Protein AF-A0A9P8G876-F1 (afdb_monomer_lite)

Secondary structure (DSSP, 8-state):
---GGG---GGGGG-TTS----SSGGGSS---SS-HHHHHHHHHHHHHTTT--HHHHHSPEEEEEE---TT-GGGTTHHHHHHHHHHHHHHTT-EEEEEE-----GGGSSS-SHHHHHHHHHHHHHHHHHS--SEEEEEE-STTHHHHHHHHHHHHTSEEEEEE--BPPPEEETTEEE-TTHHHHHHHHHHHHTSS-HHHHHHHHHHSS-SSSB-SSSSHHHHHHHHHHHTTSS-GGGTTS-TTSHHHHHHHHHHHHHHHHHHHTT--HHHH--HHHHHHHHHHHHHTT--THHHHHHHHHHTTSTTTTTS--HHHHHHHHHH--B-B--TTTSS--HHHHHHTTHHHHHHHHHGGGS-TT-B-TTSSBHHHHHHHS-----HHHHHHB--TTS-SBSS-SSEEEEETTEEEEEEE-GGG-SSGGGGEEEEEEEEESSHHHHHHHTT-TT----TTPEEEE-S-STTTTTS--GGGSPPPPHHHHTTT-----EEESS---TT--SSEEEEEES-TTSTT-GGGG--TT-EEEEETTTTEEEE---HHHHHHHHHHHHHHHHHHHHHHHHHHTT-TTS-HHHHHHHHHHHHHHHTS-------S-TTSTTTTHHHHHTTSSSSSS--SSSHHHHTTTS----------PPPTTSSSS---PPPPP--------GGGPPTT--------------------------------------------PPPPPPPPHHHHHHHHHHHHHHTT---TTTGGG-B---HHHHHHHHHHHHHHH--PPPHHHHHH--BHHHHHHHHHSPPPHHHHHHHHHHTSTTTT-TT---PPP-PPP--TTS--THHHHHHHHHHHTT---------------S--------

InterPro domains:
  IPR000581 Dihydroxy-acid/6-phosphogluconate dehydratase, N-terminal [PF00920] (59-372)
  IPR018305 Large ribosomal subunit protein mL50 [PF10501] (740-826)
  IPR020558 Dihydroxy-acid/6-phosphogluconate dehydratase, conserved site [PS00886] (142-152)
  IPR037237 IlvD/EDD, N-terminal domain [SSF143975] (34-398)
  IPR042096 Dihydroxy-acid dehydratase, C-terminal [G3DSA:3.50.30.80] (401-557)
  IPR052352 Sugar Degradation Dehydratases [PTHR43183] (27-558)
  IPR056740 Dihydroxy-acid/6-phosphogluconate dehydratase, C-terminal [PF24877] (388-559)

Organism: Aureobasidium melanogenum (NCBI:txid46634)

pLDDT: mean 76.53, std 27.87, range [20.81, 98.88]

Sequence (878 aa):
MDNAENNVDPQNDYDLSKPLDATTGLRQGLTSYGDAHFSLFLRKVFIKAAGYGEDALSRPIIGIINTYSAFNPCHANIPQLLEAVKRGVQLHGGLAIEFPTISIHESFASPTSMYLRNLMAMDTEEMIKAQPVDAVVAIGGCDKTVPAQLMGGISANKVVLPLVTGPMMPGSNKGVRVGACTDCRSQWAAYRAGEIDMEDIAAVNEELAPTSGTCGVMGTASTVACVTVALGLMPFDSATAPAVSSARLRIAERTGANAVAAAAAQRLPQSILSKESFLNAITVLQAIGGSTNAVVHLMAIVNRHPDVAGSITLETFDEVGRKTPLLVDLKPSGDNYMTDFHNAGGMLALLHTLKPLLHLEAKTINGKTLGEELEATPFKSFKYSSELIRPLSNPLYPRSALVVLRGNLAPRGAVMKAAASKERSLLSHTGRAVVFKNTADMARRIDDPNLPVSKDSVLVLQGVGPIGNPGMPEAGVIPIPRKLGAQGVKDMLRISDGRMSGTAGGTIVLHISPESALPDSVFGCVEDEDLIECDVEKRLLRLHVSDEELAHRIAKVGLAKDADAASDKLTTAGHANTTHIMSRISTFGRAVNQLATPNVSSNTCRSCQLRLSAASQQRQLQTSATRPAIADRFKSVFGGKKNEDDSTDITAAELAELDDTPRKPDFPGWYLPKENLPEGWAKTPEEDKEYVMASEGKDLEHVGSDKWLEQQFDDKPKYKGWAKVKKTNALNPKDAGEQVIKAAKEAGLSVDQKGLDFAVTEVKDKFKLTKILRTTTNMQIPDIVMHRATTLKDFQQAILTKPKPKKLAFTLLANEELMANRNIQVRGGRQTPVHKDRAVGRWKLIEEELVNKGLPVFGHGIKADRGFQAEEAKDQTA

Radius of gyration: 37.05 Å; chains: 1; bounding box: 97×96×93 Å

Foldseek 3Di:
DDPVPQPPPPVVLQPPVDDDDQQFALSHQFDPPVDSSVSSVVSVVVVVVVVDDPQQRSFGEEEEEQQDDPLALQRPLVVLLLVLLCLLQVVQGHRYDYDYFHHFAQVSDPPGRLLCLQVSLCRLQCVLQNDRHLEYEQEEFHQRRLLSNLLSQLLNFHHYAYAYLAEADFFDDPNDTAEADLNLQVLVLCPLLVVDDPVRNVSNVCGHGVHGHYTQFLWNRLLSLLLCVLLQRADQLRSQDHNPDPVSSNRSSVSSNLRSVLSVVRVTSLVQGDPLSLLSSLLRCLQQLHFPVVVVSSLSSQCSRPVRNPVDALVSSAVSQQVHFHFAATFPLHDDTSNLCSVLVHRLLQCVLCVVVGPQQRGHSNRHGNVVVNVVPDDDGDDSNCVRGPHLVDGLGVGCCKFWADDLQFPRIWIKRLSQAPDNVQLWAKAWEDEQQAPVSLVVALQPPPRPDDQRHEYEHAQQACQRSNSQHQPQPRRHHNVVSNVVRDEHHGEACHGHTRNDGHHGIYVRPPGLLDLQRLSVLDDGGWMWTHHRVVSYTDTPDDPVVSVVSSVVSNVVSVVVVVVVVVVCVVDPPDPPPVVVSNVSSVVVVVSPDDDDDDDDDPPVVVVVVVVVVVVVPPPPDDPPPPVVVVVPPPDDDDDDDDDDDDDPPPPPPDPPDDDDDDDPDDDDDPPPDDPDPDDDDDDDDYDDDDDDDDDDDDDDDDDDDDDDDDDDDDDDDDDDDDDDDQDDLVRLQVQLQVLLVVLVHPCPPPRQQAFDQDPSSLVSSQVSCCVPLVDHQDPVQSNVDGTSVSVSVSSNDDDDPVVVVVVCVVVCVVVVDPPDDDDDDDDDDDDPPDDDCVVVVVVVVCVVVVHDDDDDDDDPPPPDDPDDDDDDDD

Structure (mmCIF, N/CA/C/O backbone):
data_AF-A0A9P8G876-F1
#
_entry.id   AF-A0A9P8G876-F1
#
loop_
_atom_site.group_PDB
_atom_site.id
_atom_site.type_symbol
_atom_site.label_atom_id
_atom_site.label_alt_id
_atom_site.label_comp_id
_atom_site.label_asym_id
_atom_site.label_entity_id
_atom_site.label_seq_id
_atom_site.pdbx_PDB_ins_code
_atom_site.Cartn_x
_atom_site.Cartn_y
_atom_site.Cartn_z
_atom_site.occupancy
_atom_site.B_iso_or_equiv
_atom_site.auth_seq_id
_atom_site.auth_comp_id
_atom_site.auth_asym_id
_atom_site.auth_atom_id
_atom_site.pdbx_PDB_model_num
ATOM 1 N N . MET A 1 1 ? 11.653 -5.135 -37.835 1.00 32.69 1 MET A N 1
ATOM 2 C CA . MET A 1 1 ? 11.664 -3.664 -37.943 1.00 32.69 1 MET A CA 1
ATOM 3 C C . MET A 1 1 ? 13.110 -3.258 -37.807 1.00 32.69 1 MET A C 1
ATOM 5 O O . MET A 1 1 ? 13.689 -3.482 -36.751 1.00 32.69 1 MET A O 1
ATOM 9 N N . ASP A 1 2 ? 13.700 -2.827 -38.915 1.00 31.23 2 ASP A N 1
ATOM 10 C CA . ASP A 1 2 ? 15.120 -2.514 -39.039 1.00 31.23 2 ASP A CA 1
ATOM 11 C C . ASP A 1 2 ? 15.471 -1.266 -38.217 1.00 31.23 2 ASP A C 1
ATOM 13 O O . ASP A 1 2 ? 15.266 -0.145 -38.663 1.00 31.23 2 ASP A O 1
ATOM 17 N N . ASN A 1 3 ? 16.019 -1.453 -37.013 1.00 36.03 3 ASN A N 1
ATOM 18 C CA . ASN A 1 3 ? 16.698 -0.390 -36.261 1.00 36.03 3 ASN A CA 1
ATOM 19 C C . ASN A 1 3 ? 18.160 -0.285 -36.732 1.00 36.03 3 ASN A C 1
ATOM 21 O O . ASN A 1 3 ? 19.091 -0.479 -35.955 1.00 36.03 3 ASN A O 1
ATOM 25 N N . ALA A 1 4 ? 18.366 -0.022 -38.024 1.00 34.72 4 ALA A N 1
ATOM 26 C CA . ALA A 1 4 ? 19.700 0.148 -38.602 1.00 34.72 4 ALA A CA 1
ATOM 27 C C . ALA A 1 4 ? 20.353 1.502 -38.243 1.00 34.72 4 ALA A C 1
ATOM 29 O O . ALA A 1 4 ? 21.547 1.672 -38.463 1.00 34.72 4 ALA A O 1
ATOM 30 N N . GLU A 1 5 ? 19.611 2.452 -37.661 1.00 38.12 5 GLU A N 1
ATOM 31 C CA . GLU A 1 5 ? 20.104 3.820 -37.417 1.00 38.12 5 GLU A CA 1
ATOM 32 C C . GLU A 1 5 ? 20.803 4.037 -36.062 1.00 38.12 5 GLU A C 1
ATOM 34 O O . GLU A 1 5 ? 21.480 5.045 -35.895 1.00 38.12 5 GLU A O 1
ATOM 39 N N . ASN A 1 6 ? 20.732 3.089 -35.118 1.00 46.00 6 ASN A N 1
ATOM 40 C CA . ASN A 1 6 ? 21.360 3.223 -33.788 1.00 46.00 6 ASN A CA 1
ATOM 41 C C . ASN A 1 6 ? 22.583 2.320 -33.574 1.00 46.00 6 ASN A C 1
ATOM 43 O O . ASN A 1 6 ? 22.999 2.105 -32.435 1.00 46.00 6 ASN A O 1
ATOM 47 N N . ASN A 1 7 ? 23.172 1.773 -34.641 1.00 48.53 7 ASN A N 1
ATOM 48 C CA . ASN A 1 7 ? 24.369 0.949 -34.509 1.00 48.53 7 ASN A CA 1
ATOM 49 C C . ASN A 1 7 ? 25.589 1.855 -34.267 1.00 48.53 7 ASN A C 1
ATOM 51 O O . ASN A 1 7 ? 26.313 2.219 -35.193 1.00 48.53 7 ASN A O 1
ATOM 55 N N . VAL A 1 8 ? 25.767 2.288 -33.015 1.00 60.06 8 VAL A N 1
ATOM 56 C CA . VAL A 1 8 ? 26.956 3.024 -32.580 1.00 60.06 8 VAL A CA 1
ATOM 57 C C . VAL A 1 8 ? 28.145 2.096 -32.777 1.00 60.06 8 VAL A C 1
ATOM 59 O O . VAL A 1 8 ? 28.291 1.129 -32.030 1.00 60.06 8 VAL A O 1
ATOM 62 N N . ASP A 1 9 ? 28.976 2.375 -33.785 1.00 67.19 9 ASP A N 1
ATOM 63 C CA . ASP A 1 9 ? 30.225 1.644 -33.992 1.00 67.19 9 ASP A CA 1
ATOM 64 C C . ASP A 1 9 ? 31.027 1.668 -32.676 1.00 67.19 9 ASP A C 1
ATOM 66 O O . ASP A 1 9 ? 31.419 2.753 -32.231 1.00 67.19 9 ASP A O 1
ATOM 70 N N . PRO A 1 10 ? 31.272 0.511 -32.030 1.00 69.00 10 PRO A N 1
ATOM 71 C CA . PRO A 1 10 ? 31.992 0.445 -30.763 1.00 69.00 10 PRO A CA 1
ATOM 72 C C . PRO A 1 10 ? 33.399 1.047 -30.831 1.00 69.00 10 PRO A C 1
ATOM 74 O O . PRO A 1 10 ? 33.958 1.390 -29.790 1.00 69.00 10 PRO A O 1
ATOM 77 N N . GLN A 1 11 ? 33.981 1.184 -32.030 1.00 72.81 11 GLN A N 1
ATOM 78 C CA . GLN A 1 11 ? 35.267 1.853 -32.222 1.00 72.81 11 GLN A CA 1
ATOM 79 C C . GLN A 1 11 ? 35.190 3.361 -31.947 1.00 72.81 11 GLN A C 1
ATOM 81 O O . GLN A 1 11 ? 36.168 3.934 -31.468 1.00 72.81 11 GLN A O 1
ATOM 86 N N . ASN A 1 12 ? 34.025 3.990 -32.146 1.00 80.50 12 ASN A N 1
ATOM 87 C CA . ASN A 1 12 ? 33.827 5.409 -31.840 1.00 80.50 12 ASN A CA 1
ATOM 88 C C . ASN A 1 12 ? 33.935 5.713 -30.336 1.00 80.50 12 ASN A C 1
ATOM 90 O O . ASN A 1 12 ? 34.245 6.846 -29.983 1.00 80.50 12 ASN A O 1
ATOM 94 N N . ASP A 1 13 ? 33.745 4.731 -29.441 1.00 86.81 13 ASP A N 1
ATOM 95 C CA . ASP A 1 13 ? 33.918 4.938 -27.990 1.00 86.81 13 ASP A CA 1
ATOM 96 C C . ASP A 1 13 ? 35.361 5.332 -27.618 1.00 86.81 13 ASP A C 1
ATOM 98 O O . ASP A 1 13 ? 35.598 5.929 -26.564 1.00 86.81 13 ASP A O 1
ATOM 102 N N . TYR A 1 14 ? 36.327 4.992 -28.477 1.00 87.19 14 TYR A N 1
ATOM 103 C CA . TYR A 1 14 ? 37.757 5.229 -28.277 1.00 87.19 14 TYR A CA 1
ATOM 104 C C . TYR A 1 14 ? 38.305 6.384 -29.128 1.00 87.19 14 TYR A C 1
ATOM 106 O O . TYR A 1 14 ? 39.489 6.706 -29.030 1.00 87.19 14 TYR A O 1
ATOM 114 N N . ASP A 1 15 ? 37.465 7.015 -29.953 1.00 89.69 15 ASP A N 1
ATOM 115 C CA . ASP A 1 15 ? 37.845 8.169 -30.765 1.00 89.69 15 ASP A CA 1
ATOM 116 C C . ASP A 1 15 ? 37.881 9.433 -29.896 1.00 89.69 15 ASP A C 1
ATOM 118 O O . ASP A 1 15 ? 36.880 10.127 -29.734 1.00 89.69 15 ASP A O 1
ATOM 122 N N . LEU A 1 16 ? 39.060 9.743 -29.351 1.00 90.31 16 LEU A N 1
ATOM 123 C CA . LEU A 1 16 ? 39.286 10.914 -28.493 1.00 90.31 16 LEU A CA 1
ATOM 124 C C . LEU A 1 16 ? 39.048 12.256 -29.207 1.00 90.31 16 LEU A C 1
ATOM 126 O O . LEU A 1 16 ? 39.011 13.298 -28.553 1.00 90.31 16 LEU A O 1
ATOM 130 N N . SER A 1 17 ? 38.919 12.261 -30.541 1.00 89.50 17 SER A N 1
ATOM 131 C CA . SER A 1 17 ? 38.592 13.473 -31.297 1.00 89.50 17 SER A CA 1
ATOM 132 C C . SER A 1 17 ? 37.104 13.832 -31.233 1.00 89.50 17 SER A C 1
ATOM 134 O O . SER A 1 17 ? 36.733 14.959 -31.574 1.00 89.50 17 SER A O 1
ATOM 136 N N . LYS A 1 18 ? 36.252 12.906 -30.771 1.00 84.81 18 LYS A N 1
ATOM 137 C CA . LYS A 1 18 ? 34.805 13.089 -30.653 1.00 84.81 18 LYS A CA 1
ATOM 138 C C . LYS A 1 18 ? 34.364 12.975 -29.195 1.00 84.81 18 LYS A C 1
ATOM 140 O O . LYS A 1 18 ? 34.727 12.015 -28.526 1.00 84.81 18 LYS A O 1
ATOM 145 N N . PRO A 1 19 ? 33.526 13.897 -28.696 1.00 83.25 19 PRO A N 1
ATOM 146 C CA . PRO A 1 19 ? 32.929 13.732 -27.377 1.00 83.25 19 PRO A CA 1
ATOM 147 C C . PRO A 1 19 ? 32.000 12.509 -27.353 1.00 83.25 19 PRO A C 1
ATOM 149 O O . PRO A 1 19 ? 31.281 12.248 -28.319 1.00 83.25 19 PRO A O 1
ATOM 152 N N . LEU A 1 20 ? 31.978 11.783 -26.232 1.00 83.69 20 LEU A N 1
ATOM 153 C CA . LEU A 1 20 ? 31.024 10.693 -26.022 1.00 83.69 20 LEU A CA 1
ATOM 154 C C . LEU A 1 20 ? 29.591 11.226 -25.901 1.00 83.69 20 LEU A C 1
ATOM 156 O O . LEU A 1 20 ? 29.318 12.111 -25.088 1.00 83.69 20 LEU A O 1
ATOM 160 N N . ASP A 1 21 ? 28.662 10.621 -26.641 1.00 71.31 21 ASP A N 1
ATOM 161 C CA . ASP A 1 21 ? 27.230 10.810 -26.405 1.00 71.31 21 ASP A CA 1
ATOM 162 C C . ASP A 1 21 ? 26.815 10.046 -25.139 1.00 71.31 21 ASP A C 1
ATOM 164 O O . ASP A 1 21 ? 26.817 8.815 -25.103 1.00 71.31 21 ASP A O 1
ATOM 168 N N . ALA A 1 22 ? 26.496 10.791 -24.079 1.00 74.56 22 ALA A N 1
ATOM 169 C CA . ALA A 1 22 ? 26.222 10.272 -22.742 1.00 74.56 22 ALA A CA 1
ATOM 170 C C . ALA A 1 22 ? 24.721 10.115 -22.438 1.00 74.56 22 ALA A C 1
ATOM 172 O O . ALA A 1 22 ? 24.313 10.180 -21.279 1.00 74.56 22 ALA A O 1
ATOM 173 N N . THR A 1 23 ? 23.869 9.971 -23.451 1.00 78.00 23 THR A N 1
ATOM 174 C CA . THR A 1 23 ? 22.412 10.003 -23.239 1.00 78.00 23 THR A CA 1
ATOM 175 C C . THR A 1 23 ? 21.764 8.635 -23.038 1.00 78.00 23 THR A C 1
ATOM 177 O O . THR A 1 23 ? 20.686 8.577 -22.452 1.00 78.00 23 THR A O 1
ATOM 180 N N . THR A 1 24 ? 22.401 7.533 -23.457 1.00 85.69 24 THR A N 1
ATOM 181 C CA . THR A 1 24 ? 21.789 6.191 -23.414 1.00 85.69 24 THR A CA 1
ATOM 182 C C . THR A 1 24 ? 22.753 5.072 -23.014 1.00 85.69 24 THR A C 1
ATOM 184 O O . THR A 1 24 ? 23.979 5.183 -23.145 1.00 85.69 24 THR A O 1
ATOM 187 N N . GLY A 1 25 ? 22.192 3.970 -22.505 1.00 88.88 25 GLY A N 1
ATOM 188 C CA . GLY A 1 25 ? 22.916 2.742 -22.180 1.00 88.88 25 GLY A CA 1
ATOM 189 C C . GLY A 1 25 ? 24.117 2.981 -21.266 1.00 88.88 25 GLY A C 1
ATOM 190 O O . GLY A 1 25 ? 24.074 3.830 -20.377 1.00 88.88 25 GLY A O 1
ATOM 191 N N . LEU A 1 26 ? 25.227 2.271 -21.498 1.00 90.88 26 LEU A N 1
ATOM 192 C CA . LEU A 1 26 ? 26.444 2.392 -20.681 1.00 90.88 26 LEU A CA 1
ATOM 193 C C . LEU A 1 26 ? 27.084 3.787 -20.674 1.00 90.88 26 LEU A C 1
ATOM 195 O O . LEU A 1 26 ? 27.890 4.065 -19.780 1.00 90.88 26 LEU A O 1
ATOM 199 N N . ARG A 1 27 ? 26.770 4.635 -21.658 1.00 90.19 27 ARG A N 1
ATOM 200 C CA . ARG A 1 27 ? 27.399 5.949 -21.835 1.00 90.19 27 ARG A CA 1
ATOM 201 C C . ARG A 1 27 ? 26.788 7.009 -20.926 1.00 90.19 27 ARG A C 1
ATOM 203 O O . ARG A 1 27 ? 27.411 8.038 -20.694 1.00 90.19 27 ARG A O 1
ATOM 210 N N . GLN A 1 28 ? 25.613 6.749 -20.356 1.00 91.19 28 GLN A N 1
ATOM 211 C CA . GLN A 1 28 ? 24.956 7.695 -19.464 1.00 91.19 28 GLN A CA 1
ATOM 212 C C . GLN A 1 28 ? 25.544 7.708 -18.053 1.00 91.19 28 GLN A C 1
ATOM 214 O O . GLN A 1 28 ? 25.979 6.676 -17.530 1.00 91.19 28 GLN A O 1
ATOM 219 N N . GLY A 1 29 ? 25.526 8.886 -17.419 1.00 89.50 29 GLY A N 1
ATOM 220 C CA . GLY A 1 29 ? 25.909 9.052 -16.013 1.00 89.50 29 GLY A CA 1
ATOM 221 C C . GLY A 1 29 ? 27.283 8.455 -15.704 1.00 89.50 29 GLY A C 1
ATOM 222 O O . GLY A 1 29 ? 27.411 7.599 -14.827 1.00 89.50 29 GLY A O 1
ATOM 223 N N . LEU A 1 30 ? 28.300 8.807 -16.496 1.00 91.69 30 LEU A N 1
ATOM 224 C CA . LEU A 1 30 ? 29.658 8.302 -16.298 1.00 91.69 30 LEU A CA 1
ATOM 225 C C . LEU A 1 30 ? 30.202 8.724 -14.930 1.00 91.69 30 LEU A C 1
ATOM 227 O O . LEU A 1 30 ? 29.965 9.835 -14.458 1.00 91.69 30 LEU A O 1
ATOM 231 N N . THR A 1 31 ? 30.949 7.820 -14.299 1.00 90.12 31 THR A N 1
ATOM 232 C CA . THR A 1 31 ? 31.670 8.124 -13.061 1.00 90.12 31 THR A CA 1
ATOM 233 C C . THR A 1 31 ? 32.660 9.256 -13.325 1.00 90.12 31 THR A C 1
ATOM 235 O O . THR A 1 31 ? 33.355 9.237 -14.333 1.00 90.12 31 THR A O 1
ATOM 238 N N . SER A 1 32 ? 32.749 10.240 -12.432 1.00 88.88 32 SER A N 1
ATOM 239 C CA . SER A 1 32 ? 33.601 11.414 -12.648 1.00 88.88 32 SER A CA 1
ATOM 240 C C . SER A 1 32 ? 35.075 11.129 -12.333 1.00 88.88 32 SER A C 1
ATOM 242 O O . SER A 1 32 ? 35.576 11.543 -11.289 1.00 88.88 32 SER A O 1
ATOM 244 N N . TYR A 1 33 ? 35.787 10.462 -13.246 1.00 91.19 33 TYR A N 1
ATOM 245 C CA . TYR A 1 33 ? 37.254 10.326 -13.191 1.00 91.19 33 TYR A CA 1
ATOM 246 C C . TYR A 1 33 ? 38.007 11.484 -13.869 1.00 91.19 33 TYR A C 1
ATOM 248 O O . TYR A 1 33 ? 39.226 11.439 -13.984 1.00 91.19 33 TYR A O 1
ATOM 256 N N . GLY A 1 34 ? 37.295 12.516 -14.338 1.00 88.38 34 GLY A N 1
ATOM 257 C CA . GLY A 1 34 ? 37.878 13.647 -15.073 1.00 88.38 34 GLY A CA 1
ATOM 258 C C . GLY A 1 34 ? 38.110 13.385 -16.567 1.00 88.38 34 GLY A C 1
ATOM 259 O O . GLY A 1 34 ? 38.372 14.326 -17.306 1.00 88.38 34 GLY A O 1
ATOM 260 N N . ASP A 1 35 ? 37.940 12.141 -17.021 1.00 91.69 35 ASP A N 1
ATOM 261 C CA . ASP A 1 35 ? 38.016 11.722 -18.424 1.00 91.69 35 ASP A CA 1
ATOM 262 C C . ASP A 1 35 ? 36.826 10.801 -18.743 1.00 91.69 35 ASP A C 1
ATOM 264 O O . ASP A 1 35 ? 36.686 9.712 -18.174 1.00 91.69 35 ASP A O 1
ATOM 268 N N . ALA A 1 36 ? 35.941 11.247 -19.637 1.00 90.44 36 ALA A N 1
ATOM 269 C CA . ALA A 1 36 ? 34.746 10.504 -20.025 1.00 90.44 36 ALA A CA 1
ATOM 270 C C . ALA A 1 36 ? 35.077 9.218 -20.806 1.00 90.44 36 ALA A C 1
ATOM 272 O O . ALA A 1 36 ? 34.457 8.182 -20.555 1.00 90.44 36 ALA A O 1
ATOM 273 N N . HIS A 1 37 ? 36.075 9.248 -21.696 1.00 92.06 37 HIS A N 1
ATOM 274 C CA . HIS A 1 37 ? 36.498 8.068 -22.456 1.00 92.06 37 HIS A CA 1
ATOM 275 C C . HIS A 1 37 ? 37.114 7.024 -21.534 1.00 92.06 37 HIS A C 1
ATOM 277 O O . HIS A 1 37 ? 36.739 5.853 -21.604 1.00 92.06 37 HIS A O 1
ATOM 283 N N . PHE A 1 38 ? 37.974 7.441 -20.600 1.00 93.62 38 PHE A N 1
ATOM 284 C CA . PHE A 1 38 ? 38.499 6.539 -19.577 1.00 93.62 38 PHE A CA 1
ATOM 285 C C . PHE A 1 38 ? 37.385 5.969 -18.690 1.00 93.62 38 PHE A C 1
ATOM 287 O O . PHE A 1 38 ? 37.371 4.774 -18.398 1.00 93.62 38 PHE A O 1
ATOM 294 N N . SER A 1 39 ? 36.410 6.793 -18.298 1.00 94.25 39 SER A N 1
ATOM 295 C CA . SER A 1 39 ? 35.283 6.356 -17.465 1.00 94.25 39 SER A CA 1
ATOM 296 C C . SER A 1 39 ? 34.429 5.292 -18.161 1.00 94.25 39 SER A C 1
ATOM 298 O O . SER A 1 39 ? 34.057 4.292 -17.538 1.00 94.25 39 SER A O 1
ATOM 300 N N . LEU A 1 40 ? 34.153 5.467 -19.458 1.00 93.44 40 LEU A N 1
ATOM 301 C CA . LEU A 1 40 ? 33.455 4.471 -20.269 1.00 93.44 40 LEU A CA 1
ATOM 302 C C . LEU A 1 40 ? 34.318 3.221 -20.485 1.00 93.44 40 LEU A C 1
ATOM 304 O O . LEU A 1 40 ? 33.818 2.109 -20.314 1.00 93.44 40 LEU A O 1
ATOM 308 N N . PHE A 1 41 ? 35.608 3.381 -20.799 1.00 94.00 41 PHE A N 1
ATOM 309 C CA . PHE A 1 41 ? 36.559 2.276 -20.935 1.00 94.00 41 PHE A CA 1
ATOM 310 C C . PHE A 1 41 ? 36.581 1.412 -19.670 1.00 94.00 41 PHE A C 1
ATOM 312 O O . PHE A 1 41 ? 36.361 0.203 -19.752 1.00 94.00 41 PHE A O 1
ATOM 319 N N . LEU A 1 42 ? 36.752 2.027 -18.497 1.00 95.38 42 LEU A N 1
ATOM 320 C CA . LEU A 1 42 ? 36.798 1.334 -17.213 1.00 95.38 42 LEU A CA 1
ATOM 321 C C . LEU A 1 42 ? 35.485 0.592 -16.933 1.00 95.38 42 LEU A C 1
ATOM 323 O O . LEU A 1 42 ? 35.497 -0.583 -16.566 1.00 95.38 42 LEU A O 1
ATOM 327 N N . ARG A 1 43 ? 34.341 1.243 -17.173 1.00 94.31 43 ARG A N 1
ATOM 328 C CA . ARG A 1 43 ? 33.016 0.622 -17.036 1.00 94.31 43 ARG A CA 1
ATOM 329 C C . ARG A 1 43 ? 32.865 -0.596 -17.954 1.00 94.31 43 ARG A C 1
ATOM 331 O O . ARG A 1 43 ? 32.418 -1.644 -17.486 1.00 94.31 43 ARG A O 1
ATOM 338 N N . LYS A 1 44 ? 33.281 -0.491 -19.224 1.00 93.56 44 LYS A N 1
ATOM 339 C CA . LYS A 1 44 ? 33.274 -1.599 -20.198 1.00 93.56 44 LYS A CA 1
ATOM 340 C C . LYS A 1 44 ? 34.194 -2.743 -19.760 1.00 93.56 44 LYS A C 1
ATOM 342 O O . LYS A 1 44 ? 33.796 -3.898 -19.873 1.00 93.56 44 LYS A O 1
ATOM 347 N N . VAL A 1 45 ? 35.381 -2.455 -19.221 1.00 95.19 45 VAL A N 1
ATOM 348 C CA . VAL A 1 45 ? 36.301 -3.478 -18.685 1.00 95.19 45 VAL A CA 1
ATOM 349 C C . VAL A 1 45 ? 35.635 -4.278 -17.563 1.00 95.19 45 VAL A C 1
ATOM 351 O O . VAL A 1 45 ? 35.599 -5.507 -17.627 1.00 95.19 45 VAL A O 1
ATOM 354 N N . PHE A 1 46 ? 35.052 -3.605 -16.567 1.00 95.94 46 PHE A N 1
ATOM 355 C CA . PHE A 1 46 ? 34.440 -4.292 -15.427 1.00 95.94 46 PHE A CA 1
ATOM 356 C C . PHE A 1 46 ? 33.183 -5.078 -15.800 1.00 95.94 46 PHE A C 1
ATOM 358 O O . PHE A 1 46 ? 33.008 -6.198 -15.326 1.00 95.94 46 PHE A O 1
ATOM 365 N N . ILE A 1 47 ? 32.320 -4.548 -16.671 1.00 94.88 47 ILE A N 1
ATOM 366 C CA . ILE A 1 47 ? 31.119 -5.290 -17.075 1.00 94.88 47 ILE A CA 1
ATOM 367 C C . ILE A 1 47 ? 31.462 -6.475 -17.993 1.00 94.88 47 ILE A C 1
ATOM 369 O O . ILE A 1 47 ? 30.826 -7.521 -17.903 1.00 94.88 47 ILE A O 1
ATOM 373 N N . LYS A 1 48 ? 32.522 -6.385 -18.810 1.00 95.44 48 LYS A N 1
ATOM 374 C CA . LYS A 1 48 ? 33.037 -7.530 -19.582 1.00 95.44 48 LYS A CA 1
ATOM 375 C C . LYS A 1 48 ? 33.572 -8.651 -18.698 1.00 95.44 48 LYS A C 1
ATOM 377 O O . LYS A 1 48 ? 33.457 -9.811 -19.082 1.00 95.44 48 LYS A O 1
ATOM 382 N N . ALA A 1 49 ? 34.079 -8.343 -17.502 1.00 96.69 49 ALA A N 1
ATOM 383 C CA . ALA A 1 49 ? 34.452 -9.370 -16.527 1.00 96.69 49 ALA A CA 1
ATOM 384 C C . ALA A 1 49 ? 33.249 -10.228 -16.077 1.00 96.69 49 ALA A C 1
ATOM 386 O O . ALA A 1 49 ? 33.440 -11.354 -15.626 1.00 96.69 49 ALA A O 1
ATOM 387 N N . ALA A 1 50 ? 32.014 -9.735 -16.252 1.00 94.38 50 ALA A N 1
ATOM 388 C CA . ALA A 1 50 ? 30.783 -10.499 -16.046 1.00 94.38 50 ALA A CA 1
ATOM 389 C C . ALA A 1 50 ? 30.317 -11.291 -17.291 1.00 94.38 50 ALA A C 1
ATOM 391 O O . ALA A 1 50 ? 29.286 -11.956 -17.232 1.00 94.38 50 ALA A O 1
ATOM 392 N N . GLY A 1 51 ? 31.058 -11.244 -18.407 1.00 95.81 51 GLY A N 1
ATOM 393 C CA . GLY A 1 51 ? 30.804 -12.048 -19.610 1.00 95.81 51 GLY A CA 1
ATOM 394 C C . GLY A 1 51 ? 29.977 -11.375 -20.713 1.00 95.81 51 GLY A C 1
ATOM 395 O O . GLY A 1 51 ? 29.547 -12.056 -21.641 1.00 95.81 51 GLY A O 1
ATOM 396 N N . TYR A 1 52 ? 29.744 -10.059 -20.651 1.00 95.31 52 TYR A N 1
ATOM 397 C CA . TYR A 1 52 ? 28.990 -9.342 -21.688 1.00 95.31 52 TYR A CA 1
ATOM 398 C C . TYR A 1 52 ? 29.847 -9.008 -22.920 1.00 95.31 52 TYR A C 1
ATOM 400 O O . TYR A 1 52 ? 30.943 -8.462 -22.797 1.00 95.31 52 TYR A O 1
ATOM 408 N N . GLY A 1 53 ? 29.327 -9.296 -24.118 1.00 93.19 53 GLY A N 1
ATOM 409 C CA . GLY A 1 53 ? 29.928 -8.892 -25.397 1.00 93.19 53 GLY A CA 1
ATOM 410 C C . GLY A 1 53 ? 29.519 -7.481 -25.837 1.00 93.19 53 GLY A C 1
ATOM 411 O O . GLY A 1 53 ? 28.549 -6.927 -25.330 1.00 93.19 53 GLY A O 1
ATOM 412 N N . GLU A 1 54 ? 30.228 -6.910 -26.815 1.00 90.62 54 GLU A N 1
ATOM 413 C CA . GLU A 1 54 ? 29.978 -5.537 -27.298 1.00 90.62 54 GLU A CA 1
ATOM 414 C C . GLU A 1 54 ? 28.560 -5.320 -27.841 1.00 90.62 54 GLU A C 1
ATOM 416 O O . GLU A 1 54 ? 27.954 -4.302 -27.522 1.00 90.62 54 GLU A O 1
ATOM 421 N N . ASP A 1 55 ? 27.991 -6.289 -28.572 1.00 90.38 55 ASP A N 1
ATOM 422 C CA . ASP A 1 55 ? 26.600 -6.199 -29.051 1.00 90.38 55 ASP A CA 1
ATOM 423 C C . ASP A 1 55 ? 25.626 -5.952 -27.891 1.00 90.38 55 ASP A C 1
ATOM 425 O O . ASP A 1 55 ? 24.831 -5.018 -27.932 1.00 90.38 55 ASP A O 1
ATOM 429 N N . ALA A 1 56 ? 25.740 -6.722 -26.805 1.00 91.56 56 ALA A N 1
ATOM 430 C CA . ALA A 1 56 ? 24.881 -6.561 -25.637 1.00 91.56 56 ALA A CA 1
ATOM 431 C C . ALA A 1 56 ? 25.061 -5.183 -24.984 1.00 91.56 56 ALA A C 1
ATOM 433 O O . ALA A 1 56 ? 24.078 -4.548 -24.612 1.00 91.56 56 ALA A O 1
ATOM 434 N N . LEU A 1 57 ? 26.307 -4.714 -24.873 1.00 91.81 57 LEU A N 1
ATOM 435 C CA . LEU A 1 57 ? 26.644 -3.427 -24.257 1.00 91.81 57 LEU A CA 1
ATOM 436 C C . LEU A 1 57 ? 26.246 -2.211 -25.110 1.00 91.81 57 LEU A C 1
ATOM 438 O O . LEU A 1 57 ? 26.189 -1.100 -24.584 1.00 91.81 57 LEU A O 1
ATOM 442 N N . SER A 1 58 ? 25.968 -2.413 -26.401 1.00 88.75 58 SER A N 1
ATOM 443 C CA . SER A 1 58 ? 25.461 -1.373 -27.304 1.00 88.75 58 SER A CA 1
ATOM 444 C C . SER A 1 58 ? 23.952 -1.123 -27.166 1.00 88.75 58 SER A C 1
ATOM 446 O O . SER A 1 58 ? 23.462 -0.084 -27.604 1.00 88.75 58 SER A O 1
ATOM 448 N N . ARG A 1 59 ? 23.213 -2.050 -26.541 1.00 92.00 59 ARG A N 1
ATOM 449 C CA . ARG A 1 59 ? 21.748 -1.995 -26.421 1.00 92.00 59 ARG A CA 1
ATOM 450 C C . ARG A 1 59 ? 21.285 -1.070 -25.287 1.00 92.00 59 ARG A C 1
ATOM 452 O O . ARG A 1 59 ? 22.009 -0.906 -24.302 1.00 92.00 59 ARG A O 1
ATOM 459 N N . PRO A 1 60 ? 20.043 -0.548 -25.354 1.00 94.12 60 PRO A N 1
ATOM 460 C CA . PRO A 1 60 ? 19.420 0.142 -24.230 1.00 94.12 60 PRO A CA 1
ATOM 461 C C . PRO A 1 60 ? 19.350 -0.754 -22.991 1.00 94.12 60 PRO A C 1
ATOM 463 O O . PRO A 1 60 ? 18.967 -1.924 -23.080 1.00 94.12 60 PRO A O 1
ATOM 466 N N . ILE A 1 61 ? 19.689 -0.207 -21.830 1.00 97.38 61 ILE A N 1
ATOM 467 C CA . ILE A 1 61 ? 19.736 -0.927 -20.562 1.00 97.38 61 ILE A CA 1
ATOM 468 C C . ILE A 1 61 ? 18.401 -0.773 -19.843 1.00 97.38 61 ILE A C 1
ATOM 470 O O . ILE A 1 61 ? 18.020 0.316 -19.409 1.00 97.38 61 ILE A O 1
ATOM 474 N N . ILE A 1 62 ? 17.710 -1.895 -19.657 1.00 98.62 62 ILE A N 1
ATOM 475 C CA . ILE A 1 62 ? 16.508 -1.981 -18.834 1.00 98.62 62 ILE A CA 1
ATOM 476 C C . ILE A 1 62 ? 16.899 -2.543 -17.472 1.00 98.62 62 ILE A C 1
ATOM 478 O O . ILE A 1 62 ? 17.206 -3.729 -17.323 1.00 98.62 62 ILE A O 1
ATOM 482 N N . GLY A 1 63 ? 16.873 -1.671 -16.471 1.00 98.44 63 GLY A N 1
ATOM 483 C CA . GLY A 1 63 ? 17.052 -2.050 -15.081 1.00 98.44 63 GLY A CA 1
ATOM 484 C C . GLY A 1 63 ? 15.852 -2.840 -14.559 1.00 98.44 63 GLY A C 1
ATOM 485 O O . GLY A 1 63 ? 14.709 -2.506 -14.862 1.00 98.44 63 GLY A O 1
ATOM 486 N N . ILE A 1 64 ? 16.072 -3.868 -13.746 1.00 98.81 64 ILE A N 1
ATOM 487 C CA . ILE A 1 64 ? 14.990 -4.614 -13.095 1.00 98.81 64 ILE A CA 1
ATOM 488 C C . ILE A 1 64 ? 15.189 -4.542 -11.586 1.00 98.81 64 ILE A C 1
ATOM 490 O O . ILE A 1 64 ? 16.103 -5.158 -11.040 1.00 98.81 64 ILE A O 1
ATOM 494 N N . ILE A 1 65 ? 14.326 -3.783 -10.910 1.00 98.56 65 ILE A N 1
ATOM 495 C CA . ILE A 1 65 ? 14.402 -3.608 -9.459 1.00 98.56 65 ILE A CA 1
ATOM 496 C C . ILE A 1 65 ? 13.894 -4.882 -8.788 1.00 98.56 65 ILE A C 1
ATOM 498 O O . ILE A 1 65 ? 12.711 -5.220 -8.875 1.00 98.56 65 ILE A O 1
ATOM 502 N N . ASN A 1 66 ? 14.799 -5.568 -8.098 1.00 97.88 66 ASN A N 1
ATOM 503 C CA . ASN A 1 66 ? 14.542 -6.812 -7.395 1.00 97.88 66 ASN A CA 1
ATOM 504 C C . ASN A 1 66 ? 14.285 -6.549 -5.904 1.00 97.88 66 ASN A C 1
ATOM 506 O O . ASN A 1 66 ? 15.180 -6.154 -5.162 1.00 97.88 66 ASN A O 1
ATOM 510 N N . THR A 1 67 ? 13.061 -6.821 -5.455 1.00 97.19 67 THR A N 1
ATOM 511 C CA . THR A 1 67 ? 12.645 -6.682 -4.050 1.00 97.19 67 THR A CA 1
ATOM 512 C C . THR A 1 67 ? 12.439 -8.035 -3.360 1.00 97.19 67 THR A C 1
ATOM 514 O O . THR A 1 67 ? 11.710 -8.126 -2.366 1.00 97.19 67 THR A O 1
ATOM 517 N N . TYR A 1 68 ? 13.031 -9.113 -3.883 1.00 97.00 68 TYR A N 1
ATOM 518 C CA . TYR A 1 68 ? 12.959 -10.449 -3.291 1.00 97.00 68 TYR A CA 1
ATOM 519 C C . TYR A 1 68 ? 13.612 -10.484 -1.904 1.00 97.00 68 TYR A C 1
ATOM 521 O O . TYR A 1 68 ? 14.657 -9.884 -1.662 1.00 97.00 68 TYR A O 1
ATOM 529 N N . SER A 1 69 ? 13.002 -11.225 -0.982 1.00 95.38 69 SER A N 1
ATOM 530 C CA . SER A 1 69 ? 13.587 -11.547 0.318 1.00 95.38 69 SER A CA 1
ATOM 531 C C . SER A 1 69 ? 12.931 -12.803 0.874 1.00 95.38 69 SER A C 1
ATOM 533 O O . SER A 1 69 ? 11.717 -12.966 0.775 1.00 95.38 69 SER A O 1
ATOM 535 N N . ALA A 1 70 ? 13.712 -13.656 1.537 1.00 94.00 70 ALA A N 1
ATOM 536 C CA . ALA A 1 70 ? 13.173 -14.809 2.259 1.00 94.00 70 ALA A CA 1
ATOM 537 C C . ALA A 1 70 ? 12.258 -14.400 3.435 1.00 94.00 70 ALA A C 1
ATOM 539 O O . ALA A 1 70 ? 11.410 -15.182 3.852 1.00 94.00 70 ALA A O 1
ATOM 540 N N . PHE A 1 71 ? 12.384 -13.165 3.941 1.00 94.69 71 PHE A N 1
ATOM 541 C CA . PHE A 1 71 ? 11.462 -12.579 4.925 1.00 94.69 71 PHE A CA 1
ATOM 542 C C . PHE A 1 71 ? 10.228 -11.923 4.286 1.00 94.69 71 PHE A C 1
ATOM 544 O O . PHE A 1 71 ? 9.414 -11.331 4.988 1.00 94.69 71 PHE A O 1
ATOM 551 N N . ASN A 1 72 ? 10.078 -11.995 2.962 1.00 96.06 72 ASN A N 1
ATOM 552 C CA . ASN A 1 72 ? 8.970 -11.388 2.239 1.00 96.06 72 ASN A CA 1
ATOM 553 C C . ASN A 1 72 ? 8.234 -12.434 1.382 1.00 96.06 72 ASN A C 1
ATOM 555 O O . ASN A 1 72 ? 8.439 -12.504 0.168 1.00 96.06 72 ASN A O 1
ATOM 559 N N . PRO A 1 73 ? 7.334 -13.236 1.983 1.00 94.50 73 PRO A N 1
ATOM 560 C CA . PRO A 1 73 ? 6.559 -14.237 1.247 1.00 94.50 73 PRO A CA 1
ATOM 561 C C . PRO A 1 73 ? 5.637 -13.630 0.176 1.00 94.50 73 PRO A C 1
ATOM 563 O O . PRO A 1 73 ? 5.318 -14.299 -0.808 1.00 94.50 73 PRO A O 1
ATOM 566 N N . CYS A 1 74 ? 5.272 -12.345 0.295 1.00 97.19 74 CYS A N 1
ATOM 567 C CA . CYS A 1 74 ? 4.513 -11.646 -0.746 1.00 97.19 74 CYS A CA 1
ATOM 568 C C . CYS A 1 74 ? 5.278 -11.527 -2.074 1.00 97.19 74 CYS A C 1
ATOM 570 O O . CYS A 1 74 ? 4.684 -11.256 -3.120 1.00 97.19 74 CYS A O 1
ATOM 572 N N . HIS A 1 75 ? 6.601 -11.672 -2.010 1.00 97.56 75 HIS A N 1
ATOM 573 C CA . HIS A 1 75 ? 7.549 -11.504 -3.104 1.00 97.56 75 HIS A CA 1
ATOM 574 C C . HIS A 1 75 ? 8.226 -12.832 -3.481 1.00 97.56 75 HIS A C 1
ATOM 576 O O . HIS A 1 75 ? 9.201 -12.847 -4.230 1.00 97.56 75 HIS A O 1
ATOM 582 N N . ALA A 1 76 ? 7.720 -13.967 -2.988 1.00 96.69 76 ALA A N 1
ATOM 583 C CA . ALA A 1 76 ? 8.346 -15.271 -3.198 1.00 96.69 76 ALA A CA 1
ATOM 584 C C . ALA A 1 76 ? 8.413 -15.704 -4.677 1.00 96.69 76 ALA A C 1
ATOM 586 O O . ALA A 1 76 ? 9.282 -16.497 -5.025 1.00 96.69 76 ALA A O 1
ATOM 587 N N . ASN A 1 77 ? 7.542 -15.175 -5.549 1.00 97.56 77 ASN A N 1
ATOM 588 C CA . ASN A 1 77 ? 7.535 -15.481 -6.985 1.00 97.56 77 ASN A CA 1
ATOM 589 C C . ASN A 1 77 ? 8.426 -14.552 -7.838 1.00 97.56 77 ASN A C 1
ATOM 591 O O . ASN A 1 77 ? 8.439 -14.674 -9.064 1.00 97.56 77 ASN A O 1
ATOM 595 N N . ILE A 1 78 ? 9.157 -13.609 -7.230 1.00 98.12 78 ILE A N 1
ATOM 596 C CA . ILE A 1 78 ? 10.020 -12.677 -7.973 1.00 98.12 78 ILE A CA 1
ATOM 597 C C . ILE A 1 78 ? 11.068 -13.385 -8.844 1.00 98.12 78 ILE A C 1
ATOM 599 O O . ILE A 1 78 ? 11.238 -12.930 -9.972 1.00 98.12 78 ILE A O 1
ATOM 603 N N . PRO A 1 79 ? 11.722 -14.489 -8.428 1.00 97.69 79 PRO A N 1
ATOM 604 C CA . PRO A 1 79 ? 12.656 -15.196 -9.304 1.00 97.69 79 PRO A CA 1
ATOM 605 C C . PRO A 1 79 ? 12.045 -15.567 -10.664 1.00 97.69 79 PRO A C 1
ATOM 607 O O . PRO A 1 79 ? 12.664 -15.350 -11.700 1.00 97.69 79 PRO A O 1
ATOM 610 N N . GLN A 1 80 ? 10.795 -16.039 -10.692 1.00 98.19 80 GLN A N 1
ATOM 611 C CA . GLN A 1 80 ? 10.100 -16.359 -11.940 1.00 98.19 80 GLN A CA 1
ATOM 612 C C . GLN A 1 80 ? 9.732 -15.101 -12.743 1.00 98.19 80 GLN A C 1
ATOM 614 O O . GLN A 1 80 ? 9.760 -15.124 -13.975 1.00 98.19 80 GLN A O 1
ATOM 619 N N . LEU A 1 81 ? 9.390 -14.000 -12.063 1.00 98.69 81 LEU A N 1
ATOM 620 C CA . LEU A 1 81 ? 9.102 -12.720 -12.718 1.00 98.69 81 LEU A CA 1
ATOM 621 C C . LEU A 1 81 ? 10.352 -12.119 -13.356 1.00 98.69 81 LEU A C 1
ATOM 623 O O . LEU A 1 81 ? 10.258 -11.625 -14.473 1.00 98.69 81 LEU A O 1
ATOM 627 N N . LEU A 1 82 ? 11.507 -12.190 -12.688 1.00 98.62 82 LEU A N 1
ATOM 628 C CA . LEU A 1 82 ? 12.785 -11.709 -13.215 1.00 98.62 82 LEU A CA 1
ATOM 629 C C . LEU A 1 82 ? 13.110 -12.387 -14.543 1.00 98.62 82 LEU A C 1
ATOM 631 O O . LEU A 1 82 ? 13.356 -11.701 -15.531 1.00 98.62 82 LEU A O 1
ATOM 635 N N . GLU A 1 83 ? 13.019 -13.715 -14.601 1.00 98.69 83 GLU A N 1
ATOM 636 C CA . GLU A 1 83 ? 13.281 -14.464 -15.834 1.00 98.69 83 GLU A CA 1
ATOM 637 C C . GLU A 1 83 ? 12.277 -14.135 -16.947 1.00 98.69 83 GLU A C 1
ATOM 639 O O . GLU A 1 83 ? 12.647 -14.020 -18.117 1.00 98.69 83 GLU A O 1
ATOM 644 N N . ALA A 1 84 ? 11.004 -13.918 -16.603 1.00 98.75 84 ALA A N 1
ATOM 645 C CA . ALA A 1 84 ? 10.004 -13.484 -17.574 1.00 98.75 84 ALA A CA 1
ATOM 646 C C . ALA A 1 84 ? 10.276 -12.066 -18.107 1.00 98.75 84 ALA A C 1
ATOM 648 O O . ALA A 1 84 ? 10.229 -11.856 -19.318 1.00 98.75 84 ALA A O 1
ATOM 649 N N . VAL A 1 85 ? 10.611 -11.110 -17.234 1.00 98.88 85 VAL A N 1
ATOM 650 C CA . VAL A 1 85 ? 10.962 -9.737 -17.631 1.00 98.88 85 VAL A CA 1
ATOM 651 C C . VAL A 1 85 ? 12.220 -9.733 -18.497 1.00 98.88 85 VAL A C 1
ATOM 653 O O . VAL A 1 85 ? 12.203 -9.119 -19.562 1.00 98.88 85 VAL A O 1
ATOM 656 N N . LYS A 1 86 ? 13.283 -10.448 -18.094 1.00 98.81 86 LYS A N 1
ATOM 657 C CA . LYS A 1 86 ? 14.527 -10.581 -18.873 1.00 98.81 86 LYS A CA 1
ATOM 658 C C . LYS A 1 86 ? 14.243 -11.091 -20.280 1.00 98.81 86 LYS A C 1
ATOM 660 O O . LYS A 1 86 ? 14.698 -10.477 -21.241 1.00 98.81 86 LYS A O 1
ATOM 665 N N . ARG A 1 87 ? 13.433 -12.150 -20.405 1.00 98.62 87 ARG A N 1
ATOM 666 C CA . ARG A 1 87 ? 12.995 -12.680 -21.704 1.00 98.62 87 ARG A CA 1
ATOM 667 C C . ARG A 1 87 ? 12.294 -11.606 -22.540 1.00 98.62 87 ARG A C 1
ATOM 669 O O . ARG A 1 87 ? 12.657 -11.409 -23.694 1.00 98.62 87 ARG A O 1
ATOM 676 N N . GLY A 1 88 ? 11.347 -10.876 -21.951 1.00 98.56 88 GLY A N 1
ATOM 677 C CA . GLY A 1 88 ? 10.636 -9.787 -22.623 1.00 98.56 88 GLY A CA 1
ATOM 678 C C . GLY A 1 88 ? 11.560 -8.680 -23.135 1.00 98.56 88 GLY A C 1
ATOM 679 O O . GLY A 1 88 ? 11.453 -8.277 -24.289 1.00 98.56 88 GLY A O 1
ATOM 680 N N . VAL A 1 89 ? 12.500 -8.228 -22.303 1.00 98.75 89 VAL A N 1
ATOM 681 C CA . VAL A 1 89 ? 13.488 -7.196 -22.660 1.00 98.75 89 VAL A CA 1
ATOM 682 C C . VAL A 1 89 ? 14.407 -7.669 -23.790 1.00 98.75 89 VAL A C 1
ATOM 684 O O . VAL A 1 89 ? 14.584 -6.965 -24.785 1.00 98.75 89 VAL A O 1
ATOM 687 N N . GLN A 1 90 ? 14.973 -8.870 -23.661 1.00 97.69 90 GLN A N 1
ATOM 688 C CA . GLN A 1 90 ? 15.950 -9.407 -24.611 1.00 97.69 90 GLN A CA 1
ATOM 689 C C . GLN A 1 90 ? 15.337 -9.650 -25.995 1.00 97.69 90 GLN A C 1
ATOM 691 O O . GLN A 1 90 ? 15.957 -9.305 -27.002 1.00 97.69 90 GLN A O 1
ATOM 696 N N . LEU A 1 91 ? 14.104 -10.172 -26.050 1.00 98.12 91 LEU A N 1
ATOM 697 C CA . LEU A 1 91 ? 13.366 -10.387 -27.303 1.00 98.12 91 LEU A CA 1
ATOM 698 C C . LEU A 1 91 ? 13.071 -9.085 -28.064 1.00 98.12 91 LEU A C 1
ATOM 700 O O . LEU A 1 91 ? 12.834 -9.132 -29.267 1.00 98.12 91 LEU A O 1
ATOM 704 N N . HIS A 1 92 ? 13.108 -7.936 -27.385 1.00 97.88 92 HIS A N 1
ATOM 705 C CA . HIS A 1 92 ? 12.827 -6.624 -27.973 1.00 97.88 92 HIS A CA 1
ATOM 706 C C . HIS A 1 92 ? 14.084 -5.755 -28.126 1.00 97.88 92 HIS A C 1
ATOM 708 O O . HIS A 1 92 ? 13.973 -4.563 -28.389 1.00 97.88 92 HIS A O 1
ATOM 714 N N . GLY A 1 93 ? 15.281 -6.342 -28.004 1.00 95.50 93 GLY A N 1
ATOM 715 C CA . GLY A 1 93 ? 16.539 -5.650 -28.297 1.00 95.50 93 GLY A CA 1
ATOM 716 C C . GLY A 1 93 ? 17.107 -4.812 -27.149 1.00 95.50 93 GLY A C 1
ATOM 717 O O . GLY A 1 93 ? 17.993 -4.001 -27.391 1.00 95.50 93 GLY A O 1
ATOM 718 N N . GLY A 1 94 ? 16.643 -5.008 -25.911 1.00 96.44 94 GLY A N 1
ATOM 719 C CA . GLY A 1 94 ? 17.244 -4.396 -24.720 1.00 96.44 94 GLY A CA 1
ATOM 720 C C . GLY A 1 94 ? 18.241 -5.313 -24.002 1.00 96.44 94 GLY A C 1
ATOM 721 O O . GLY A 1 94 ? 18.235 -6.535 -24.181 1.00 96.44 94 GLY A O 1
ATOM 722 N N . LEU A 1 95 ? 19.071 -4.723 -23.142 1.00 97.38 95 LEU A N 1
ATOM 723 C CA . LEU A 1 95 ? 19.910 -5.416 -22.166 1.00 97.38 95 LEU A CA 1
ATOM 724 C C . LEU A 1 95 ? 19.231 -5.382 -20.791 1.00 97.38 95 LEU A C 1
ATOM 726 O O . LEU A 1 95 ? 19.061 -4.320 -20.198 1.00 97.38 95 LEU A O 1
ATOM 730 N N . ALA A 1 96 ? 18.841 -6.546 -20.274 1.00 98.06 96 ALA A N 1
ATOM 731 C CA . ALA A 1 96 ? 18.201 -6.665 -18.966 1.00 98.06 96 ALA A CA 1
ATOM 732 C C . ALA A 1 96 ? 19.241 -6.788 -17.843 1.00 98.06 96 ALA A C 1
ATOM 734 O O . ALA A 1 96 ? 19.982 -7.771 -17.815 1.00 98.06 96 ALA A O 1
ATOM 735 N N . ILE A 1 97 ? 19.256 -5.845 -16.897 1.00 97.38 97 ILE A N 1
ATOM 736 C CA . ILE A 1 97 ? 20.156 -5.862 -15.732 1.00 97.38 97 ILE A CA 1
ATOM 737 C C . ILE A 1 97 ? 19.329 -5.759 -14.453 1.00 97.38 97 ILE A C 1
ATOM 739 O O . ILE A 1 97 ? 18.684 -4.744 -14.203 1.00 97.38 97 ILE A O 1
ATOM 743 N N . GLU A 1 98 ? 19.340 -6.800 -13.624 1.00 97.31 98 GLU A N 1
ATOM 744 C CA . GLU A 1 98 ? 18.678 -6.749 -12.318 1.00 97.31 98 GLU A CA 1
ATOM 745 C C . GLU A 1 98 ? 19.574 -6.116 -11.249 1.00 97.31 98 GLU A C 1
ATOM 747 O O . GLU A 1 98 ? 20.786 -6.327 -11.232 1.00 97.31 98 GLU A O 1
ATOM 752 N N . PHE A 1 99 ? 18.970 -5.361 -10.332 1.00 97.50 99 PHE A N 1
ATOM 753 C CA . PHE A 1 99 ? 19.648 -4.822 -9.155 1.00 97.50 99 PHE A CA 1
ATOM 754 C C . PHE A 1 99 ? 18.680 -4.737 -7.966 1.00 97.50 99 PHE A C 1
ATOM 756 O O . PHE A 1 99 ? 17.471 -4.575 -8.164 1.00 97.50 99 PHE A O 1
ATOM 763 N N . PRO A 1 100 ? 19.166 -4.880 -6.723 1.00 97.00 100 PRO A N 1
ATOM 764 C CA . PRO A 1 100 ? 18.299 -4.900 -5.555 1.00 97.00 100 PRO A CA 1
ATOM 765 C C . PRO A 1 100 ? 17.916 -3.493 -5.082 1.00 97.00 100 PRO A C 1
ATOM 767 O O . PRO A 1 100 ? 18.693 -2.549 -5.210 1.00 97.00 100 PRO A O 1
ATOM 770 N N . THR A 1 101 ? 16.750 -3.393 -4.447 1.00 97.12 101 THR A N 1
ATOM 771 C CA . THR A 1 101 ? 16.416 -2.341 -3.470 1.00 97.12 101 THR A CA 1
ATOM 772 C C . THR A 1 101 ? 15.901 -2.998 -2.191 1.00 97.12 101 THR A C 1
ATOM 774 O O . THR A 1 101 ? 15.650 -4.210 -2.163 1.00 97.12 101 THR A O 1
ATOM 777 N N . ILE A 1 102 ? 15.759 -2.237 -1.101 1.00 96.50 102 ILE A N 1
ATOM 778 C CA . ILE A 1 102 ? 15.287 -2.811 0.163 1.00 96.50 102 ILE A CA 1
ATOM 779 C C . ILE A 1 102 ? 13.918 -3.490 -0.001 1.00 96.50 102 ILE A C 1
ATOM 781 O O . ILE A 1 102 ? 13.004 -2.984 -0.652 1.00 96.50 102 ILE A O 1
ATOM 785 N N . SER A 1 103 ? 13.758 -4.650 0.634 1.00 95.12 103 SER A N 1
ATOM 786 C CA . SER A 1 103 ? 12.498 -5.394 0.642 1.00 95.12 103 SER A CA 1
ATOM 787 C C . SER A 1 103 ? 11.724 -5.107 1.924 1.00 95.12 103 SER A C 1
ATOM 789 O O . SER A 1 103 ? 12.274 -5.198 3.022 1.00 95.12 103 SER A O 1
ATOM 791 N N . ILE A 1 104 ? 10.436 -4.782 1.792 1.00 95.88 104 ILE A N 1
ATOM 792 C CA . ILE A 1 104 ? 9.552 -4.469 2.918 1.00 95.88 104 ILE A CA 1
ATOM 793 C C . ILE A 1 104 ? 8.402 -5.475 2.950 1.00 95.88 104 ILE A C 1
ATOM 795 O O . ILE A 1 104 ? 7.651 -5.583 1.981 1.00 95.88 104 ILE A O 1
ATOM 799 N N . HIS A 1 105 ? 8.226 -6.151 4.088 1.00 95.38 105 HIS A N 1
ATOM 800 C CA . HIS A 1 105 ? 7.042 -6.960 4.377 1.00 95.38 105 HIS A CA 1
ATOM 801 C C . HIS A 1 105 ? 6.291 -6.416 5.597 1.00 95.38 105 HIS A C 1
ATOM 803 O O . HIS A 1 105 ? 6.913 -6.113 6.615 1.00 95.38 105 HIS A O 1
ATOM 809 N N . GLU A 1 106 ? 4.956 -6.346 5.519 1.00 91.00 106 GLU A N 1
ATOM 810 C CA . GLU A 1 106 ? 4.105 -5.740 6.556 1.00 91.00 106 GLU A CA 1
ATOM 811 C C . GLU A 1 106 ? 4.329 -6.363 7.941 1.00 91.00 106 GLU A C 1
ATOM 813 O O . GLU A 1 106 ? 4.702 -5.671 8.881 1.00 91.00 106 GLU A O 1
ATOM 818 N N . SER A 1 107 ? 4.166 -7.683 8.057 1.00 89.12 107 SER A N 1
ATOM 819 C CA . SER A 1 107 ? 4.212 -8.396 9.345 1.00 89.12 107 SER A CA 1
ATOM 820 C C . SER A 1 107 ? 5.620 -8.697 9.872 1.00 89.12 107 SER A C 1
ATOM 822 O O . SER A 1 107 ? 5.742 -9.184 10.991 1.00 89.12 107 SER A O 1
ATOM 824 N N . PHE A 1 108 ? 6.676 -8.449 9.084 1.00 92.19 108 PHE A N 1
ATOM 825 C CA . PHE A 1 108 ? 8.069 -8.707 9.496 1.00 92.19 108 PHE A CA 1
ATOM 826 C C . PHE A 1 108 ? 8.843 -7.416 9.810 1.00 92.19 108 PHE A C 1
ATOM 828 O O . PHE A 1 108 ? 9.971 -7.491 10.295 1.00 92.19 108 PHE A O 1
ATOM 835 N N . ALA A 1 109 ? 8.260 -6.239 9.562 1.00 92.38 109 ALA A N 1
ATOM 836 C CA . ALA A 1 109 ? 8.867 -4.952 9.881 1.00 92.38 109 ALA A CA 1
ATOM 837 C C . ALA A 1 109 ? 8.427 -4.456 11.268 1.00 92.38 109 ALA A C 1
ATOM 839 O O . ALA A 1 109 ? 7.241 -4.457 11.588 1.00 92.38 109 ALA A O 1
ATOM 840 N N . SER A 1 110 ? 9.383 -3.977 12.069 1.00 91.12 110 SER A N 1
ATOM 841 C CA . SER A 1 110 ? 9.150 -3.422 13.408 1.00 91.12 110 SER A CA 1
ATOM 842 C C . SER A 1 110 ? 9.791 -2.033 13.517 1.00 91.12 110 SER A C 1
ATOM 844 O O . SER A 1 110 ? 10.934 -1.886 13.085 1.00 91.12 110 SER A O 1
ATOM 846 N N . PRO A 1 111 ? 9.117 -1.018 14.092 1.00 89.44 111 PRO A N 1
ATOM 847 C CA . PRO A 1 111 ? 7.790 -1.079 14.727 1.00 89.44 111 PRO A CA 1
ATOM 848 C C . PRO A 1 111 ? 6.607 -1.174 13.743 1.00 89.44 111 PRO A C 1
ATOM 850 O O . PRO A 1 111 ? 5.504 -1.541 14.130 1.00 89.44 111 PRO A O 1
ATOM 853 N N . THR A 1 112 ? 6.816 -0.852 12.464 1.00 93.56 112 THR A N 1
ATOM 854 C CA . THR A 1 112 ? 5.801 -0.904 11.396 1.00 93.56 112 THR A CA 1
ATOM 855 C C . THR A 1 112 ? 6.492 -0.858 10.034 1.00 93.56 112 THR A C 1
ATOM 857 O O . THR A 1 112 ? 7.594 -0.344 9.922 1.00 93.56 112 THR A O 1
ATOM 860 N N . SER A 1 113 ? 5.887 -1.337 8.954 1.00 95.00 113 SER A N 1
ATOM 861 C CA . SER A 1 113 ? 6.480 -1.216 7.609 1.00 95.00 113 SER A CA 1
ATOM 862 C C . SER A 1 113 ? 6.477 0.220 7.065 1.00 95.00 113 SER A C 1
ATOM 864 O O . SER A 1 113 ? 7.277 0.578 6.201 1.00 95.00 113 SER A O 1
ATOM 866 N N . MET A 1 114 ? 5.568 1.066 7.556 1.00 95.56 114 MET A N 1
ATOM 867 C CA . MET A 1 114 ? 5.299 2.377 6.966 1.00 95.56 114 MET A CA 1
ATOM 868 C C . MET A 1 114 ? 6.457 3.367 7.145 1.00 95.56 114 MET A C 1
ATOM 870 O O . MET A 1 114 ? 6.688 4.181 6.249 1.00 95.56 114 MET A O 1
ATOM 874 N N . TYR A 1 115 ? 7.244 3.265 8.224 1.00 91.31 115 TYR A N 1
ATOM 875 C CA . TYR A 1 115 ? 8.439 4.109 8.378 1.00 91.31 115 TYR A CA 1
ATOM 876 C C . TYR A 1 115 ? 9.519 3.775 7.332 1.00 91.31 115 TYR A C 1
ATOM 878 O O . TYR A 1 115 ? 10.284 4.650 6.937 1.00 91.31 115 TYR A O 1
ATOM 886 N N . LEU A 1 116 ? 9.552 2.537 6.818 1.00 96.00 116 LEU A N 1
ATOM 887 C CA . LEU A 1 116 ? 10.495 2.125 5.773 1.00 96.00 116 LEU A CA 1
ATOM 888 C C . LEU A 1 116 ? 10.073 2.580 4.373 1.00 96.00 116 LEU A C 1
ATOM 890 O O . LEU A 1 116 ? 10.915 2.623 3.482 1.00 96.00 116 LEU A O 1
ATOM 894 N N . ARG A 1 117 ? 8.806 2.967 4.155 1.00 97.69 117 ARG A N 1
ATOM 895 C CA . ARG A 1 117 ? 8.310 3.385 2.830 1.00 97.69 117 ARG A CA 1
ATOM 896 C C . ARG A 1 117 ? 9.157 4.507 2.229 1.00 97.69 117 ARG A C 1
ATOM 898 O O . ARG A 1 117 ? 9.554 4.418 1.074 1.00 97.69 117 ARG A O 1
ATOM 905 N N . ASN A 1 118 ? 9.427 5.571 2.990 1.00 96.25 118 ASN A N 1
ATOM 906 C CA . ASN A 1 118 ? 10.196 6.693 2.440 1.00 96.25 118 ASN A CA 1
ATOM 907 C C . ASN A 1 118 ? 11.679 6.333 2.287 1.00 96.25 118 ASN A C 1
ATOM 909 O O . ASN A 1 118 ? 12.301 6.823 1.354 1.00 96.25 118 ASN A O 1
ATOM 913 N N . LEU A 1 119 ? 12.223 5.457 3.145 1.00 97.62 119 LEU A N 1
ATOM 914 C CA . LEU A 1 119 ? 13.581 4.936 2.972 1.00 97.62 119 LEU A CA 1
ATOM 915 C C . LEU A 1 119 ? 13.697 4.156 1.656 1.00 97.62 119 LEU A C 1
ATOM 917 O O . LEU A 1 119 ? 14.614 4.408 0.887 1.00 97.62 119 LEU A O 1
ATOM 921 N N . MET A 1 120 ? 12.737 3.277 1.357 1.00 98.31 120 MET A N 1
ATOM 922 C CA . MET A 1 120 ? 12.695 2.552 0.083 1.00 98.31 120 MET A CA 1
ATOM 923 C C . MET A 1 120 ? 12.485 3.486 -1.107 1.00 98.31 120 MET A C 1
ATOM 925 O O . MET A 1 120 ? 13.022 3.230 -2.180 1.00 98.31 120 MET A O 1
ATOM 929 N N . ALA A 1 121 ? 11.718 4.566 -0.939 1.00 98.62 121 ALA A N 1
ATOM 930 C CA . ALA A 1 121 ? 11.550 5.563 -1.990 1.00 98.62 121 ALA A CA 1
ATOM 931 C C . ALA A 1 121 ? 12.873 6.278 -2.304 1.00 98.62 121 ALA A C 1
ATOM 933 O O . ALA A 1 121 ? 13.185 6.445 -3.476 1.00 98.62 121 ALA A O 1
ATOM 934 N N . MET A 1 122 ? 13.652 6.648 -1.281 1.00 98.44 122 MET A N 1
ATOM 935 C CA . MET A 1 122 ? 14.991 7.229 -1.456 1.00 98.44 122 MET A CA 1
ATOM 936 C C . MET A 1 122 ? 15.959 6.226 -2.090 1.00 98.44 122 MET A C 1
ATOM 938 O O . MET A 1 122 ? 16.624 6.556 -3.059 1.00 98.44 122 MET A O 1
ATOM 942 N N . ASP A 1 123 ? 15.989 4.989 -1.591 1.00 98.44 123 ASP A N 1
ATOM 943 C CA . ASP A 1 123 ? 16.804 3.907 -2.158 1.00 98.44 123 ASP A CA 1
ATOM 944 C C . ASP A 1 123 ? 16.472 3.675 -3.642 1.00 98.44 123 ASP A C 1
ATOM 946 O O . ASP A 1 123 ? 17.351 3.649 -4.496 1.00 98.44 123 ASP A O 1
ATOM 950 N N . THR A 1 124 ? 15.181 3.618 -3.980 1.00 98.50 124 THR A N 1
ATOM 951 C CA . THR A 1 124 ? 14.727 3.483 -5.370 1.00 98.50 124 THR A CA 1
ATOM 952 C C . THR A 1 124 ? 15.131 4.686 -6.224 1.00 98.50 124 THR A C 1
ATOM 954 O O . THR A 1 124 ? 15.609 4.500 -7.339 1.00 98.50 124 THR A O 1
ATOM 957 N N . GLU A 1 125 ? 14.945 5.909 -5.727 1.00 98.69 125 GLU A N 1
ATOM 958 C CA . GLU A 1 125 ? 15.306 7.138 -6.440 1.00 98.69 125 GLU A CA 1
ATOM 959 C C . GLU A 1 125 ? 16.800 7.185 -6.774 1.00 98.69 125 GLU A C 1
ATOM 961 O O . GLU A 1 125 ? 17.171 7.362 -7.936 1.00 98.69 125 GLU A O 1
ATOM 966 N N . GLU A 1 126 ? 17.648 6.981 -5.767 1.00 98.19 126 GLU A N 1
ATOM 967 C CA . GLU A 1 126 ? 19.099 7.053 -5.923 1.00 98.19 126 GLU A CA 1
ATOM 968 C C . GLU A 1 126 ? 19.621 5.924 -6.810 1.00 98.19 126 GLU A C 1
ATOM 970 O O . GLU A 1 126 ? 20.441 6.168 -7.693 1.00 98.19 126 GLU A O 1
ATOM 975 N N . MET A 1 127 ? 19.098 4.702 -6.667 1.00 97.25 127 MET A N 1
ATOM 976 C CA . MET A 1 127 ? 19.517 3.584 -7.514 1.00 97.25 127 MET A CA 1
ATOM 977 C C . MET A 1 127 ? 19.110 3.769 -8.982 1.00 97.25 127 MET A C 1
ATOM 979 O O . MET A 1 127 ? 19.865 3.383 -9.871 1.00 97.25 127 MET A O 1
ATOM 983 N N . ILE A 1 128 ? 17.969 4.402 -9.275 1.00 97.50 128 ILE A N 1
ATOM 984 C CA . ILE A 1 128 ? 17.590 4.733 -10.660 1.00 97.50 128 ILE A CA 1
ATOM 985 C C . ILE A 1 128 ? 18.507 5.826 -11.239 1.00 97.50 128 ILE A C 1
ATOM 987 O O . ILE A 1 128 ? 18.903 5.745 -12.406 1.00 97.50 128 ILE A O 1
ATOM 991 N N . LYS A 1 129 ? 18.848 6.849 -10.444 1.00 95.75 129 LYS A N 1
ATOM 992 C CA . LYS A 1 129 ? 19.708 7.967 -10.873 1.00 95.75 129 LYS A CA 1
ATOM 993 C C . LYS A 1 129 ? 21.165 7.544 -11.071 1.00 95.75 129 LYS A C 1
ATOM 995 O O . LYS A 1 129 ? 21.785 7.955 -12.047 1.00 95.75 129 LYS A O 1
ATOM 1000 N N . ALA A 1 130 ? 21.698 6.734 -10.159 1.00 93.75 130 ALA A N 1
ATOM 1001 C CA . ALA A 1 130 ? 23.110 6.362 -10.126 1.00 93.75 130 ALA A CA 1
ATOM 1002 C C . ALA A 1 130 ? 23.491 5.299 -11.167 1.00 93.75 130 ALA A C 1
ATOM 1004 O O . ALA A 1 130 ? 24.653 5.218 -11.563 1.00 93.75 130 ALA A O 1
ATOM 1005 N N . GLN A 1 131 ? 22.540 4.468 -11.598 1.00 93.56 131 GLN A N 1
ATOM 1006 C CA . GLN A 1 131 ? 22.800 3.384 -12.544 1.00 93.56 131 GLN A CA 1
ATOM 1007 C C . GLN A 1 131 ? 22.569 3.830 -14.000 1.00 93.56 131 GLN A C 1
ATOM 1009 O O . GLN A 1 131 ? 21.679 4.651 -14.266 1.00 93.56 131 GLN A O 1
ATOM 1014 N N . PRO A 1 132 ? 23.317 3.268 -14.972 1.00 94.31 132 PRO A N 1
ATOM 1015 C CA . PRO A 1 132 ? 23.181 3.596 -16.389 1.00 94.31 132 PRO A CA 1
ATOM 1016 C C . PRO A 1 132 ? 21.972 2.886 -17.023 1.00 94.31 132 PRO A C 1
ATOM 1018 O O . PRO A 1 132 ? 22.115 2.097 -17.947 1.00 94.31 132 PRO A O 1
ATOM 1021 N N . VAL A 1 133 ? 20.781 3.114 -16.469 1.00 96.50 133 VAL A N 1
ATOM 1022 C CA . VAL A 1 133 ? 19.513 2.524 -16.924 1.00 96.50 133 VAL A CA 1
ATOM 1023 C C . VAL A 1 133 ? 18.727 3.526 -17.767 1.00 96.50 133 VAL A C 1
ATOM 1025 O O . VAL A 1 133 ? 18.553 4.665 -17.342 1.00 96.50 133 VAL A O 1
ATOM 1028 N N . ASP A 1 134 ? 18.210 3.096 -18.917 1.00 96.81 134 ASP A N 1
ATOM 1029 C CA . ASP A 1 134 ? 17.340 3.898 -19.795 1.00 96.81 134 ASP A CA 1
ATOM 1030 C C . ASP A 1 134 ? 15.870 3.821 -19.358 1.00 96.81 134 ASP A C 1
ATOM 1032 O O . ASP A 1 134 ? 15.111 4.786 -19.452 1.00 96.81 134 ASP A O 1
ATOM 1036 N N . ALA A 1 135 ? 15.476 2.664 -18.828 1.00 98.12 135 ALA A N 1
ATOM 1037 C CA . ALA A 1 135 ? 14.203 2.450 -18.159 1.00 98.12 135 ALA A CA 1
ATOM 1038 C C . ALA A 1 135 ? 14.360 1.434 -17.032 1.00 98.12 135 ALA A C 1
ATOM 1040 O O . ALA A 1 135 ? 15.321 0.661 -17.004 1.00 98.12 135 ALA A O 1
ATOM 1041 N N . VAL A 1 136 ? 13.387 1.397 -16.124 1.00 98.56 136 VAL A N 1
ATOM 1042 C CA . VAL A 1 136 ? 13.326 0.387 -15.069 1.00 98.56 136 VAL A CA 1
ATOM 1043 C C . VAL A 1 136 ? 11.984 -0.327 -15.022 1.00 98.56 136 VAL A C 1
ATOM 1045 O O . VAL A 1 136 ? 10.924 0.294 -15.067 1.00 98.56 136 VAL A O 1
ATOM 1048 N N . VAL A 1 137 ? 12.029 -1.648 -14.867 1.00 98.81 137 VAL A N 1
ATOM 1049 C CA . VAL A 1 137 ? 10.888 -2.447 -14.420 1.00 98.81 137 VAL A CA 1
ATOM 1050 C C . VAL A 1 137 ? 10.962 -2.554 -12.901 1.00 98.81 137 VAL A C 1
ATOM 1052 O O . VAL A 1 137 ? 11.881 -3.160 -12.349 1.00 98.81 137 VAL A O 1
ATOM 1055 N N . ALA A 1 138 ? 9.998 -1.947 -12.214 1.00 98.50 138 ALA A N 1
ATOM 1056 C CA . ALA A 1 138 ? 9.949 -1.901 -10.761 1.00 98.50 138 ALA A CA 1
ATOM 1057 C C . ALA A 1 138 ? 9.098 -3.053 -10.213 1.00 98.50 138 ALA A C 1
ATOM 1059 O O . ALA A 1 138 ? 7.870 -2.949 -10.180 1.00 98.50 138 ALA A O 1
ATOM 1060 N N . ILE A 1 139 ? 9.733 -4.161 -9.803 1.00 98.62 139 ILE A N 1
ATOM 1061 C CA . ILE A 1 139 ? 9.001 -5.297 -9.232 1.00 98.62 139 ILE A CA 1
ATOM 1062 C C . ILE A 1 139 ? 8.649 -4.992 -7.775 1.00 98.62 139 ILE A C 1
ATOM 1064 O O . ILE A 1 139 ? 9.528 -4.842 -6.920 1.00 98.62 139 ILE A O 1
ATOM 1068 N N . GLY A 1 140 ? 7.353 -4.915 -7.494 1.00 97.56 140 GLY A N 1
ATOM 1069 C CA . GLY A 1 140 ? 6.793 -4.669 -6.169 1.00 97.56 140 GLY A CA 1
ATOM 1070 C C . GLY A 1 140 ? 5.582 -5.556 -5.902 1.00 97.56 140 GLY A C 1
ATOM 1071 O O . GLY A 1 140 ? 5.180 -6.368 -6.728 1.00 97.56 140 GLY A O 1
ATOM 1072 N N . GLY A 1 141 ? 4.966 -5.416 -4.738 1.00 94.38 141 GLY A N 1
ATOM 1073 C CA . GLY A 1 141 ? 3.768 -6.175 -4.403 1.00 94.38 141 GLY A CA 1
ATOM 1074 C C . GLY A 1 141 ? 3.248 -5.850 -3.017 1.00 94.38 141 GLY A C 1
ATOM 1075 O O . GLY A 1 141 ? 2.165 -5.288 -2.881 1.00 94.38 141 GLY A O 1
ATOM 1076 N N . CYS A 1 142 ? 4.019 -6.195 -1.984 1.00 94.88 142 CYS A N 1
ATOM 1077 C CA . CYS A 1 142 ? 3.633 -5.982 -0.592 1.00 94.88 142 CYS A CA 1
ATOM 1078 C C . CYS A 1 142 ? 3.315 -4.501 -0.330 1.00 94.88 142 CYS A C 1
ATOM 1080 O O . CYS A 1 142 ? 3.926 -3.618 -0.933 1.00 94.88 142 CYS A O 1
ATOM 1082 N N . ASP A 1 143 ? 2.384 -4.238 0.586 1.00 93.69 143 ASP A N 1
ATOM 1083 C CA . ASP A 1 143 ? 1.689 -2.968 0.831 1.00 93.69 143 ASP A CA 1
ATOM 1084 C C . ASP A 1 143 ? 2.452 -1.674 0.502 1.00 93.69 143 ASP A C 1
ATOM 1086 O O . ASP A 1 143 ? 1.919 -0.793 -0.171 1.00 93.69 143 ASP A O 1
ATOM 1090 N N . LYS A 1 144 ? 3.682 -1.530 1.009 1.00 97.25 144 LYS A N 1
ATOM 1091 C CA . LYS A 1 144 ? 4.446 -0.274 0.952 1.00 97.25 144 LYS A CA 1
ATOM 1092 C C . LYS A 1 144 ? 5.419 -0.189 -0.231 1.00 97.25 144 LYS A C 1
ATOM 1094 O O . LYS A 1 144 ? 5.940 0.891 -0.494 1.00 97.25 144 LYS A O 1
ATOM 1099 N N . THR A 1 145 ? 5.639 -1.287 -0.953 1.00 98.06 145 THR A N 1
ATOM 1100 C CA . THR A 1 145 ? 6.685 -1.403 -1.987 1.00 98.06 145 THR A CA 1
ATOM 1101 C C . THR A 1 145 ? 6.348 -0.645 -3.269 1.00 98.06 145 THR A C 1
ATOM 1103 O O . THR A 1 145 ? 7.088 0.257 -3.647 1.00 98.06 145 THR A O 1
ATOM 1106 N N . VAL A 1 146 ? 5.192 -0.923 -3.883 1.00 98.38 146 VAL A N 1
ATOM 1107 C CA . VAL A 1 146 ? 4.710 -0.205 -5.077 1.00 98.38 146 VAL A CA 1
ATOM 1108 C C . VAL A 1 146 ? 4.625 1.311 -4.854 1.00 98.38 146 VAL A C 1
ATOM 1110 O O . VAL A 1 146 ? 5.182 2.047 -5.666 1.00 98.38 146 VAL A O 1
ATOM 1113 N N . PRO A 1 147 ? 4.011 1.836 -3.769 1.00 98.44 147 PRO A N 1
ATOM 1114 C CA . PRO A 1 147 ? 3.954 3.282 -3.593 1.00 98.44 147 PRO A CA 1
ATOM 1115 C C . PRO A 1 147 ? 5.338 3.897 -3.342 1.00 98.44 147 PRO A C 1
ATOM 1117 O O . PRO A 1 147 ? 5.592 4.994 -3.827 1.00 98.44 147 PRO A O 1
ATOM 1120 N N . ALA A 1 148 ? 6.252 3.207 -2.647 1.00 98.62 148 ALA A N 1
ATOM 1121 C CA . ALA A 1 148 ? 7.628 3.680 -2.483 1.00 98.62 148 ALA A CA 1
ATOM 1122 C C . ALA A 1 148 ? 8.377 3.751 -3.823 1.00 98.62 148 ALA A C 1
ATOM 1124 O O . ALA A 1 148 ? 9.041 4.749 -4.100 1.00 98.62 148 ALA A O 1
ATOM 1125 N N . GLN A 1 149 ? 8.224 2.735 -4.675 1.00 98.62 149 GLN A N 1
ATOM 1126 C CA . GLN A 1 149 ? 8.836 2.704 -6.004 1.00 98.62 149 GLN A CA 1
ATOM 1127 C C . GLN A 1 149 ? 8.260 3.775 -6.933 1.00 98.62 149 GLN A C 1
ATOM 1129 O O . GLN A 1 149 ? 9.020 4.408 -7.655 1.00 98.62 149 GLN A O 1
ATOM 1134 N N . LEU A 1 150 ? 6.948 4.035 -6.883 1.00 98.62 150 LEU A N 1
ATOM 1135 C CA . LEU A 1 150 ? 6.333 5.146 -7.618 1.00 98.62 150 LEU A CA 1
ATOM 1136 C C . LEU A 1 150 ? 6.870 6.496 -7.138 1.00 98.62 150 LEU A C 1
ATOM 1138 O O . LEU A 1 150 ? 7.243 7.333 -7.955 1.00 98.62 150 LEU A O 1
ATOM 1142 N N . MET A 1 151 ? 6.964 6.695 -5.820 1.00 98.81 151 MET A N 1
ATOM 1143 C CA . MET A 1 151 ? 7.530 7.915 -5.245 1.00 98.81 151 MET A CA 1
ATOM 1144 C C . MET A 1 151 ? 8.975 8.145 -5.713 1.00 98.81 151 MET A C 1
ATOM 1146 O O . MET A 1 151 ? 9.294 9.240 -6.167 1.00 98.81 151 MET A O 1
ATOM 1150 N N . GLY A 1 152 ? 9.836 7.126 -5.621 1.00 98.56 152 GLY A N 1
ATOM 1151 C CA . GLY A 1 152 ? 11.234 7.229 -6.051 1.00 98.56 152 GLY A CA 1
ATOM 1152 C C . GLY A 1 152 ? 11.392 7.351 -7.569 1.00 98.56 152 GLY A C 1
ATOM 1153 O O . GLY A 1 152 ? 12.185 8.157 -8.042 1.00 98.56 152 GLY A O 1
ATOM 1154 N N . GLY A 1 153 ? 10.590 6.614 -8.341 1.00 98.25 153 GLY A N 1
ATOM 1155 C CA . GLY A 1 153 ? 10.607 6.640 -9.804 1.00 98.25 153 GLY A CA 1
ATOM 1156 C C . GLY A 1 153 ? 10.179 7.985 -10.388 1.00 98.25 153 GLY A C 1
ATOM 1157 O O . GLY A 1 153 ? 10.830 8.481 -11.303 1.00 98.25 153 GLY A O 1
ATOM 1158 N N . ILE A 1 154 ? 9.146 8.623 -9.824 1.00 98.44 154 ILE A N 1
ATOM 1159 C CA . ILE A 1 154 ? 8.734 9.978 -10.225 1.00 98.44 154 ILE A CA 1
ATOM 1160 C C . ILE A 1 154 ? 9.831 10.997 -9.891 1.00 98.44 154 ILE A C 1
ATOM 1162 O O . ILE A 1 154 ? 10.120 11.862 -10.713 1.00 98.44 154 ILE A O 1
ATOM 1166 N N . SER A 1 155 ? 10.471 10.889 -8.722 1.00 98.50 155 SER A N 1
ATOM 1167 C CA . SER A 1 155 ? 11.557 11.794 -8.313 1.00 98.50 155 SER A CA 1
ATOM 1168 C C . SER A 1 155 ? 12.854 11.590 -9.114 1.00 98.50 155 SER A C 1
ATOM 1170 O O . SER A 1 155 ? 13.584 12.550 -9.359 1.00 98.50 155 SER A O 1
ATOM 1172 N N . ALA A 1 156 ? 13.132 10.364 -9.568 1.00 98.00 156 ALA A N 1
ATOM 1173 C CA . ALA A 1 156 ? 14.226 10.065 -10.492 1.00 98.00 156 ALA A CA 1
ATOM 1174 C C . ALA A 1 156 ? 13.928 10.476 -11.938 1.00 98.00 156 ALA A C 1
ATOM 1176 O O . ALA A 1 156 ? 14.850 10.805 -12.679 1.00 98.00 156 ALA A O 1
ATOM 1177 N N . ASN A 1 157 ? 12.650 10.460 -12.315 1.00 97.19 157 ASN A N 1
ATOM 1178 C CA . ASN A 1 157 ? 12.127 10.828 -13.626 1.00 97.19 157 ASN A CA 1
ATOM 1179 C C . ASN A 1 157 ? 12.816 10.146 -14.819 1.00 97.19 157 ASN A C 1
ATOM 1181 O O . ASN A 1 157 ? 12.953 10.737 -15.885 1.00 97.19 157 ASN A O 1
ATOM 1185 N N . LYS A 1 158 ? 13.224 8.887 -14.646 1.00 96.00 158 LYS A N 1
ATOM 1186 C CA . LYS A 1 158 ? 13.494 7.970 -15.761 1.00 96.00 158 LYS A CA 1
ATOM 1187 C C . LYS A 1 158 ? 12.243 7.152 -16.062 1.00 96.00 158 LYS A C 1
ATOM 1189 O O . LYS A 1 158 ? 11.349 7.064 -15.222 1.00 96.00 158 LYS A O 1
ATOM 1194 N N . VAL A 1 159 ? 12.178 6.530 -17.237 1.00 97.88 159 VAL A N 1
ATOM 1195 C CA . VAL A 1 159 ? 11.060 5.652 -17.613 1.00 97.88 159 VAL A CA 1
ATOM 1196 C C . VAL A 1 159 ? 10.912 4.529 -16.575 1.00 97.88 159 VAL A C 1
ATOM 1198 O O . VAL A 1 159 ? 11.846 3.762 -16.351 1.00 97.88 159 VAL A O 1
ATOM 1201 N N . VAL A 1 160 ? 9.746 4.425 -15.931 1.00 97.69 160 VAL A N 1
ATOM 1202 C CA . VAL A 1 160 ? 9.479 3.452 -14.855 1.00 97.69 160 VAL A CA 1
ATOM 1203 C C . VAL A 1 160 ? 8.203 2.676 -15.167 1.00 97.69 160 VAL A C 1
ATOM 1205 O O . VAL A 1 160 ? 7.141 3.269 -15.341 1.00 97.69 160 VAL A O 1
ATOM 1208 N N . LEU A 1 161 ? 8.298 1.345 -15.189 1.00 98.06 161 LEU A N 1
ATOM 1209 C CA . LEU A 1 161 ? 7.172 0.433 -15.377 1.00 98.06 161 LEU A CA 1
ATOM 1210 C C . LEU A 1 161 ? 6.986 -0.430 -14.126 1.00 98.06 161 LEU A C 1
ATOM 1212 O O . LEU A 1 161 ? 7.772 -1.351 -13.890 1.00 98.06 161 LEU A O 1
ATOM 1216 N N . PRO A 1 162 ? 5.949 -0.179 -13.316 1.00 98.38 162 PRO A N 1
ATOM 1217 C CA . PRO A 1 162 ? 5.618 -1.044 -12.195 1.00 98.38 162 PRO A CA 1
ATOM 1218 C C . PRO A 1 162 ? 5.207 -2.451 -12.656 1.00 98.38 162 PRO A C 1
ATOM 1220 O O . PRO A 1 162 ? 4.441 -2.625 -13.605 1.00 98.38 162 PRO A O 1
ATOM 1223 N N . LEU A 1 163 ? 5.673 -3.470 -11.937 1.00 98.69 163 LEU A N 1
ATOM 1224 C CA . LEU A 1 163 ? 5.245 -4.858 -12.090 1.00 98.69 163 LEU A CA 1
ATOM 1225 C C . LEU A 1 163 ? 4.892 -5.427 -10.718 1.00 98.69 163 LEU A C 1
ATOM 1227 O O . LEU A 1 163 ? 5.758 -5.608 -9.868 1.00 98.69 163 LEU A O 1
ATOM 1231 N N . VAL A 1 164 ? 3.615 -5.739 -10.505 1.00 98.56 164 VAL A N 1
ATOM 1232 C CA . VAL A 1 164 ? 3.171 -6.333 -9.239 1.00 98.56 164 VAL A CA 1
ATOM 1233 C C . VAL A 1 164 ? 3.357 -7.851 -9.223 1.00 98.56 164 VAL A C 1
ATOM 1235 O O . VAL A 1 164 ? 3.155 -8.516 -10.243 1.00 98.56 164 VAL A O 1
ATOM 1238 N N . THR A 1 165 ? 3.678 -8.409 -8.053 1.00 98.12 165 THR A N 1
ATOM 1239 C CA . THR A 1 165 ? 3.838 -9.862 -7.853 1.00 98.12 165 THR A CA 1
ATOM 1240 C C . THR A 1 165 ? 2.535 -10.639 -8.031 1.00 98.12 165 THR A C 1
ATOM 1242 O O . THR A 1 165 ? 2.557 -11.774 -8.507 1.00 98.12 165 THR A O 1
ATOM 1245 N N . GLY A 1 166 ? 1.403 -10.004 -7.718 1.00 97.94 166 GLY A N 1
ATOM 1246 C CA . GLY A 1 166 ? 0.056 -10.565 -7.806 1.00 97.94 166 GLY A CA 1
ATOM 1247 C C . GLY A 1 166 ? -0.466 -11.107 -6.466 1.00 97.94 166 GLY A C 1
ATOM 1248 O O . GLY A 1 166 ? 0.323 -11.394 -5.564 1.00 97.94 166 GLY A O 1
ATOM 1249 N N . PRO A 1 167 ? -1.795 -11.242 -6.317 1.00 97.88 167 PRO A N 1
ATOM 1250 C CA . PRO A 1 167 ? -2.421 -11.738 -5.096 1.00 97.88 167 PRO A CA 1
ATOM 1251 C C . PRO A 1 167 ? -2.262 -13.253 -4.924 1.00 97.88 167 PRO A C 1
ATOM 1253 O O . PRO A 1 167 ? -2.156 -14.001 -5.902 1.00 97.88 167 PRO A O 1
ATOM 1256 N N . MET A 1 168 ? -2.297 -13.694 -3.666 1.00 97.56 168 MET A N 1
ATOM 1257 C CA . MET A 1 168 ? -2.481 -15.092 -3.275 1.00 97.56 168 MET A CA 1
ATOM 1258 C C . MET A 1 168 ? -3.857 -15.602 -3.716 1.00 97.56 168 MET A C 1
ATOM 1260 O O . MET A 1 168 ? -4.830 -14.844 -3.769 1.00 97.56 168 MET A O 1
ATOM 1264 N N . MET A 1 169 ? -3.947 -16.906 -3.965 1.00 96.38 169 MET A N 1
ATOM 1265 C CA . MET A 1 169 ? -5.230 -17.600 -4.057 1.00 96.38 169 MET A CA 1
ATOM 1266 C C . MET A 1 169 ? -5.746 -17.937 -2.646 1.00 96.38 169 MET A C 1
ATOM 1268 O O . MET A 1 169 ? -4.932 -18.136 -1.740 1.00 96.38 169 MET A O 1
ATOM 1272 N N . PRO A 1 170 ? -7.073 -17.983 -2.432 1.00 96.38 170 PRO A N 1
ATOM 1273 C CA . PRO A 1 170 ? -7.650 -18.405 -1.157 1.00 96.38 170 PRO A CA 1
ATOM 1274 C C . PRO A 1 170 ? -7.394 -19.897 -0.896 1.00 96.38 170 PRO A C 1
ATOM 1276 O O . PRO A 1 170 ? -7.327 -20.691 -1.835 1.00 96.38 170 PRO A O 1
ATOM 1279 N N . GLY A 1 171 ? -7.282 -20.260 0.380 1.00 96.19 171 GLY A N 1
ATOM 1280 C CA . GLY A 1 171 ? -7.249 -21.639 0.865 1.00 96.19 171 GLY A CA 1
ATOM 1281 C C . GLY A 1 171 ? -8.633 -22.144 1.245 1.00 96.19 171 GLY A C 1
ATOM 1282 O O . GLY A 1 171 ? -9.654 -21.515 0.935 1.00 96.19 171 GLY A O 1
ATOM 1283 N N . SER A 1 172 ? -8.676 -23.288 1.923 1.00 95.56 172 SER A N 1
ATOM 1284 C CA . SER A 1 172 ? -9.931 -23.940 2.298 1.00 95.56 172 SER A CA 1
ATOM 1285 C C . SER A 1 172 ? -9.844 -24.567 3.682 1.00 95.56 172 SER A C 1
ATOM 1287 O O . SER A 1 172 ? -9.137 -25.548 3.879 1.00 95.56 172 SER A O 1
ATOM 1289 N N . ASN A 1 173 ? -10.671 -24.092 4.613 1.00 94.19 173 ASN A N 1
ATOM 1290 C CA . ASN A 1 173 ? -10.840 -24.719 5.919 1.00 94.19 173 ASN A CA 1
ATOM 1291 C C . ASN A 1 173 ? -12.254 -25.296 6.054 1.00 94.19 173 ASN A C 1
ATOM 1293 O O . ASN A 1 173 ? -13.234 -24.562 5.945 1.00 94.19 173 ASN A O 1
ATOM 1297 N N . LYS A 1 174 ? -12.370 -26.610 6.290 1.00 92.38 174 LYS A N 1
ATOM 1298 C CA . LYS A 1 174 ? -13.658 -27.332 6.403 1.00 92.38 174 LYS A CA 1
ATOM 1299 C C . LYS A 1 174 ? -14.619 -27.061 5.223 1.00 92.38 174 LYS A C 1
ATOM 1301 O O . LYS A 1 174 ? -15.827 -26.959 5.405 1.00 92.38 174 LYS A O 1
ATOM 1306 N N . GLY A 1 175 ? -14.076 -26.915 4.010 1.00 92.62 175 GLY A N 1
ATOM 1307 C CA . GLY A 1 175 ? -14.844 -26.616 2.792 1.00 92.62 175 GLY A CA 1
ATOM 1308 C C . GLY A 1 175 ? -15.250 -25.146 2.627 1.00 92.62 175 GLY A C 1
ATOM 1309 O O . GLY A 1 175 ? -15.879 -24.798 1.629 1.00 92.62 175 GLY A O 1
ATOM 1310 N N . VAL A 1 176 ? -14.876 -24.273 3.566 1.00 93.62 176 VAL A N 1
ATOM 1311 C CA . VAL A 1 176 ? -15.104 -22.828 3.492 1.00 93.62 176 VAL A CA 1
ATOM 1312 C C . VAL A 1 176 ? -13.840 -22.144 2.988 1.00 93.62 176 VAL A C 1
ATOM 1314 O O . VAL A 1 176 ? -12.743 -22.367 3.505 1.00 93.62 176 VAL A O 1
ATOM 1317 N N . ARG A 1 177 ? -13.994 -21.279 1.982 1.00 95.38 177 ARG A N 1
ATOM 1318 C CA . ARG A 1 177 ? -12.893 -20.457 1.474 1.00 95.38 177 ARG A CA 1
ATOM 1319 C C . ARG A 1 177 ? -12.396 -19.514 2.563 1.00 95.38 177 ARG A C 1
ATOM 1321 O O . ARG A 1 177 ? -13.183 -18.781 3.161 1.00 95.38 177 ARG A O 1
ATOM 1328 N N . VAL A 1 178 ? -11.087 -19.507 2.766 1.00 95.19 178 VAL A N 1
ATOM 1329 C CA . VAL A 1 178 ? -10.398 -18.600 3.687 1.00 95.19 178 VAL A CA 1
ATOM 1330 C C . VAL A 1 178 ? -9.215 -17.968 2.972 1.00 95.19 178 VAL A C 1
ATOM 1332 O O . VAL A 1 178 ? -8.630 -18.558 2.071 1.00 95.19 178 VAL A O 1
ATOM 1335 N N . GLY A 1 179 ? -8.852 -16.749 3.335 1.00 93.81 179 GLY A N 1
ATOM 1336 C CA . GLY A 1 179 ? -7.703 -16.092 2.739 1.00 93.81 179 GLY A CA 1
ATOM 1337 C C . GLY A 1 179 ? -7.071 -15.068 3.656 1.00 93.81 179 GLY A C 1
ATOM 1338 O O . GLY A 1 179 ? -7.629 -14.641 4.670 1.00 93.81 179 GLY A O 1
ATOM 1339 N N . ALA A 1 180 ? -5.864 -14.674 3.277 1.00 90.06 180 ALA A N 1
ATOM 1340 C CA . ALA A 1 180 ? -5.035 -13.854 4.125 1.00 90.06 180 ALA A CA 1
ATOM 1341 C C . ALA A 1 180 ? -5.714 -12.516 4.442 1.00 90.06 180 ALA A C 1
ATOM 1343 O O . ALA A 1 180 ? -6.443 -11.925 3.638 1.00 90.06 180 ALA A O 1
ATOM 1344 N N . CYS A 1 181 ? -5.363 -11.989 5.609 1.00 90.75 181 CYS A N 1
ATOM 1345 C CA . CYS A 1 181 ? -5.636 -10.633 6.048 1.00 90.75 181 CYS A CA 1
ATOM 1346 C C . CYS A 1 181 ? -7.069 -10.433 6.597 1.00 90.75 181 CYS A C 1
ATOM 1348 O O . CYS A 1 181 ? -7.208 -10.368 7.819 1.00 90.75 181 CYS A O 1
ATOM 1350 N N . THR A 1 182 ? -8.138 -10.385 5.788 1.00 90.81 182 THR A N 1
ATOM 1351 C CA . THR A 1 182 ? -9.504 -10.188 6.340 1.00 90.81 182 THR A CA 1
ATOM 1352 C C . THR A 1 182 ? -9.937 -11.370 7.205 1.00 90.81 182 THR A C 1
ATOM 1354 O O . THR A 1 182 ? -10.374 -11.155 8.339 1.00 90.81 182 THR A O 1
ATOM 1357 N N . ASP A 1 183 ? -9.732 -12.606 6.734 1.00 93.69 183 ASP A N 1
ATOM 1358 C CA . ASP A 1 183 ? -10.123 -13.789 7.509 1.00 93.69 183 ASP A CA 1
ATOM 1359 C C . ASP A 1 183 ? -9.181 -14.037 8.690 1.00 93.69 183 ASP A C 1
ATOM 1361 O O . ASP A 1 183 ? -9.626 -14.478 9.743 1.00 93.69 183 ASP A O 1
ATOM 1365 N N . CYS A 1 184 ? -7.906 -13.634 8.598 1.00 93.31 184 CYS A N 1
ATOM 1366 C CA . CYS A 1 184 ? -7.015 -13.627 9.765 1.00 93.31 184 CYS A CA 1
ATOM 1367 C C . CYS A 1 184 ? -7.635 -12.831 10.926 1.00 93.31 184 CYS A C 1
ATOM 1369 O O . CYS A 1 184 ? -7.520 -13.219 12.085 1.00 93.31 184 CYS A O 1
ATOM 1371 N N . ARG A 1 185 ? -8.295 -11.705 10.619 1.00 92.50 185 ARG A N 1
ATOM 1372 C CA . ARG A 1 185 ? -8.893 -10.817 11.623 1.00 92.50 185 ARG A CA 1
ATOM 1373 C C . ARG A 1 185 ? -10.217 -11.339 12.147 1.00 92.50 185 ARG A C 1
ATOM 1375 O O . ARG A 1 185 ? -10.424 -11.283 13.355 1.00 92.50 185 ARG A O 1
ATOM 1382 N N . SER A 1 186 ? -11.104 -11.814 11.273 1.00 92.88 186 SER A N 1
ATOM 1383 C CA . SER A 1 186 ? -12.391 -12.366 11.709 1.00 92.88 186 SER A CA 1
ATOM 1384 C C . SER A 1 186 ? -12.195 -13.628 12.547 1.00 92.88 186 SER A C 1
ATOM 1386 O O . SER A 1 186 ? -12.787 -13.719 13.617 1.00 92.88 186 SER A O 1
ATOM 1388 N N . GLN A 1 187 ? -11.296 -14.527 12.139 1.00 95.69 187 GLN A N 1
ATOM 1389 C CA . GLN A 1 187 ? -11.008 -15.769 12.861 1.00 95.69 187 GLN A CA 1
ATOM 1390 C C . GLN A 1 187 ? -10.305 -15.489 14.193 1.00 95.69 187 GLN A C 1
ATOM 1392 O O . GLN A 1 187 ? -10.673 -16.058 15.216 1.00 95.69 187 GLN A O 1
ATOM 1397 N N . TRP A 1 188 ? -9.369 -14.533 14.237 1.00 95.94 188 TRP A N 1
ATOM 1398 C CA . TRP A 1 188 ? -8.776 -14.103 15.507 1.00 95.94 188 TRP A CA 1
ATOM 1399 C C . TRP A 1 188 ? -9.795 -13.440 16.444 1.00 95.94 188 TRP A C 1
ATOM 1401 O O . TRP A 1 188 ? -9.753 -13.647 17.655 1.00 95.94 188 TRP A O 1
ATOM 1411 N N . ALA A 1 189 ? -10.731 -12.651 15.905 1.00 94.88 189 ALA A N 1
ATOM 1412 C CA . ALA A 1 189 ? -11.807 -12.058 16.693 1.00 94.88 189 ALA A CA 1
ATOM 1413 C C . ALA A 1 189 ? -12.777 -13.122 17.235 1.00 94.88 189 ALA A C 1
ATOM 1415 O O . ALA A 1 189 ? -13.142 -13.039 18.405 1.00 94.88 189 ALA A O 1
ATOM 1416 N N . ALA A 1 190 ? -13.139 -14.124 16.427 1.00 95.50 190 ALA A N 1
ATOM 1417 C CA . ALA A 1 190 ? -13.958 -15.265 16.840 1.00 95.50 190 ALA A CA 1
ATOM 1418 C C . ALA A 1 190 ? -13.266 -16.083 17.943 1.00 95.50 190 ALA A C 1
ATOM 1420 O O . ALA A 1 190 ? -13.879 -16.382 18.965 1.00 95.50 190 ALA A O 1
ATOM 1421 N N . TYR A 1 191 ? -11.963 -16.348 17.796 1.00 97.06 191 TYR A N 1
ATOM 1422 C CA . TYR A 1 191 ? -11.167 -17.026 18.821 1.00 97.06 191 TYR A CA 1
ATOM 1423 C C . TYR A 1 191 ? -11.139 -16.230 20.130 1.00 97.06 191 TYR A C 1
ATOM 1425 O O . TYR A 1 191 ? -11.407 -16.770 21.200 1.00 97.06 191 TYR A O 1
ATOM 1433 N N . ARG A 1 192 ? -10.896 -14.911 20.061 1.00 96.38 192 ARG A N 1
ATOM 1434 C CA . ARG A 1 192 ? -10.956 -14.047 21.252 1.00 96.38 192 ARG A CA 1
ATOM 1435 C C . ARG A 1 192 ? -12.338 -14.079 21.901 1.00 96.38 192 ARG A C 1
ATOM 1437 O O . ARG A 1 192 ? -12.403 -14.132 23.122 1.00 96.38 192 ARG A O 1
ATOM 1444 N N . ALA A 1 193 ? -13.411 -14.067 21.114 1.00 96.00 193 ALA A N 1
ATOM 1445 C CA . ALA A 1 193 ? -14.786 -14.136 21.604 1.00 96.00 193 ALA A CA 1
ATOM 1446 C C . ALA A 1 193 ? -15.174 -15.503 22.207 1.00 96.00 193 ALA A C 1
ATOM 1448 O O . ALA A 1 193 ? -16.212 -15.585 22.855 1.00 96.00 193 ALA A O 1
ATOM 1449 N N . GLY A 1 194 ? -14.355 -16.548 22.034 1.00 96.25 194 GLY A N 1
ATOM 1450 C CA . GLY A 1 194 ? -14.665 -17.912 22.476 1.00 96.25 194 GLY A CA 1
ATOM 1451 C C . GLY A 1 194 ? -15.600 -18.676 21.532 1.00 96.25 194 GLY A C 1
ATOM 1452 O O . GLY A 1 194 ? -16.184 -19.673 21.939 1.00 96.25 194 GLY A O 1
ATOM 1453 N N . GLU A 1 195 ? -15.760 -18.212 20.288 1.00 96.25 195 GLU A N 1
ATOM 1454 C CA . GLU A 1 195 ? -16.611 -18.848 19.266 1.00 96.25 195 GLU A CA 1
ATOM 1455 C C . GLU A 1 195 ? -15.918 -20.017 18.557 1.00 96.25 195 GLU A C 1
ATOM 1457 O O . GLU A 1 195 ? -16.590 -20.887 18.010 1.00 96.25 195 GLU A O 1
ATOM 1462 N N . ILE A 1 196 ? -14.584 -20.024 18.555 1.00 95.44 196 ILE A N 1
ATOM 1463 C CA . ILE A 1 196 ? -13.752 -21.122 18.052 1.00 95.44 196 ILE A CA 1
ATOM 1464 C C . ILE A 1 196 ? -12.650 -21.435 19.067 1.00 95.44 196 ILE A C 1
ATOM 1466 O O . ILE A 1 196 ? -12.228 -20.549 19.818 1.00 95.44 196 ILE A O 1
ATOM 1470 N N . ASP A 1 197 ? -12.187 -22.682 19.083 1.00 96.19 197 ASP A N 1
ATOM 1471 C CA . ASP A 1 197 ? -11.174 -23.181 20.014 1.00 96.19 197 ASP A CA 1
ATOM 1472 C C . ASP A 1 197 ? -9.741 -23.108 19.444 1.00 96.19 197 ASP A C 1
ATOM 1474 O O . ASP A 1 197 ? -9.478 -22.495 18.402 1.00 96.19 197 ASP A O 1
ATOM 1478 N N . MET A 1 198 ? -8.780 -23.657 20.196 1.00 96.50 198 MET A N 1
ATOM 1479 C CA . MET A 1 198 ? -7.356 -23.608 19.860 1.00 96.50 198 MET A CA 1
ATOM 1480 C C . MET A 1 198 ? -7.033 -24.468 18.633 1.00 96.50 198 MET A C 1
ATOM 1482 O O . MET A 1 198 ? -6.196 -24.092 17.809 1.00 96.50 198 MET A O 1
ATOM 1486 N N . GLU A 1 199 ? -7.698 -25.610 18.512 1.00 95.75 199 GLU A N 1
ATOM 1487 C CA . GLU A 1 199 ? -7.587 -26.542 17.402 1.00 95.75 199 GLU A CA 1
ATOM 1488 C C . GLU A 1 199 ? -8.093 -25.896 16.108 1.00 95.75 199 GLU A C 1
ATOM 1490 O O . GLU A 1 199 ? -7.412 -25.952 15.081 1.00 95.75 199 GLU A O 1
ATOM 1495 N N . ASP A 1 200 ? -9.229 -25.200 16.168 1.00 94.88 200 ASP A N 1
ATOM 1496 C CA . ASP A 1 200 ? -9.824 -24.525 15.021 1.00 94.88 200 ASP A CA 1
ATOM 1497 C C . ASP A 1 200 ? -8.994 -23.329 14.543 1.00 94.88 200 ASP A C 1
ATOM 1499 O O . ASP A 1 200 ? -8.760 -23.192 13.337 1.00 94.88 200 ASP A O 1
ATOM 1503 N N . ILE A 1 201 ? -8.495 -22.471 15.444 1.00 96.50 201 ILE A N 1
ATOM 1504 C CA . ILE A 1 201 ? -7.636 -21.347 15.028 1.00 96.50 201 ILE A CA 1
ATOM 1505 C C . ILE A 1 201 ? -6.298 -21.837 14.452 1.00 96.50 201 ILE A C 1
ATOM 1507 O O . ILE A 1 201 ? -5.782 -21.225 13.513 1.00 96.50 201 ILE A O 1
ATOM 1511 N N . ALA A 1 202 ? -5.754 -22.947 14.964 1.00 96.19 202 ALA A N 1
ATOM 1512 C CA . ALA A 1 202 ? -4.547 -23.568 14.427 1.00 96.19 202 ALA A CA 1
ATOM 1513 C C . ALA A 1 202 ? -4.790 -24.183 13.040 1.00 96.19 202 ALA A C 1
ATOM 1515 O O . ALA A 1 202 ? -4.008 -23.932 12.128 1.00 96.19 202 ALA A O 1
ATOM 1516 N N . ALA A 1 203 ? -5.894 -24.913 12.846 1.00 94.75 203 ALA A N 1
ATOM 1517 C CA . ALA A 1 203 ? -6.257 -25.484 11.547 1.00 94.75 203 ALA A CA 1
ATOM 1518 C C . ALA A 1 203 ? -6.460 -24.398 10.479 1.00 94.75 203 ALA A C 1
ATOM 1520 O O . ALA A 1 203 ? -5.976 -24.515 9.356 1.00 94.75 203 ALA A O 1
ATOM 1521 N N . VAL A 1 204 ? -7.117 -23.294 10.845 1.00 95.94 204 VAL A N 1
ATOM 1522 C CA . VAL A 1 204 ? -7.278 -22.128 9.966 1.00 95.94 204 VAL A CA 1
ATOM 1523 C C . VAL A 1 204 ? -5.923 -21.500 9.619 1.00 95.94 204 VAL A C 1
ATOM 1525 O O . VAL A 1 204 ? -5.749 -21.023 8.499 1.00 95.94 204 VAL A O 1
ATOM 1528 N N . ASN A 1 205 ? -4.962 -21.479 10.550 1.00 95.81 205 ASN A N 1
ATOM 1529 C CA . ASN A 1 205 ? -3.656 -20.850 10.342 1.00 95.81 205 ASN A CA 1
ATOM 1530 C C . ASN A 1 205 ? -2.886 -21.436 9.151 1.00 95.81 205 ASN A C 1
ATOM 1532 O O . ASN A 1 205 ? -2.279 -20.668 8.405 1.00 95.81 205 ASN A O 1
ATOM 1536 N N . GLU A 1 206 ? -2.979 -22.750 8.942 1.00 94.75 206 GLU A N 1
ATOM 1537 C CA . GLU A 1 206 ? -2.327 -23.461 7.833 1.00 94.75 206 GLU A CA 1
ATOM 1538 C C . GLU A 1 206 ? -2.909 -23.082 6.454 1.00 94.75 206 GLU A C 1
ATOM 1540 O O . GLU A 1 206 ? -2.216 -23.150 5.443 1.00 94.75 206 GLU A O 1
ATOM 1545 N N . GLU A 1 207 ? -4.160 -22.610 6.406 1.00 95.62 207 GLU A N 1
ATOM 1546 C CA . GLU A 1 207 ? -4.913 -22.377 5.163 1.00 95.62 207 GLU A CA 1
ATOM 1547 C C . GLU A 1 207 ? -5.123 -20.891 4.824 1.00 95.62 207 GLU A C 1
ATOM 1549 O O . GLU A 1 207 ? -5.595 -20.555 3.739 1.00 95.62 207 GLU A O 1
ATOM 1554 N N . LEU A 1 208 ? -4.772 -19.962 5.722 1.00 95.00 208 LEU A N 1
ATOM 1555 C CA . LEU A 1 208 ? -4.963 -18.524 5.484 1.00 95.00 208 LEU A CA 1
ATOM 1556 C C . LEU A 1 208 ? -4.065 -17.975 4.362 1.00 95.00 208 LEU A C 1
ATOM 1558 O O . LEU A 1 208 ? -4.440 -17.004 3.708 1.00 95.00 208 LEU A O 1
ATOM 1562 N N . ALA A 1 209 ? -2.889 -18.560 4.127 1.00 95.19 209 ALA A N 1
ATOM 1563 C CA . ALA A 1 209 ? -1.928 -18.098 3.119 1.00 95.19 209 ALA A CA 1
ATOM 1564 C C . ALA A 1 209 ? -1.303 -19.279 2.342 1.00 95.19 209 ALA A C 1
ATOM 1566 O O . ALA A 1 209 ? -0.103 -19.525 2.459 1.00 95.19 209 ALA A O 1
ATOM 1567 N N . PRO A 1 210 ? -2.092 -20.016 1.536 1.00 94.62 210 PRO A N 1
ATOM 1568 C CA . PRO A 1 210 ? -1.680 -21.304 0.959 1.00 94.62 210 PRO A CA 1
ATOM 1569 C C . PRO A 1 210 ? -0.743 -21.177 -0.254 1.00 94.62 210 PRO A C 1
ATOM 1571 O O . PRO A 1 210 ? -0.136 -22.151 -0.690 1.00 94.62 210 PRO A O 1
ATOM 1574 N N . THR A 1 211 ? -0.631 -19.984 -0.845 1.00 96.69 211 THR A N 1
ATOM 1575 C CA . THR A 1 211 ? 0.185 -19.726 -2.043 1.00 96.69 211 THR A CA 1
ATOM 1576 C C . THR A 1 211 ? 1.066 -18.501 -1.847 1.00 96.69 211 THR A C 1
ATOM 1578 O O . THR A 1 211 ? 0.746 -17.650 -1.027 1.00 96.69 211 THR A O 1
ATOM 1581 N N . SER A 1 212 ? 2.127 -18.346 -2.644 1.00 95.56 212 SER A N 1
ATOM 1582 C CA . SER A 1 212 ? 2.877 -17.082 -2.718 1.00 95.56 212 SER A CA 1
ATOM 1583 C C . SER A 1 212 ? 2.017 -15.929 -3.245 1.00 95.56 212 SER A C 1
ATOM 1585 O O . SER A 1 212 ? 1.114 -16.165 -4.047 1.00 95.56 212 SER A O 1
ATOM 1587 N N . GLY A 1 213 ? 2.365 -14.688 -2.897 1.00 96.75 213 GLY A N 1
ATOM 1588 C CA . GLY A 1 213 ? 1.730 -13.475 -3.431 1.00 96.75 213 GLY A CA 1
ATOM 1589 C C . GLY A 1 213 ? 1.269 -12.509 -2.342 1.00 96.75 213 GLY A C 1
ATOM 1590 O O . GLY A 1 213 ? 1.470 -12.742 -1.158 1.00 96.75 213 GLY A O 1
ATOM 1591 N N . THR A 1 214 ? 0.651 -11.400 -2.720 1.00 97.38 214 THR A N 1
ATOM 1592 C CA . THR A 1 214 ? 0.113 -10.409 -1.771 1.00 97.38 214 THR A CA 1
ATOM 1593 C C . THR A 1 214 ? -1.243 -10.833 -1.188 1.00 97.38 214 THR A C 1
ATOM 1595 O O . THR A 1 214 ? -1.828 -11.815 -1.640 1.00 97.38 214 THR A O 1
ATOM 1598 N N . CYS A 1 215 ? -1.784 -10.107 -0.193 1.00 95.81 215 CYS A N 1
ATOM 1599 C CA . CYS A 1 215 ? -3.115 -10.400 0.374 1.00 95.81 215 CYS A CA 1
ATOM 1600 C C . CYS A 1 215 ? -4.170 -10.604 -0.739 1.00 95.81 215 CYS A C 1
ATOM 1602 O O . CYS A 1 215 ? -4.393 -9.706 -1.549 1.00 95.81 215 CYS A O 1
ATOM 1604 N N . GLY A 1 216 ? -4.879 -11.739 -0.726 1.00 94.88 216 GLY A N 1
ATOM 1605 C CA . GLY A 1 216 ? -5.885 -12.115 -1.735 1.00 94.88 216 GLY A CA 1
ATOM 1606 C C . GLY A 1 216 ? -7.225 -11.369 -1.660 1.00 94.88 216 GLY A C 1
ATOM 1607 O O . GLY A 1 216 ? -8.208 -11.815 -2.239 1.00 94.88 216 GLY A O 1
ATOM 1608 N N . VAL A 1 217 ? -7.289 -10.248 -0.947 1.00 96.00 217 VAL A N 1
ATOM 1609 C CA . VAL A 1 217 ? -8.496 -9.430 -0.723 1.00 96.00 217 VAL A CA 1
ATOM 1610 C C . VAL A 1 217 ? -8.245 -7.993 -1.195 1.00 96.00 217 VAL A C 1
ATOM 1612 O O . VAL A 1 217 ? -7.134 -7.673 -1.632 1.00 96.00 217 VAL A O 1
ATOM 1615 N N . MET A 1 218 ? -9.221 -7.089 -1.064 1.00 97.19 218 MET A N 1
ATOM 1616 C CA . MET A 1 218 ? -9.044 -5.662 -1.366 1.00 97.19 218 MET A CA 1
ATOM 1617 C C . MET A 1 218 ? -8.285 -4.916 -0.245 1.00 97.19 218 MET A C 1
ATOM 1619 O O . MET A 1 218 ? -8.738 -3.923 0.325 1.00 97.19 218 MET A O 1
ATOM 1623 N N . GLY A 1 219 ? -7.104 -5.438 0.100 1.00 95.38 219 GLY A N 1
ATOM 1624 C CA . GLY A 1 219 ? -6.134 -4.828 1.011 1.00 95.38 219 GLY A CA 1
ATOM 1625 C C . GLY A 1 219 ? -5.287 -3.749 0.342 1.00 95.38 219 GLY A C 1
ATOM 1626 O O . GLY A 1 219 ? -5.524 -3.385 -0.809 1.00 95.38 219 GLY A O 1
ATOM 1627 N N . THR A 1 220 ? -4.271 -3.232 1.045 1.00 96.88 220 THR A N 1
ATOM 1628 C CA . THR A 1 220 ? -3.423 -2.152 0.509 1.00 96.88 220 THR A CA 1
ATOM 1629 C C . THR A 1 220 ? -2.674 -2.586 -0.748 1.00 96.88 220 THR A C 1
ATOM 1631 O O . THR A 1 220 ? -2.721 -1.854 -1.727 1.00 96.88 220 THR A O 1
ATOM 1634 N N . ALA A 1 221 ? -2.049 -3.770 -0.761 1.00 97.19 221 ALA A N 1
ATOM 1635 C CA . ALA A 1 221 ? -1.346 -4.284 -1.938 1.00 97.19 221 ALA A CA 1
ATOM 1636 C C . ALA A 1 221 ? -2.228 -4.304 -3.205 1.00 97.19 221 ALA A C 1
ATOM 1638 O O . ALA A 1 221 ? -1.879 -3.693 -4.215 1.00 97.19 221 ALA A O 1
ATOM 1639 N N . SER A 1 222 ? -3.404 -4.936 -3.133 1.00 98.31 222 SER A N 1
ATOM 1640 C CA . SER A 1 222 ? -4.366 -4.994 -4.245 1.00 98.31 222 SER A CA 1
ATOM 1641 C C . SER A 1 222 ? -4.900 -3.612 -4.617 1.00 98.31 222 SER A C 1
ATOM 1643 O O . SER A 1 222 ? -4.975 -3.280 -5.796 1.00 98.31 222 SER A O 1
ATOM 1645 N N . THR A 1 223 ? -5.196 -2.772 -3.618 1.00 98.56 223 THR A N 1
ATOM 1646 C CA . THR A 1 223 ? -5.638 -1.390 -3.844 1.00 98.56 223 THR A CA 1
ATOM 1647 C C . THR A 1 223 ? -4.590 -0.612 -4.633 1.00 98.56 223 THR A C 1
ATOM 1649 O O . THR A 1 223 ? -4.921 -0.008 -5.648 1.00 98.56 223 THR A O 1
ATOM 1652 N N . VAL A 1 224 ? -3.321 -0.643 -4.202 1.00 98.31 224 VAL A N 1
ATOM 1653 C CA . VAL A 1 224 ? -2.247 0.103 -4.867 1.00 98.31 224 VAL A CA 1
ATOM 1654 C C . VAL A 1 224 ? -1.998 -0.439 -6.280 1.00 98.31 224 VAL A C 1
ATOM 1656 O O . VAL A 1 224 ? -1.791 0.342 -7.205 1.00 98.31 224 VAL A O 1
ATOM 1659 N N . ALA A 1 225 ? -2.088 -1.754 -6.488 1.00 98.62 225 ALA A N 1
ATOM 1660 C CA . ALA A 1 225 ? -2.006 -2.348 -7.820 1.00 98.62 225 ALA A CA 1
ATOM 1661 C C . ALA A 1 225 ? -3.116 -1.827 -8.755 1.00 98.62 225 ALA A C 1
ATOM 1663 O O . ALA A 1 225 ? -2.829 -1.380 -9.865 1.00 98.62 225 ALA A O 1
ATOM 1664 N N . CYS A 1 226 ? -4.371 -1.819 -8.295 1.00 98.81 226 CYS A N 1
ATOM 1665 C CA . CYS A 1 226 ? -5.517 -1.323 -9.063 1.00 98.81 226 CYS A CA 1
ATOM 1666 C C . CYS A 1 226 ? -5.417 0.176 -9.373 1.00 98.81 226 CYS A C 1
ATOM 1668 O O . CYS A 1 226 ? -5.648 0.579 -10.513 1.00 98.81 226 CYS A O 1
ATOM 1670 N N . VAL A 1 227 ? -5.029 1.010 -8.403 1.00 98.44 227 VAL A N 1
ATOM 1671 C CA . VAL A 1 227 ? -4.863 2.450 -8.666 1.00 98.44 227 VAL A CA 1
ATOM 1672 C C . VAL A 1 227 ? -3.665 2.728 -9.570 1.00 98.44 227 VAL A C 1
ATOM 1674 O O . VAL A 1 227 ? -3.705 3.690 -10.318 1.00 98.44 227 VAL A O 1
ATOM 1677 N N . THR A 1 228 ? -2.634 1.879 -9.583 1.00 98.69 228 THR A N 1
ATOM 1678 C CA . THR A 1 228 ? -1.487 2.036 -10.496 1.00 98.69 228 THR A CA 1
ATOM 1679 C C . THR A 1 228 ? -1.866 1.725 -11.947 1.00 98.69 228 THR A C 1
ATOM 1681 O O . THR A 1 228 ? -1.379 2.382 -12.867 1.00 98.69 228 THR A O 1
ATOM 1684 N N . VAL A 1 229 ? -2.795 0.788 -12.161 1.00 98.62 229 VAL A N 1
ATOM 1685 C CA . VAL A 1 229 ? -3.455 0.608 -13.464 1.00 98.62 229 VAL A CA 1
ATOM 1686 C C . VAL A 1 229 ? -4.250 1.863 -13.842 1.00 98.62 229 VAL A C 1
ATOM 1688 O O . VAL A 1 229 ? -4.122 2.348 -14.958 1.00 98.62 229 VAL A O 1
ATOM 1691 N N . ALA A 1 230 ? -5.018 2.432 -12.909 1.00 98.50 230 ALA A N 1
ATOM 1692 C CA . ALA A 1 230 ? -5.818 3.637 -13.153 1.00 98.50 230 ALA A CA 1
ATOM 1693 C C . ALA A 1 230 ? -4.983 4.913 -13.387 1.00 98.50 230 ALA A C 1
ATOM 1695 O O . ALA A 1 230 ? -5.422 5.801 -14.113 1.00 98.50 230 ALA A O 1
ATOM 1696 N N . LEU A 1 231 ? -3.775 4.984 -12.813 1.00 98.38 231 LEU A N 1
ATOM 1697 C CA . LEU A 1 231 ? -2.763 6.002 -13.121 1.00 98.38 231 LEU A CA 1
ATOM 1698 C C . LEU A 1 231 ? -2.201 5.865 -14.547 1.00 98.38 231 LEU A C 1
ATOM 1700 O O . LEU A 1 231 ? -1.467 6.740 -14.984 1.00 98.38 231 LEU A O 1
ATOM 1704 N N . GLY A 1 232 ? -2.487 4.762 -15.247 1.00 97.69 232 GLY A N 1
ATOM 1705 C CA . GLY A 1 232 ? -1.995 4.501 -16.597 1.00 97.69 232 GLY A CA 1
ATOM 1706 C C . GLY A 1 232 ? -0.587 3.904 -16.652 1.00 97.69 232 GLY A C 1
ATOM 1707 O O . GLY A 1 232 ? -0.006 3.831 -17.729 1.00 97.69 232 GLY A O 1
ATOM 1708 N N . LEU A 1 233 ? -0.012 3.459 -15.529 1.00 97.88 233 LEU A N 1
ATOM 1709 C CA . LEU A 1 233 ? 1.377 2.970 -15.478 1.00 97.88 233 LEU A CA 1
ATOM 1710 C C . LEU A 1 233 ? 1.517 1.454 -15.671 1.00 97.88 233 LEU A C 1
ATOM 1712 O O . LEU A 1 233 ? 2.626 0.947 -15.838 1.00 97.88 233 LEU A O 1
ATOM 1716 N N . MET A 1 234 ? 0.407 0.717 -15.637 1.00 97.06 234 MET A N 1
ATOM 1717 C CA . MET A 1 234 ? 0.377 -0.739 -15.763 1.00 97.06 234 MET A CA 1
ATOM 1718 C C . MET A 1 234 ? -0.693 -1.184 -16.767 1.00 97.06 234 MET A C 1
ATOM 1720 O O . MET A 1 234 ? -1.768 -0.588 -16.797 1.00 97.06 234 MET A O 1
ATOM 1724 N N . PRO A 1 235 ? -0.467 -2.285 -17.512 1.00 95.00 235 PRO A N 1
ATOM 1725 C CA . PRO A 1 235 ? -1.512 -2.906 -18.325 1.00 95.00 235 PRO A CA 1
ATOM 1726 C C . PRO A 1 235 ? -2.745 -3.295 -17.494 1.00 95.00 235 PRO A C 1
ATOM 1728 O O . PRO A 1 235 ? -2.605 -3.701 -16.337 1.00 95.00 235 PRO A O 1
ATOM 1731 N N . PHE A 1 236 ? -3.940 -3.249 -18.090 1.00 96.50 236 PHE A N 1
ATOM 1732 C CA . PHE A 1 236 ? -5.206 -3.470 -17.374 1.00 96.50 236 PHE A CA 1
ATOM 1733 C C . PHE A 1 236 ? -5.300 -4.825 -16.652 1.00 96.50 236 PHE A C 1
ATOM 1735 O O . PHE A 1 236 ? -5.729 -4.902 -15.506 1.00 96.50 236 PHE A O 1
ATOM 1742 N N . ASP A 1 237 ? -4.844 -5.914 -17.259 1.00 93.62 237 ASP A N 1
ATOM 1743 C CA . ASP A 1 237 ? -4.850 -7.251 -16.643 1.00 93.62 237 ASP A CA 1
ATOM 1744 C C . ASP A 1 237 ? -3.808 -7.427 -15.512 1.00 93.62 237 ASP A C 1
ATOM 1746 O O . ASP A 1 237 ? -3.838 -8.419 -14.778 1.00 93.62 237 ASP A O 1
ATOM 1750 N N . SER A 1 238 ? -2.904 -6.459 -15.326 1.00 95.62 238 SER A N 1
ATOM 1751 C CA . SER A 1 238 ? -1.730 -6.605 -14.466 1.00 95.62 238 SER A CA 1
ATOM 1752 C C . SER A 1 238 ? -2.045 -6.538 -12.974 1.00 95.62 238 SER A C 1
ATOM 1754 O O . SER A 1 238 ? -1.349 -7.170 -12.183 1.00 95.62 238 SER A O 1
ATOM 1756 N N . ALA A 1 239 ? -3.094 -5.835 -12.542 1.00 97.50 239 ALA A N 1
ATOM 1757 C CA . ALA A 1 239 ? -3.388 -5.712 -11.110 1.00 97.50 239 ALA A CA 1
ATOM 1758 C C . ALA A 1 239 ? -3.937 -7.006 -10.479 1.00 97.50 239 ALA A C 1
ATOM 1760 O O . ALA A 1 239 ? -3.672 -7.280 -9.311 1.00 97.50 239 ALA A O 1
ATOM 1761 N N . THR A 1 240 ? -4.696 -7.804 -11.236 1.00 97.62 240 THR A N 1
ATOM 1762 C CA . THR A 1 240 ? -5.570 -8.847 -10.663 1.00 97.62 240 THR A CA 1
ATOM 1763 C C . THR A 1 240 ? -5.070 -10.275 -10.868 1.00 97.62 240 THR A C 1
ATOM 1765 O O . THR A 1 240 ? -5.452 -11.153 -10.100 1.00 97.62 240 THR A O 1
ATOM 1768 N N . ALA A 1 241 ? -4.191 -10.526 -11.848 1.00 97.94 241 ALA A N 1
ATOM 1769 C CA . ALA A 1 241 ? -3.712 -11.878 -12.148 1.00 97.94 241 ALA A CA 1
ATOM 1770 C C . ALA A 1 241 ? -3.013 -12.531 -10.931 1.00 97.94 241 ALA A C 1
ATOM 1772 O O . ALA A 1 241 ? -2.038 -11.958 -10.428 1.00 97.94 241 ALA A O 1
ATOM 1773 N N . PRO A 1 242 ? -3.438 -13.721 -10.462 1.00 98.12 242 PRO A N 1
ATOM 1774 C CA . PRO A 1 242 ? -2.850 -14.365 -9.287 1.00 98.12 242 PRO A CA 1
ATOM 1775 C C . PRO A 1 242 ? -1.345 -14.603 -9.431 1.00 98.12 242 PRO A C 1
ATOM 1777 O O . PRO A 1 242 ? -0.867 -14.908 -10.527 1.00 98.12 242 PRO A O 1
ATOM 1780 N N . ALA A 1 243 ? -0.601 -14.513 -8.328 1.00 98.19 243 ALA A N 1
ATOM 1781 C CA . ALA A 1 243 ? 0.861 -14.627 -8.323 1.00 98.19 243 ALA A CA 1
ATOM 1782 C C . ALA A 1 243 ? 1.387 -15.951 -8.897 1.00 98.19 243 ALA A C 1
ATOM 1784 O O . ALA A 1 243 ? 2.442 -15.975 -9.531 1.00 98.19 243 ALA A O 1
ATOM 1785 N N . VAL A 1 244 ? 0.642 -17.039 -8.692 1.00 97.19 244 VAL A N 1
ATOM 1786 C CA . VAL A 1 244 ? 0.990 -18.389 -9.160 1.00 97.19 244 VAL A CA 1
ATOM 1787 C C . VAL A 1 244 ? 0.456 -18.714 -10.561 1.00 97.19 244 VAL A C 1
ATOM 1789 O O . VAL A 1 244 ? 0.671 -19.810 -11.068 1.00 97.19 244 VAL A O 1
ATOM 1792 N N . SER A 1 245 ? -0.267 -17.789 -11.199 1.00 97.19 245 SER A N 1
ATOM 1793 C CA . SER A 1 245 ? -0.863 -18.024 -12.517 1.00 97.19 245 SER A CA 1
ATOM 1794 C C . SER A 1 245 ? 0.162 -17.874 -13.646 1.00 97.19 245 SER A C 1
ATOM 1796 O O . SER A 1 245 ? 1.029 -17.001 -13.615 1.00 97.19 245 SER A O 1
ATOM 1798 N N . SER A 1 246 ? 0.011 -18.647 -14.726 1.00 97.56 246 SER A N 1
ATOM 1799 C CA . SER A 1 246 ? 0.822 -18.450 -15.940 1.00 97.56 246 SER A CA 1
ATOM 1800 C C . SER A 1 246 ? 0.568 -17.088 -16.603 1.00 97.56 246 SER A C 1
ATOM 1802 O O . SER A 1 246 ? 1.450 -16.548 -17.271 1.00 97.56 246 SER A O 1
ATOM 1804 N N . ALA A 1 247 ? -0.617 -16.500 -16.391 1.00 97.50 247 ALA A N 1
ATOM 1805 C CA . ALA A 1 247 ? -0.945 -15.151 -16.844 1.00 97.50 247 ALA A CA 1
ATOM 1806 C C . ALA A 1 247 ? 0.011 -14.107 -16.252 1.00 97.50 247 ALA A C 1
ATOM 1808 O O . ALA A 1 247 ? 0.485 -13.240 -16.983 1.00 97.50 247 ALA A O 1
ATOM 1809 N N . ARG A 1 248 ? 0.374 -14.237 -14.969 1.00 98.44 248 ARG A N 1
ATOM 1810 C CA . ARG A 1 248 ? 1.330 -13.342 -14.305 1.00 98.44 248 ARG A CA 1
ATOM 1811 C C . ARG A 1 248 ? 2.705 -13.345 -14.984 1.00 98.44 248 ARG A C 1
ATOM 1813 O O . ARG A 1 248 ? 3.293 -12.279 -15.149 1.00 98.44 248 ARG A O 1
ATOM 1820 N N . LEU A 1 249 ? 3.187 -14.504 -15.439 1.00 98.56 249 LEU A N 1
ATOM 1821 C CA . LEU A 1 249 ? 4.457 -14.604 -16.171 1.00 98.56 249 LEU A CA 1
ATOM 1822 C C . LEU A 1 249 ? 4.375 -13.963 -17.564 1.00 98.56 249 LEU A C 1
ATOM 1824 O O . LEU A 1 249 ? 5.298 -13.259 -17.962 1.00 98.56 249 LEU A O 1
ATOM 1828 N N . ARG A 1 250 ? 3.259 -14.144 -18.285 1.00 98.62 250 ARG A N 1
ATOM 1829 C CA . ARG A 1 250 ? 3.037 -13.470 -19.581 1.00 98.62 250 ARG A CA 1
ATOM 1830 C C . ARG A 1 250 ? 2.951 -11.951 -19.429 1.00 98.62 250 ARG A C 1
ATOM 1832 O O . ARG A 1 250 ? 3.480 -11.220 -20.259 1.00 98.62 250 ARG A O 1
ATOM 1839 N N . ILE A 1 251 ? 2.322 -11.475 -18.354 1.00 98.50 251 ILE A N 1
ATOM 1840 C CA . ILE A 1 251 ? 2.277 -10.048 -18.014 1.00 98.50 251 ILE A CA 1
ATOM 1841 C C . ILE A 1 251 ? 3.690 -9.522 -17.751 1.00 98.50 251 ILE A C 1
ATOM 1843 O O . ILE A 1 251 ? 4.048 -8.494 -18.308 1.00 98.50 251 ILE A O 1
ATOM 1847 N N . ALA A 1 252 ? 4.501 -10.230 -16.959 1.00 98.75 252 ALA A N 1
ATOM 1848 C CA . ALA A 1 252 ? 5.882 -9.842 -16.668 1.00 98.75 252 ALA A CA 1
ATOM 1849 C C . ALA A 1 252 ? 6.748 -9.746 -17.937 1.00 98.75 252 ALA A C 1
ATOM 1851 O O . ALA A 1 252 ? 7.454 -8.759 -18.134 1.00 98.75 252 ALA A O 1
ATOM 1852 N N . GLU A 1 253 ? 6.629 -10.722 -18.837 1.00 98.81 253 GLU A N 1
ATOM 1853 C CA . GLU A 1 253 ? 7.288 -10.696 -20.146 1.00 98.81 253 GLU A CA 1
ATOM 1854 C C . GLU A 1 253 ? 6.844 -9.496 -20.993 1.00 98.81 253 GLU A C 1
ATOM 1856 O O . GLU A 1 253 ? 7.682 -8.742 -21.490 1.00 98.81 253 GLU A O 1
ATOM 1861 N N . ARG A 1 254 ? 5.532 -9.246 -21.089 1.00 98.25 254 ARG A N 1
ATOM 1862 C CA . ARG A 1 254 ? 5.003 -8.079 -21.808 1.00 98.25 254 ARG A CA 1
ATOM 1863 C C . ARG A 1 254 ? 5.435 -6.759 -21.165 1.00 98.25 254 ARG A C 1
ATOM 1865 O O . ARG A 1 254 ? 5.680 -5.797 -21.881 1.00 98.25 254 ARG A O 1
ATOM 1872 N N .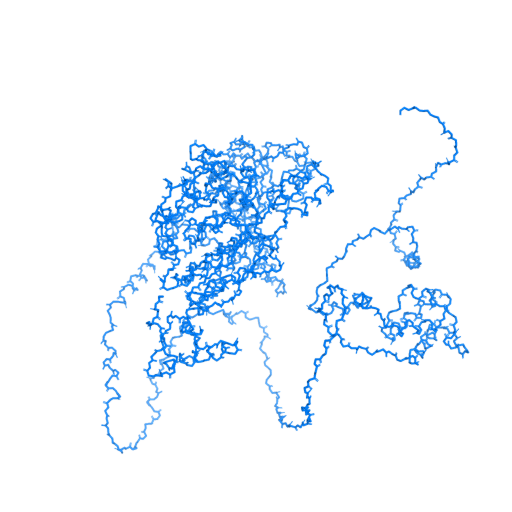 THR A 1 255 ? 5.571 -6.694 -19.841 1.00 98.56 255 THR A N 1
ATOM 1873 C CA . THR A 1 255 ? 6.117 -5.512 -19.159 1.00 98.56 255 THR A CA 1
ATOM 1874 C C . THR A 1 255 ? 7.575 -5.270 -19.550 1.00 98.56 255 THR A C 1
ATOM 1876 O O . THR A 1 255 ? 7.940 -4.122 -19.788 1.00 98.56 255 THR A O 1
ATOM 1879 N N . GLY A 1 256 ? 8.390 -6.321 -19.693 1.00 98.44 256 GLY A N 1
ATOM 1880 C CA . GLY A 1 256 ? 9.756 -6.207 -20.218 1.00 98.44 256 GLY A CA 1
ATOM 1881 C C . GLY A 1 256 ? 9.798 -5.641 -21.642 1.00 98.44 256 GLY A C 1
ATOM 1882 O O . GLY A 1 256 ? 10.546 -4.705 -21.911 1.00 98.44 256 GLY A O 1
ATOM 1883 N N . ALA A 1 257 ? 8.929 -6.137 -22.529 1.00 98.25 257 ALA A N 1
ATOM 1884 C CA . ALA A 1 257 ? 8.779 -5.605 -23.887 1.00 98.25 257 ALA A CA 1
ATOM 1885 C C . ALA A 1 257 ? 8.347 -4.125 -23.891 1.00 98.25 257 ALA A C 1
ATOM 1887 O O . ALA A 1 257 ? 8.938 -3.284 -24.572 1.00 98.25 257 ALA A O 1
ATOM 1888 N N . ASN A 1 258 ? 7.348 -3.787 -23.071 1.00 97.69 258 ASN A N 1
ATOM 1889 C CA . ASN A 1 258 ? 6.850 -2.422 -22.926 1.00 97.69 258 ASN A CA 1
ATOM 1890 C C . ASN A 1 258 ? 7.916 -1.474 -22.368 1.00 97.69 258 ASN A C 1
ATOM 1892 O O . ASN A 1 258 ? 7.915 -0.302 -22.733 1.00 97.69 258 ASN A O 1
ATOM 1896 N N . ALA A 1 259 ? 8.822 -1.957 -21.512 1.00 98.25 259 ALA A N 1
ATOM 1897 C CA . ALA A 1 259 ? 9.901 -1.145 -20.966 1.00 98.25 259 ALA A CA 1
ATOM 1898 C C . ALA A 1 259 ? 10.876 -0.696 -22.054 1.00 98.25 259 ALA A C 1
ATOM 1900 O O . ALA A 1 259 ? 11.227 0.480 -22.098 1.00 98.25 259 ALA A O 1
ATOM 1901 N N . VAL A 1 260 ? 11.235 -1.591 -22.979 1.00 97.94 260 VAL A N 1
ATOM 1902 C CA . VAL A 1 260 ? 12.077 -1.240 -24.133 1.00 97.94 260 VAL A CA 1
ATOM 1903 C C . VAL A 1 260 ? 11.374 -0.216 -25.029 1.00 97.94 260 VAL A C 1
ATOM 1905 O O . VAL A 1 260 ? 11.961 0.805 -25.383 1.00 97.94 260 VAL A O 1
ATOM 1908 N N . ALA A 1 261 ? 10.091 -0.433 -25.337 1.00 97.12 261 ALA A N 1
ATOM 1909 C CA . ALA A 1 261 ? 9.313 0.498 -26.157 1.00 97.12 261 ALA A CA 1
ATOM 1910 C C . ALA A 1 261 ? 9.146 1.881 -25.495 1.00 97.12 261 ALA A C 1
ATOM 1912 O O . ALA A 1 261 ? 9.221 2.910 -26.164 1.00 97.12 261 ALA A O 1
ATOM 1913 N N . ALA A 1 262 ? 8.924 1.920 -24.179 1.00 97.06 262 ALA A N 1
ATOM 1914 C CA . ALA A 1 262 ? 8.793 3.160 -23.422 1.00 97.06 262 ALA A CA 1
ATOM 1915 C C . ALA A 1 262 ? 10.134 3.899 -23.273 1.00 97.06 262 ALA A C 1
ATOM 1917 O O . ALA A 1 262 ? 10.133 5.128 -23.312 1.00 97.06 262 ALA A O 1
ATOM 1918 N N . ALA A 1 263 ? 11.254 3.172 -23.157 1.00 96.06 263 ALA A N 1
ATOM 1919 C CA . ALA A 1 263 ? 12.606 3.735 -23.162 1.00 96.06 263 ALA A CA 1
ATOM 1920 C C . ALA A 1 263 ? 12.909 4.433 -24.495 1.00 96.06 263 ALA A C 1
ATOM 1922 O O . ALA A 1 263 ? 13.316 5.593 -24.511 1.00 96.06 263 ALA A O 1
ATOM 1923 N N . ALA A 1 264 ? 12.624 3.759 -25.614 1.00 94.81 264 ALA A N 1
ATOM 1924 C CA . ALA A 1 264 ? 12.808 4.320 -26.952 1.00 94.81 264 ALA A CA 1
ATOM 1925 C C . ALA A 1 264 ? 11.961 5.585 -27.176 1.00 94.81 264 ALA A C 1
ATOM 1927 O O . ALA A 1 264 ? 12.413 6.534 -27.807 1.00 94.81 264 ALA A O 1
ATOM 1928 N N . ALA A 1 265 ? 10.747 5.619 -26.620 1.00 96.00 265 ALA A N 1
ATOM 1929 C CA . ALA A 1 265 ? 9.842 6.763 -26.709 1.00 96.00 265 ALA A CA 1
ATOM 1930 C C . ALA A 1 265 ? 10.013 7.801 -25.578 1.00 96.00 265 ALA A C 1
ATOM 1932 O O . ALA A 1 265 ? 9.205 8.724 -25.502 1.00 96.00 265 ALA A O 1
ATOM 1933 N N . GLN A 1 266 ? 11.003 7.641 -24.685 1.00 94.62 266 GLN A N 1
ATOM 1934 C CA . GLN A 1 266 ? 11.282 8.540 -23.551 1.00 94.62 266 GLN A CA 1
ATOM 1935 C C . GLN A 1 266 ? 10.029 8.899 -22.725 1.00 94.62 266 GLN A C 1
ATOM 1937 O O . GLN A 1 266 ? 9.764 10.057 -22.400 1.00 94.62 266 GLN A O 1
ATOM 1942 N N . ARG A 1 267 ? 9.217 7.890 -22.383 1.00 96.06 267 ARG A N 1
ATOM 1943 C CA . ARG A 1 267 ? 7.955 8.077 -21.642 1.00 96.06 267 ARG A CA 1
ATOM 1944 C C . ARG A 1 267 ? 8.200 8.225 -20.145 1.00 96.06 267 ARG A C 1
ATOM 1946 O O . ARG A 1 267 ? 8.072 7.271 -19.375 1.00 96.06 267 ARG A O 1
ATOM 1953 N N . LEU A 1 268 ? 8.604 9.425 -19.750 1.00 97.31 268 LEU A N 1
ATOM 1954 C CA . LEU A 1 268 ? 8.940 9.744 -18.368 1.00 97.31 268 LEU A CA 1
ATOM 1955 C C . LEU A 1 268 ? 7.677 9.790 -17.483 1.00 97.31 268 LEU A C 1
ATOM 1957 O O . LEU A 1 268 ? 6.642 10.296 -17.916 1.00 97.31 268 LEU A O 1
ATOM 1961 N N . PRO A 1 269 ? 7.731 9.322 -16.222 1.00 97.00 269 PRO A N 1
ATOM 1962 C CA . PRO A 1 269 ? 6.592 9.389 -15.311 1.00 97.00 269 PRO A CA 1
ATOM 1963 C C . PRO A 1 269 ? 6.006 10.797 -15.163 1.00 97.00 269 PRO A C 1
ATOM 1965 O O . PRO A 1 269 ? 4.787 10.921 -15.103 1.00 97.00 269 PRO A O 1
ATOM 1968 N N . GLN A 1 270 ? 6.841 11.846 -15.152 1.00 97.44 270 GLN A N 1
ATOM 1969 C CA . GLN A 1 270 ? 6.368 13.233 -15.036 1.00 97.44 270 GLN A CA 1
ATOM 1970 C C . GLN A 1 270 ? 5.702 13.782 -16.310 1.00 97.44 270 GLN A C 1
ATOM 1972 O O . GLN A 1 270 ? 5.023 14.798 -16.249 1.00 97.44 270 GLN A O 1
ATOM 1977 N N . SER A 1 271 ? 5.894 13.150 -17.474 1.00 96.06 271 SER A N 1
ATOM 1978 C CA . SER A 1 271 ? 5.201 13.551 -18.709 1.00 96.06 271 SER A CA 1
ATOM 1979 C C . SER A 1 271 ? 3.930 12.742 -18.966 1.00 96.06 271 SER A C 1
ATOM 1981 O O . SER A 1 271 ? 3.035 13.207 -19.668 1.00 96.06 271 SER A O 1
ATOM 1983 N N . ILE A 1 272 ? 3.842 11.530 -18.409 1.00 96.38 272 ILE A N 1
ATOM 1984 C CA . ILE A 1 272 ? 2.672 10.654 -18.538 1.00 96.38 272 ILE A CA 1
ATOM 1985 C C . ILE A 1 272 ? 1.617 10.960 -17.474 1.00 96.38 272 ILE A C 1
ATOM 1987 O O . ILE A 1 272 ? 0.425 10.963 -17.779 1.00 96.38 272 ILE A O 1
ATOM 1991 N N . LEU A 1 273 ? 2.031 11.197 -16.229 1.00 98.06 273 LEU A N 1
ATOM 1992 C CA . LEU A 1 273 ? 1.101 11.430 -15.131 1.00 98.06 273 LEU A CA 1
ATOM 1993 C C . LEU A 1 273 ? 0.549 12.854 -15.172 1.00 98.06 273 LEU A C 1
ATOM 1995 O O . LEU A 1 273 ? 1.279 13.829 -15.286 1.00 98.06 273 LEU A O 1
ATOM 1999 N N . SER A 1 274 ? -0.763 12.968 -14.998 1.00 98.12 274 SER A N 1
ATOM 2000 C CA . SER A 1 274 ? -1.466 14.247 -14.916 1.00 98.12 274 SER A CA 1
ATOM 2001 C C . SER A 1 274 ? -2.422 14.273 -13.726 1.00 98.12 274 SER A C 1
ATOM 2003 O O . SER A 1 274 ? -2.702 13.236 -13.113 1.00 98.12 274 SER A O 1
ATOM 2005 N N . LYS A 1 275 ? -2.989 15.445 -13.416 1.00 98.25 275 LYS A N 1
ATOM 2006 C CA . LYS A 1 275 ? -4.033 15.572 -12.388 1.00 98.25 275 LYS A CA 1
ATOM 2007 C C . LYS A 1 275 ? -5.205 14.619 -12.657 1.00 98.25 275 LYS A C 1
ATOM 2009 O O . LYS A 1 275 ? -5.678 13.949 -11.744 1.00 98.25 275 LYS A O 1
ATOM 2014 N N . GLU A 1 276 ? -5.624 14.507 -13.910 1.00 98.62 276 GLU A N 1
ATOM 2015 C CA . GLU A 1 276 ? -6.689 13.622 -14.389 1.00 98.62 276 GLU A CA 1
ATOM 2016 C C . GLU A 1 276 ? -6.356 12.146 -14.146 1.00 98.62 276 GLU A C 1
ATOM 2018 O O . GLU A 1 276 ? -7.225 11.377 -13.737 1.00 98.62 276 GLU A O 1
ATOM 2023 N N . SER A 1 277 ? -5.086 11.761 -14.311 1.00 98.31 277 SER A N 1
ATOM 2024 C CA . SER A 1 277 ? -4.612 10.404 -14.002 1.00 98.31 277 SER A CA 1
ATOM 2025 C C . SER A 1 277 ? -4.810 10.081 -12.515 1.00 98.31 277 SER A C 1
ATOM 2027 O O . SER A 1 277 ? -5.285 9.003 -12.154 1.00 98.31 277 SER A O 1
ATOM 2029 N N . PHE A 1 278 ? -4.528 11.043 -11.630 1.00 98.69 278 PHE A N 1
ATOM 2030 C CA . PHE A 1 278 ? -4.785 10.894 -10.196 1.00 98.69 278 PHE A CA 1
ATOM 2031 C C . PHE A 1 278 ? -6.280 10.906 -9.850 1.00 98.69 278 PHE A C 1
ATOM 2033 O O . PHE A 1 278 ? -6.696 10.148 -8.975 1.00 98.69 278 PHE A O 1
ATOM 2040 N N . LEU A 1 279 ? -7.114 11.689 -10.542 1.00 98.81 279 LEU A N 1
ATOM 2041 C CA . LEU A 1 279 ? -8.572 11.645 -10.359 1.00 98.81 279 LEU A CA 1
ATOM 2042 C C . LEU A 1 279 ? -9.158 10.287 -10.779 1.00 98.81 279 LEU A C 1
ATOM 2044 O O . LEU A 1 279 ? -10.001 9.738 -10.065 1.00 98.81 279 LEU A O 1
ATOM 2048 N N . ASN A 1 280 ? -8.652 9.686 -11.861 1.00 98.88 280 ASN A N 1
ATOM 2049 C CA . ASN A 1 280 ? -8.989 8.313 -12.251 1.00 98.88 280 ASN A CA 1
ATOM 2050 C C . ASN A 1 280 ? -8.583 7.307 -11.166 1.00 98.88 280 ASN A C 1
ATOM 2052 O O . ASN A 1 280 ? -9.373 6.437 -10.796 1.00 98.88 280 ASN A O 1
ATOM 2056 N N . ALA A 1 281 ? -7.384 7.455 -10.596 1.00 98.81 281 ALA A N 1
ATOM 2057 C CA . ALA A 1 281 ? -6.913 6.619 -9.495 1.00 98.81 281 ALA A CA 1
ATOM 2058 C C . ALA A 1 281 ? -7.796 6.724 -8.239 1.00 98.81 281 ALA A C 1
ATOM 2060 O O . ALA A 1 281 ? -8.109 5.702 -7.627 1.00 98.81 281 ALA A O 1
ATOM 2061 N N . ILE A 1 282 ? -8.249 7.928 -7.876 1.00 98.81 282 ILE A N 1
ATOM 2062 C CA . ILE A 1 282 ? -9.168 8.147 -6.745 1.00 98.81 282 ILE A CA 1
ATOM 2063 C C . ILE A 1 282 ? -10.565 7.583 -7.052 1.00 98.81 282 ILE A C 1
ATOM 2065 O O . ILE A 1 282 ? -11.192 6.984 -6.177 1.00 98.81 282 ILE A O 1
ATOM 2069 N N . THR A 1 283 ? -11.037 7.707 -8.294 1.00 98.88 283 THR A N 1
ATOM 2070 C CA . THR A 1 283 ? -12.309 7.116 -8.745 1.00 98.88 283 THR A CA 1
ATOM 2071 C C . THR A 1 283 ? -12.262 5.595 -8.611 1.00 98.88 283 THR A C 1
ATOM 2073 O O . THR A 1 283 ? -13.129 4.992 -7.982 1.00 98.88 283 THR A O 1
ATOM 2076 N N . VAL A 1 284 ? -11.194 4.958 -9.094 1.00 98.81 284 VAL A N 1
ATOM 2077 C CA . VAL A 1 284 ? -10.991 3.514 -8.923 1.00 98.81 284 VAL A CA 1
ATOM 2078 C C . VAL A 1 284 ? -10.870 3.134 -7.447 1.00 98.81 284 VAL A C 1
ATOM 2080 O O . VAL A 1 284 ? -11.491 2.160 -7.033 1.00 98.81 284 VAL A O 1
ATOM 2083 N N . LEU A 1 285 ? -10.145 3.908 -6.631 1.00 98.75 285 LEU A N 1
ATOM 2084 C CA . LEU A 1 285 ? -10.037 3.680 -5.184 1.00 98.75 285 LEU A CA 1
ATOM 2085 C C . LEU A 1 285 ? -11.416 3.613 -4.505 1.00 98.75 285 LEU A C 1
ATOM 2087 O O . LEU A 1 285 ? -11.650 2.729 -3.678 1.00 98.75 285 LEU A O 1
ATOM 2091 N N . GLN A 1 286 ? -12.328 4.519 -4.860 1.00 98.50 286 GLN A N 1
ATOM 2092 C CA . GLN A 1 286 ? -13.697 4.531 -4.342 1.00 98.50 286 GLN A CA 1
ATOM 2093 C C . GLN A 1 286 ? -14.516 3.353 -4.889 1.00 98.50 286 GLN A C 1
ATOM 2095 O O . GLN A 1 286 ? -15.165 2.646 -4.117 1.00 98.50 286 GLN A O 1
ATOM 2100 N N . ALA A 1 287 ? -14.419 3.080 -6.194 1.00 98.62 287 ALA A N 1
ATOM 2101 C CA . ALA A 1 287 ? -15.184 2.032 -6.868 1.00 98.62 287 ALA A CA 1
ATOM 2102 C C . ALA A 1 287 ? -14.838 0.606 -6.435 1.00 98.62 287 ALA A C 1
ATOM 2104 O O . ALA A 1 287 ? -15.689 -0.282 -6.499 1.00 98.62 287 ALA A O 1
ATOM 2105 N N . ILE A 1 288 ? -13.607 0.383 -5.974 1.00 98.38 288 ILE A N 1
ATOM 2106 C CA . ILE A 1 288 ? -13.182 -0.903 -5.411 1.00 98.38 288 ILE A CA 1
ATOM 2107 C C . ILE A 1 288 ? -13.323 -0.963 -3.889 1.00 98.38 288 ILE A C 1
ATOM 2109 O O . ILE A 1 288 ? -13.069 -2.008 -3.300 1.00 98.38 288 ILE A O 1
ATOM 2113 N N . GLY A 1 289 ? -13.674 0.150 -3.233 1.00 96.88 289 GLY A N 1
ATOM 2114 C CA . GLY A 1 289 ? -13.685 0.237 -1.775 1.00 96.88 289 GLY A CA 1
ATOM 2115 C C . GLY A 1 289 ? -12.307 -0.077 -1.213 1.00 96.88 289 GLY A C 1
ATOM 2116 O O . GLY A 1 289 ? -12.165 -0.955 -0.363 1.00 96.88 289 GLY A O 1
ATOM 2117 N N . GLY A 1 290 ? -11.273 0.575 -1.738 1.00 96.88 290 GLY A N 1
ATOM 2118 C CA . GLY A 1 290 ? -9.892 0.243 -1.414 1.00 96.88 290 GLY A CA 1
ATOM 2119 C C . GLY A 1 290 ? -9.479 0.583 0.021 1.00 96.88 290 GLY A C 1
ATOM 2120 O O . GLY A 1 290 ? -10.253 1.041 0.864 1.00 96.88 290 GLY A O 1
ATOM 2121 N N . SER A 1 291 ? -8.213 0.308 0.314 1.00 97.12 291 SER A N 1
ATOM 2122 C CA . SER A 1 291 ? -7.571 0.581 1.601 1.00 97.12 291 SER A CA 1
ATOM 2123 C C . SER A 1 291 ? -7.513 2.079 1.921 1.00 97.12 291 SER A C 1
ATOM 2125 O O . SER A 1 291 ? -7.133 2.877 1.065 1.00 97.12 291 SER A O 1
ATOM 2127 N N . THR A 1 292 ? -7.759 2.467 3.177 1.00 97.12 292 THR A N 1
ATOM 2128 C CA . THR A 1 292 ? -7.543 3.853 3.646 1.00 97.12 292 THR A CA 1
ATOM 2129 C C . THR A 1 292 ? -6.079 4.284 3.533 1.00 97.12 292 THR A C 1
ATOM 2131 O O . THR A 1 292 ? -5.804 5.447 3.244 1.00 97.12 292 THR A O 1
ATOM 2134 N N . ASN A 1 293 ? -5.131 3.341 3.620 1.00 97.19 293 ASN A N 1
ATOM 2135 C CA . ASN A 1 293 ? -3.708 3.606 3.381 1.00 97.19 293 ASN A CA 1
ATOM 2136 C C . ASN A 1 293 ? -3.441 4.189 1.983 1.00 97.19 293 ASN A C 1
ATOM 2138 O O . ASN A 1 293 ? -2.474 4.930 1.806 1.00 97.19 293 ASN A O 1
ATOM 2142 N N . ALA A 1 294 ? -4.276 3.872 0.985 1.00 97.25 294 ALA A N 1
ATOM 2143 C CA . ALA A 1 294 ? -4.111 4.398 -0.365 1.00 97.25 294 ALA A CA 1
ATOM 2144 C C . ALA A 1 294 ? -4.271 5.922 -0.419 1.00 97.25 294 ALA A C 1
ATOM 2146 O O . ALA A 1 294 ? -3.628 6.546 -1.254 1.00 97.25 294 ALA A O 1
ATOM 2147 N N . VAL A 1 295 ? -5.026 6.531 0.505 1.00 97.56 295 VAL A N 1
ATOM 2148 C CA . VAL A 1 295 ? -5.101 7.994 0.639 1.00 97.56 295 VAL A CA 1
ATOM 2149 C C . VAL A 1 295 ? -3.720 8.554 0.988 1.00 97.56 295 VAL A C 1
ATOM 2151 O O . VAL A 1 295 ? -3.205 9.426 0.293 1.00 97.56 295 VAL A O 1
ATOM 2154 N N . VAL A 1 296 ? -3.058 7.988 2.001 1.00 96.94 296 VAL A N 1
ATOM 2155 C CA . VAL A 1 296 ? -1.706 8.405 2.418 1.00 96.94 296 VAL A CA 1
ATOM 2156 C C . VAL A 1 296 ? -0.663 8.125 1.329 1.00 96.94 296 VAL A C 1
ATOM 2158 O O . VAL A 1 296 ? 0.281 8.898 1.154 1.00 96.94 296 VAL A O 1
ATOM 2161 N N . HIS A 1 297 ? -0.803 7.020 0.594 1.00 98.31 297 HIS A N 1
ATOM 2162 C CA . HIS A 1 297 ? 0.093 6.680 -0.511 1.00 98.31 297 HIS A CA 1
ATOM 2163 C C . HIS A 1 297 ? -0.077 7.613 -1.708 1.00 98.31 297 HIS A C 1
ATOM 2165 O O . HIS A 1 297 ? 0.916 8.163 -2.168 1.00 98.31 297 HIS A O 1
ATOM 2171 N N . LEU A 1 298 ? -1.304 7.835 -2.180 1.00 98.25 298 LEU A N 1
ATOM 2172 C CA . LEU A 1 298 ? -1.576 8.707 -3.321 1.00 98.25 298 LEU A CA 1
ATOM 2173 C C . LEU A 1 298 ? -1.191 10.155 -3.022 1.00 98.25 298 LEU A C 1
ATOM 2175 O O . LEU A 1 298 ? -0.528 10.764 -3.850 1.00 98.25 298 LEU A O 1
ATOM 2179 N N . MET A 1 299 ? -1.490 10.674 -1.826 1.00 96.69 299 MET A N 1
ATOM 2180 C CA . MET A 1 299 ? -1.030 12.009 -1.419 1.00 96.69 299 MET A CA 1
ATOM 2181 C C . MET A 1 299 ? 0.503 12.119 -1.460 1.00 96.69 299 MET A C 1
ATOM 2183 O O . MET A 1 299 ? 1.044 13.119 -1.927 1.00 96.69 299 MET A O 1
ATOM 2187 N N . ALA A 1 300 ? 1.219 11.079 -1.020 1.00 97.81 300 ALA A N 1
ATOM 2188 C CA . ALA A 1 300 ? 2.678 11.062 -1.079 1.00 97.81 300 ALA A CA 1
ATOM 2189 C C . ALA A 1 300 ? 3.216 10.962 -2.517 1.00 97.81 300 ALA A C 1
ATOM 2191 O O . ALA A 1 300 ? 4.207 11.617 -2.819 1.00 97.81 300 ALA A O 1
ATOM 2192 N N . ILE A 1 301 ? 2.578 10.171 -3.387 1.00 98.38 301 ILE A N 1
ATOM 2193 C CA . ILE A 1 301 ? 2.952 10.009 -4.802 1.00 98.38 301 ILE A CA 1
ATOM 2194 C C . ILE A 1 301 ? 2.703 11.310 -5.575 1.00 98.38 301 ILE A C 1
ATOM 2196 O O . ILE A 1 301 ? 3.609 11.781 -6.256 1.00 98.38 301 ILE A O 1
ATOM 2200 N N . VAL A 1 302 ? 1.518 11.918 -5.430 1.00 97.31 302 VAL A N 1
ATOM 2201 C CA . VAL A 1 302 ? 1.159 13.200 -6.066 1.00 97.31 302 VAL A CA 1
ATOM 2202 C C . VAL A 1 302 ? 2.196 14.269 -5.742 1.00 97.31 302 VAL A C 1
ATOM 2204 O O . VAL A 1 302 ? 2.675 14.956 -6.635 1.00 97.31 302 VAL A O 1
ATOM 2207 N N . ASN A 1 303 ? 2.605 14.365 -4.476 1.00 96.88 303 ASN A N 1
ATOM 2208 C CA . ASN A 1 303 ? 3.566 15.374 -4.035 1.00 96.88 303 ASN A CA 1
ATOM 2209 C C . ASN A 1 303 ? 5.014 15.113 -4.487 1.00 96.88 303 ASN A C 1
ATOM 2211 O O . ASN A 1 303 ? 5.883 15.934 -4.206 1.00 96.88 303 ASN A O 1
ATOM 2215 N N . ARG A 1 304 ? 5.303 14.003 -5.183 1.00 98.00 304 ARG A N 1
ATOM 2216 C CA . ARG A 1 304 ? 6.581 13.823 -5.897 1.00 98.00 304 ARG A CA 1
ATOM 2217 C C . ARG A 1 304 ? 6.565 14.418 -7.298 1.00 98.00 304 ARG A C 1
ATOM 2219 O O . ARG A 1 304 ? 7.635 14.626 -7.860 1.00 98.00 304 ARG A O 1
ATOM 2226 N N . HIS A 1 305 ? 5.385 14.670 -7.856 1.00 97.75 305 HIS A N 1
ATOM 2227 C CA . HIS A 1 305 ? 5.242 15.226 -9.190 1.00 97.75 305 HIS A CA 1
ATOM 2228 C C . HIS A 1 305 ? 5.304 16.759 -9.134 1.00 97.75 305 HIS A C 1
ATOM 2230 O O . HIS A 1 305 ? 4.426 17.357 -8.511 1.00 97.75 305 HIS A O 1
ATOM 2236 N N . PRO A 1 306 ? 6.266 17.418 -9.804 1.00 96.75 306 PRO A N 1
ATOM 2237 C CA . PRO A 1 306 ? 6.462 18.865 -9.680 1.00 96.75 306 PRO A CA 1
ATOM 2238 C C . PRO A 1 306 ? 5.221 19.678 -10.077 1.00 96.75 306 PRO A C 1
ATOM 2240 O O . PRO A 1 306 ? 4.835 20.583 -9.343 1.00 96.75 306 PRO A O 1
ATOM 2243 N N . ASP A 1 307 ? 4.546 19.303 -11.167 1.00 96.44 307 ASP A N 1
ATOM 2244 C CA . ASP A 1 307 ? 3.409 20.081 -11.692 1.00 96.44 307 ASP A CA 1
ATOM 2245 C C . ASP A 1 307 ? 2.051 19.777 -11.034 1.00 96.44 307 ASP A C 1
ATOM 2247 O O . ASP A 1 307 ? 1.099 20.542 -11.183 1.00 96.44 307 ASP A O 1
ATOM 2251 N N . VAL A 1 308 ? 1.930 18.654 -10.316 1.00 96.56 308 VAL A N 1
ATOM 2252 C CA . VAL A 1 308 ? 0.655 18.195 -9.725 1.00 96.56 308 VAL A CA 1
ATOM 2253 C C . VAL A 1 308 ? 0.678 18.293 -8.196 1.00 96.56 308 VAL A C 1
ATOM 2255 O O . VAL A 1 308 ? -0.384 18.274 -7.564 1.00 96.56 308 VAL A O 1
ATOM 2258 N N . ALA A 1 309 ? 1.858 18.430 -7.582 1.00 95.88 309 ALA A N 1
ATOM 2259 C CA . ALA A 1 309 ? 2.017 18.583 -6.141 1.00 95.88 309 ALA A CA 1
ATOM 2260 C C . ALA A 1 309 ? 1.098 19.683 -5.581 1.00 95.88 309 ALA A C 1
ATOM 2262 O O . ALA A 1 309 ? 0.976 20.775 -6.132 1.00 95.88 309 ALA A O 1
ATOM 2263 N N . GLY A 1 310 ? 0.408 19.374 -4.480 1.00 93.12 310 GLY A N 1
ATOM 2264 C CA . GLY A 1 310 ? -0.547 20.287 -3.840 1.00 93.12 310 GLY A CA 1
ATOM 2265 C C . GLY A 1 310 ? -1.901 20.462 -4.546 1.00 93.12 310 GLY A C 1
ATOM 2266 O O . GLY A 1 310 ? -2.800 21.056 -3.955 1.00 93.12 310 GLY A O 1
ATOM 2267 N N . SER A 1 311 ? -2.102 19.929 -5.758 1.00 95.38 311 SER A N 1
ATOM 2268 C CA . SER A 1 311 ? -3.375 20.072 -6.493 1.00 95.38 311 SER A CA 1
ATOM 2269 C C . SER A 1 311 ? -4.473 19.083 -6.073 1.00 95.38 311 SER A C 1
ATOM 2271 O O . SER A 1 311 ? -5.649 19.305 -6.373 1.00 95.38 311 SER A O 1
ATOM 2273 N N . ILE A 1 312 ? -4.095 17.998 -5.392 1.00 96.56 312 ILE A N 1
ATOM 2274 C CA . ILE A 1 312 ? -4.992 16.985 -4.827 1.00 96.56 312 ILE A CA 1
ATOM 2275 C C . ILE A 1 312 ? -4.948 17.117 -3.307 1.00 96.56 312 ILE A C 1
ATOM 2277 O O . ILE A 1 312 ? -3.875 17.114 -2.702 1.00 96.56 312 ILE A O 1
ATOM 2281 N N . THR A 1 313 ? -6.117 17.222 -2.684 1.00 96.19 313 THR A N 1
ATOM 2282 C CA . THR A 1 313 ? -6.258 17.346 -1.227 1.00 96.19 313 THR A CA 1
ATOM 2283 C C . THR A 1 313 ? -7.197 16.270 -0.692 1.00 96.19 313 THR A C 1
ATOM 2285 O O . THR A 1 313 ? -7.851 15.581 -1.471 1.00 96.19 313 THR A O 1
ATOM 2288 N N . LEU A 1 314 ? -7.323 16.138 0.634 1.00 96.38 314 LEU A N 1
ATOM 2289 C CA . LEU A 1 314 ? -8.344 15.259 1.221 1.00 96.38 314 LEU A CA 1
ATOM 2290 C C . LEU A 1 314 ? -9.762 15.615 0.748 1.00 96.38 314 LEU A C 1
ATOM 2292 O O . LEU A 1 314 ? -10.577 14.717 0.574 1.00 96.38 314 LEU A O 1
ATOM 2296 N N . GLU A 1 315 ? -10.040 16.891 0.471 1.00 97.06 315 GLU A N 1
ATOM 2297 C CA . GLU A 1 315 ? -11.340 17.303 -0.068 1.00 97.06 315 GLU A CA 1
ATOM 2298 C C . GLU A 1 315 ? -11.606 16.661 -1.432 1.00 97.06 315 GLU A C 1
ATOM 2300 O O . GLU A 1 315 ? -12.678 16.116 -1.669 1.00 97.06 315 GLU A O 1
ATOM 2305 N N . THR A 1 316 ? -10.584 16.586 -2.289 1.00 98.25 316 THR A N 1
ATOM 2306 C CA . THR A 1 316 ? -10.676 15.916 -3.592 1.00 98.25 316 THR A CA 1
ATOM 2307 C C . THR A 1 316 ? -11.082 14.443 -3.456 1.00 98.25 316 THR A C 1
ATOM 2309 O O . THR A 1 316 ? -11.865 13.942 -4.264 1.00 98.25 316 THR A O 1
ATOM 2312 N N . PHE A 1 317 ? -10.598 13.736 -2.424 1.00 98.19 317 PHE A N 1
ATOM 2313 C CA . PHE A 1 317 ? -11.008 12.349 -2.164 1.00 98.19 317 PHE A CA 1
ATOM 2314 C C . PHE A 1 317 ? -12.488 12.241 -1.779 1.00 98.19 317 PHE A C 1
ATOM 2316 O O . PHE A 1 317 ? -13.151 11.293 -2.214 1.00 98.19 317 PHE A O 1
ATOM 2323 N N . ASP A 1 318 ? -13.008 13.184 -0.985 1.00 97.75 318 ASP A N 1
ATOM 2324 C CA . ASP A 1 318 ? -14.425 13.202 -0.605 1.00 97.75 318 ASP A CA 1
ATOM 2325 C C . ASP A 1 318 ? -15.322 13.592 -1.785 1.00 97.75 318 ASP A C 1
ATOM 2327 O O . ASP A 1 318 ? -16.317 12.915 -2.042 1.00 97.75 318 ASP A O 1
ATOM 2331 N N . GLU A 1 319 ? -14.946 14.616 -2.556 1.00 98.12 319 GLU A N 1
ATOM 2332 C CA . GLU A 1 319 ? -15.672 15.071 -3.748 1.00 98.12 319 GLU A CA 1
ATOM 2333 C C . GLU A 1 319 ? -15.825 13.959 -4.793 1.00 98.12 319 GLU A C 1
ATOM 2335 O O . GLU A 1 319 ? -16.927 13.723 -5.299 1.00 98.12 319 GLU A O 1
ATOM 2340 N N . VAL A 1 320 ? -14.736 13.244 -5.101 1.00 98.50 320 VAL A N 1
ATOM 2341 C CA . VAL A 1 320 ? -14.773 12.078 -5.999 1.00 98.50 320 VAL A CA 1
ATOM 2342 C C . VAL A 1 320 ? -15.580 10.946 -5.365 1.00 98.50 320 VAL A C 1
ATOM 2344 O O . VAL A 1 320 ? -16.406 10.320 -6.035 1.00 98.50 320 VAL A O 1
ATOM 2347 N N . GLY A 1 321 ? -15.411 10.715 -4.060 1.00 97.69 321 GLY A N 1
ATOM 2348 C CA . GLY A 1 321 ? -16.179 9.726 -3.310 1.00 97.69 321 GLY A CA 1
ATOM 2349 C C . GLY A 1 321 ? -17.684 9.939 -3.406 1.00 97.69 321 GLY A C 1
ATOM 2350 O O . GLY A 1 321 ? -18.416 8.989 -3.660 1.00 97.69 321 GLY A O 1
ATOM 2351 N N . ARG A 1 322 ? -18.169 11.177 -3.276 1.00 97.81 322 ARG A N 1
ATOM 2352 C CA . ARG A 1 322 ? -19.603 11.514 -3.373 1.00 97.81 322 ARG A CA 1
ATOM 2353 C C . ARG A 1 322 ? -20.227 11.170 -4.725 1.00 97.81 322 ARG A C 1
ATOM 2355 O O . ARG A 1 322 ? -21.439 10.976 -4.786 1.00 97.81 322 ARG A O 1
ATOM 2362 N N . LYS A 1 323 ? -19.416 11.098 -5.781 1.00 97.88 323 LYS A N 1
ATOM 2363 C CA . LYS A 1 323 ? -19.843 10.792 -7.153 1.00 97.88 323 LYS A CA 1
ATOM 2364 C C . LYS A 1 323 ? -19.648 9.323 -7.529 1.00 97.88 323 LYS A C 1
ATOM 2366 O O . LYS A 1 323 ? -20.187 8.892 -8.543 1.00 97.88 323 LYS A O 1
ATOM 2371 N N . THR A 1 324 ? -18.888 8.565 -6.736 1.00 98.56 324 THR A N 1
ATOM 2372 C CA . THR A 1 324 ? -18.420 7.232 -7.126 1.00 98.56 324 THR A CA 1
ATOM 2373 C C . THR A 1 324 ? -19.005 6.140 -6.226 1.00 98.56 324 THR A C 1
ATOM 2375 O O . THR A 1 324 ? -18.694 6.114 -5.030 1.00 98.56 324 THR A O 1
ATOM 2378 N N . PRO A 1 325 ? -19.826 5.223 -6.769 1.00 98.12 325 PRO A N 1
ATOM 2379 C CA . PRO A 1 325 ? -20.337 4.069 -6.032 1.00 98.12 325 PRO A CA 1
ATOM 2380 C C . PRO A 1 325 ? -19.272 2.984 -5.831 1.00 98.12 325 PRO A C 1
ATOM 2382 O O . PRO A 1 325 ? -18.362 2.858 -6.642 1.00 98.12 325 PRO A O 1
ATOM 2385 N N . LEU A 1 326 ? -19.436 2.138 -4.810 1.00 98.19 326 LEU A N 1
ATOM 2386 C CA . LEU A 1 326 ? -18.700 0.876 -4.667 1.00 98.19 326 LEU A CA 1
ATOM 2387 C C . LEU A 1 326 ? -19.300 -0.180 -5.599 1.00 98.19 326 LEU A C 1
ATOM 2389 O O . LEU A 1 326 ? -20.478 -0.522 -5.466 1.00 98.19 326 LEU A O 1
ATOM 2393 N N . LEU A 1 327 ? -18.484 -0.733 -6.490 1.00 98.50 327 LEU A N 1
ATOM 2394 C CA . LEU A 1 327 ? -18.925 -1.686 -7.509 1.00 98.50 327 LEU A CA 1
ATOM 2395 C C . LEU A 1 327 ? -18.367 -3.093 -7.311 1.00 98.50 327 LEU A C 1
ATOM 2397 O O . LEU A 1 327 ? -19.021 -4.058 -7.690 1.00 98.50 327 LEU A O 1
ATOM 2401 N N . VAL A 1 328 ? -17.165 -3.214 -6.753 1.00 98.38 328 VAL A N 1
ATOM 2402 C CA . VAL A 1 328 ? -16.458 -4.497 -6.694 1.00 98.38 328 VAL A CA 1
ATOM 2403 C C . VAL A 1 328 ? -16.770 -5.233 -5.395 1.00 98.38 328 VAL A C 1
ATOM 2405 O O . VAL A 1 328 ? -16.488 -4.733 -4.305 1.00 98.38 328 VAL A O 1
ATOM 2408 N N . ASP A 1 329 ? -17.325 -6.437 -5.523 1.00 97.38 329 ASP A N 1
ATOM 2409 C CA . ASP A 1 329 ? -17.610 -7.333 -4.405 1.00 97.38 329 ASP A CA 1
ATOM 2410 C C . ASP A 1 329 ? -16.331 -8.050 -3.990 1.00 97.38 329 ASP A C 1
ATOM 2412 O O . ASP A 1 329 ? -15.946 -9.048 -4.588 1.00 97.38 329 ASP A O 1
ATOM 2416 N N . LEU A 1 330 ? -15.640 -7.498 -2.994 1.00 96.56 330 LEU A N 1
ATOM 2417 C CA . LEU A 1 330 ? -14.453 -8.093 -2.398 1.00 96.56 330 LEU A CA 1
ATOM 2418 C C . LEU A 1 330 ? -14.367 -7.785 -0.910 1.00 96.56 330 LEU A C 1
ATOM 2420 O O . LEU A 1 330 ? -14.650 -6.670 -0.454 1.00 96.56 330 LEU A O 1
ATOM 2424 N N . LYS A 1 331 ? -13.846 -8.746 -0.149 1.00 95.62 331 LYS A N 1
ATOM 2425 C CA . LYS A 1 331 ? -13.465 -8.521 1.247 1.00 95.62 331 LYS A CA 1
ATOM 2426 C C . LYS A 1 331 ? -12.508 -7.323 1.362 1.00 95.62 331 LYS A C 1
ATOM 2428 O O . LYS A 1 331 ? -11.604 -7.180 0.533 1.00 95.62 331 LYS A O 1
ATOM 2433 N N . PRO A 1 332 ? -12.658 -6.462 2.388 1.00 92.94 332 PRO A N 1
ATOM 2434 C CA . PRO A 1 332 ? -13.570 -6.591 3.533 1.00 92.94 332 PRO A CA 1
ATOM 2435 C C . PRO A 1 332 ? -14.962 -5.949 3.358 1.00 92.94 332 PRO A C 1
ATOM 2437 O O . PRO A 1 332 ? -15.714 -5.919 4.326 1.00 92.94 332 PRO A O 1
ATOM 2440 N N . SER A 1 333 ? -15.288 -5.374 2.196 1.00 92.69 333 SER A N 1
ATOM 2441 C CA . SER A 1 333 ? -16.585 -4.703 1.969 1.00 92.69 333 SER A CA 1
ATOM 2442 C C . SER A 1 333 ? -17.649 -5.610 1.346 1.00 92.69 333 SER A C 1
ATOM 2444 O O . SER A 1 333 ? -18.828 -5.280 1.410 1.00 92.69 333 SER A O 1
ATOM 2446 N N . GLY A 1 334 ? -17.226 -6.729 0.772 1.00 93.44 334 GLY A N 1
ATOM 2447 C CA . GLY A 1 334 ? -18.065 -7.820 0.296 1.00 93.44 334 GLY A CA 1
ATOM 2448 C C . GLY A 1 334 ? -17.464 -9.174 0.684 1.00 93.44 334 GLY A C 1
ATOM 2449 O O . GLY A 1 334 ? -16.686 -9.247 1.639 1.00 93.44 334 GLY A O 1
ATOM 2450 N N . ASP A 1 335 ? -17.774 -10.226 -0.069 1.00 92.81 335 ASP A N 1
ATOM 2451 C CA . ASP A 1 335 ? -17.540 -11.617 0.349 1.00 92.81 335 ASP A CA 1
ATOM 2452 C C . ASP A 1 335 ? -16.450 -12.343 -0.452 1.00 92.81 335 ASP A C 1
ATOM 2454 O O . ASP A 1 335 ? -15.900 -13.351 0.005 1.00 92.81 335 ASP A O 1
ATOM 2458 N N . ASN A 1 336 ? -16.091 -11.817 -1.624 1.00 96.88 336 ASN A N 1
ATOM 2459 C CA . ASN A 1 336 ? -15.208 -12.494 -2.574 1.00 96.88 336 ASN A CA 1
ATOM 2460 C C . ASN A 1 336 ? -13.724 -12.059 -2.474 1.00 96.88 336 ASN A C 1
ATOM 2462 O O . ASN A 1 336 ? -13.343 -11.206 -1.662 1.00 96.88 336 ASN A O 1
ATOM 2466 N N . TYR A 1 337 ? -12.860 -12.676 -3.291 1.00 97.62 337 TYR A N 1
ATOM 2467 C CA . TYR A 1 337 ? -11.396 -12.533 -3.289 1.00 97.62 337 TYR A CA 1
ATOM 2468 C C . TYR A 1 337 ? -10.855 -12.086 -4.655 1.00 97.62 337 TYR A C 1
ATOM 2470 O O . TYR A 1 337 ? -11.519 -12.180 -5.683 1.00 97.62 337 TYR A O 1
ATOM 2478 N N . MET A 1 338 ? -9.607 -11.620 -4.698 1.00 98.00 338 MET A N 1
ATOM 2479 C CA . MET A 1 338 ? -8.988 -11.085 -5.918 1.00 98.00 338 MET A CA 1
ATOM 2480 C C . MET A 1 338 ? -8.985 -12.066 -7.102 1.00 98.00 338 MET A C 1
ATOM 2482 O O . MET A 1 338 ? -9.034 -11.626 -8.249 1.00 98.00 338 MET A O 1
ATOM 2486 N N . THR A 1 339 ? -8.956 -13.378 -6.844 1.00 96.88 339 THR A N 1
ATOM 2487 C CA . THR A 1 339 ? -9.131 -14.414 -7.875 1.00 96.88 339 THR A CA 1
ATOM 2488 C C . THR A 1 339 ? -10.494 -14.331 -8.557 1.00 96.88 339 THR A C 1
ATOM 2490 O O . THR A 1 339 ? -10.565 -14.451 -9.776 1.00 96.88 339 THR A O 1
ATOM 2493 N N . ASP A 1 340 ? -11.564 -14.076 -7.802 1.00 98.06 340 ASP A N 1
ATOM 2494 C CA . ASP A 1 340 ? -12.914 -13.884 -8.341 1.00 98.06 340 ASP A CA 1
ATOM 2495 C C . ASP A 1 340 ? -12.974 -12.611 -9.185 1.00 98.06 340 ASP A C 1
ATOM 2497 O O . ASP A 1 340 ? -13.463 -12.634 -10.312 1.00 98.06 340 ASP A O 1
ATOM 2501 N N . PHE A 1 341 ? -12.376 -11.518 -8.695 1.00 98.44 341 PHE A N 1
ATOM 2502 C CA . PHE A 1 341 ? -12.305 -10.266 -9.448 1.00 98.44 341 PHE A CA 1
ATOM 2503 C C . PHE A 1 341 ? -11.535 -10.431 -10.764 1.00 98.44 341 PHE A C 1
ATOM 2505 O O . PHE A 1 341 ? -11.988 -9.947 -11.799 1.00 98.44 341 PHE A O 1
ATOM 2512 N N . HIS A 1 342 ? -10.415 -11.160 -10.765 1.00 98.00 342 HIS A N 1
ATOM 2513 C CA . HIS A 1 342 ? -9.698 -11.498 -11.996 1.00 98.00 342 HIS A CA 1
ATOM 2514 C C . HIS A 1 342 ? -10.582 -12.290 -12.971 1.00 98.00 342 HIS A C 1
ATOM 2516 O O . HIS A 1 342 ? -10.712 -11.912 -14.136 1.00 98.00 342 HIS A O 1
ATOM 2522 N N . ASN A 1 343 ? -11.243 -13.340 -12.478 1.00 97.44 343 ASN A N 1
ATOM 2523 C CA . ASN A 1 343 ? -12.115 -14.204 -13.274 1.00 97.44 343 ASN A CA 1
ATOM 2524 C C . ASN A 1 343 ? -13.373 -13.480 -13.786 1.00 97.44 343 ASN A C 1
ATOM 2526 O O . ASN A 1 343 ? -13.926 -13.876 -14.807 1.00 97.44 343 ASN A O 1
ATOM 2530 N N . ALA A 1 344 ? -13.799 -12.403 -13.124 1.00 98.00 344 ALA A N 1
ATOM 2531 C CA . ALA A 1 344 ? -14.888 -11.513 -13.530 1.00 98.00 344 ALA A CA 1
ATOM 2532 C C . ALA A 1 344 ? -14.494 -10.497 -14.629 1.00 98.00 344 ALA A C 1
ATOM 2534 O O . ALA A 1 344 ? -15.324 -9.689 -15.050 1.00 98.00 344 ALA A O 1
ATOM 2535 N N . GLY A 1 345 ? -13.241 -10.526 -15.100 1.00 97.19 345 GLY A N 1
ATOM 2536 C CA . GLY A 1 345 ? -12.691 -9.597 -16.097 1.00 97.19 345 GLY A CA 1
ATOM 2537 C C . GLY A 1 345 ? -11.794 -8.499 -15.510 1.00 97.19 345 GLY A C 1
ATOM 2538 O O . GLY A 1 345 ? -11.232 -7.696 -16.258 1.00 97.19 345 GLY A O 1
ATOM 2539 N N . GLY A 1 346 ? -11.616 -8.474 -14.187 1.00 97.88 346 GLY A N 1
ATOM 2540 C CA . GLY A 1 346 ? -10.655 -7.632 -13.482 1.00 97.88 346 GLY A CA 1
ATOM 2541 C C . GLY A 1 346 ? -10.810 -6.137 -13.752 1.00 97.88 346 GLY A C 1
ATOM 2542 O O . GLY A 1 346 ? -11.908 -5.610 -13.932 1.00 97.88 346 GLY A O 1
ATOM 2543 N N . MET A 1 347 ? -9.674 -5.438 -13.792 1.00 98.31 347 MET A N 1
ATOM 2544 C CA . MET A 1 347 ? -9.655 -3.996 -14.039 1.00 98.31 347 MET A CA 1
ATOM 2545 C C . MET A 1 347 ? -10.190 -3.621 -15.418 1.00 98.31 347 MET A C 1
ATOM 2547 O O . MET A 1 347 ? -10.766 -2.551 -15.536 1.00 98.31 347 MET A O 1
ATOM 2551 N N . LEU A 1 348 ? -10.048 -4.471 -16.441 1.00 97.88 348 LEU A N 1
ATOM 2552 C CA . LEU A 1 348 ? -10.594 -4.168 -17.765 1.00 97.88 348 LEU A CA 1
ATOM 2553 C C . LEU A 1 348 ? -12.119 -3.998 -17.690 1.00 97.88 348 LEU A C 1
ATOM 2555 O O . LEU A 1 348 ? -12.654 -2.971 -18.100 1.00 97.88 348 LEU A O 1
ATOM 2559 N N . ALA A 1 349 ? -12.809 -4.973 -17.095 1.00 98.31 349 ALA A N 1
ATOM 2560 C CA . ALA A 1 349 ? -14.254 -4.918 -16.894 1.00 98.31 349 ALA A CA 1
ATOM 2561 C C . ALA A 1 349 ? -14.682 -3.728 -16.015 1.00 98.31 349 ALA A C 1
ATOM 2563 O O . ALA A 1 349 ? -15.663 -3.040 -16.318 1.00 98.31 349 ALA A O 1
ATOM 2564 N N . LEU A 1 350 ? -13.921 -3.449 -14.950 1.00 98.69 350 LEU A N 1
ATOM 2565 C CA . LEU A 1 350 ? -14.182 -2.312 -14.070 1.00 98.69 350 LEU A CA 1
ATOM 2566 C C . LEU A 1 350 ? -14.025 -0.968 -14.795 1.00 98.69 350 LEU A C 1
ATOM 2568 O O . LEU A 1 350 ? -14.904 -0.121 -14.681 1.00 98.69 350 LEU A O 1
ATOM 2572 N N . LEU A 1 351 ? -12.940 -0.762 -15.545 1.00 98.56 351 LEU A N 1
ATOM 2573 C CA . LEU A 1 351 ? -12.682 0.493 -16.256 1.00 98.56 351 LEU A CA 1
ATOM 2574 C C . LEU A 1 351 ? -13.729 0.749 -17.347 1.00 98.56 351 LEU A C 1
ATOM 2576 O O . LEU A 1 351 ? -14.176 1.882 -17.494 1.00 98.56 351 LEU A O 1
ATOM 2580 N N . HIS A 1 352 ? -14.196 -0.295 -18.042 1.00 98.38 352 HIS A N 1
ATOM 2581 C CA . HIS A 1 352 ? -15.334 -0.177 -18.963 1.00 98.38 352 HIS A CA 1
ATOM 2582 C C . HIS A 1 352 ? -16.619 0.247 -18.247 1.00 98.38 352 HIS A C 1
ATOM 2584 O O . HIS A 1 352 ? -17.331 1.125 -18.728 1.00 98.38 352 HIS A O 1
ATOM 2590 N N . THR A 1 353 ? -16.890 -0.315 -17.067 1.00 98.12 353 THR A N 1
ATOM 2591 C CA . THR A 1 353 ? -18.056 0.066 -16.248 1.00 98.12 353 THR A CA 1
ATOM 2592 C C . THR A 1 353 ? -17.944 1.506 -15.734 1.00 98.12 353 THR A C 1
ATOM 2594 O O . THR A 1 353 ? -18.938 2.228 -15.676 1.00 98.12 353 THR A O 1
ATOM 2597 N N . LEU A 1 354 ? -16.730 1.944 -15.394 1.00 98.31 354 LEU A N 1
ATOM 2598 C CA . LEU A 1 354 ? -16.438 3.284 -14.888 1.00 98.31 354 LEU A CA 1
ATOM 2599 C C . LEU A 1 354 ? -16.232 4.334 -15.984 1.00 98.31 354 LEU A C 1
ATOM 2601 O O . LEU A 1 354 ? -16.104 5.502 -15.634 1.00 98.31 354 LEU A O 1
ATOM 2605 N N . LYS A 1 355 ? -16.234 3.974 -17.277 1.00 97.88 355 LYS A N 1
ATOM 2606 C CA . LYS A 1 355 ? -15.978 4.894 -18.406 1.00 97.88 355 LYS A CA 1
ATOM 2607 C C . LYS A 1 355 ? -16.691 6.258 -18.276 1.00 97.88 355 LYS A C 1
ATOM 2609 O O . LYS A 1 355 ? -16.023 7.260 -18.512 1.00 97.88 355 LYS A O 1
ATOM 2614 N N . PRO A 1 356 ? -17.967 6.357 -17.835 1.00 98.19 356 PRO A N 1
ATOM 2615 C CA . PRO A 1 356 ? -18.650 7.648 -17.661 1.00 98.19 356 PRO A CA 1
ATOM 2616 C C . PRO A 1 356 ? -18.077 8.568 -16.568 1.00 98.19 356 PRO A C 1
ATOM 2618 O O . PRO A 1 356 ? -18.393 9.753 -16.545 1.00 98.19 356 PRO A O 1
ATOM 2621 N N . LEU A 1 357 ? -17.285 8.028 -15.638 1.00 98.31 357 LEU A N 1
ATOM 2622 C CA . LEU A 1 357 ? -16.679 8.748 -14.513 1.00 98.31 357 LEU A CA 1
ATOM 2623 C C . LEU A 1 357 ? -15.176 8.998 -14.705 1.00 98.31 357 LEU A C 1
ATOM 2625 O O . LEU A 1 357 ? -14.564 9.669 -13.877 1.00 98.31 357 LEU A O 1
ATOM 2629 N N . LEU A 1 358 ? -14.572 8.441 -15.759 1.00 98.62 358 LEU A N 1
ATOM 2630 C CA . LEU A 1 358 ? -13.134 8.510 -15.998 1.00 98.62 358 LEU A CA 1
ATOM 2631 C C . LEU A 1 358 ? -12.778 9.663 -16.938 1.00 98.62 358 LEU A C 1
ATOM 2633 O O . LEU A 1 358 ? -13.452 9.935 -17.930 1.00 98.62 358 LEU A O 1
ATOM 2637 N N . HIS A 1 359 ? -11.644 10.292 -16.665 1.00 98.69 359 HIS A N 1
ATOM 2638 C CA . HIS A 1 359 ? -10.981 11.213 -17.572 1.00 98.69 359 HIS A CA 1
ATOM 2639 C C . HIS A 1 359 ? -10.257 10.414 -18.660 1.00 98.69 359 HIS A C 1
ATOM 2641 O O . HIS A 1 359 ? -9.159 9.898 -18.439 1.00 98.69 359 HIS A O 1
ATOM 2647 N N . LEU A 1 360 ? -10.891 10.288 -19.826 1.00 98.62 360 LEU A N 1
ATOM 2648 C CA . LEU A 1 360 ? -10.424 9.412 -20.905 1.00 98.62 360 LEU A CA 1
ATOM 2649 C C . LEU A 1 360 ? -9.177 9.929 -21.632 1.00 98.62 360 LEU A C 1
ATOM 2651 O O . LEU A 1 360 ? -8.429 9.116 -22.159 1.00 98.62 360 LEU A O 1
ATOM 2655 N N . GLU A 1 361 ? -8.908 11.235 -21.590 1.00 98.44 361 GLU A N 1
ATOM 2656 C CA . GLU A 1 361 ? -7.731 11.860 -22.219 1.00 98.44 361 GLU A CA 1
ATOM 2657 C C . GLU A 1 361 ? -6.423 11.647 -21.438 1.00 98.44 361 GLU A C 1
ATOM 2659 O O . GLU A 1 361 ? -5.339 11.953 -21.939 1.00 98.44 361 GLU A O 1
ATOM 2664 N N . ALA A 1 362 ? -6.500 11.118 -20.210 1.00 98.25 362 ALA A N 1
ATOM 2665 C CA . ALA A 1 362 ? -5.321 10.819 -19.402 1.00 98.25 362 ALA A CA 1
ATOM 2666 C C . ALA A 1 362 ? -4.396 9.841 -20.144 1.00 98.25 362 ALA A C 1
ATOM 2668 O O . ALA A 1 362 ? -4.852 8.823 -20.671 1.00 98.25 362 ALA A O 1
ATOM 2669 N N . LYS A 1 363 ? -3.098 10.153 -20.198 1.00 97.94 363 LYS A N 1
ATOM 2670 C CA . LYS A 1 363 ? -2.103 9.332 -20.894 1.00 97.94 363 LYS A CA 1
ATOM 2671 C C . LYS A 1 363 ? -1.759 8.079 -20.098 1.00 97.94 363 LYS A C 1
ATOM 2673 O O . LYS A 1 363 ? -1.808 8.051 -18.874 1.00 97.94 363 LYS A O 1
ATOM 2678 N N . THR A 1 364 ? -1.364 7.043 -20.820 1.00 96.88 364 THR A N 1
ATOM 2679 C CA . THR A 1 364 ? -0.864 5.789 -20.260 1.00 96.88 364 THR A CA 1
ATOM 2680 C C . THR A 1 364 ? 0.584 5.560 -20.691 1.00 96.88 364 THR A C 1
ATOM 2682 O O . THR A 1 364 ? 1.113 6.212 -21.596 1.00 96.88 364 THR A O 1
ATOM 2685 N N . ILE A 1 365 ? 1.245 4.586 -20.072 1.00 94.44 365 ILE A N 1
ATOM 2686 C CA . ILE A 1 365 ? 2.649 4.247 -20.316 1.00 94.44 365 ILE A CA 1
ATOM 2687 C C . ILE A 1 365 ? 2.918 3.745 -21.743 1.00 94.44 365 ILE A C 1
ATOM 2689 O O . ILE A 1 365 ? 4.069 3.702 -22.186 1.00 94.44 365 ILE A O 1
ATOM 2693 N N . ASN A 1 366 ? 1.879 3.385 -22.504 1.00 92.25 366 ASN A N 1
ATOM 2694 C CA . ASN A 1 366 ? 2.033 3.053 -23.918 1.00 92.25 366 ASN A CA 1
ATOM 2695 C C . ASN A 1 366 ? 1.958 4.283 -24.854 1.00 92.25 366 ASN A C 1
ATOM 2697 O O . ASN A 1 366 ? 2.140 4.128 -26.061 1.00 92.25 366 ASN A O 1
ATOM 2701 N N . GLY A 1 367 ? 1.731 5.486 -24.311 1.00 92.75 367 GLY A N 1
ATOM 2702 C CA . GLY A 1 367 ? 1.630 6.758 -25.038 1.00 92.75 367 GLY A CA 1
ATOM 2703 C C . GLY A 1 367 ? 0.225 7.110 -25.546 1.00 92.75 367 GLY A C 1
ATOM 2704 O O . GLY A 1 367 ? -0.004 8.247 -25.975 1.00 92.75 367 GLY A O 1
ATOM 2705 N N . LYS A 1 368 ? -0.723 6.171 -25.479 1.00 96.69 368 LYS A N 1
ATOM 2706 C CA . LYS A 1 368 ? -2.134 6.390 -25.812 1.00 96.69 368 LYS A CA 1
ATOM 2707 C C . LYS A 1 368 ? -2.875 7.014 -24.636 1.00 96.69 368 LYS A C 1
ATOM 2709 O O . LYS A 1 368 ? -2.417 6.981 -23.493 1.00 96.69 368 LYS A O 1
ATOM 2714 N N . THR A 1 369 ? -4.024 7.595 -24.923 1.00 98.44 369 THR A N 1
ATOM 2715 C CA . THR A 1 369 ? -5.002 7.979 -23.907 1.00 98.44 369 THR A CA 1
ATOM 2716 C C . THR A 1 369 ? -5.699 6.736 -23.339 1.00 98.44 369 THR A C 1
ATOM 2718 O O . THR A 1 369 ? -5.781 5.692 -23.993 1.00 98.44 369 THR A O 1
ATOM 2721 N N . LEU A 1 370 ? -6.223 6.836 -22.119 1.00 98.44 370 LEU A N 1
ATOM 2722 C CA . LEU A 1 370 ? -7.021 5.781 -21.493 1.00 98.44 370 LEU A CA 1
ATOM 2723 C C . LEU A 1 370 ? -8.248 5.420 -22.349 1.00 98.44 370 LEU A C 1
ATOM 2725 O O . LEU A 1 370 ? -8.604 4.248 -22.459 1.00 98.44 370 LEU A O 1
ATOM 2729 N N . GLY A 1 371 ? -8.872 6.415 -22.986 1.00 98.25 371 GLY A N 1
ATOM 2730 C CA . GLY A 1 371 ? -9.982 6.225 -23.917 1.00 98.25 371 GLY A CA 1
ATOM 2731 C C . GLY A 1 371 ? -9.597 5.362 -25.116 1.00 98.25 371 GLY A C 1
ATOM 2732 O O . GLY A 1 371 ? -10.266 4.366 -25.384 1.00 98.25 371 GLY A O 1
ATOM 2733 N N . GLU A 1 372 ? -8.490 5.689 -25.788 1.00 98.19 372 GLU A N 1
ATOM 2734 C CA . GLU A 1 372 ? -7.970 4.909 -26.921 1.00 98.19 372 GLU A CA 1
ATOM 2735 C C . GLU A 1 372 ? -7.622 3.467 -26.525 1.00 98.19 372 GLU A C 1
ATOM 2737 O O . GLU A 1 372 ? -7.858 2.537 -27.299 1.00 98.19 372 GLU A O 1
ATOM 2742 N N . GLU A 1 373 ? -7.072 3.249 -25.327 1.00 96.81 373 GLU A N 1
ATOM 2743 C CA . GLU A 1 373 ? -6.810 1.894 -24.834 1.00 96.81 373 GLU A CA 1
ATOM 2744 C C . GLU A 1 373 ? -8.094 1.092 -24.605 1.00 96.81 373 GLU A C 1
ATOM 2746 O O . GLU A 1 373 ? -8.157 -0.080 -24.982 1.00 96.81 373 GLU A O 1
ATOM 2751 N N . LEU A 1 374 ? -9.118 1.706 -24.006 1.00 97.50 374 LEU A N 1
ATOM 2752 C CA . LEU A 1 374 ? -10.405 1.053 -23.754 1.00 97.50 374 LEU A CA 1
ATOM 2753 C C . LEU A 1 374 ? -11.145 0.727 -25.057 1.00 97.50 374 LEU A C 1
ATOM 2755 O O . LEU A 1 374 ? -11.711 -0.359 -25.172 1.00 97.50 374 LEU A O 1
ATOM 2759 N N . GLU A 1 375 ? -11.102 1.617 -26.051 1.00 97.31 375 GLU A N 1
ATOM 2760 C CA . GLU A 1 375 ? -11.630 1.363 -27.402 1.00 97.31 375 GLU A CA 1
ATOM 2761 C C . GLU A 1 375 ? -10.903 0.185 -28.074 1.00 97.31 375 GLU A C 1
ATOM 2763 O O . GLU A 1 375 ? -11.534 -0.696 -28.656 1.00 97.31 375 GLU A O 1
ATOM 2768 N N . ALA A 1 376 ? -9.573 0.114 -27.939 1.00 96.81 376 ALA A N 1
ATOM 2769 C CA . ALA A 1 376 ? -8.766 -0.973 -28.494 1.00 96.81 376 ALA A CA 1
ATOM 2770 C C . ALA A 1 376 ? -8.918 -2.311 -27.743 1.00 96.81 376 ALA A C 1
ATOM 2772 O O . ALA A 1 376 ? -8.475 -3.349 -28.238 1.00 96.81 376 ALA A O 1
ATOM 2773 N N . THR A 1 377 ? -9.518 -2.303 -26.550 1.00 95.25 377 THR A N 1
ATOM 2774 C CA . THR A 1 377 ? -9.698 -3.488 -25.699 1.00 95.25 377 THR A CA 1
ATOM 2775 C C . THR A 1 377 ? -11.162 -3.648 -25.280 1.00 95.25 377 THR A C 1
ATOM 2777 O O . THR A 1 377 ? -11.486 -3.556 -24.096 1.00 95.25 377 THR A O 1
ATOM 2780 N N . PRO A 1 378 ? -12.090 -3.899 -26.222 1.00 94.56 378 PRO A N 1
ATOM 2781 C CA . PRO A 1 378 ? -13.505 -4.018 -25.893 1.00 94.56 378 PRO A CA 1
ATOM 2782 C C . PRO A 1 378 ? -13.753 -5.174 -24.917 1.00 94.56 378 PRO A C 1
ATOM 2784 O O . PRO A 1 378 ? -13.200 -6.267 -25.060 1.00 94.56 378 PRO A O 1
ATOM 2787 N N . PHE A 1 379 ? -14.626 -4.947 -23.936 1.00 96.25 379 PHE A N 1
ATOM 2788 C CA . PHE A 1 379 ? -15.021 -5.962 -22.966 1.00 96.25 379 PHE A CA 1
ATOM 2789 C C . PHE A 1 379 ? -16.489 -6.344 -23.136 1.00 96.25 379 PHE A C 1
ATOM 2791 O O . PHE A 1 379 ? -17.385 -5.502 -23.068 1.00 96.25 379 PHE A O 1
ATOM 2798 N N . LYS A 1 380 ? -16.745 -7.642 -23.309 1.00 95.38 380 LYS A N 1
ATOM 2799 C CA . LYS A 1 380 ? -18.099 -8.196 -23.317 1.00 95.38 380 LYS A CA 1
ATOM 2800 C C . LYS A 1 380 ? -18.441 -8.701 -21.920 1.00 95.38 380 LYS A C 1
ATOM 2802 O O . LYS A 1 380 ? -17.881 -9.700 -21.474 1.00 95.38 380 LYS A O 1
ATOM 2807 N N . SER A 1 381 ? -19.380 -8.033 -21.252 1.00 93.69 381 SER A N 1
ATOM 2808 C CA . SER A 1 381 ? -19.862 -8.479 -19.943 1.00 93.69 381 SER A CA 1
ATOM 2809 C C . SER A 1 381 ? -20.565 -9.840 -20.033 1.00 93.69 381 SER A C 1
ATOM 2811 O O . SER A 1 381 ? -21.177 -10.190 -21.046 1.00 93.69 381 SER A O 1
ATOM 2813 N N . PHE A 1 382 ? -20.461 -10.615 -18.959 1.00 96.50 382 PHE A N 1
ATOM 2814 C CA . PHE A 1 382 ? -21.085 -11.922 -18.766 1.00 96.50 382 PHE A CA 1
ATOM 2815 C C . PHE A 1 382 ? -21.601 -12.017 -17.329 1.00 96.50 382 PHE A C 1
ATOM 2817 O O . PHE A 1 382 ? -21.195 -11.235 -16.476 1.00 96.50 382 PHE A O 1
ATOM 2824 N N . LYS A 1 383 ? -22.477 -12.988 -17.043 1.00 96.50 383 LYS A N 1
ATOM 2825 C CA . LYS A 1 383 ? -23.203 -13.073 -15.764 1.00 96.50 383 LYS A CA 1
ATOM 2826 C C . LYS A 1 383 ? -22.304 -12.892 -14.530 1.00 96.50 383 LYS A C 1
ATOM 2828 O O . LYS A 1 383 ? -22.536 -11.985 -13.741 1.00 96.50 383 LYS A O 1
ATOM 2833 N N . TYR A 1 384 ? -21.241 -13.688 -14.422 1.00 97.31 384 TYR A N 1
ATOM 2834 C CA . TYR A 1 384 ? -20.318 -13.620 -13.285 1.00 97.31 384 TYR A CA 1
ATOM 2835 C C . TYR A 1 384 ? -19.559 -12.280 -13.205 1.00 97.31 384 TYR A C 1
ATOM 2837 O O . TYR A 1 384 ? -19.300 -11.781 -12.116 1.00 97.31 384 TYR A O 1
ATOM 2845 N N . SER A 1 385 ? -19.273 -11.635 -14.343 1.00 95.94 385 SER A N 1
ATOM 2846 C CA . SER A 1 385 ? -18.720 -10.274 -14.364 1.00 95.94 385 SER A CA 1
ATOM 2847 C C . SER A 1 385 ? -19.665 -9.269 -13.705 1.00 95.94 385 SER A C 1
ATOM 2849 O O . SER A 1 385 ? -19.225 -8.524 -12.839 1.00 95.94 385 SER A O 1
ATOM 2851 N N . SER A 1 386 ? -20.955 -9.274 -14.054 1.00 94.38 386 SER A N 1
ATOM 2852 C CA . SER A 1 386 ? -21.939 -8.327 -13.503 1.00 94.38 386 SER A CA 1
ATOM 2853 C C . SER A 1 386 ? -22.309 -8.592 -12.036 1.00 94.38 386 SER A C 1
ATOM 2855 O O . SER A 1 386 ? -22.776 -7.685 -11.349 1.00 94.38 386 SER A O 1
ATOM 2857 N N . GLU A 1 387 ? -22.135 -9.830 -11.562 1.00 95.50 387 GLU A N 1
ATOM 2858 C CA . GLU A 1 387 ? -22.339 -10.210 -10.157 1.00 95.50 387 GLU A CA 1
ATOM 2859 C C . GLU A 1 387 ? -21.210 -9.673 -9.267 1.00 95.50 387 GLU A C 1
ATOM 2861 O O . GLU A 1 387 ? -21.485 -9.082 -8.223 1.00 95.50 387 GLU A O 1
ATOM 2866 N N . LEU A 1 388 ? -19.956 -9.825 -9.711 1.00 97.56 388 LEU A N 1
ATOM 2867 C CA . LEU A 1 388 ? -18.758 -9.426 -8.960 1.00 97.56 388 LEU A CA 1
ATOM 2868 C C . LEU A 1 388 ? -18.396 -7.946 -9.155 1.00 97.56 388 LEU A C 1
ATOM 2870 O O . LEU A 1 388 ? -17.894 -7.300 -8.237 1.00 97.56 388 LEU A O 1
ATOM 2874 N N . ILE A 1 389 ? -18.630 -7.407 -10.352 1.00 98.31 389 ILE A N 1
ATOM 2875 C CA . ILE A 1 389 ? -18.407 -6.008 -10.728 1.00 98.31 389 ILE A CA 1
ATOM 2876 C C . ILE A 1 389 ? -19.771 -5.423 -11.065 1.00 98.31 389 ILE A C 1
ATOM 2878 O O . ILE A 1 389 ? -20.283 -5.536 -12.181 1.00 98.31 389 ILE A O 1
ATOM 2882 N N . ARG A 1 390 ? -20.388 -4.825 -10.054 1.00 97.62 390 ARG A N 1
ATOM 2883 C CA . ARG A 1 390 ? -21.758 -4.345 -10.139 1.00 97.62 390 ARG A CA 1
ATOM 2884 C C . ARG A 1 390 ? -21.889 -3.203 -11.150 1.00 97.62 390 ARG A C 1
ATOM 2886 O O . ARG A 1 390 ? -20.993 -2.362 -11.245 1.00 97.62 390 ARG A O 1
ATOM 2893 N N . PRO A 1 391 ? -23.008 -3.124 -11.888 1.00 96.75 391 PRO A N 1
ATOM 2894 C CA . PRO A 1 391 ? -23.269 -1.983 -12.754 1.00 96.75 391 PRO A CA 1
ATOM 2895 C C . PRO A 1 391 ? -23.528 -0.721 -11.918 1.00 96.75 391 PRO A C 1
ATOM 2897 O O . PRO A 1 391 ? -24.016 -0.803 -10.789 1.00 96.75 391 PRO A O 1
ATOM 2900 N N . LEU A 1 392 ? -23.290 0.458 -12.507 1.00 97.38 392 LEU A N 1
ATOM 2901 C CA . LEU A 1 392 ? -23.538 1.761 -11.863 1.00 97.38 392 LEU A CA 1
ATOM 2902 C C . LEU A 1 392 ? -24.984 1.928 -11.360 1.00 97.38 392 LEU A C 1
ATOM 2904 O O . LEU A 1 392 ? -25.217 2.645 -10.392 1.00 97.38 392 LEU A O 1
ATOM 2908 N N . SER A 1 393 ? -25.950 1.261 -11.999 1.00 96.56 393 SER A N 1
ATOM 2909 C CA . SER A 1 393 ? -27.369 1.285 -11.626 1.00 96.56 393 SER A CA 1
ATOM 2910 C C . SER A 1 393 ? -27.723 0.406 -10.422 1.00 96.56 393 SER A C 1
ATOM 2912 O O . SER A 1 393 ? -28.797 0.576 -9.852 1.00 96.56 393 SER A O 1
ATOM 2914 N N . ASN A 1 394 ? -26.860 -0.537 -10.035 1.00 96.75 394 ASN A N 1
ATOM 2915 C CA . ASN A 1 394 ? -27.099 -1.452 -8.918 1.00 96.75 394 ASN A CA 1
ATOM 2916 C C . ASN A 1 394 ? -25.807 -1.716 -8.117 1.00 96.75 394 ASN A C 1
ATOM 2918 O O . ASN A 1 394 ? -25.351 -2.865 -8.069 1.00 96.75 394 ASN A O 1
ATOM 2922 N N . PRO A 1 395 ? -25.194 -0.676 -7.522 1.00 97.31 395 PRO A N 1
ATOM 2923 C CA . PRO A 1 395 ? -23.923 -0.787 -6.813 1.00 97.31 395 PRO A CA 1
ATOM 2924 C C . PRO A 1 395 ? -24.058 -1.508 -5.461 1.00 97.31 395 PRO A C 1
ATOM 2926 O O . PRO A 1 395 ? -25.157 -1.657 -4.932 1.00 97.31 395 PRO A O 1
ATOM 2929 N N . LEU A 1 396 ? -22.931 -1.910 -4.863 1.00 95.75 396 LEU A N 1
ATOM 2930 C CA . LEU A 1 396 ? -22.899 -2.467 -3.499 1.00 95.75 396 LEU A CA 1
ATOM 2931 C C . LEU A 1 396 ? -23.097 -1.392 -2.431 1.00 95.75 396 LEU A C 1
ATOM 2933 O O . LEU A 1 396 ? -23.713 -1.629 -1.396 1.00 95.75 396 LEU A O 1
ATOM 2937 N N . TYR A 1 397 ? -22.544 -0.207 -2.679 1.00 95.00 397 TYR A N 1
ATOM 2938 C CA . TYR A 1 397 ? -22.688 0.956 -1.816 1.00 95.00 397 TYR A CA 1
ATOM 2939 C C . TYR A 1 397 ? -22.818 2.201 -2.698 1.00 95.00 397 TYR A C 1
ATOM 2941 O O . TYR A 1 397 ? -22.004 2.378 -3.607 1.00 95.00 397 TYR A O 1
ATOM 2949 N N . PRO A 1 398 ? -23.829 3.059 -2.482 1.00 94.62 398 PRO A N 1
ATOM 2950 C CA . PRO A 1 398 ? -24.247 4.043 -3.480 1.00 94.62 398 PRO A CA 1
ATOM 2951 C C . PRO A 1 398 ? -23.210 5.133 -3.762 1.00 94.62 398 PRO A C 1
ATOM 2953 O O . PRO A 1 398 ? -23.159 5.642 -4.875 1.00 94.62 398 PRO A O 1
ATOM 2956 N N . ARG A 1 399 ? -22.400 5.515 -2.769 1.00 94.75 399 ARG A N 1
ATOM 2957 C CA . ARG A 1 399 ? -21.336 6.524 -2.897 1.00 94.75 399 ARG A CA 1
ATOM 2958 C C . ARG A 1 399 ? -20.460 6.561 -1.655 1.00 94.75 399 ARG A C 1
ATOM 2960 O O . ARG A 1 399 ? -20.890 6.112 -0.599 1.00 94.75 399 ARG A O 1
ATOM 2967 N N . SER A 1 400 ? -19.285 7.170 -1.758 1.00 94.12 400 SER A N 1
ATOM 2968 C CA . SER A 1 400 ? -18.397 7.471 -0.629 1.00 94.12 400 SER A CA 1
ATOM 2969 C C . SER A 1 400 ? -18.026 6.227 0.184 1.00 94.12 400 SER A C 1
ATOM 2971 O O . SER A 1 400 ? -18.254 6.155 1.392 1.00 94.12 400 SER A O 1
ATOM 2973 N N . ALA A 1 401 ? -17.449 5.226 -0.485 1.00 95.75 401 ALA A N 1
ATOM 2974 C CA . ALA A 1 401 ? -16.939 4.037 0.193 1.00 95.75 401 ALA A CA 1
ATOM 2975 C C . ALA A 1 401 ? -15.845 4.392 1.214 1.00 95.75 401 ALA A C 1
ATOM 2977 O O . ALA A 1 401 ? -15.804 3.818 2.307 1.00 95.75 401 ALA A O 1
ATOM 2978 N N . LEU A 1 402 ? -15.003 5.371 0.867 1.00 97.25 402 LEU A N 1
ATOM 2979 C CA . LEU A 1 402 ? -14.122 6.095 1.774 1.00 97.25 402 LEU A CA 1
ATOM 2980 C C . LEU A 1 402 ? -14.635 7.531 1.942 1.00 97.25 402 LEU A C 1
ATOM 2982 O O . LEU A 1 402 ? -14.952 8.197 0.954 1.00 97.25 402 LEU A O 1
ATOM 2986 N N . VAL A 1 403 ? -14.683 8.006 3.186 1.00 97.06 403 VAL A N 1
ATOM 2987 C CA . VAL A 1 403 ? -15.141 9.353 3.562 1.00 97.06 403 VAL A CA 1
ATOM 2988 C C . VAL A 1 403 ? -14.049 10.105 4.303 1.00 97.06 403 VAL A C 1
ATOM 2990 O O . VAL A 1 403 ? -13.254 9.499 5.028 1.00 97.06 403 VAL A O 1
ATOM 2993 N N . VAL A 1 404 ? -14.046 11.428 4.146 1.00 98.19 404 VAL A N 1
ATOM 2994 C CA . VAL A 1 404 ? -13.198 12.336 4.922 1.00 98.19 404 VAL A CA 1
ATOM 2995 C C . VAL A 1 404 ? -14.052 13.046 5.961 1.00 98.19 404 VAL A C 1
ATOM 2997 O O . VAL A 1 404 ? -15.001 13.737 5.615 1.00 98.19 404 VAL A O 1
ATOM 3000 N N . LEU A 1 405 ? -13.718 12.879 7.236 1.00 98.44 405 LEU A N 1
ATOM 3001 C CA . LEU A 1 405 ? -14.408 13.513 8.357 1.00 98.44 405 LEU A CA 1
ATOM 3002 C C . LEU A 1 405 ? -13.609 14.715 8.860 1.00 98.44 405 LEU A C 1
ATOM 3004 O O . LEU A 1 405 ? -12.376 14.689 8.861 1.00 98.44 405 LEU A O 1
ATOM 3008 N N . ARG A 1 406 ? -14.312 15.751 9.318 1.00 97.81 406 ARG A N 1
ATOM 3009 C CA . ARG A 1 406 ? -13.745 16.960 9.923 1.00 97.81 406 ARG A CA 1
ATOM 3010 C C . ARG A 1 406 ? -14.520 17.357 11.174 1.00 97.81 406 ARG A C 1
ATOM 3012 O O . ARG A 1 406 ? -15.645 16.935 11.398 1.00 97.81 406 ARG A O 1
ATOM 3019 N N . GLY A 1 407 ? -13.916 18.215 11.976 1.00 97.12 407 GLY A N 1
ATOM 3020 C CA . GLY A 1 407 ? -14.507 18.793 13.177 1.00 97.12 407 GLY A CA 1
ATOM 3021 C C . GLY A 1 407 ? -13.402 19.159 14.156 1.00 97.12 407 GLY A C 1
ATOM 3022 O O . GLY A 1 407 ? -12.223 19.087 13.800 1.00 97.12 407 GLY A O 1
ATOM 3023 N N . ASN A 1 408 ? -13.756 19.546 15.380 1.00 97.00 408 ASN A N 1
ATOM 3024 C CA . ASN A 1 408 ? -12.755 19.947 16.373 1.00 97.00 408 ASN A CA 1
ATOM 3025 C C . ASN A 1 408 ? -11.775 18.809 16.710 1.00 97.00 408 ASN A C 1
ATOM 3027 O O . ASN A 1 408 ? -10.609 19.082 16.966 1.00 97.00 408 ASN A O 1
ATOM 3031 N N . LEU A 1 409 ? -12.200 17.543 16.627 1.00 96.94 409 LEU A N 1
ATOM 3032 C CA . LEU A 1 409 ? -11.334 16.393 16.897 1.00 96.94 409 LEU A CA 1
ATOM 3033 C C . LEU A 1 409 ? -10.324 16.107 15.770 1.00 96.94 409 LEU A C 1
ATOM 3035 O O . LEU A 1 409 ? -9.249 15.573 16.024 1.00 96.94 409 LEU A O 1
ATOM 3039 N N . ALA A 1 410 ? -10.662 16.459 14.526 1.00 97.19 410 ALA A N 1
ATOM 3040 C CA . ALA A 1 410 ? -9.831 16.228 13.344 1.00 97.19 410 ALA A CA 1
ATOM 3041 C C . ALA A 1 410 ? -9.845 17.453 12.411 1.00 97.19 410 ALA A C 1
ATOM 3043 O O . ALA A 1 410 ? -10.387 17.387 11.300 1.00 97.19 410 ALA A O 1
ATOM 3044 N N . PRO A 1 411 ? -9.260 18.593 12.823 1.00 95.75 411 PRO A N 1
ATOM 3045 C CA . PRO A 1 411 ? -9.356 19.836 12.059 1.00 95.75 411 PRO A CA 1
ATOM 3046 C C . PRO A 1 411 ? -8.628 19.748 10.708 1.00 95.75 411 PRO A C 1
ATOM 3048 O O . PRO A 1 411 ? -9.071 20.338 9.721 1.00 95.75 411 PRO A O 1
ATOM 3051 N N . ARG A 1 412 ? -7.561 18.937 10.606 1.00 95.31 412 ARG A N 1
ATOM 3052 C CA . ARG A 1 412 ? -6.872 18.651 9.331 1.00 95.31 412 ARG A CA 1
ATOM 3053 C C . ARG A 1 412 ? -7.441 17.433 8.596 1.00 95.31 412 ARG A C 1
ATOM 3055 O O . ARG A 1 412 ? -6.953 17.103 7.519 1.00 95.31 412 ARG A O 1
ATOM 3062 N N . GLY A 1 413 ? -8.504 16.838 9.126 1.00 97.25 413 GLY A N 1
ATOM 3063 C CA . GLY A 1 413 ? -9.215 15.711 8.545 1.00 97.25 413 GLY A CA 1
ATOM 3064 C C . GLY A 1 413 ? -8.857 14.368 9.177 1.00 97.25 413 GLY A C 1
ATOM 3065 O O . GLY A 1 413 ? -7.817 14.197 9.814 1.00 97.25 413 GLY A O 1
ATOM 3066 N N . ALA A 1 414 ? -9.760 13.418 8.981 1.00 98.19 414 ALA A N 1
ATOM 3067 C CA . ALA A 1 414 ? -9.618 12.002 9.283 1.00 98.19 414 ALA A CA 1
ATOM 3068 C C . ALA A 1 414 ? -10.302 11.195 8.174 1.00 98.19 414 ALA A C 1
ATOM 3070 O O . ALA A 1 414 ? -11.123 11.736 7.432 1.00 98.19 414 ALA A O 1
ATOM 3071 N N . VAL A 1 415 ? -9.996 9.906 8.054 1.00 97.88 415 VAL A N 1
ATOM 3072 C CA . VAL A 1 415 ? -10.606 9.035 7.040 1.00 97.88 415 VAL A CA 1
ATOM 3073 C C . VAL A 1 415 ? -11.322 7.854 7.675 1.00 97.88 415 VAL A C 1
ATOM 3075 O O . VAL A 1 415 ? -10.853 7.278 8.654 1.00 97.88 415 VAL A O 1
ATOM 3078 N N . MET A 1 416 ? -12.441 7.454 7.082 1.00 97.12 416 MET A N 1
ATOM 3079 C CA . MET A 1 416 ? -13.170 6.236 7.435 1.00 97.12 416 MET A CA 1
ATOM 3080 C C . MET A 1 416 ? -13.518 5.469 6.158 1.00 97.12 416 MET A C 1
ATOM 3082 O O . MET A 1 416 ? -13.870 6.060 5.138 1.00 97.12 416 MET A O 1
ATOM 3086 N N . LYS A 1 417 ? -13.464 4.136 6.215 1.00 96.88 417 LYS A N 1
ATOM 3087 C CA . LYS A 1 417 ? -14.007 3.260 5.167 1.00 96.88 417 LYS A CA 1
ATOM 3088 C C . LYS A 1 417 ? -15.468 2.921 5.481 1.00 96.88 417 LYS A C 1
ATOM 3090 O O . LYS A 1 417 ? -15.761 1.844 5.995 1.00 96.88 417 LYS A O 1
ATOM 3095 N N . ALA A 1 418 ? -16.380 3.848 5.193 1.00 95.44 418 ALA A N 1
ATOM 3096 C CA . ALA A 1 418 ? -17.800 3.726 5.531 1.00 95.44 418 ALA A CA 1
ATOM 3097 C C . ALA A 1 418 ? -18.457 2.472 4.927 1.00 95.44 418 ALA A C 1
ATOM 3099 O O . ALA A 1 418 ? -19.288 1.829 5.568 1.00 95.44 418 ALA A O 1
ATOM 3100 N N . ALA A 1 419 ? -18.050 2.059 3.722 1.00 93.50 419 ALA A N 1
ATOM 3101 C CA . ALA A 1 419 ? -18.606 0.864 3.085 1.00 93.50 419 ALA A CA 1
ATOM 3102 C C . ALA A 1 419 ? -18.351 -0.432 3.875 1.00 93.50 419 ALA A C 1
ATOM 3104 O O . ALA A 1 419 ? -19.152 -1.354 3.765 1.00 93.50 419 ALA A O 1
ATOM 3105 N N . ALA A 1 420 ? -17.277 -0.495 4.674 1.00 93.69 420 ALA A N 1
ATOM 3106 C CA . ALA A 1 420 ? -16.905 -1.673 5.460 1.00 93.69 420 ALA A CA 1
ATOM 3107 C C . ALA A 1 420 ? -17.509 -1.695 6.877 1.00 93.69 420 ALA A C 1
ATOM 3109 O O . ALA A 1 420 ? -17.218 -2.621 7.633 1.00 93.69 420 ALA A O 1
ATOM 3110 N N . SER A 1 421 ? -18.319 -0.698 7.252 1.00 94.62 421 SER A N 1
ATOM 3111 C CA . SER A 1 421 ? -19.084 -0.713 8.504 1.00 94.62 421 SER A CA 1
ATOM 3112 C C . SER A 1 421 ? -20.025 -1.919 8.536 1.00 94.62 421 SER A C 1
ATOM 3114 O O . SER A 1 421 ? -20.751 -2.161 7.568 1.00 94.62 421 SER A O 1
ATOM 3116 N N . LYS A 1 422 ? -19.992 -2.682 9.636 1.00 91.50 422 LYS A N 1
ATOM 3117 C CA . LYS A 1 422 ? -20.862 -3.856 9.812 1.00 91.50 422 LYS A CA 1
ATOM 3118 C C . LYS A 1 422 ? -22.232 -3.464 10.362 1.00 91.50 422 LYS A C 1
ATOM 3120 O O . LYS A 1 422 ? -23.219 -4.117 10.054 1.00 91.50 422 LYS A O 1
ATOM 3125 N N . GLU A 1 423 ? -22.278 -2.386 11.140 1.00 93.94 423 GLU A N 1
ATOM 3126 C CA . GLU A 1 423 ? -23.474 -1.839 11.784 1.00 93.94 423 GLU A CA 1
ATOM 3127 C C . GLU A 1 423 ? -23.727 -0.431 11.233 1.00 93.94 423 GLU A C 1
ATOM 3129 O O . GLU A 1 423 ? -23.071 0.531 11.631 1.00 93.94 423 GLU A O 1
ATOM 3134 N N . ARG A 1 424 ? -24.673 -0.283 10.294 1.00 93.88 424 ARG A N 1
ATOM 3135 C CA . ARG A 1 424 ? -24.903 0.998 9.591 1.00 93.88 424 ARG A CA 1
ATOM 3136 C C . ARG A 1 424 ? -25.317 2.141 10.518 1.00 93.88 424 ARG A C 1
ATOM 3138 O O . ARG A 1 424 ? -25.022 3.291 10.202 1.00 93.88 424 ARG A O 1
ATOM 3145 N N . SER A 1 425 ? -25.949 1.835 11.651 1.00 95.44 425 SER A N 1
ATOM 3146 C CA . SER A 1 425 ? -26.272 2.813 12.695 1.00 95.44 425 SER A CA 1
ATOM 3147 C C . SER A 1 425 ? -25.024 3.504 13.253 1.00 95.44 425 SER A C 1
ATOM 3149 O O . SER A 1 425 ? -25.094 4.682 13.571 1.00 95.44 425 SER A O 1
ATOM 3151 N N . LEU A 1 426 ? -23.860 2.841 13.278 1.00 97.38 426 LEU A N 1
ATOM 3152 C CA . LEU A 1 426 ? -22.616 3.436 13.781 1.00 97.38 426 LEU A CA 1
ATOM 3153 C C . LEU A 1 426 ? -22.040 4.537 12.871 1.00 97.38 426 LEU A C 1
ATOM 3155 O O . LEU A 1 426 ? -21.132 5.255 13.286 1.00 97.38 426 LEU A O 1
ATOM 3159 N N . LEU A 1 427 ? -22.544 4.687 11.637 1.00 97.00 427 LEU A N 1
ATOM 3160 C CA . LEU A 1 427 ? -22.157 5.784 10.736 1.00 97.00 427 LEU A CA 1
ATOM 3161 C C . LEU A 1 427 ? -22.729 7.145 11.181 1.00 97.00 427 LEU A C 1
ATOM 3163 O O . LEU A 1 427 ? -22.291 8.181 10.679 1.00 97.00 427 LEU A O 1
ATOM 3167 N N . SER A 1 428 ? -23.695 7.143 12.102 1.00 98.06 428 SER A N 1
ATOM 3168 C CA . SER A 1 428 ? -24.197 8.318 12.815 1.00 98.06 428 SER A CA 1
ATOM 3169 C C . SER A 1 428 ? -24.369 7.936 14.285 1.00 98.06 428 SER A C 1
ATOM 3171 O O . SER A 1 428 ? -25.390 7.379 14.681 1.00 98.06 428 SER A O 1
ATOM 3173 N N . HIS A 1 429 ? -23.324 8.154 15.081 1.00 98.44 429 HIS A N 1
ATOM 3174 C CA . HIS A 1 429 ? -23.237 7.655 16.452 1.00 98.44 429 HIS A CA 1
ATOM 3175 C C . HIS A 1 429 ? -22.639 8.686 17.394 1.00 98.44 429 HIS A C 1
ATOM 3177 O O . HIS A 1 429 ? -21.646 9.337 17.065 1.00 98.44 429 HIS A O 1
ATOM 3183 N N . THR A 1 430 ? -23.200 8.747 18.598 1.00 98.56 430 THR A N 1
ATOM 3184 C CA . THR A 1 430 ? -22.680 9.551 19.699 1.00 98.56 430 THR A CA 1
ATOM 3185 C C . THR A 1 430 ? -22.516 8.664 20.923 1.00 98.56 430 THR A C 1
ATOM 3187 O O . THR A 1 430 ? -23.470 8.018 21.354 1.00 98.56 430 THR A O 1
ATOM 3190 N N . GLY A 1 431 ? -21.314 8.627 21.495 1.00 98.38 431 GLY A N 1
ATOM 3191 C CA . GLY A 1 431 ? -21.010 7.742 22.618 1.00 98.38 431 GLY A CA 1
ATOM 3192 C C . GLY A 1 431 ? -19.881 8.252 23.502 1.00 98.38 431 GLY A C 1
ATOM 3193 O O . GLY A 1 431 ? -19.146 9.169 23.135 1.00 98.38 431 GLY A O 1
ATOM 3194 N N . ARG A 1 432 ? -19.766 7.656 24.691 1.00 98.56 432 ARG A N 1
ATOM 3195 C CA . ARG A 1 432 ? -18.734 8.000 25.680 1.00 98.56 432 ARG A CA 1
ATOM 3196 C C . ARG A 1 432 ? -17.389 7.387 25.313 1.00 98.56 432 ARG A C 1
ATOM 3198 O O . ARG A 1 432 ? -17.337 6.210 24.948 1.00 98.56 432 ARG A O 1
ATOM 3205 N N . ALA A 1 433 ? -16.324 8.169 25.424 1.00 98.75 433 ALA A N 1
ATOM 3206 C CA . ALA A 1 433 ? -14.968 7.765 25.100 1.00 98.75 433 ALA A CA 1
ATOM 3207 C C . ALA A 1 433 ? -14.399 6.782 26.134 1.00 98.75 433 ALA A C 1
ATOM 3209 O O . ALA A 1 433 ? -14.501 7.000 27.338 1.00 98.75 433 ALA A O 1
ATOM 3210 N N . VAL A 1 434 ? -13.750 5.727 25.642 1.00 98.69 434 VAL A N 1
ATOM 3211 C CA . VAL A 1 434 ? -12.844 4.862 26.409 1.00 98.69 434 VAL A CA 1
ATOM 3212 C C . VAL A 1 434 ? -11.462 4.997 25.783 1.00 98.69 434 VAL A C 1
ATOM 3214 O O . VAL A 1 434 ? -11.227 4.532 24.664 1.00 98.69 434 VAL A O 1
ATOM 3217 N N . VAL A 1 435 ? -10.567 5.684 26.484 1.00 98.50 435 VAL A N 1
ATOM 3218 C CA . VAL A 1 435 ? -9.290 6.183 25.983 1.00 98.50 435 VAL A CA 1
ATOM 3219 C C . VAL A 1 435 ? -8.136 5.289 26.412 1.00 98.50 435 VAL A C 1
ATOM 3221 O O . VAL A 1 435 ? -7.853 5.086 27.594 1.00 98.50 435 VAL A O 1
ATOM 3224 N N . PHE A 1 436 ? -7.389 4.835 25.412 1.00 98.44 436 PHE A N 1
ATOM 3225 C CA . PHE A 1 436 ? -6.102 4.179 25.566 1.00 98.44 436 PHE A CA 1
ATOM 3226 C C . PHE A 1 436 ? -4.992 5.132 25.125 1.00 98.44 436 PHE A C 1
ATOM 3228 O O . PHE A 1 436 ? -4.974 5.594 23.980 1.00 98.44 436 PHE A O 1
ATOM 3235 N N . LYS A 1 437 ? -4.039 5.420 26.020 1.00 95.25 437 LYS A N 1
ATOM 3236 C CA . LYS A 1 437 ? -2.991 6.429 25.758 1.00 95.25 437 LYS A CA 1
ATOM 3237 C C . LYS A 1 437 ? -1.973 6.010 24.696 1.00 95.25 437 LYS A C 1
ATOM 3239 O O . LYS A 1 437 ? -1.366 6.863 24.058 1.00 95.25 437 LYS A O 1
ATOM 3244 N N . ASN A 1 438 ? -1.759 4.707 24.542 1.00 94.75 438 ASN A N 1
ATOM 3245 C CA . ASN A 1 438 ? -0.893 4.092 23.538 1.00 94.75 438 ASN A CA 1
ATOM 3246 C C . ASN A 1 438 ? -1.192 2.586 23.447 1.00 94.75 438 ASN A C 1
ATOM 3248 O O . ASN A 1 438 ? -2.017 2.048 24.190 1.00 94.75 438 ASN A O 1
ATOM 3252 N N . THR A 1 439 ? -0.498 1.876 22.554 1.00 94.25 439 THR A N 1
ATOM 3253 C CA . THR A 1 439 ? -0.685 0.428 22.357 1.00 94.25 439 THR A CA 1
ATOM 3254 C C . THR A 1 439 ? -0.378 -0.404 23.603 1.00 94.25 439 THR A C 1
ATOM 3256 O O . THR A 1 439 ? -1.019 -1.434 23.805 1.00 94.25 439 THR A O 1
ATOM 3259 N N . ALA A 1 440 ? 0.567 0.022 24.450 1.00 94.56 440 ALA A N 1
ATOM 3260 C CA . ALA A 1 440 ? 0.891 -0.682 25.689 1.00 94.56 440 ALA A CA 1
ATOM 3261 C C . ALA A 1 440 ? -0.214 -0.511 26.742 1.00 94.56 440 ALA A C 1
ATOM 3263 O O . ALA A 1 440 ? -0.548 -1.466 27.439 1.00 94.56 440 ALA A O 1
ATOM 3264 N N . ASP A 1 441 ? -0.809 0.680 26.832 1.00 97.12 441 ASP A N 1
ATOM 3265 C CA . ASP A 1 441 ? -1.970 0.934 27.687 1.00 97.12 441 ASP A CA 1
ATOM 3266 C C . ASP A 1 441 ? -3.200 0.137 27.241 1.00 97.12 441 ASP A C 1
ATOM 3268 O O . ASP A 1 441 ? -3.821 -0.557 28.047 1.00 97.12 441 ASP A O 1
ATOM 3272 N N . MET A 1 442 ? -3.477 0.134 25.934 1.00 97.44 442 MET A N 1
ATOM 3273 C CA . MET A 1 442 ? -4.541 -0.677 25.344 1.00 97.44 442 MET A CA 1
ATOM 3274 C C . MET A 1 442 ? -4.367 -2.161 25.670 1.00 97.44 442 MET A C 1
ATOM 3276 O O . MET A 1 442 ? -5.301 -2.791 26.156 1.00 97.44 442 MET A O 1
ATOM 3280 N N . ALA A 1 443 ? -3.171 -2.716 25.457 1.00 96.06 443 ALA A N 1
ATOM 3281 C CA . ALA A 1 443 ? -2.903 -4.130 25.707 1.00 96.06 443 ALA A CA 1
ATOM 3282 C C . ALA A 1 443 ? -3.121 -4.538 27.175 1.00 96.06 443 ALA A C 1
ATOM 3284 O O . ALA A 1 443 ? -3.530 -5.668 27.429 1.00 96.06 443 ALA A O 1
ATOM 3285 N N . ARG A 1 444 ? -2.880 -3.634 28.136 1.00 97.56 444 ARG A N 1
ATOM 3286 C CA . ARG A 1 444 ? -3.130 -3.893 29.563 1.00 97.56 444 ARG A CA 1
ATOM 3287 C C . ARG A 1 444 ? -4.610 -3.822 29.938 1.00 97.56 444 ARG A C 1
ATOM 3289 O O . ARG A 1 444 ? -5.042 -4.598 30.781 1.00 97.56 444 ARG A O 1
ATOM 3296 N N . ARG A 1 445 ? -5.362 -2.879 29.359 1.00 97.75 445 ARG A N 1
ATOM 3297 C CA . ARG A 1 445 ? -6.714 -2.512 29.826 1.00 97.75 445 ARG A CA 1
ATOM 3298 C C . ARG A 1 445 ? -7.857 -3.119 29.015 1.00 97.75 445 ARG A C 1
ATOM 3300 O O . ARG A 1 445 ? -8.924 -3.338 29.572 1.00 97.75 445 ARG A O 1
ATOM 3307 N N . ILE A 1 446 ? -7.677 -3.367 27.715 1.00 97.69 446 ILE A N 1
ATOM 3308 C CA . ILE A 1 446 ? -8.797 -3.646 26.794 1.00 97.69 446 ILE A CA 1
ATOM 3309 C C . ILE A 1 446 ? -9.620 -4.889 27.158 1.00 97.69 446 ILE A C 1
ATOM 3311 O O . ILE A 1 446 ? -10.819 -4.934 26.889 1.00 97.69 446 ILE A O 1
ATOM 3315 N N . ASP A 1 447 ? -8.979 -5.877 27.783 1.00 97.50 447 ASP A N 1
ATOM 3316 C CA . ASP A 1 447 ? -9.598 -7.137 28.198 1.00 97.50 447 ASP A CA 1
ATOM 3317 C C . ASP A 1 447 ? -9.758 -7.258 29.723 1.00 97.50 447 ASP A C 1
ATOM 3319 O O . ASP A 1 447 ? -10.107 -8.335 30.213 1.00 97.50 447 ASP A O 1
ATOM 3323 N N . ASP A 1 448 ? -9.547 -6.168 30.473 1.00 97.44 448 ASP A N 1
ATOM 3324 C CA . ASP A 1 448 ? -9.872 -6.110 31.900 1.00 97.44 448 ASP A CA 1
ATOM 3325 C C . ASP A 1 448 ? -11.396 -6.282 32.082 1.00 97.44 448 ASP A C 1
ATOM 3327 O O . ASP A 1 448 ? -12.180 -5.499 31.523 1.00 97.44 448 ASP A O 1
ATOM 3331 N N . PRO A 1 449 ? -11.858 -7.285 32.858 1.00 95.50 449 PRO A N 1
ATOM 3332 C CA . PRO A 1 449 ? -13.277 -7.461 33.161 1.00 95.50 449 PRO A CA 1
ATOM 3333 C C . PRO A 1 449 ? -13.939 -6.191 33.714 1.00 95.50 449 PRO A C 1
ATOM 3335 O O . PRO A 1 449 ? -15.096 -5.917 33.382 1.00 95.50 449 PRO A O 1
ATOM 3338 N N . ASN A 1 450 ? -13.191 -5.387 34.473 1.00 96.56 450 ASN A N 1
ATOM 3339 C CA . ASN A 1 450 ? -13.664 -4.189 35.160 1.00 96.56 450 ASN A CA 1
ATOM 3340 C C . ASN A 1 450 ? -13.602 -2.912 34.309 1.00 96.56 450 ASN A C 1
ATOM 3342 O O . ASN A 1 450 ? -14.049 -1.868 34.777 1.00 96.56 450 ASN A O 1
ATOM 3346 N N . LEU A 1 451 ? -13.091 -2.963 33.070 1.00 97.44 451 LEU A N 1
ATOM 3347 C CA . LEU A 1 451 ? -13.072 -1.796 32.179 1.00 97.44 451 LEU A CA 1
ATOM 3348 C C . LEU A 1 451 ? -14.508 -1.266 31.976 1.00 97.44 451 LEU A C 1
ATOM 3350 O O . LEU A 1 451 ? -15.340 -2.025 31.468 1.00 97.44 451 LEU A O 1
ATOM 3354 N N . PRO A 1 452 ? -14.843 -0.010 32.323 1.00 96.44 452 PRO A N 1
ATOM 3355 C CA . PRO A 1 452 ? -16.172 0.545 32.070 1.00 96.44 452 PRO A CA 1
ATOM 3356 C C . PRO A 1 452 ? -16.360 0.768 30.562 1.00 96.44 452 PRO A C 1
ATOM 3358 O O . PRO A 1 452 ? -15.984 1.792 30.008 1.00 96.44 452 PRO A O 1
ATOM 3361 N N . VAL A 1 453 ? -16.897 -0.236 29.869 1.00 97.94 453 VAL A N 1
ATOM 3362 C CA . VAL A 1 453 ? -17.126 -0.203 28.421 1.00 97.94 453 VAL A CA 1
ATOM 3363 C C . VAL A 1 453 ? -18.422 -0.924 28.079 1.00 97.94 453 VAL A C 1
ATOM 3365 O O . VAL A 1 453 ? -18.694 -2.018 28.580 1.00 97.94 453 VAL A O 1
ATOM 3368 N N . SER A 1 454 ? -19.207 -0.307 27.203 1.00 97.50 454 SER A N 1
ATOM 3369 C CA . SER A 1 454 ? -20.449 -0.847 26.650 1.00 97.50 454 SER A CA 1
ATOM 3370 C C . SER A 1 454 ? -20.361 -0.904 25.123 1.00 97.50 454 SER A C 1
ATOM 3372 O O . SER A 1 454 ? -19.440 -0.340 24.535 1.00 97.50 454 SER A O 1
ATOM 3374 N N . LYS A 1 455 ? -21.328 -1.552 24.464 1.00 97.19 455 LYS A N 1
ATOM 3375 C CA . LYS A 1 455 ? -21.411 -1.579 22.991 1.00 97.19 455 LYS A CA 1
ATOM 3376 C C . LYS A 1 455 ? -21.581 -0.183 22.363 1.00 97.19 455 LYS A C 1
ATOM 3378 O O . LYS A 1 455 ? -21.195 0.004 21.216 1.00 97.19 455 LYS A O 1
ATOM 3383 N N . ASP A 1 456 ? -22.123 0.771 23.124 1.00 97.75 456 ASP A N 1
ATOM 3384 C CA . ASP A 1 456 ? -22.408 2.139 22.676 1.00 97.75 456 ASP A CA 1
ATOM 3385 C C . ASP A 1 456 ? -21.234 3.104 22.958 1.00 97.75 456 ASP A C 1
ATOM 3387 O O . ASP A 1 456 ? -21.250 4.265 22.546 1.00 97.75 456 ASP A O 1
ATOM 3391 N N . SER A 1 457 ? -20.192 2.634 23.652 1.00 98.50 457 SER A N 1
ATOM 3392 C CA . SER A 1 457 ? -18.965 3.395 23.908 1.00 98.50 457 SER A CA 1
ATOM 3393 C C . SER A 1 457 ? -18.142 3.607 22.626 1.00 98.50 457 SER A C 1
ATOM 3395 O O . SER A 1 457 ? -18.166 2.790 21.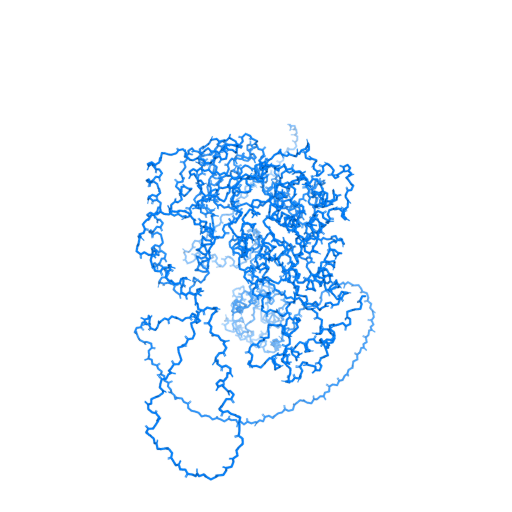705 1.00 98.50 457 SER A O 1
ATOM 3397 N N . VAL A 1 458 ? -17.350 4.681 22.593 1.00 98.69 458 VAL A N 1
ATOM 3398 C CA . VAL A 1 458 ? -16.388 4.992 21.526 1.00 98.69 458 VAL A CA 1
ATOM 3399 C C . VAL A 1 458 ? -14.988 4.631 22.002 1.00 98.69 458 VAL A C 1
ATOM 3401 O O . VAL A 1 458 ? -14.487 5.217 22.957 1.00 98.69 458 VAL A O 1
ATOM 3404 N N . LEU A 1 459 ? -14.327 3.679 21.343 1.00 98.75 459 LEU A N 1
ATOM 3405 C CA . LEU A 1 459 ? -12.948 3.335 21.704 1.00 98.75 459 LEU A CA 1
ATOM 3406 C C . LEU A 1 459 ? -11.979 4.320 21.048 1.00 98.75 459 LEU A C 1
ATOM 3408 O O . LEU A 1 459 ? -12.025 4.521 19.833 1.00 98.75 459 LEU A O 1
ATOM 3412 N N . VAL A 1 460 ? -11.073 4.889 21.836 1.00 98.75 460 VAL A N 1
ATOM 3413 C CA . VAL A 1 460 ? -10.113 5.909 21.405 1.00 98.75 460 VAL A CA 1
ATOM 3414 C C . VAL A 1 460 ? -8.696 5.400 21.644 1.00 98.75 460 VAL A C 1
ATOM 3416 O O . VAL A 1 460 ? -8.349 5.049 22.768 1.00 98.75 460 VAL A O 1
ATOM 3419 N N . LEU A 1 461 ? -7.855 5.380 20.609 1.00 98.56 461 LEU A N 1
ATOM 3420 C CA . LEU A 1 461 ? -6.433 5.046 20.734 1.00 98.56 461 LEU A CA 1
ATOM 3421 C C . LEU A 1 461 ? -5.568 6.234 20.315 1.00 98.56 461 LEU A C 1
ATOM 3423 O O . LEU A 1 461 ? -5.561 6.628 19.148 1.00 98.56 461 LEU A O 1
ATOM 3427 N N . GLN A 1 462 ? -4.840 6.775 21.287 1.00 97.81 462 GLN A N 1
ATOM 3428 C CA . GLN A 1 462 ? -3.860 7.847 21.127 1.00 97.81 462 GLN A CA 1
ATOM 3429 C C . GLN A 1 462 ? -2.446 7.263 20.956 1.00 97.81 462 GLN A C 1
ATOM 3431 O O . GLN A 1 462 ? -2.212 6.064 21.119 1.00 97.81 462 GLN A O 1
ATOM 3436 N N . GLY A 1 463 ? -1.488 8.121 20.620 1.00 95.25 463 GLY A N 1
ATOM 3437 C CA . GLY A 1 463 ? -0.067 7.806 20.542 1.00 95.25 463 GLY A CA 1
ATOM 3438 C C . GLY A 1 463 ? 0.303 6.840 19.419 1.00 95.25 463 GLY A C 1
ATOM 3439 O O . GLY A 1 463 ? 1.331 6.174 19.528 1.00 95.25 463 GLY A O 1
ATOM 3440 N N . VAL A 1 464 ? -0.515 6.719 18.364 1.00 96.25 464 VAL A N 1
ATOM 3441 C CA . VAL A 1 464 ? -0.282 5.783 17.247 1.00 96.25 464 VAL A CA 1
ATOM 3442 C C . VAL A 1 464 ? -0.127 6.453 15.882 1.00 96.25 464 VAL A C 1
ATOM 3444 O O . VAL A 1 464 ? -0.142 5.777 14.851 1.00 96.25 464 VAL A O 1
ATOM 3447 N N . GLY A 1 465 ? 0.106 7.764 15.876 1.00 95.25 465 GLY A N 1
ATOM 3448 C CA . GLY A 1 465 ? 0.434 8.544 14.687 1.00 95.25 465 GLY A CA 1
ATOM 3449 C C . GLY A 1 465 ? 1.884 8.395 14.183 1.00 95.25 465 GLY A C 1
ATOM 3450 O O . GLY A 1 465 ? 2.657 7.559 14.675 1.00 95.25 465 GLY A O 1
ATOM 3451 N N . PRO A 1 466 ? 2.264 9.171 13.146 1.00 93.19 466 PRO A N 1
ATOM 3452 C CA . PRO A 1 466 ? 3.612 9.174 12.572 1.00 93.19 466 PRO A CA 1
ATOM 3453 C C . PRO A 1 466 ? 4.740 9.502 13.553 1.00 93.19 466 PRO A C 1
ATOM 3455 O O . PRO A 1 466 ? 5.824 8.935 13.407 1.00 93.19 466 PRO A O 1
ATOM 3458 N N . ILE A 1 467 ? 4.508 10.395 14.516 1.00 91.50 467 ILE A N 1
ATOM 3459 C CA . ILE A 1 467 ? 5.482 10.793 15.539 1.00 91.50 467 ILE A CA 1
ATOM 3460 C C . ILE A 1 467 ? 5.272 9.979 16.819 1.00 91.50 467 ILE A C 1
ATOM 3462 O O . ILE A 1 467 ? 6.258 9.572 17.425 1.00 91.50 467 ILE A O 1
ATOM 3466 N N . GLY A 1 468 ? 4.020 9.711 17.208 1.00 89.00 468 GLY A N 1
ATOM 3467 C CA . GLY A 1 468 ? 3.680 9.094 18.495 1.00 89.00 468 GLY A CA 1
ATOM 3468 C C . GLY A 1 468 ? 4.229 7.678 18.715 1.00 89.00 468 GLY A C 1
ATOM 3469 O O . GLY A 1 468 ? 4.912 7.441 19.708 1.00 89.00 468 GLY A O 1
ATOM 3470 N N . ASN A 1 469 ? 3.952 6.732 17.807 1.00 88.31 469 ASN A N 1
ATOM 3471 C CA . ASN A 1 469 ? 4.439 5.340 17.928 1.00 88.31 469 ASN A CA 1
ATOM 3472 C C . ASN A 1 469 ? 5.799 5.095 17.264 1.00 88.31 469 ASN A C 1
ATOM 3474 O O . ASN A 1 469 ? 6.401 4.031 17.416 1.00 88.31 469 ASN A O 1
ATOM 3478 N N . PRO A 1 470 ? 6.397 6.167 16.753 1.00 87.31 470 PRO A N 1
ATOM 3479 C CA . PRO A 1 470 ? 6.742 6.425 15.352 1.00 87.31 470 PRO A CA 1
ATOM 3480 C C . PRO A 1 470 ? 6.189 5.547 14.217 1.00 87.31 470 PRO A C 1
ATOM 3482 O O . PRO A 1 470 ? 5.953 4.349 14.329 1.00 87.31 470 PRO A O 1
ATOM 3485 N N . GLY A 1 471 ? 6.103 6.149 13.029 1.00 88.44 471 GLY A N 1
ATOM 3486 C CA . GLY A 1 471 ? 5.878 5.438 11.771 1.00 88.44 471 GLY A CA 1
ATOM 3487 C C . GLY A 1 471 ? 4.428 5.048 11.494 1.00 88.44 471 GLY A C 1
ATOM 3488 O O . GLY A 1 471 ? 4.178 4.427 10.463 1.00 88.44 471 GLY A O 1
ATOM 3489 N N . MET A 1 472 ? 3.479 5.426 12.359 1.00 95.19 472 MET A N 1
ATOM 3490 C CA . MET A 1 472 ? 2.037 5.245 12.162 1.00 95.19 472 MET A CA 1
ATOM 3491 C C . MET A 1 472 ? 1.654 3.764 11.911 1.00 95.19 472 MET A C 1
ATOM 3493 O O . MET A 1 472 ? 1.392 3.371 10.766 1.00 95.19 472 MET A O 1
ATOM 3497 N N . PRO A 1 473 ? 1.689 2.882 12.927 1.00 93.50 473 PRO A N 1
ATOM 3498 C CA . PRO A 1 473 ? 1.365 1.460 12.780 1.00 93.50 473 PRO A CA 1
ATOM 3499 C C . PRO A 1 473 ? -0.091 1.211 12.361 1.00 93.50 473 PRO A C 1
ATOM 3501 O O . PRO A 1 473 ? -0.973 2.053 12.533 1.00 93.50 473 PRO A O 1
ATOM 3504 N N . GLU A 1 474 ? -0.371 -0.002 11.871 1.00 93.75 474 GLU A N 1
ATOM 3505 C CA . GLU A 1 474 ? -1.739 -0.480 11.593 1.00 93.75 474 GLU A CA 1
ATOM 3506 C C . GLU A 1 474 ? -2.497 -0.910 12.866 1.00 93.75 474 GLU A C 1
ATOM 3508 O O . GLU A 1 474 ? -3.302 -1.840 12.844 1.00 93.75 474 GLU A O 1
ATOM 3513 N N . ALA A 1 475 ? -2.217 -0.237 13.985 1.00 90.75 475 ALA A N 1
ATOM 3514 C CA . ALA A 1 475 ? -2.814 -0.485 15.295 1.00 90.75 475 ALA A CA 1
ATOM 3515 C C . ALA A 1 475 ? -4.118 0.300 15.525 1.00 90.75 475 ALA A C 1
ATOM 3517 O O . ALA A 1 475 ? -4.756 0.125 16.556 1.00 90.75 475 ALA A O 1
ATOM 3518 N N . GLY A 1 476 ? -4.539 1.135 14.569 1.00 89.50 476 GLY A N 1
ATOM 3519 C CA . GLY A 1 476 ? -5.777 1.915 14.657 1.00 89.50 476 GLY A CA 1
ATOM 3520 C C . GLY A 1 476 ? -7.054 1.071 14.620 1.00 89.50 476 GLY A C 1
ATOM 3521 O O . GLY A 1 476 ? -8.129 1.554 14.965 1.00 89.50 476 GLY A O 1
ATOM 3522 N N . VAL A 1 477 ? -6.950 -0.212 14.251 1.00 91.38 477 VAL A N 1
ATOM 3523 C CA . VAL A 1 477 ? -8.029 -1.192 14.443 1.00 91.38 477 VAL A CA 1
ATOM 3524 C C . VAL A 1 477 ? -8.009 -1.666 15.886 1.00 91.38 477 VAL A C 1
ATOM 3526 O O . VAL A 1 477 ? -7.457 -2.721 16.200 1.00 91.38 477 VAL A O 1
ATOM 3529 N N . ILE A 1 478 ? -8.635 -0.885 16.760 1.00 96.25 478 ILE A N 1
ATOM 3530 C CA . ILE A 1 478 ? -8.827 -1.275 18.154 1.00 96.25 478 ILE A CA 1
ATOM 3531 C C . ILE A 1 478 ? -9.656 -2.578 18.173 1.00 96.25 478 ILE A C 1
ATOM 3533 O O . ILE A 1 478 ? -10.730 -2.627 17.549 1.00 96.25 478 ILE A O 1
ATOM 3537 N N . PRO A 1 479 ? -9.170 -3.658 18.815 1.00 95.69 479 PRO A N 1
ATOM 3538 C CA . PRO A 1 479 ? -9.937 -4.889 18.950 1.00 95.69 479 PRO A CA 1
ATOM 3539 C C . PRO A 1 479 ? -11.230 -4.652 19.735 1.00 95.69 479 PRO A C 1
ATOM 3541 O O . PRO A 1 479 ? -11.270 -3.821 20.633 1.00 95.69 479 PRO A O 1
ATOM 3544 N N . ILE A 1 480 ? -12.285 -5.417 19.459 1.00 97.00 480 ILE A N 1
ATOM 3545 C CA . ILE A 1 480 ? -13.453 -5.415 20.351 1.00 97.00 480 ILE A CA 1
ATOM 3546 C C . ILE A 1 480 ? -13.024 -6.022 21.705 1.00 97.00 480 ILE A C 1
ATOM 3548 O O . ILE A 1 480 ? -12.344 -7.061 21.690 1.00 97.00 480 ILE A O 1
ATOM 3552 N N . PRO A 1 481 ? -13.363 -5.405 22.857 1.00 97.88 481 PRO A N 1
ATOM 3553 C CA . PRO A 1 481 ? -13.110 -5.978 24.178 1.00 97.88 481 PRO A CA 1
ATOM 3554 C C . PRO A 1 481 ? -13.648 -7.402 24.271 1.00 97.88 481 PRO A C 1
ATOM 3556 O O . PRO A 1 481 ? -14.785 -7.662 23.870 1.00 97.88 481 PRO A O 1
ATOM 3559 N N . ARG A 1 482 ? -12.856 -8.332 24.813 1.00 97.06 482 ARG A N 1
ATOM 3560 C CA . ARG A 1 482 ? -13.197 -9.761 24.808 1.00 97.06 482 ARG A CA 1
ATOM 3561 C C . ARG A 1 482 ? -14.575 -10.047 25.404 1.00 97.06 482 ARG A C 1
ATOM 3563 O O . ARG A 1 482 ? -15.337 -10.823 24.835 1.00 97.06 482 ARG A O 1
ATOM 3570 N N . LYS A 1 483 ? -14.912 -9.377 26.510 1.00 96.88 483 LYS A N 1
ATOM 3571 C CA . LYS A 1 483 ? -16.211 -9.523 27.184 1.00 96.88 483 LYS A CA 1
ATOM 3572 C C . LYS A 1 483 ? -17.401 -9.112 26.311 1.00 96.88 483 LYS A C 1
ATOM 3574 O O . LYS A 1 483 ? -18.444 -9.740 26.403 1.00 96.88 483 LYS A O 1
ATOM 3579 N N . LEU A 1 484 ? -17.237 -8.103 25.452 1.00 97.81 484 LEU A N 1
ATOM 3580 C CA . LEU A 1 484 ? -18.274 -7.671 24.511 1.00 97.81 484 LEU A CA 1
ATOM 3581 C C . LEU A 1 484 ? -18.334 -8.606 23.299 1.00 97.81 484 LEU A C 1
ATOM 3583 O O . LEU A 1 484 ? -19.420 -8.948 22.841 1.00 97.81 484 LEU A O 1
ATOM 3587 N N . GLY A 1 485 ? -17.178 -9.078 22.822 1.00 96.94 485 GLY A N 1
ATOM 3588 C CA . GLY A 1 485 ? -17.106 -10.087 21.763 1.00 96.94 485 GLY A CA 1
ATOM 3589 C C . GLY A 1 485 ? -17.854 -11.371 22.134 1.00 96.94 485 GLY A C 1
ATOM 3590 O O . GLY A 1 485 ? -18.671 -11.839 21.350 1.00 96.94 485 GLY A O 1
ATOM 3591 N N . ALA A 1 486 ? -17.659 -11.876 23.357 1.00 97.00 486 ALA A N 1
ATOM 3592 C CA . ALA A 1 486 ? -18.379 -13.040 23.889 1.00 97.00 486 ALA A CA 1
ATOM 3593 C C . ALA A 1 486 ? -19.898 -12.810 24.053 1.00 97.00 486 ALA A C 1
ATOM 3595 O O . ALA A 1 486 ? -20.669 -13.762 24.105 1.00 97.00 486 ALA A O 1
ATOM 3596 N N . GLN A 1 487 ? -20.338 -11.549 24.114 1.00 96.69 487 GLN A N 1
ATOM 3597 C CA . GLN A 1 487 ? -21.753 -11.153 24.121 1.00 96.69 487 GLN A CA 1
ATOM 3598 C C . GLN A 1 487 ? -22.312 -10.931 22.703 1.00 96.69 487 GLN A C 1
ATOM 3600 O O . GLN A 1 487 ? -23.439 -10.464 22.550 1.00 96.69 487 GLN A O 1
ATOM 3605 N N . GLY A 1 488 ? -21.533 -11.233 21.660 1.00 95.75 488 GLY A N 1
ATOM 3606 C CA . GLY A 1 488 ? -21.944 -11.110 20.263 1.00 95.75 488 GLY A CA 1
ATOM 3607 C C . GLY A 1 488 ? -21.702 -9.735 19.633 1.00 95.75 488 GLY A C 1
ATOM 3608 O O . GLY A 1 488 ? -22.089 -9.531 18.484 1.00 95.75 488 GLY A O 1
ATOM 3609 N N . VAL A 1 489 ? -21.041 -8.792 20.315 1.00 96.69 489 VAL A N 1
ATOM 3610 C CA . VAL A 1 489 ? -20.714 -7.479 19.728 1.00 96.69 489 VAL A CA 1
ATOM 3611 C C . VAL A 1 489 ? -19.648 -7.647 18.642 1.00 96.69 489 VAL A C 1
ATOM 3613 O O . VAL A 1 489 ? -18.522 -8.072 18.913 1.00 96.69 489 VAL A O 1
ATOM 3616 N N . LYS A 1 490 ? -19.989 -7.298 17.394 1.00 94.31 490 LYS A N 1
ATOM 3617 C CA . LYS A 1 490 ? -19.102 -7.453 16.222 1.00 94.31 490 LYS A CA 1
ATOM 3618 C C . LYS A 1 490 ? -18.506 -6.147 15.692 1.00 94.31 490 LYS A C 1
ATOM 3620 O O . LYS A 1 490 ? -17.546 -6.210 14.915 1.00 94.31 490 LYS A O 1
ATOM 3625 N N . ASP A 1 491 ? -19.060 -4.997 16.075 1.00 96.81 491 ASP A N 1
ATOM 3626 C CA . ASP A 1 491 ? -18.608 -3.668 15.658 1.00 96.81 491 ASP A CA 1
ATOM 3627 C C . ASP A 1 491 ? -18.877 -2.622 16.750 1.00 96.81 491 ASP A C 1
ATOM 3629 O O . ASP A 1 491 ? -19.786 -2.780 17.559 1.00 96.81 491 ASP A O 1
ATOM 3633 N N . MET A 1 492 ? -18.050 -1.579 16.767 1.00 98.00 492 MET A N 1
ATOM 3634 C CA . MET A 1 492 ? -18.112 -0.411 17.651 1.00 98.00 492 MET A CA 1
ATOM 3635 C C . MET A 1 492 ? -17.456 0.766 16.925 1.00 98.00 492 MET A C 1
ATOM 3637 O O . MET A 1 492 ? -16.533 0.546 16.128 1.00 98.00 492 MET A O 1
ATOM 3641 N N . LEU A 1 493 ? -17.864 2.003 17.236 1.00 98.31 493 LEU A N 1
ATOM 3642 C CA . LEU A 1 493 ? -17.146 3.182 16.756 1.00 98.31 493 LEU A CA 1
ATOM 3643 C C . LEU A 1 493 ? -15.760 3.234 17.412 1.00 98.31 493 LEU A C 1
ATOM 3645 O O . LEU A 1 493 ? -15.623 3.259 18.637 1.00 98.31 493 LEU A O 1
ATOM 3649 N N . ARG A 1 494 ? -14.720 3.219 16.579 1.00 98.25 494 ARG A N 1
ATOM 3650 C CA . ARG A 1 494 ? -13.316 3.180 17.007 1.00 98.25 494 ARG A CA 1
ATOM 3651 C C . ARG A 1 494 ? -12.541 4.274 16.305 1.00 98.25 494 ARG A C 1
ATOM 3653 O O . ARG A 1 494 ? -12.659 4.411 15.090 1.00 98.25 494 ARG A O 1
ATOM 3660 N N . ILE A 1 495 ? -11.751 5.040 17.043 1.00 98.44 495 ILE A N 1
ATOM 3661 C CA . ILE A 1 495 ? -11.059 6.206 16.499 1.00 98.44 495 ILE A CA 1
ATOM 3662 C C . ILE A 1 495 ? -9.582 6.216 16.903 1.00 98.44 495 ILE A C 1
ATOM 3664 O O . ILE A 1 495 ? -9.227 5.881 18.035 1.00 98.44 495 ILE A O 1
ATOM 3668 N N . SER A 1 496 ? -8.704 6.587 15.971 1.00 98.44 496 SER A N 1
ATOM 3669 C CA . SER A 1 496 ? -7.270 6.728 16.245 1.00 98.44 496 SER A CA 1
ATOM 3670 C C . SER A 1 496 ? -6.572 7.685 15.277 1.00 98.44 496 SER A C 1
ATOM 3672 O O . SER A 1 496 ? -7.030 7.926 14.157 1.00 98.44 496 SER A O 1
ATOM 3674 N N . ASP A 1 497 ? -5.398 8.162 15.678 1.00 97.69 497 ASP A N 1
ATOM 3675 C CA . ASP A 1 497 ? -4.430 8.829 14.799 1.00 97.69 497 ASP A CA 1
ATOM 3676 C C . ASP A 1 497 ? -3.545 7.835 14.017 1.00 97.69 497 ASP A C 1
ATOM 3678 O O . ASP A 1 497 ? -2.656 8.232 13.265 1.00 97.69 497 ASP A O 1
ATOM 3682 N N . GLY A 1 498 ? -3.818 6.534 14.145 1.00 96.44 498 GLY A N 1
ATOM 3683 C CA . GLY A 1 498 ? -3.095 5.457 13.481 1.00 96.44 498 GLY A CA 1
ATOM 3684 C C . GLY A 1 498 ? -3.675 5.075 12.124 1.00 96.44 498 GLY A C 1
ATOM 3685 O O . GLY A 1 498 ? -4.541 5.746 11.545 1.00 96.44 498 GLY A O 1
ATOM 3686 N N . ARG A 1 499 ? -3.175 3.960 11.586 1.00 95.94 499 ARG A N 1
ATOM 3687 C CA . ARG A 1 499 ? -3.695 3.345 10.357 1.00 95.94 499 ARG A CA 1
ATOM 3688 C C . ARG A 1 499 ? -4.425 2.046 10.662 1.00 95.94 499 ARG A C 1
ATOM 3690 O O . ARG A 1 499 ? -4.336 1.502 11.758 1.00 95.94 499 ARG A O 1
ATOM 3697 N N . MET A 1 500 ? -5.090 1.516 9.645 1.00 92.44 500 MET A N 1
ATOM 3698 C CA . MET A 1 500 ? -5.529 0.129 9.622 1.00 92.44 500 MET A CA 1
ATOM 3699 C C . MET A 1 500 ? -4.985 -0.575 8.395 1.00 92.44 500 MET A C 1
ATOM 3701 O O . MET A 1 500 ? -4.728 0.057 7.372 1.00 92.44 500 MET A O 1
ATOM 3705 N N . SER A 1 501 ? -4.902 -1.897 8.471 1.00 84.62 501 SER A N 1
ATOM 3706 C CA . SER A 1 501 ? -4.781 -2.705 7.265 1.00 84.62 501 SER A CA 1
ATOM 3707 C C . SER A 1 501 ? -6.005 -2.488 6.388 1.00 84.62 501 SER A C 1
ATOM 3709 O O . SER A 1 501 ? -7.126 -2.556 6.889 1.00 84.62 501 SER A O 1
ATOM 3711 N N . GLY A 1 502 ? -5.824 -2.335 5.074 1.00 76.12 502 GLY A N 1
ATOM 3712 C CA . GLY A 1 502 ? -6.946 -2.218 4.124 1.00 76.12 502 GLY A CA 1
ATOM 3713 C C . GLY A 1 502 ? -7.941 -3.386 4.147 1.00 76.12 502 GLY A C 1
ATOM 3714 O O . GLY A 1 502 ? -9.018 -3.303 3.567 1.00 76.12 502 GLY A O 1
ATOM 3715 N N . THR A 1 503 ? -7.563 -4.463 4.830 1.00 76.12 503 THR A N 1
ATOM 3716 C CA . THR A 1 503 ? -8.279 -5.732 4.986 1.00 76.12 503 THR A CA 1
ATOM 3717 C C . THR A 1 503 ? -9.184 -5.768 6.216 1.00 76.12 503 THR A C 1
ATOM 3719 O O . THR A 1 503 ? -9.910 -6.740 6.416 1.00 76.12 503 THR A O 1
ATOM 3722 N N . ALA A 1 504 ? -9.143 -4.731 7.055 1.00 82.00 504 ALA A N 1
ATOM 3723 C CA . ALA A 1 504 ? -10.019 -4.598 8.207 1.00 82.00 504 ALA A CA 1
ATOM 3724 C C . ALA A 1 504 ? -11.402 -4.061 7.803 1.00 82.00 504 ALA A C 1
ATOM 3726 O O . ALA A 1 504 ? -11.529 -3.244 6.891 1.00 82.00 504 ALA A O 1
ATOM 3727 N N . GLY A 1 505 ? -12.427 -4.527 8.517 1.00 85.50 505 GLY A N 1
ATOM 3728 C CA . GLY A 1 505 ? -13.795 -4.025 8.429 1.00 85.50 505 GLY A CA 1
ATOM 3729 C C . GLY A 1 505 ? -14.310 -3.519 9.778 1.00 85.50 505 GLY A C 1
ATOM 3730 O O . GLY A 1 505 ? -13.714 -3.764 10.833 1.00 85.50 505 GLY A O 1
ATOM 3731 N N . GLY A 1 506 ? -15.447 -2.840 9.723 1.00 93.44 506 GLY A N 1
ATOM 3732 C CA . GLY A 1 506 ? -16.141 -2.190 10.825 1.00 93.44 506 GLY A CA 1
ATOM 3733 C C . GLY A 1 506 ? -16.047 -0.663 10.787 1.00 93.44 506 GLY A C 1
ATOM 3734 O O . GLY A 1 506 ? -15.497 -0.074 9.855 1.00 93.44 506 GLY A O 1
ATOM 3735 N N . THR A 1 507 ? -16.613 -0.022 11.804 1.00 97.31 507 THR A N 1
ATOM 3736 C CA . THR A 1 507 ? -16.803 1.432 11.841 1.00 97.31 507 THR A CA 1
ATOM 3737 C C . THR A 1 507 ? -15.627 2.129 12.524 1.00 97.31 507 THR A C 1
ATOM 3739 O O . THR A 1 507 ? -15.583 2.271 13.745 1.00 97.31 507 THR A O 1
ATOM 3742 N N . ILE A 1 508 ? -14.622 2.508 11.726 1.00 97.81 508 ILE A N 1
ATOM 3743 C CA . ILE A 1 508 ? -13.312 2.950 12.229 1.00 97.81 508 ILE A CA 1
ATOM 3744 C C . ILE A 1 508 ? -12.884 4.272 11.582 1.00 97.81 508 ILE A C 1
ATOM 3746 O O . ILE A 1 508 ? -12.759 4.353 10.358 1.00 97.81 508 ILE A O 1
ATOM 3750 N N . VAL A 1 509 ? -12.601 5.279 12.409 1.00 98.44 509 VAL A N 1
ATOM 3751 C CA . VAL A 1 509 ? -11.989 6.557 12.018 1.00 98.44 509 VAL A CA 1
ATOM 3752 C C . VAL A 1 509 ? -10.481 6.487 12.234 1.00 98.44 509 VAL A C 1
ATOM 3754 O O . VAL A 1 509 ? -9.999 6.069 13.287 1.00 98.44 509 VAL A O 1
ATOM 3757 N N . LEU A 1 510 ? -9.724 6.906 11.230 1.00 98.19 510 LEU A N 1
ATOM 3758 C CA . LEU A 1 510 ? -8.274 6.773 11.181 1.00 98.19 510 LEU A CA 1
ATOM 3759 C C . LEU A 1 510 ? -7.621 8.071 10.732 1.00 98.19 510 LEU A C 1
ATOM 3761 O O . LEU A 1 510 ? -8.267 8.945 10.154 1.00 98.19 510 LEU A O 1
ATOM 3765 N N . HIS A 1 511 ? -6.303 8.136 10.908 1.00 97.44 511 HIS A N 1
ATOM 3766 C CA . HIS A 1 511 ? -5.469 9.228 10.404 1.00 97.44 511 HIS A CA 1
ATOM 3767 C C . HIS A 1 511 ? -5.905 10.593 10.949 1.00 97.44 511 HIS A C 1
ATOM 3769 O O . HIS A 1 511 ? -5.736 11.607 10.268 1.00 97.44 511 HIS A O 1
ATOM 3775 N N . ILE A 1 512 ? -6.481 10.615 12.158 1.00 98.38 512 ILE A N 1
ATOM 3776 C CA . ILE A 1 512 ? -6.864 11.859 12.821 1.00 98.38 512 ILE A CA 1
ATOM 3777 C C . ILE A 1 512 ? -5.656 12.789 12.846 1.00 98.38 512 ILE A C 1
ATOM 3779 O O . ILE A 1 512 ? -4.589 12.442 13.353 1.00 98.38 512 ILE A O 1
ATOM 3783 N N . SER A 1 513 ? -5.840 13.953 12.231 1.00 96.62 513 SER A N 1
ATOM 3784 C CA . SER A 1 513 ? -4.796 14.945 12.039 1.00 96.62 513 SER A CA 1
ATOM 3785 C C . SER A 1 513 ? -5.265 16.297 12.588 1.00 96.62 513 SER A C 1
ATOM 3787 O O . SER A 1 513 ? -6.347 16.758 12.200 1.00 96.62 513 SER A O 1
ATOM 3789 N N . PRO A 1 514 ? -4.463 16.991 13.420 1.00 96.75 514 PRO A N 1
ATOM 3790 C CA . PRO A 1 514 ? -3.150 16.608 13.967 1.00 96.75 514 PRO A CA 1
ATOM 3791 C C . PRO A 1 514 ? -3.169 15.358 14.866 1.00 96.75 514 PRO A C 1
ATOM 3793 O O . PRO A 1 514 ? -4.114 15.159 15.627 1.00 96.75 514 PRO A O 1
ATOM 3796 N N . GLU A 1 515 ? -2.110 14.541 14.810 1.00 96.38 515 GLU A N 1
ATOM 3797 C CA . GLU A 1 515 ? -1.977 13.355 15.673 1.00 96.38 515 GLU A CA 1
ATOM 3798 C C . GLU A 1 515 ? -1.900 13.736 17.160 1.00 96.38 515 GLU A C 1
ATOM 3800 O O . GLU A 1 515 ? -1.433 14.822 17.506 1.00 96.38 515 GLU A O 1
ATOM 3805 N N . SER A 1 516 ? -2.298 12.828 18.051 1.00 96.50 516 SER A N 1
ATOM 3806 C CA . SER A 1 516 ? -2.349 13.071 19.502 1.00 96.50 516 SER A CA 1
ATOM 3807 C C . SER A 1 516 ? -0.991 13.363 20.131 1.00 96.50 516 SER A C 1
ATOM 3809 O O . SER A 1 516 ? -0.949 13.932 21.219 1.00 96.50 516 SER A O 1
ATOM 3811 N N . ALA A 1 517 ? 0.117 12.988 19.484 1.00 93.31 517 ALA A N 1
ATOM 3812 C CA . ALA A 1 517 ? 1.462 13.282 19.967 1.00 93.31 517 ALA A CA 1
ATOM 3813 C C . ALA A 1 517 ? 1.788 14.782 19.896 1.00 93.31 517 ALA A C 1
ATOM 3815 O O . ALA A 1 517 ? 2.569 15.269 20.710 1.00 93.31 517 ALA A O 1
ATOM 3816 N N . LEU A 1 518 ? 1.138 15.550 19.016 1.00 91.81 518 LEU A N 1
ATOM 3817 C CA . LEU A 1 518 ? 1.390 16.986 18.899 1.00 91.81 518 LEU A CA 1
ATOM 3818 C C . LEU A 1 518 ? 0.800 17.775 20.089 1.00 91.81 518 LEU A C 1
ATOM 3820 O O . LEU A 1 518 ? -0.288 17.426 20.558 1.00 91.81 518 LEU A O 1
ATOM 3824 N N . PRO A 1 519 ? 1.508 18.788 20.631 1.00 88.88 519 PRO A N 1
ATOM 3825 C CA . PRO A 1 519 ? 1.060 19.564 21.796 1.00 88.88 519 PRO A CA 1
ATOM 3826 C C . PRO A 1 519 ? -0.297 20.252 21.619 1.00 88.88 519 PRO A C 1
ATOM 3828 O O . PRO A 1 519 ? -1.081 20.307 22.557 1.00 88.88 519 PRO A O 1
ATOM 3831 N N . ASP A 1 520 ? -0.585 20.725 20.411 1.00 90.06 520 ASP A N 1
ATOM 3832 C CA . ASP A 1 520 ? -1.789 21.465 20.025 1.00 90.06 520 ASP A CA 1
ATOM 3833 C C . ASP A 1 520 ? -2.948 20.561 19.561 1.00 90.06 520 ASP A C 1
ATOM 3835 O O . ASP A 1 520 ? -3.987 21.045 19.111 1.00 90.06 520 ASP A O 1
ATOM 3839 N N . SER A 1 521 ? -2.792 19.236 19.645 1.00 94.50 521 SER A N 1
ATOM 3840 C CA . SER A 1 521 ? -3.806 18.298 19.168 1.00 94.50 521 SER A CA 1
ATOM 3841 C C . SER A 1 521 ? -4.976 18.163 20.141 1.00 94.50 521 SER A C 1
ATOM 3843 O O . SER A 1 521 ? -4.832 17.631 21.246 1.00 94.50 521 SER A O 1
ATOM 3845 N N . VAL A 1 522 ? -6.176 18.518 19.669 1.00 96.25 522 VAL A N 1
ATOM 3846 C CA . VAL A 1 522 ? -7.447 18.217 20.353 1.00 96.25 522 VAL A CA 1
ATOM 3847 C C . VAL A 1 522 ? -7.593 16.712 20.592 1.00 96.25 522 VAL A C 1
ATOM 3849 O O . VAL A 1 522 ? -8.017 16.293 21.666 1.00 96.25 522 VAL A O 1
ATOM 3852 N N . PHE A 1 523 ? -7.175 15.877 19.634 1.00 97.44 523 PHE A N 1
ATOM 3853 C CA . PHE A 1 523 ? -7.230 14.424 19.783 1.00 97.44 523 PHE A CA 1
ATOM 3854 C C . PHE A 1 523 ? -6.357 13.911 20.935 1.00 97.44 523 PHE A C 1
ATOM 3856 O O . PHE A 1 523 ? -6.717 12.927 21.576 1.00 97.44 523 PHE A O 1
ATOM 3863 N N . GLY A 1 524 ? -5.248 14.591 21.246 1.00 95.62 524 GLY A N 1
ATOM 3864 C CA . GLY A 1 524 ? -4.402 14.283 22.404 1.00 95.62 524 GLY A CA 1
ATOM 3865 C C . GLY A 1 524 ? -5.011 14.652 23.760 1.00 95.62 524 GLY A C 1
ATOM 3866 O O . GLY A 1 524 ? -4.535 14.168 24.785 1.00 95.62 524 GLY A O 1
ATOM 3867 N N . CYS A 1 525 ? -6.073 15.460 23.766 1.00 95.19 525 CYS A N 1
ATOM 3868 C CA . CYS A 1 525 ? -6.742 15.973 24.964 1.00 95.19 525 CYS A CA 1
ATOM 3869 C C . CYS A 1 525 ? -8.036 15.226 25.320 1.00 95.19 525 CYS A C 1
ATOM 3871 O O . CYS A 1 525 ? -8.708 15.596 26.282 1.00 95.19 525 CYS A O 1
ATOM 3873 N N . VAL A 1 526 ? -8.399 14.195 24.550 1.00 97.75 526 VAL A N 1
ATOM 3874 C CA . VAL A 1 526 ? -9.558 13.344 24.852 1.00 97.75 526 VAL A CA 1
ATOM 3875 C C . VAL A 1 526 ? -9.291 12.562 26.140 1.00 97.75 526 VAL A C 1
ATOM 3877 O O . VAL A 1 526 ? -8.217 11.958 26.300 1.00 97.75 526 VAL A O 1
ATOM 3880 N N . GLU A 1 527 ? -10.275 12.572 27.031 1.00 97.38 527 GLU A N 1
ATOM 3881 C CA . GLU A 1 527 ? -10.292 11.871 28.313 1.00 97.38 527 GLU A CA 1
ATOM 3882 C C . GLU A 1 527 ? -11.426 10.829 28.343 1.00 97.38 527 GLU A C 1
ATOM 3884 O O . GLU A 1 527 ? -12.317 10.830 27.490 1.00 97.38 527 GLU A O 1
ATOM 3889 N N . ASP A 1 528 ? -11.352 9.884 29.285 1.00 98.00 528 ASP A N 1
ATOM 3890 C CA . ASP A 1 528 ? -12.426 8.906 29.495 1.00 98.00 528 ASP A CA 1
ATOM 3891 C C . ASP A 1 528 ? -13.753 9.636 29.790 1.00 98.00 528 ASP A C 1
ATOM 3893 O O . ASP A 1 528 ? -13.762 10.710 30.388 1.00 98.00 528 ASP A O 1
ATOM 3897 N N . GLU A 1 529 ? -14.876 9.045 29.374 1.00 97.62 529 GLU A N 1
ATOM 3898 C CA . GLU A 1 529 ? -16.248 9.558 29.542 1.00 97.62 529 GLU A CA 1
ATOM 3899 C C . GLU A 1 529 ? -16.645 10.787 28.703 1.00 97.62 529 GLU A C 1
ATOM 3901 O O . GLU A 1 529 ? -17.843 11.096 28.643 1.00 97.62 529 GLU A O 1
ATOM 3906 N N . ASP A 1 530 ? -15.705 11.434 28.003 1.00 98.44 530 ASP A N 1
ATOM 3907 C CA . ASP A 1 530 ? -16.010 12.503 27.046 1.00 98.44 530 ASP A CA 1
ATOM 3908 C C . ASP A 1 530 ? -16.991 12.012 25.967 1.00 98.44 530 ASP A C 1
ATOM 3910 O O . ASP A 1 530 ? -16.893 10.888 25.468 1.00 98.44 530 ASP A O 1
ATOM 3914 N N . LEU A 1 531 ? -17.933 12.861 25.557 1.00 98.56 531 LEU A N 1
ATOM 3915 C CA . LEU A 1 531 ? -18.905 12.507 24.524 1.00 98.56 531 LEU A CA 1
ATOM 3916 C C . LEU A 1 531 ? -18.353 12.839 23.128 1.00 98.56 531 LEU A C 1
ATOM 3918 O O . LEU A 1 531 ? -17.987 13.985 22.853 1.00 98.56 531 LEU A O 1
ATOM 3922 N N . ILE A 1 532 ? -18.321 11.842 22.240 1.00 98.75 532 ILE A N 1
ATOM 3923 C CA . ILE A 1 532 ? -17.841 11.970 20.857 1.00 98.75 532 ILE A CA 1
ATOM 3924 C C . ILE A 1 532 ? -18.982 11.665 19.890 1.00 98.75 532 ILE A C 1
ATOM 3926 O O . ILE A 1 532 ? -19.589 10.600 19.978 1.00 98.75 532 ILE A O 1
ATOM 3930 N N . GLU A 1 533 ? -19.228 12.577 18.951 1.00 98.62 533 GLU A N 1
ATOM 3931 C CA . GLU A 1 533 ? -20.179 12.441 17.844 1.00 98.62 533 GLU A CA 1
ATOM 3932 C C . GLU A 1 533 ? -19.424 12.189 16.533 1.00 98.62 533 GLU A C 1
ATOM 3934 O O . GLU A 1 533 ? -18.498 12.920 16.166 1.00 98.62 533 GLU A O 1
ATOM 3939 N N . CYS A 1 534 ? -19.844 11.163 15.799 1.00 98.56 534 CYS A N 1
ATOM 3940 C CA . CYS A 1 534 ? -19.440 10.916 14.423 1.00 98.56 534 CYS A CA 1
ATOM 3941 C C . CYS A 1 534 ? -20.686 10.859 13.542 1.00 98.56 534 CYS A C 1
ATOM 3943 O O . CYS A 1 534 ? -21.566 10.036 13.771 1.00 98.56 534 CYS A O 1
ATOM 3945 N N . ASP A 1 535 ? -20.741 11.710 12.520 1.00 98.38 535 ASP A N 1
ATOM 3946 C CA . ASP A 1 535 ? -21.820 11.726 11.535 1.00 98.38 535 ASP A CA 1
ATOM 3947 C C . ASP A 1 535 ? -21.219 11.757 10.129 1.00 98.38 535 ASP A C 1
ATOM 3949 O O . ASP A 1 535 ? -20.676 12.767 9.665 1.00 98.38 535 ASP A O 1
ATOM 3953 N N . VAL A 1 536 ? -21.301 10.616 9.448 1.00 97.31 536 VAL A N 1
ATOM 3954 C CA . VAL A 1 536 ? -20.736 10.442 8.113 1.00 97.31 536 VAL A CA 1
ATOM 3955 C C . VAL A 1 536 ? -21.466 11.287 7.075 1.00 97.31 536 VAL A C 1
ATOM 3957 O O . VAL A 1 536 ? -20.804 11.818 6.186 1.00 97.31 536 VAL A O 1
ATOM 3960 N N . GLU A 1 537 ? -22.782 11.483 7.165 1.00 96.31 537 GLU A N 1
ATOM 3961 C CA . GLU A 1 537 ? -23.504 12.283 6.165 1.00 96.31 537 GLU A CA 1
ATOM 3962 C C . GLU A 1 537 ? -23.105 13.761 6.268 1.00 96.31 537 GLU A C 1
ATOM 3964 O O . GLU A 1 537 ? -22.800 14.395 5.254 1.00 96.31 537 GLU A O 1
ATOM 3969 N N . LYS A 1 538 ? -22.974 14.274 7.499 1.00 97.88 538 LYS A N 1
ATOM 3970 C CA . LYS A 1 538 ? -22.512 15.646 7.775 1.00 97.88 538 LYS A CA 1
ATOM 3971 C C . LYS A 1 538 ? -20.995 15.841 7.651 1.00 97.88 538 LYS A C 1
ATOM 3973 O O . LYS A 1 538 ? -20.530 16.971 7.763 1.00 97.88 538 LYS A O 1
ATOM 3978 N N . ARG A 1 539 ? -20.218 14.770 7.437 1.00 98.12 539 ARG A N 1
ATOM 3979 C CA . ARG A 1 539 ? -18.738 14.756 7.515 1.00 98.12 539 ARG A CA 1
ATOM 3980 C C . ARG A 1 539 ? -18.194 15.278 8.846 1.00 98.12 539 ARG A C 1
ATOM 3982 O O . ARG A 1 539 ? -17.141 15.912 8.881 1.00 98.12 539 ARG A O 1
ATOM 3989 N N . LEU A 1 540 ? -18.901 14.990 9.934 1.00 98.44 540 LEU A N 1
ATOM 3990 C CA . LEU A 1 540 ? -18.622 15.516 11.263 1.00 98.44 540 LEU A CA 1
ATOM 3991 C C . LEU A 1 540 ? -17.915 14.480 12.146 1.00 98.44 540 LEU A C 1
ATOM 3993 O O . LEU A 1 540 ? -18.320 13.321 12.226 1.00 98.44 540 LEU A O 1
ATOM 3997 N N . LEU A 1 541 ? -16.883 14.934 12.848 1.00 98.50 541 LEU A N 1
ATOM 3998 C CA . LEU A 1 541 ? -16.243 14.253 13.964 1.00 98.50 541 LEU A CA 1
ATOM 3999 C C . LEU A 1 541 ? -16.006 15.272 15.080 1.00 98.50 541 LEU A C 1
ATOM 4001 O O . LEU A 1 541 ? -15.115 16.123 14.976 1.00 98.50 541 LEU A O 1
ATOM 4005 N N . ARG A 1 542 ? -16.825 15.204 16.128 1.00 98.25 542 ARG A N 1
ATOM 4006 C CA . ARG A 1 542 ? -16.896 16.227 17.168 1.00 98.25 542 ARG A CA 1
ATOM 4007 C C . ARG A 1 542 ? -16.674 15.653 18.559 1.00 98.25 542 ARG A C 1
ATOM 4009 O O . ARG A 1 542 ? -17.218 14.616 18.911 1.00 98.25 542 ARG A O 1
ATOM 4016 N N . LEU A 1 543 ? -15.909 16.385 19.354 1.00 98.44 543 LEU A N 1
ATOM 4017 C CA . LEU A 1 543 ? -15.785 16.223 20.796 1.00 98.44 543 LEU A CA 1
ATOM 4018 C C . LEU A 1 543 ? -16.686 17.256 21.486 1.00 98.44 543 LEU A C 1
ATOM 4020 O O . LEU A 1 543 ? -16.557 18.453 21.211 1.00 98.44 543 LEU A O 1
ATOM 4024 N N . HIS A 1 544 ? -17.600 16.820 22.353 1.00 98.06 544 HIS A N 1
ATOM 4025 C CA . HIS A 1 544 ?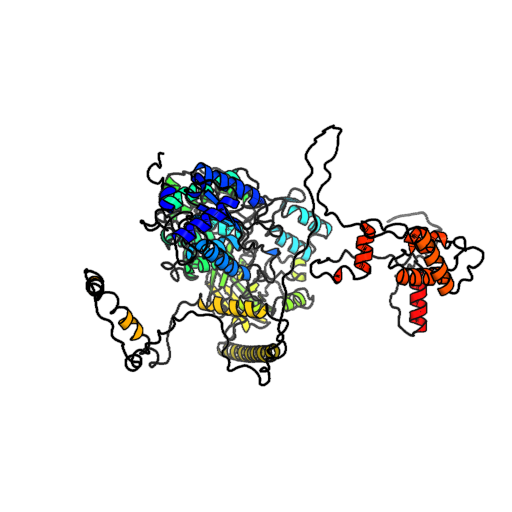 -18.521 17.703 23.080 1.00 98.06 544 HIS A CA 1
ATOM 4026 C C . HIS A 1 544 ? -17.898 18.210 24.383 1.00 98.06 544 HIS A C 1
ATOM 4028 O O . HIS A 1 544 ? -18.303 17.837 25.481 1.00 98.06 544 HIS A O 1
ATOM 4034 N N . VAL A 1 545 ? -16.909 19.083 24.233 1.00 96.69 545 VAL A N 1
ATOM 4035 C CA . VAL A 1 545 ? -16.250 19.820 25.315 1.00 96.69 545 VAL A CA 1
ATOM 4036 C C . VAL A 1 545 ? -16.264 21.300 24.924 1.00 96.69 545 VAL A C 1
ATOM 4038 O O . VAL A 1 545 ? -16.198 21.607 23.731 1.00 96.69 545 VAL A O 1
ATOM 4041 N N . SER A 1 546 ? -16.422 22.209 25.893 1.00 96.31 546 SER A N 1
ATOM 4042 C CA . SER A 1 546 ? -16.428 23.649 25.602 1.00 96.31 546 SER A CA 1
ATOM 4043 C C . SER A 1 546 ? -15.051 24.116 25.126 1.00 96.31 546 SER A C 1
ATOM 4045 O O . SER A 1 546 ? -14.032 23.502 25.451 1.00 96.31 546 SER A O 1
ATOM 4047 N N . ASP A 1 547 ? -15.007 25.206 24.363 1.00 94.00 547 ASP A N 1
ATOM 4048 C CA . ASP A 1 547 ? -13.747 25.720 23.821 1.00 94.00 547 ASP A CA 1
ATOM 4049 C C . ASP A 1 547 ? -12.786 26.160 24.942 1.00 94.00 547 ASP A C 1
ATOM 4051 O O . ASP A 1 547 ? -11.573 25.989 24.818 1.00 94.00 547 ASP A O 1
ATOM 4055 N N . GLU A 1 548 ? -13.315 26.648 26.071 1.00 95.25 548 GLU A N 1
ATOM 4056 C CA . GLU A 1 548 ? -12.532 27.017 27.256 1.00 95.25 548 GLU A CA 1
ATOM 4057 C C . GLU A 1 548 ? -11.856 25.799 27.895 1.00 95.25 548 GLU A C 1
ATOM 4059 O O . GLU A 1 548 ? -10.660 25.836 28.191 1.00 95.25 548 GLU A O 1
ATOM 4064 N N . GLU A 1 549 ? -12.599 24.704 28.079 1.00 95.81 549 GLU A N 1
ATOM 4065 C CA . GLU A 1 549 ? -12.049 23.473 28.650 1.00 95.81 549 GLU A CA 1
ATOM 4066 C C . GLU A 1 549 ? -11.070 22.803 27.677 1.00 95.81 549 GLU A C 1
ATOM 4068 O O . GLU A 1 549 ? -10.013 22.330 28.092 1.00 95.81 549 GLU A O 1
ATOM 4073 N N . LEU A 1 550 ? -11.344 22.829 26.368 1.00 93.94 550 LEU A N 1
ATOM 4074 C CA . LEU A 1 550 ? -10.389 22.361 25.361 1.00 93.94 550 LEU A CA 1
ATOM 4075 C C . LEU A 1 550 ? -9.081 23.152 25.408 1.00 93.94 550 LEU A C 1
ATOM 4077 O O . LEU A 1 550 ? -8.010 22.546 25.413 1.00 93.94 550 LEU A O 1
ATOM 4081 N N . ALA A 1 551 ? -9.150 24.483 25.481 1.00 93.06 551 ALA A N 1
ATOM 4082 C CA . ALA A 1 551 ? -7.965 25.328 25.592 1.00 93.06 551 ALA A CA 1
ATOM 4083 C C . ALA A 1 551 ? -7.162 25.014 26.865 1.00 93.06 551 ALA A C 1
ATOM 4085 O O . ALA A 1 551 ? -5.935 24.896 26.811 1.00 93.06 551 ALA A O 1
ATOM 4086 N N . HIS A 1 552 ? -7.848 24.808 27.992 1.00 94.50 552 HIS A N 1
ATOM 4087 C CA . HIS A 1 552 ? -7.226 24.402 29.250 1.00 94.50 552 HIS A CA 1
ATOM 4088 C C . HIS A 1 552 ? -6.531 23.031 29.141 1.00 94.50 552 HIS A C 1
ATOM 4090 O O . HIS A 1 552 ? -5.361 22.902 29.518 1.00 94.50 552 HIS A O 1
ATOM 4096 N N . ARG A 1 553 ? -7.194 22.018 28.565 1.00 94.44 553 ARG A N 1
ATOM 4097 C CA . ARG A 1 553 ? -6.602 20.684 28.366 1.00 94.44 553 ARG A CA 1
ATOM 4098 C C . ARG A 1 553 ? -5.411 20.712 27.412 1.00 94.44 553 ARG A C 1
ATOM 4100 O O . ARG A 1 553 ? -4.394 20.089 27.710 1.00 94.44 553 ARG A O 1
ATOM 4107 N N . ILE A 1 554 ? -5.495 21.469 26.317 1.00 91.38 554 ILE A N 1
ATOM 4108 C CA . ILE A 1 554 ? -4.386 21.643 25.366 1.00 91.38 554 ILE A CA 1
ATOM 4109 C C . ILE A 1 554 ? -3.179 22.274 26.062 1.00 91.38 554 ILE A C 1
ATOM 4111 O O . ILE A 1 554 ? -2.071 21.754 25.943 1.00 91.38 554 ILE A O 1
ATOM 4115 N N . ALA A 1 555 ? -3.379 23.337 26.848 1.00 89.50 555 ALA A N 1
ATOM 4116 C CA . ALA A 1 555 ? -2.297 23.960 27.607 1.00 89.50 555 ALA A CA 1
ATOM 4117 C C . ALA A 1 555 ? -1.649 22.970 28.593 1.00 89.50 555 ALA A C 1
ATOM 4119 O O . ALA A 1 555 ? -0.424 22.860 28.653 1.00 89.50 555 ALA A O 1
ATOM 4120 N N . LYS A 1 556 ? -2.463 22.191 29.317 1.00 87.88 556 LYS A N 1
ATOM 4121 C CA . LYS A 1 556 ? -1.989 21.162 30.255 1.00 87.88 556 LYS A CA 1
ATOM 4122 C C . LYS A 1 556 ? -1.180 20.062 29.557 1.00 87.88 556 LYS A C 1
ATOM 4124 O O . LYS A 1 556 ? -0.112 19.688 30.042 1.00 87.88 556 LYS A O 1
ATOM 4129 N N . VAL A 1 557 ? -1.665 19.547 28.426 1.00 83.25 557 VAL A N 1
ATOM 4130 C CA . VAL A 1 557 ? -0.980 18.508 27.637 1.00 83.25 557 VAL A CA 1
ATOM 4131 C C . VAL A 1 557 ? 0.309 19.044 27.015 1.00 83.25 557 VAL A C 1
ATOM 4133 O O . VAL A 1 557 ? 1.316 18.336 27.008 1.00 83.25 557 VAL A O 1
ATOM 4136 N N . GLY A 1 558 ? 0.304 20.286 26.526 1.00 78.75 558 GLY A N 1
ATOM 4137 C CA . GLY A 1 558 ? 1.491 20.940 25.980 1.00 78.75 558 GLY A CA 1
ATOM 4138 C C . GLY A 1 558 ? 2.614 21.050 27.009 1.00 78.75 558 GLY A C 1
ATOM 4139 O O . GLY A 1 558 ? 3.723 20.592 26.747 1.00 78.75 558 GLY A O 1
ATOM 4140 N N . LEU A 1 559 ? 2.301 21.529 28.218 1.00 75.81 559 LEU A N 1
ATOM 4141 C CA . LEU A 1 559 ? 3.269 21.628 29.318 1.00 75.81 559 LEU A CA 1
ATOM 4142 C C . LEU A 1 559 ? 3.868 20.268 29.706 1.00 75.81 559 LEU A C 1
ATOM 4144 O O . LEU A 1 559 ? 5.073 20.172 29.938 1.00 75.81 559 LEU A O 1
ATOM 4148 N N . ALA A 1 560 ? 3.048 19.212 29.756 1.00 73.75 560 ALA A N 1
ATOM 4149 C CA . ALA A 1 560 ? 3.524 17.862 30.062 1.00 73.75 560 ALA A CA 1
ATOM 4150 C C . ALA A 1 560 ? 4.506 17.346 28.996 1.00 73.75 560 ALA A C 1
ATOM 4152 O O . ALA A 1 560 ? 5.559 16.806 29.326 1.00 73.75 560 ALA A O 1
ATOM 4153 N N . LYS A 1 561 ? 4.205 17.571 27.714 1.00 74.19 561 LYS A N 1
ATOM 4154 C CA . LYS A 1 561 ? 5.057 17.128 26.601 1.00 74.19 561 LYS A CA 1
ATOM 4155 C C . LYS A 1 561 ? 6.350 17.925 26.479 1.00 74.19 561 LYS A C 1
ATOM 4157 O O . LYS A 1 561 ? 7.379 17.354 26.122 1.00 74.19 561 LYS A O 1
ATOM 4162 N N . ASP A 1 562 ? 6.318 19.219 26.781 1.00 72.38 562 ASP A N 1
ATOM 4163 C CA . ASP A 1 562 ? 7.524 20.047 26.814 1.00 72.38 562 ASP A CA 1
ATOM 4164 C C . ASP A 1 562 ? 8.463 19.610 27.947 1.00 72.38 562 ASP A C 1
ATOM 4166 O O . ASP A 1 562 ? 9.683 19.563 27.757 1.00 72.38 562 ASP A O 1
ATOM 4170 N N . ALA A 1 563 ? 7.907 19.213 29.098 1.00 65.62 563 ALA A N 1
ATOM 4171 C CA . ALA A 1 563 ? 8.669 18.628 30.197 1.00 65.62 563 ALA A CA 1
ATOM 4172 C C . ALA A 1 563 ? 9.291 17.271 29.813 1.00 65.62 563 ALA A C 1
ATOM 4174 O O . ALA A 1 563 ? 10.486 17.063 30.046 1.00 65.62 563 ALA A O 1
ATOM 4175 N N . ASP A 1 564 ? 8.531 16.390 29.153 1.00 66.25 564 ASP A N 1
ATOM 4176 C CA . ASP A 1 564 ? 9.037 15.103 28.655 1.00 66.25 564 ASP A CA 1
ATOM 4177 C C . ASP A 1 564 ? 10.169 15.310 27.633 1.00 66.25 564 ASP A C 1
ATOM 4179 O O . ASP A 1 564 ? 11.247 14.726 27.767 1.00 66.25 564 ASP A O 1
ATOM 4183 N N . ALA A 1 565 ? 9.993 16.221 26.669 1.00 63.22 565 ALA A N 1
ATOM 4184 C CA . ALA A 1 565 ? 11.006 16.543 25.662 1.00 63.22 565 ALA A CA 1
ATOM 4185 C C . ALA A 1 565 ? 12.275 17.184 26.258 1.00 63.22 565 ALA A C 1
ATOM 4187 O O . ALA A 1 565 ? 13.379 16.983 25.737 1.00 63.22 565 ALA A O 1
ATOM 4188 N N . ALA A 1 566 ? 12.147 17.958 27.340 1.00 56.56 566 ALA A N 1
ATOM 4189 C CA . ALA A 1 566 ? 13.288 18.476 28.091 1.00 56.56 566 ALA A CA 1
ATOM 4190 C C . ALA A 1 566 ? 14.025 17.349 28.836 1.00 56.56 566 ALA A C 1
ATOM 4192 O O . ALA A 1 566 ? 15.258 17.307 28.813 1.00 56.56 566 ALA A O 1
ATOM 4193 N N . SER A 1 567 ? 13.290 16.401 29.424 1.00 53.72 567 SER A N 1
ATOM 4194 C CA . SER A 1 567 ? 13.859 15.249 30.132 1.00 53.72 567 SER A CA 1
ATOM 4195 C C . SER A 1 567 ? 14.606 14.281 29.197 1.00 53.72 567 SER A C 1
ATOM 4197 O O . SER A 1 567 ? 15.707 13.832 29.525 1.00 53.72 567 SER A O 1
ATOM 4199 N N . ASP A 1 568 ? 14.094 14.055 27.982 1.00 53.59 568 ASP A N 1
ATOM 4200 C CA . ASP A 1 568 ? 14.743 13.233 26.951 1.00 53.59 568 ASP A CA 1
ATOM 4201 C C . ASP A 1 568 ? 16.041 13.870 26.424 1.00 53.59 568 ASP A C 1
ATOM 4203 O O . ASP A 1 568 ? 17.019 13.178 26.122 1.00 53.59 568 ASP A O 1
ATOM 4207 N N . LYS A 1 569 ? 16.106 15.206 26.352 1.00 49.69 569 LYS A N 1
ATOM 4208 C CA . LYS A 1 569 ? 17.346 15.925 26.007 1.00 49.69 569 LYS A CA 1
ATOM 4209 C C . LYS A 1 569 ? 18.410 15.819 27.104 1.00 49.69 569 LYS A C 1
ATOM 4211 O O . LYS A 1 569 ? 19.595 15.738 26.793 1.00 49.69 569 LYS A O 1
ATOM 4216 N N . LEU A 1 570 ? 18.000 15.790 28.372 1.00 44.81 570 LEU A N 1
ATOM 4217 C CA . LEU A 1 570 ? 18.895 15.618 29.522 1.00 44.81 570 LEU A CA 1
ATOM 4218 C C . LEU A 1 570 ? 19.429 14.179 29.642 1.00 44.81 570 LEU A C 1
ATOM 4220 O O . LEU A 1 570 ? 20.599 13.987 29.968 1.00 44.81 570 LEU A O 1
ATOM 4224 N N . THR A 1 571 ? 18.624 13.162 29.323 1.00 42.22 571 THR A N 1
ATOM 4225 C CA . THR A 1 571 ? 19.046 11.747 29.372 1.00 42.22 571 THR A CA 1
ATOM 4226 C C . THR A 1 571 ? 19.920 11.335 28.183 1.00 42.22 571 THR A C 1
ATOM 4228 O O . THR A 1 571 ? 20.861 10.553 28.353 1.00 42.22 571 THR A O 1
ATOM 4231 N N . THR A 1 572 ? 19.683 11.897 26.992 1.00 41.41 572 THR A N 1
ATOM 4232 C CA . THR A 1 572 ? 20.513 11.646 25.796 1.00 41.41 572 THR A CA 1
ATOM 4233 C C . THR A 1 572 ? 21.915 12.256 25.885 1.00 41.41 572 THR A C 1
ATOM 4235 O O . THR A 1 572 ? 22.841 11.704 25.292 1.00 41.41 572 THR A O 1
ATOM 4238 N N . ALA A 1 573 ? 22.115 13.305 26.689 1.00 40.91 573 ALA A N 1
ATOM 4239 C CA . ALA A 1 573 ? 23.442 13.851 26.988 1.00 40.91 573 ALA A CA 1
ATOM 4240 C C . ALA A 1 573 ? 24.299 12.937 27.896 1.00 40.91 573 ALA A C 1
ATOM 4242 O O . ALA A 1 573 ? 25.522 13.038 27.878 1.00 40.91 573 ALA A O 1
ATOM 4243 N N . GLY A 1 574 ? 23.686 12.017 28.657 1.00 34.22 574 GLY A N 1
ATOM 4244 C CA . GLY A 1 574 ? 24.385 11.119 29.592 1.00 34.22 574 GLY A CA 1
ATOM 4245 C C . GLY A 1 574 ? 24.687 9.705 29.073 1.00 34.22 574 GLY A C 1
ATOM 4246 O O . GLY A 1 574 ? 25.454 8.985 29.703 1.00 34.22 574 GLY A O 1
ATOM 4247 N N . HIS A 1 575 ? 24.111 9.282 27.940 1.00 33.25 575 HIS A N 1
ATOM 4248 C CA . HIS A 1 575 ? 24.211 7.901 27.427 1.00 33.25 575 HIS A CA 1
ATOM 4249 C C . HIS A 1 575 ? 24.567 7.842 25.931 1.00 33.25 575 HIS A C 1
ATOM 4251 O O . HIS A 1 575 ? 23.911 7.169 25.130 1.00 33.25 575 HIS A O 1
ATOM 4257 N N . ALA A 1 576 ? 25.645 8.521 25.540 1.00 33.78 576 ALA A N 1
ATOM 4258 C CA . ALA A 1 576 ? 26.156 8.556 24.168 1.00 33.78 576 ALA A CA 1
ATOM 4259 C C . ALA A 1 576 ? 26.854 7.250 23.714 1.00 33.78 576 ALA A C 1
ATOM 4261 O O . ALA A 1 576 ? 27.902 7.308 23.079 1.00 33.78 576 ALA A O 1
ATOM 4262 N N . ASN A 1 577 ? 26.301 6.066 24.018 1.00 35.69 577 ASN A N 1
ATOM 4263 C CA . ASN A 1 577 ? 26.833 4.813 23.462 1.00 35.69 577 ASN A CA 1
ATOM 4264 C C . ASN A 1 577 ? 25.824 3.701 23.108 1.00 35.69 577 ASN A C 1
ATOM 4266 O O . ASN A 1 577 ? 26.256 2.612 22.739 1.00 35.69 577 ASN A O 1
ATOM 4270 N N . THR A 1 578 ? 24.499 3.941 23.109 1.00 30.30 578 THR A N 1
ATOM 4271 C CA . THR A 1 578 ? 23.556 2.875 22.670 1.00 30.30 578 THR A CA 1
ATOM 4272 C C . THR A 1 578 ? 22.246 3.299 21.990 1.00 30.30 578 THR A C 1
ATOM 4274 O O . THR A 1 578 ? 21.413 2.438 21.714 1.00 30.30 578 THR A O 1
ATOM 4277 N N . THR A 1 579 ? 22.043 4.572 21.628 1.00 33.81 579 THR A N 1
ATOM 4278 C CA . THR A 1 579 ? 20.722 5.041 21.139 1.00 33.81 579 THR A CA 1
ATOM 4279 C C . THR A 1 579 ? 20.780 5.699 19.755 1.00 33.81 579 THR A C 1
ATOM 4281 O O . THR A 1 579 ? 20.357 6.834 19.562 1.00 33.81 579 THR A O 1
ATOM 4284 N N . HIS A 1 580 ? 21.291 4.983 18.748 1.00 36.50 580 HIS A N 1
ATOM 4285 C CA . HIS A 1 580 ? 21.420 5.510 17.377 1.00 36.50 580 HIS A CA 1
ATOM 4286 C C . HIS A 1 580 ? 20.180 5.299 16.477 1.00 36.50 580 HIS A C 1
ATOM 4288 O O . HIS A 1 580 ? 20.073 5.928 15.423 1.00 36.50 580 HIS A O 1
ATOM 4294 N N . ILE A 1 581 ? 19.231 4.439 16.876 1.00 40.09 581 ILE A N 1
ATOM 4295 C CA . ILE A 1 581 ? 18.041 4.090 16.070 1.00 40.09 581 ILE A CA 1
ATOM 4296 C C . ILE A 1 581 ? 16.877 5.066 16.314 1.00 40.09 581 ILE A C 1
ATOM 4298 O O . ILE A 1 581 ? 16.244 5.511 15.357 1.00 40.09 581 ILE A O 1
ATOM 4302 N N . MET A 1 582 ? 16.638 5.476 17.565 1.00 35.16 582 MET A N 1
ATOM 4303 C CA . MET A 1 582 ? 15.558 6.419 17.898 1.00 35.16 582 MET A CA 1
ATOM 4304 C C . MET A 1 582 ? 15.799 7.822 17.316 1.00 35.16 582 MET A C 1
ATOM 4306 O O . MET A 1 582 ? 14.852 8.463 16.863 1.00 35.16 582 MET A O 1
ATOM 4310 N N . SER A 1 583 ? 17.056 8.288 17.233 1.00 32.12 583 SER A N 1
ATOM 4311 C CA . SER A 1 583 ? 17.341 9.620 16.674 1.00 32.12 583 SER A CA 1
ATOM 4312 C C . SER A 1 583 ? 17.000 9.704 15.180 1.00 32.12 583 SER A C 1
ATOM 4314 O O . SER A 1 583 ? 16.373 10.679 14.764 1.00 32.12 583 SER A O 1
ATOM 4316 N N . ARG A 1 584 ? 17.275 8.647 14.395 1.00 39.78 584 ARG A N 1
ATOM 4317 C CA . ARG A 1 584 ? 16.918 8.563 12.963 1.00 39.78 584 ARG A CA 1
ATOM 4318 C C . ARG A 1 584 ? 15.406 8.523 12.734 1.00 39.78 584 ARG A C 1
ATOM 4320 O O . ARG A 1 584 ? 14.914 9.148 11.797 1.00 39.78 584 ARG A O 1
ATOM 4327 N N . ILE A 1 585 ? 14.668 7.847 13.611 1.00 40.19 585 ILE A N 1
ATOM 4328 C CA . ILE A 1 585 ? 13.203 7.801 13.577 1.00 40.19 585 ILE A CA 1
ATOM 4329 C C . ILE A 1 585 ? 12.597 9.173 13.950 1.00 40.19 585 ILE A C 1
ATOM 4331 O O . ILE A 1 585 ? 11.633 9.615 13.325 1.00 40.19 585 ILE A O 1
ATOM 4335 N N . SER A 1 586 ? 13.206 9.908 14.890 1.00 31.78 586 SER A N 1
ATOM 4336 C CA . SER A 1 586 ? 12.763 11.261 15.276 1.00 31.78 586 SER A CA 1
ATOM 4337 C C . SER A 1 586 ? 12.996 12.320 14.184 1.00 31.78 586 SER A C 1
ATOM 4339 O O . SER A 1 586 ? 12.186 13.234 14.010 1.00 31.78 586 SER A O 1
ATOM 4341 N N . THR A 1 587 ? 14.090 12.203 13.419 1.00 34.28 587 THR A N 1
ATOM 4342 C CA . THR A 1 587 ? 14.375 13.084 12.273 1.00 34.28 587 THR A CA 1
ATOM 4343 C C . THR A 1 587 ? 13.394 12.810 11.131 1.00 34.28 587 THR A C 1
ATOM 4345 O O . THR A 1 587 ? 12.938 13.737 10.464 1.00 34.28 587 THR A O 1
ATOM 4348 N N . PHE A 1 588 ? 12.982 11.550 10.968 1.00 37.59 588 PHE A N 1
ATOM 4349 C CA . PHE A 1 588 ? 11.962 11.136 10.008 1.00 37.59 588 PHE A CA 1
ATOM 4350 C C . PHE A 1 588 ? 10.574 11.710 10.328 1.00 37.59 588 PHE A C 1
ATOM 4352 O O . PHE A 1 588 ? 9.929 12.267 9.442 1.00 37.59 588 PHE A O 1
ATOM 4359 N N . GLY A 1 589 ? 10.131 11.645 11.591 1.00 33.28 589 GLY A N 1
ATOM 4360 C CA . GLY A 1 589 ? 8.847 12.222 12.019 1.00 33.28 589 GLY A CA 1
ATOM 4361 C C . GLY A 1 589 ? 8.748 13.732 11.762 1.00 33.28 589 GLY A C 1
ATOM 4362 O O . GLY A 1 589 ? 7.706 14.223 11.331 1.00 33.28 589 GLY A O 1
ATOM 4363 N N . ARG A 1 590 ? 9.859 14.467 11.927 1.00 32.00 590 ARG A N 1
ATOM 4364 C CA . ARG A 1 590 ? 9.931 15.911 11.637 1.00 32.00 590 ARG A CA 1
ATOM 4365 C C . ARG A 1 590 ? 9.902 16.231 10.136 1.00 32.00 590 ARG A C 1
ATOM 4367 O O . ARG A 1 590 ? 9.205 17.162 9.739 1.00 32.00 590 ARG A O 1
ATOM 4374 N N . ALA A 1 591 ? 10.575 15.439 9.299 1.00 32.75 591 ALA A N 1
ATOM 4375 C CA . ALA A 1 591 ? 10.574 15.623 7.842 1.00 32.75 591 ALA A CA 1
ATOM 4376 C C . ALA A 1 591 ? 9.214 15.295 7.186 1.00 32.75 591 ALA A C 1
ATOM 4378 O O . ALA A 1 591 ? 8.825 15.932 6.209 1.00 32.75 591 ALA A O 1
ATOM 4379 N N . VAL A 1 592 ? 8.454 14.342 7.745 1.00 37.34 592 VAL A N 1
ATOM 4380 C CA . VAL A 1 592 ? 7.109 13.977 7.255 1.00 37.34 592 VAL A CA 1
ATOM 4381 C C . VAL A 1 592 ? 6.109 15.136 7.390 1.00 37.34 592 VAL A C 1
ATOM 4383 O O . VAL A 1 592 ? 5.238 15.274 6.533 1.00 37.34 592 VAL A O 1
ATOM 4386 N N . ASN A 1 593 ? 6.257 16.008 8.395 1.00 35.72 593 ASN A N 1
ATOM 4387 C CA . ASN A 1 593 ? 5.360 17.155 8.587 1.00 35.72 593 ASN A CA 1
ATOM 4388 C C . ASN A 1 593 ? 5.685 18.363 7.690 1.00 35.72 593 ASN A C 1
ATOM 4390 O O . ASN A 1 593 ? 4.761 19.069 7.292 1.00 35.72 593 ASN A O 1
ATOM 4394 N N . GLN A 1 594 ? 6.950 18.584 7.309 1.00 28.97 594 GLN A N 1
ATOM 4395 C CA . GLN A 1 594 ? 7.324 19.694 6.413 1.00 28.97 594 GLN A CA 1
ATOM 4396 C C . GLN A 1 594 ? 6.898 19.479 4.950 1.00 28.97 594 GLN A C 1
ATOM 4398 O O . GLN A 1 594 ? 6.749 20.446 4.211 1.00 28.97 594 GLN A O 1
ATOM 4403 N N . LEU A 1 595 ? 6.638 18.234 4.534 1.00 29.05 595 LEU A N 1
ATOM 4404 C CA . LEU A 1 595 ? 6.164 17.900 3.182 1.00 29.05 595 LEU A CA 1
ATOM 4405 C C . LEU A 1 595 ? 4.626 17.808 3.071 1.00 29.05 595 LEU A C 1
ATOM 4407 O O . LEU A 1 595 ? 4.111 17.457 2.010 1.00 29.05 595 LEU A O 1
ATOM 4411 N N . ALA A 1 596 ? 3.883 18.100 4.149 1.00 25.91 596 ALA A N 1
ATOM 4412 C CA . ALA A 1 596 ? 2.427 17.912 4.230 1.00 25.91 596 ALA A CA 1
ATOM 4413 C C . ALA A 1 596 ? 1.629 19.173 4.631 1.00 25.91 596 ALA A C 1
ATOM 4415 O O . ALA A 1 596 ? 0.455 19.069 5.000 1.00 25.91 596 ALA A O 1
ATOM 4416 N N . THR A 1 597 ? 2.222 20.368 4.573 1.00 25.08 597 THR A N 1
ATOM 4417 C CA . THR A 1 597 ? 1.518 21.631 4.854 1.00 25.08 597 THR A CA 1
ATOM 4418 C C . THR A 1 597 ? 1.226 22.407 3.567 1.00 25.08 597 THR A C 1
ATOM 4420 O O . THR A 1 597 ? 2.167 22.894 2.939 1.00 25.08 597 THR A O 1
ATOM 4423 N N . PRO A 1 598 ? -0.049 22.594 3.177 1.00 28.55 598 PRO A N 1
ATOM 4424 C CA . PRO A 1 598 ? -0.408 23.686 2.287 1.00 28.55 598 PRO A CA 1
ATOM 4425 C C . PRO A 1 598 ? -0.298 25.002 3.072 1.00 28.55 598 PRO A C 1
ATOM 4427 O O . PRO A 1 598 ? -0.907 25.160 4.128 1.00 28.55 598 PRO A O 1
ATOM 4430 N N . ASN A 1 599 ? 0.519 25.931 2.577 1.00 28.59 599 ASN A N 1
ATOM 4431 C CA . ASN A 1 599 ? 0.665 27.277 3.134 1.00 28.59 599 ASN A CA 1
ATOM 4432 C C . ASN A 1 599 ? -0.625 28.092 2.952 1.00 28.59 599 ASN A C 1
ATOM 4434 O O . ASN A 1 599 ? -0.894 28.506 1.831 1.00 28.59 599 ASN A O 1
ATOM 4438 N N . VAL A 1 600 ? -1.351 28.389 4.039 1.00 24.89 600 VAL A N 1
ATOM 4439 C CA . VAL A 1 600 ? -2.330 29.498 4.183 1.00 24.89 600 VAL A CA 1
ATOM 4440 C C . VAL A 1 600 ? -2.522 29.741 5.704 1.00 24.89 600 VAL A C 1
ATOM 4442 O O . VAL A 1 600 ? -2.712 28.760 6.408 1.00 24.89 600 VAL A O 1
ATOM 4445 N N . SER A 1 601 ? -2.505 30.915 6.358 1.00 27.03 601 SER A N 1
ATOM 4446 C CA . SER A 1 601 ? -2.193 32.327 6.061 1.00 27.03 601 SER A CA 1
ATOM 4447 C C . SER A 1 601 ? -1.975 33.114 7.383 1.00 27.03 601 SER A C 1
ATOM 4449 O O . SER A 1 601 ? -2.692 32.889 8.352 1.00 27.03 601 SER A O 1
ATOM 4451 N N . SER A 1 602 ? -1.040 34.077 7.360 1.00 28.31 602 SER A N 1
ATOM 4452 C CA . SER A 1 602 ? -0.995 35.395 8.051 1.00 28.31 602 SER A CA 1
ATOM 4453 C C . SER A 1 602 ? -1.342 35.567 9.550 1.00 28.31 602 SER A C 1
ATOM 4455 O O . SER A 1 602 ? -2.513 35.662 9.908 1.00 28.31 602 SER A O 1
ATOM 4457 N N . ASN A 1 603 ? -0.332 35.890 10.377 1.00 26.00 603 ASN A N 1
ATOM 4458 C CA . ASN A 1 603 ? -0.170 37.234 10.973 1.00 26.00 603 ASN A CA 1
ATOM 4459 C C . ASN A 1 603 ? 1.190 37.399 11.693 1.00 26.00 603 ASN A C 1
ATOM 4461 O O . ASN A 1 603 ? 1.626 36.502 12.404 1.00 26.00 603 ASN A O 1
ATOM 4465 N N . THR A 1 604 ? 1.798 38.591 11.544 1.00 26.56 604 THR A N 1
ATOM 4466 C CA . THR A 1 604 ? 3.086 39.101 12.104 1.00 26.56 604 THR A CA 1
ATOM 4467 C C . THR A 1 604 ? 4.367 38.504 11.473 1.00 26.56 604 THR A C 1
ATOM 4469 O O . THR A 1 604 ? 4.467 37.303 11.300 1.00 26.56 604 THR A O 1
ATOM 4472 N N . CYS A 1 605 ? 5.402 39.226 11.015 1.00 25.58 605 CYS A N 1
ATOM 4473 C CA . CYS A 1 605 ? 5.868 40.607 11.172 1.00 25.58 605 CYS A CA 1
ATOM 4474 C C . CYS A 1 605 ? 6.452 41.142 9.835 1.00 25.58 605 CYS A C 1
ATOM 4476 O O . CYS A 1 605 ? 7.160 40.439 9.110 1.00 25.58 605 CYS A O 1
ATOM 4478 N N . ARG A 1 606 ? 6.175 42.416 9.521 1.00 28.05 606 ARG A N 1
ATOM 4479 C CA . ARG A 1 606 ? 6.434 43.107 8.238 1.00 28.05 606 ARG A CA 1
ATOM 4480 C C . ARG A 1 606 ? 7.919 43.400 7.930 1.00 28.05 606 ARG A C 1
ATOM 4482 O O . ARG A 1 606 ? 8.205 44.053 6.934 1.00 28.05 606 ARG A O 1
ATOM 4489 N N . SER A 1 607 ? 8.867 42.911 8.734 1.00 30.27 607 SER A N 1
ATOM 4490 C CA . SER A 1 607 ? 10.314 43.097 8.516 1.00 30.27 607 SER A CA 1
ATOM 4491 C C . SER A 1 607 ? 11.016 41.914 7.828 1.00 30.27 607 SER A C 1
ATOM 4493 O O . SER A 1 607 ? 12.113 42.092 7.302 1.00 30.27 607 SER A O 1
ATOM 4495 N N . CYS A 1 608 ? 10.387 40.733 7.738 1.00 31.83 608 CYS A N 1
ATOM 4496 C CA . CYS A 1 608 ? 10.958 39.576 7.023 1.00 31.83 608 CYS A CA 1
ATOM 4497 C C . CYS A 1 608 ? 10.546 39.480 5.541 1.00 31.83 608 CYS A C 1
ATOM 4499 O O . CYS A 1 608 ? 11.251 38.858 4.750 1.00 31.83 608 CYS A O 1
ATOM 4501 N N . GLN A 1 609 ? 9.462 40.143 5.120 1.00 30.09 609 GLN A N 1
ATOM 4502 C CA . GLN A 1 609 ? 9.008 40.124 3.718 1.00 30.09 609 GLN A CA 1
ATOM 4503 C C . GLN A 1 609 ? 9.842 41.005 2.769 1.00 30.09 609 GLN A C 1
ATOM 4505 O O . GLN A 1 609 ? 9.823 40.776 1.564 1.00 30.09 609 GLN A O 1
ATOM 4510 N N . LEU A 1 610 ? 10.630 41.954 3.286 1.00 28.80 610 LEU A N 1
ATOM 4511 C CA . LEU A 1 610 ? 11.478 42.834 2.466 1.00 28.80 610 LEU A CA 1
ATOM 4512 C C . LEU A 1 610 ? 12.864 42.252 2.133 1.00 28.80 610 LEU A C 1
ATOM 4514 O O . LEU A 1 610 ? 13.578 42.833 1.324 1.00 28.80 610 LEU A O 1
ATOM 4518 N N . ARG A 1 611 ? 13.252 41.099 2.699 1.00 32.38 611 ARG A N 1
ATOM 4519 C CA . ARG A 1 611 ? 14.543 40.447 2.382 1.00 32.38 611 ARG A CA 1
ATOM 4520 C C . ARG A 1 611 ? 14.438 39.262 1.418 1.00 32.38 611 ARG A C 1
ATOM 4522 O O . ARG A 1 611 ? 15.454 38.851 0.873 1.00 32.38 611 ARG A O 1
ATOM 4529 N N . LEU A 1 612 ? 13.232 38.756 1.147 1.00 30.67 612 LEU A N 1
ATOM 4530 C CA . LEU A 1 612 ? 13.014 37.634 0.219 1.00 30.67 612 LEU A CA 1
ATOM 4531 C C . LEU A 1 612 ? 12.482 38.059 -1.164 1.00 30.67 612 LEU A C 1
ATOM 4533 O O . LEU A 1 612 ? 12.617 37.296 -2.118 1.00 30.67 612 LEU A O 1
ATOM 4537 N N . SER A 1 613 ? 11.966 39.286 -1.325 1.00 31.42 613 SER A N 1
ATOM 4538 C CA . SER A 1 613 ? 11.618 39.838 -2.648 1.00 31.42 613 SER A CA 1
ATOM 4539 C C . SER A 1 613 ? 12.816 40.450 -3.390 1.00 31.42 613 SER A C 1
ATOM 4541 O O . SER A 1 613 ? 12.845 40.427 -4.617 1.00 31.42 613 SER A O 1
ATOM 4543 N N . ALA A 1 614 ? 13.851 40.907 -2.676 1.00 30.83 614 ALA A N 1
ATOM 4544 C CA . ALA A 1 614 ? 15.069 41.443 -3.293 1.00 30.83 614 ALA A CA 1
ATOM 4545 C C . ALA A 1 614 ? 15.987 40.345 -3.875 1.00 30.83 614 ALA A C 1
ATOM 4547 O O . ALA A 1 614 ? 16.665 40.573 -4.871 1.00 30.83 614 ALA A O 1
ATOM 4548 N N . ALA A 1 615 ? 15.970 39.130 -3.314 1.00 33.91 615 ALA A N 1
ATOM 4549 C CA . ALA A 1 615 ? 16.838 38.032 -3.756 1.00 33.91 615 ALA A CA 1
ATOM 4550 C C . ALA A 1 615 ? 16.288 37.232 -4.958 1.00 33.91 615 ALA A C 1
ATOM 4552 O O . ALA A 1 615 ? 17.062 36.574 -5.656 1.00 33.91 615 ALA A O 1
ATOM 4553 N N . SER A 1 616 ? 14.978 37.296 -5.237 1.00 31.78 616 SER A N 1
ATOM 4554 C CA . SER A 1 616 ? 14.374 36.635 -6.409 1.00 31.78 616 SER A CA 1
ATOM 4555 C C . SER A 1 616 ? 14.339 37.535 -7.650 1.00 31.78 616 SER A C 1
ATOM 4557 O O . SER A 1 616 ? 14.576 37.041 -8.751 1.00 31.78 616 SER A O 1
ATOM 4559 N N . GLN A 1 617 ? 14.194 38.858 -7.493 1.00 31.27 617 GLN A N 1
ATOM 4560 C CA . GLN A 1 617 ? 14.308 39.802 -8.616 1.00 31.27 617 GLN A CA 1
ATOM 4561 C C . GLN A 1 617 ? 15.751 39.991 -9.116 1.00 31.27 617 GLN A C 1
ATOM 4563 O O . GLN A 1 617 ? 15.948 40.263 -10.297 1.00 31.27 617 GLN A O 1
ATOM 4568 N N . GLN A 1 618 ? 16.772 39.757 -8.282 1.00 31.73 618 GLN A N 1
ATOM 4569 C CA . GLN A 1 618 ? 18.174 39.823 -8.722 1.00 31.73 618 GLN A CA 1
ATOM 4570 C C . GLN A 1 618 ? 18.672 38.544 -9.424 1.00 31.73 618 GLN A C 1
ATOM 4572 O O . GLN A 1 618 ? 19.652 38.605 -10.160 1.00 31.73 618 GLN A O 1
ATOM 4577 N N . ARG A 1 619 ? 17.982 37.399 -9.273 1.00 33.69 619 ARG A N 1
ATOM 4578 C CA . ARG A 1 619 ? 18.312 36.152 -9.998 1.00 33.69 619 ARG A CA 1
ATOM 4579 C C . ARG A 1 619 ? 17.622 36.007 -11.356 1.00 33.69 619 ARG A C 1
ATOM 4581 O O . ARG A 1 619 ? 18.121 35.251 -12.181 1.00 33.69 619 ARG A O 1
ATOM 4588 N N . GLN A 1 620 ? 16.537 36.739 -11.620 1.00 31.28 620 GLN A N 1
ATOM 4589 C CA . GLN A 1 620 ? 15.878 36.754 -12.937 1.00 31.28 620 GLN A CA 1
ATOM 4590 C C . GLN A 1 620 ? 16.405 37.834 -13.900 1.00 31.28 620 GLN A C 1
ATOM 4592 O O . GLN A 1 620 ? 16.069 37.796 -15.077 1.00 31.28 620 GLN A O 1
ATOM 4597 N N . LEU A 1 621 ? 17.280 38.744 -13.450 1.00 30.50 621 LEU A N 1
ATOM 4598 C CA . LEU A 1 621 ? 17.894 39.780 -14.300 1.00 30.50 621 LEU A CA 1
ATOM 4599 C C . LEU A 1 621 ? 19.365 39.510 -14.682 1.00 30.50 621 LEU A C 1
ATOM 4601 O O . LEU A 1 621 ? 19.971 40.336 -15.358 1.00 30.50 621 LEU A O 1
ATOM 4605 N N . GLN A 1 622 ? 19.946 38.361 -14.309 1.00 32.53 622 GLN A N 1
ATOM 4606 C CA . GLN A 1 622 ? 21.349 38.023 -14.622 1.00 32.53 622 GLN A CA 1
ATOM 4607 C C . GLN A 1 622 ? 21.559 36.770 -15.492 1.00 32.53 622 GLN A C 1
ATOM 4609 O O . GLN A 1 622 ? 22.699 36.371 -15.710 1.00 32.53 622 GLN A O 1
ATOM 4614 N N . THR A 1 623 ? 20.509 36.172 -16.065 1.00 34.44 623 THR A N 1
ATOM 4615 C CA . THR A 1 623 ? 20.649 35.001 -16.961 1.00 34.44 623 THR A CA 1
ATOM 4616 C C . THR A 1 623 ? 20.179 35.215 -18.401 1.00 34.44 623 THR A C 1
ATOM 4618 O O . THR A 1 623 ? 20.172 34.259 -19.169 1.00 34.44 623 THR A O 1
ATOM 4621 N N . SER A 1 624 ? 19.886 36.450 -18.833 1.00 37.75 624 SER A N 1
ATOM 4622 C CA . SER A 1 624 ? 19.532 36.725 -20.241 1.00 37.75 624 SER A CA 1
ATOM 4623 C C . SER A 1 624 ? 20.379 37.781 -20.965 1.00 37.75 624 SER A C 1
ATOM 4625 O O . SER A 1 624 ? 20.055 38.125 -22.097 1.00 37.75 624 SER A O 1
ATOM 4627 N N . ALA A 1 625 ? 21.481 38.281 -20.395 1.00 40.88 625 ALA A N 1
ATOM 4628 C CA . ALA A 1 625 ? 22.367 39.199 -21.118 1.00 40.88 625 ALA A CA 1
ATOM 4629 C C . ALA A 1 625 ? 23.786 39.217 -20.534 1.00 40.88 625 ALA A C 1
ATOM 4631 O O . ALA A 1 625 ? 24.044 39.969 -19.604 1.00 40.88 625 ALA A O 1
ATOM 4632 N N . THR A 1 626 ? 24.684 38.372 -21.061 1.00 40.41 626 THR A N 1
ATOM 4633 C CA . THR A 1 626 ? 26.146 38.589 -21.259 1.00 40.41 626 THR A CA 1
ATOM 4634 C C . THR A 1 626 ? 26.884 37.251 -21.399 1.00 40.41 626 THR A C 1
ATOM 4636 O O . THR A 1 626 ? 27.517 36.756 -20.474 1.00 40.41 626 THR A O 1
ATOM 4639 N N . ARG A 1 627 ? 26.847 36.662 -22.599 1.00 31.89 627 ARG A N 1
ATOM 4640 C CA . ARG A 1 627 ? 27.916 35.781 -23.110 1.00 31.89 627 ARG A CA 1
ATOM 4641 C C . ARG A 1 627 ? 27.907 35.759 -24.651 1.00 31.89 627 ARG A C 1
ATOM 4643 O O . ARG A 1 627 ? 27.512 34.773 -25.259 1.00 31.89 627 ARG A O 1
ATOM 4650 N N . PRO A 1 628 ? 28.338 36.869 -25.278 1.00 32.09 628 PRO A N 1
ATOM 4651 C CA . PRO A 1 628 ? 29.166 36.759 -26.483 1.00 32.09 628 PRO A CA 1
ATOM 4652 C C . PRO A 1 628 ? 30.569 37.390 -26.349 1.00 32.09 628 PRO A C 1
ATOM 4654 O O . PRO A 1 628 ? 31.239 37.551 -27.353 1.00 32.09 628 PRO A O 1
ATOM 4657 N N . ALA A 1 629 ? 31.060 37.735 -25.148 1.00 37.69 629 ALA A N 1
ATOM 4658 C CA . ALA A 1 629 ? 32.287 38.551 -25.009 1.00 37.69 629 ALA A CA 1
ATOM 4659 C C . ALA A 1 629 ? 33.526 37.862 -24.384 1.00 37.69 629 ALA A C 1
ATOM 4661 O O . ALA A 1 629 ? 34.553 38.509 -24.206 1.00 37.69 629 ALA A O 1
ATOM 4662 N N . ILE A 1 630 ? 33.475 36.566 -24.046 1.00 35.28 630 ILE A N 1
ATOM 4663 C CA . ILE A 1 630 ? 34.629 35.847 -23.445 1.00 35.28 630 ILE A CA 1
ATOM 4664 C C . ILE A 1 630 ? 35.296 34.877 -24.440 1.00 35.28 630 ILE A C 1
ATOM 4666 O O . ILE A 1 630 ? 36.471 34.551 -24.292 1.00 35.28 630 ILE A O 1
ATOM 4670 N N . ALA A 1 631 ? 34.601 34.492 -25.515 1.00 33.16 631 ALA A N 1
ATOM 4671 C CA . ALA A 1 631 ? 35.153 33.630 -26.564 1.00 33.16 631 ALA A CA 1
ATOM 4672 C C . ALA A 1 631 ? 36.158 34.353 -27.490 1.00 33.16 631 ALA A C 1
ATOM 4674 O O . ALA A 1 631 ? 37.067 33.710 -28.013 1.00 33.16 631 ALA A O 1
ATOM 4675 N N . ASP A 1 632 ? 36.063 35.681 -27.628 1.00 35.88 632 ASP A N 1
ATOM 4676 C CA . ASP A 1 632 ? 36.953 36.463 -28.503 1.00 35.88 632 ASP A CA 1
ATOM 4677 C C . ASP A 1 632 ? 38.266 36.897 -27.834 1.00 35.88 632 ASP A C 1
ATOM 4679 O O . ASP A 1 632 ? 39.227 37.235 -28.519 1.00 35.88 632 ASP A O 1
ATOM 4683 N N . ARG A 1 633 ? 38.368 36.810 -26.501 1.00 36.38 633 ARG A N 1
ATOM 4684 C CA . ARG A 1 633 ? 39.586 37.188 -25.758 1.00 36.38 633 ARG A CA 1
ATOM 4685 C C . ARG A 1 633 ? 40.568 36.029 -25.548 1.00 36.38 633 ARG A C 1
ATOM 4687 O O . ARG A 1 633 ? 41.739 36.262 -25.282 1.00 36.38 633 ARG A O 1
ATOM 4694 N N . PHE A 1 634 ? 40.112 34.784 -25.717 1.00 32.47 634 PHE A N 1
ATOM 4695 C CA . PHE A 1 634 ? 40.960 33.584 -25.637 1.00 32.47 634 PHE A CA 1
ATOM 4696 C C . PHE A 1 634 ? 41.661 33.247 -26.965 1.00 32.47 634 PHE A C 1
ATOM 4698 O O . PHE A 1 634 ? 42.702 32.595 -26.963 1.00 32.47 634 PHE A O 1
ATOM 4705 N N . LYS A 1 635 ? 41.144 33.735 -28.103 1.00 35.03 635 LYS A N 1
ATOM 4706 C CA . LYS A 1 635 ? 41.770 33.556 -29.426 1.00 35.03 635 LYS A CA 1
ATOM 4707 C C . LYS A 1 635 ? 42.938 34.514 -29.701 1.00 35.03 635 LYS A C 1
ATOM 4709 O O . LYS A 1 635 ? 43.702 34.251 -30.623 1.00 35.03 635 LYS A O 1
ATOM 4714 N N . SER A 1 636 ? 43.116 35.578 -28.912 1.00 37.47 636 SER A N 1
ATOM 4715 C CA . SER A 1 636 ? 44.173 36.582 -29.129 1.00 37.47 636 SER A CA 1
ATOM 4716 C C . SER A 1 636 ? 45.472 36.335 -28.351 1.00 37.47 636 SER A C 1
ATOM 4718 O O . SER A 1 636 ? 46.416 37.093 -28.538 1.00 37.47 636 SER A O 1
ATOM 4720 N N . VAL A 1 637 ? 45.538 35.320 -27.478 1.00 41.12 637 VAL A N 1
ATOM 4721 C CA . VAL A 1 637 ? 46.709 35.099 -26.597 1.00 41.12 637 VAL A CA 1
ATOM 4722 C C . VAL A 1 637 ? 47.582 33.912 -27.033 1.00 41.12 637 VAL A C 1
ATOM 4724 O O . VAL A 1 637 ? 48.772 33.912 -26.748 1.00 41.12 637 VAL A O 1
ATOM 4727 N N . PHE A 1 638 ? 47.061 32.937 -27.791 1.00 35.53 638 PHE A N 1
ATOM 4728 C CA . PHE A 1 638 ? 47.821 31.715 -28.129 1.00 35.53 638 PHE A CA 1
ATOM 4729 C C . PHE A 1 638 ? 47.807 31.306 -29.612 1.00 35.53 638 PHE A C 1
ATOM 4731 O O . PHE A 1 638 ? 48.005 30.140 -29.945 1.00 35.53 638 PHE A O 1
ATOM 4738 N N . GLY A 1 639 ? 47.616 32.254 -30.532 1.00 29.38 639 GLY A N 1
ATOM 4739 C CA . GLY A 1 639 ? 47.656 31.988 -31.974 1.00 29.38 639 GLY A CA 1
ATOM 4740 C C . GLY A 1 639 ? 48.619 32.897 -32.733 1.00 29.38 639 GLY A C 1
ATOM 4741 O O . GLY A 1 639 ? 48.176 33.876 -33.320 1.00 29.38 639 GLY A O 1
ATOM 4742 N N . GLY A 1 640 ? 49.916 32.567 -32.783 1.00 28.78 640 GLY A N 1
ATOM 4743 C CA . GLY A 1 640 ? 50.851 33.248 -33.690 1.00 28.78 640 GLY A CA 1
ATOM 4744 C C . GLY A 1 640 ? 52.333 32.915 -33.483 1.00 28.78 640 GLY A C 1
ATOM 4745 O O . GLY A 1 640 ? 52.924 33.276 -32.479 1.00 28.78 640 GLY A O 1
ATOM 4746 N N . LYS A 1 641 ? 52.933 32.241 -34.469 1.00 31.47 641 LYS A N 1
ATOM 4747 C CA . LYS A 1 641 ? 54.365 31.909 -34.624 1.00 31.47 641 LYS A CA 1
ATOM 4748 C C . LYS A 1 641 ? 55.298 33.147 -34.569 1.00 31.47 641 LYS A C 1
ATOM 4750 O O . LYS A 1 641 ? 55.051 34.061 -35.346 1.00 31.47 641 LYS A O 1
ATOM 4755 N N . LYS A 1 642 ? 56.427 33.116 -33.831 1.00 29.25 642 LYS A N 1
ATOM 4756 C CA . LYS A 1 642 ? 57.818 32.766 -34.266 1.00 29.25 642 LYS A CA 1
ATOM 4757 C C . LYS A 1 642 ? 58.935 33.461 -33.431 1.00 29.25 642 LYS A C 1
ATOM 4759 O O . LYS A 1 642 ? 58.873 34.665 -33.244 1.00 29.25 642 LYS A O 1
ATOM 4764 N N . ASN A 1 643 ? 59.985 32.669 -33.159 1.00 27.61 643 ASN A N 1
ATOM 4765 C CA . ASN A 1 643 ? 61.442 32.936 -33.063 1.00 27.61 643 ASN A CA 1
ATOM 4766 C C . ASN A 1 643 ? 62.122 33.658 -31.870 1.00 27.61 643 ASN A C 1
ATOM 4768 O O . ASN A 1 643 ? 61.812 34.801 -31.574 1.00 27.61 643 ASN A O 1
ATOM 4772 N N . GLU A 1 644 ? 63.117 32.917 -31.337 1.00 31.83 644 GLU A N 1
ATOM 4773 C CA . GLU A 1 644 ? 64.505 33.218 -30.894 1.00 31.83 644 GLU A CA 1
ATOM 4774 C C . GLU A 1 644 ? 64.857 34.447 -30.033 1.00 31.83 644 GLU A C 1
ATOM 4776 O O . GLU A 1 644 ? 64.491 35.572 -30.341 1.00 31.83 644 GLU A O 1
ATOM 4781 N N . ASP A 1 645 ? 65.695 34.144 -29.028 1.00 32.44 645 ASP A N 1
ATOM 4782 C CA . ASP A 1 645 ? 66.585 34.997 -28.229 1.00 32.44 645 ASP A CA 1
ATOM 4783 C C . ASP A 1 645 ? 65.968 36.164 -27.444 1.00 32.44 645 ASP A C 1
ATOM 4785 O O . ASP A 1 645 ? 65.770 37.258 -27.954 1.00 32.44 645 ASP A O 1
ATOM 4789 N N . ASP A 1 646 ? 65.750 35.945 -26.143 1.00 30.00 646 ASP A N 1
ATOM 4790 C CA . ASP A 1 646 ? 66.545 36.644 -25.125 1.00 30.00 646 ASP A CA 1
ATOM 4791 C C . ASP A 1 646 ? 66.270 36.082 -23.722 1.00 30.00 646 ASP A C 1
ATOM 4793 O O . ASP A 1 646 ? 65.138 35.978 -23.247 1.00 30.00 646 ASP A O 1
ATOM 4797 N N . SER A 1 647 ? 67.355 35.713 -23.047 1.00 40.25 647 SER A N 1
ATOM 4798 C CA . SER A 1 647 ? 67.413 35.520 -21.605 1.00 40.25 647 SER A CA 1
ATOM 4799 C C . SER A 1 647 ? 67.288 36.872 -20.912 1.00 40.25 647 SER A C 1
ATOM 4801 O O . SER A 1 647 ? 68.086 37.758 -21.200 1.00 40.25 647 SER A O 1
ATOM 4803 N N . THR A 1 648 ? 66.380 37.034 -19.953 1.00 31.42 648 THR A N 1
ATOM 4804 C CA . THR A 1 648 ? 66.622 37.917 -18.800 1.00 31.42 648 THR A CA 1
ATOM 4805 C C . THR A 1 648 ? 65.633 37.641 -17.675 1.00 31.42 648 THR A C 1
ATOM 4807 O O . THR A 1 648 ? 64.434 37.468 -17.882 1.00 31.42 648 THR A O 1
ATOM 4810 N N . ASP A 1 649 ? 66.204 37.571 -16.478 1.00 38.47 649 ASP A N 1
ATOM 4811 C CA . ASP A 1 649 ? 65.571 37.353 -15.188 1.00 38.47 649 ASP A CA 1
ATOM 4812 C C . ASP A 1 649 ? 64.418 38.321 -14.904 1.00 38.47 649 ASP A C 1
ATOM 4814 O O . ASP A 1 649 ? 64.585 39.541 -14.965 1.00 38.47 649 ASP A O 1
ATOM 4818 N N . ILE A 1 650 ? 63.283 37.778 -14.459 1.00 30.03 650 ILE A N 1
ATOM 4819 C CA . ILE A 1 650 ? 62.307 38.551 -13.688 1.00 30.03 650 ILE A CA 1
ATOM 4820 C C . ILE A 1 650 ? 62.591 38.293 -12.209 1.00 30.03 650 ILE A C 1
ATOM 4822 O O . ILE A 1 650 ? 62.562 37.166 -11.714 1.00 30.03 650 ILE A O 1
ATOM 4826 N N . THR A 1 651 ? 62.942 39.381 -11.534 1.00 36.78 651 THR A N 1
ATOM 4827 C CA . THR A 1 651 ? 63.333 39.457 -10.130 1.00 36.78 651 THR A CA 1
ATOM 4828 C C . THR A 1 651 ? 62.135 39.248 -9.198 1.00 36.78 651 THR A C 1
ATOM 4830 O O . THR A 1 651 ? 60.981 39.467 -9.561 1.00 36.78 651 THR A O 1
ATOM 4833 N N . ALA A 1 652 ? 62.412 38.827 -7.961 1.00 35.47 652 ALA A N 1
ATOM 4834 C CA . ALA A 1 652 ? 61.445 38.418 -6.934 1.00 35.47 652 ALA A CA 1
ATOM 4835 C C . ALA A 1 652 ? 60.535 39.542 -6.367 1.00 35.47 652 ALA A C 1
ATOM 4837 O O . ALA A 1 652 ? 60.127 39.473 -5.210 1.00 35.47 652 ALA A O 1
ATOM 4838 N N . ALA A 1 653 ? 60.205 40.570 -7.154 1.00 34.41 653 ALA A N 1
ATOM 4839 C CA . ALA A 1 653 ? 59.384 41.709 -6.740 1.00 34.41 653 ALA A CA 1
ATOM 4840 C C . ALA A 1 653 ? 58.053 41.868 -7.511 1.00 34.41 653 ALA A C 1
ATOM 4842 O O . ALA A 1 653 ? 57.251 42.712 -7.128 1.00 34.41 653 ALA A O 1
ATOM 4843 N N . GLU A 1 654 ? 57.754 41.033 -8.516 1.00 37.94 654 GLU A N 1
ATOM 4844 C CA . GLU A 1 654 ? 56.455 41.042 -9.234 1.00 37.94 654 GLU A CA 1
ATOM 4845 C C . GLU A 1 654 ? 55.499 39.895 -8.831 1.00 37.94 654 GLU A C 1
ATOM 4847 O O . GLU A 1 654 ? 54.446 39.704 -9.432 1.00 37.94 654 GLU A O 1
ATOM 4852 N N . LEU A 1 655 ? 55.812 39.155 -7.760 1.00 33.34 655 LEU A N 1
ATOM 4853 C CA . LEU A 1 655 ? 54.976 38.070 -7.211 1.00 33.34 655 LEU A CA 1
ATOM 4854 C C . LEU A 1 655 ? 54.146 38.476 -5.973 1.00 33.34 655 LEU A C 1
ATOM 4856 O O . LEU A 1 655 ? 53.715 37.610 -5.215 1.00 33.34 655 LEU A O 1
ATOM 4860 N N . ALA A 1 656 ? 53.911 39.775 -5.748 1.00 34.84 656 ALA A N 1
ATOM 4861 C CA . ALA A 1 656 ? 53.271 40.271 -4.521 1.00 34.84 656 ALA A CA 1
ATOM 4862 C C . ALA A 1 656 ? 51.844 40.847 -4.671 1.00 34.84 656 ALA A C 1
ATOM 4864 O O . ALA A 1 656 ? 51.277 41.272 -3.670 1.00 34.84 656 ALA A O 1
ATOM 4865 N N . GLU A 1 657 ? 51.215 40.822 -5.853 1.00 36.81 657 GLU A N 1
ATOM 4866 C CA . GLU A 1 657 ? 49.820 41.288 -6.024 1.00 36.81 657 GLU A CA 1
ATOM 4867 C C . GLU A 1 657 ? 48.956 40.338 -6.871 1.00 36.81 657 GLU A C 1
ATOM 4869 O O . GLU A 1 657 ? 48.321 40.744 -7.836 1.00 36.81 657 GLU A O 1
ATOM 4874 N N . LEU A 1 658 ? 48.901 39.057 -6.495 1.00 30.31 658 LEU A N 1
ATOM 4875 C CA . LEU A 1 658 ? 47.887 38.098 -6.961 1.00 30.31 658 LEU A CA 1
ATOM 4876 C C . LEU A 1 658 ? 47.601 37.071 -5.848 1.00 30.31 658 LEU A C 1
ATOM 4878 O O . LEU A 1 658 ? 47.973 35.906 -5.949 1.00 30.31 658 LEU A O 1
ATOM 4882 N N . ASP A 1 659 ? 46.939 37.503 -4.773 1.00 28.25 659 ASP A N 1
ATOM 4883 C CA . ASP A 1 659 ? 46.246 36.596 -3.844 1.00 28.25 659 ASP A CA 1
ATOM 4884 C C . ASP A 1 659 ? 44.737 36.674 -4.115 1.00 28.25 659 ASP A C 1
ATOM 4886 O O . ASP A 1 659 ? 43.966 37.304 -3.391 1.00 28.25 659 ASP A O 1
ATOM 4890 N N . ASP A 1 660 ? 44.327 36.089 -5.242 1.00 30.56 660 ASP A N 1
ATOM 4891 C CA . ASP A 1 660 ? 42.924 35.837 -5.566 1.00 30.56 660 ASP A CA 1
ATOM 4892 C C . ASP A 1 660 ? 42.617 34.388 -5.168 1.00 30.56 660 ASP A C 1
ATOM 4894 O O . ASP A 1 660 ? 42.668 33.454 -5.971 1.00 30.56 660 ASP A O 1
ATOM 4898 N N . THR A 1 661 ? 42.384 34.178 -3.871 1.00 28.98 661 THR A N 1
ATOM 4899 C CA . THR A 1 661 ? 41.926 32.895 -3.335 1.00 28.98 661 THR A CA 1
ATOM 4900 C C . THR A 1 661 ? 40.513 32.597 -3.863 1.00 28.98 661 THR A C 1
ATOM 4902 O O . THR A 1 661 ? 39.564 33.320 -3.542 1.00 28.98 661 THR A O 1
ATOM 4905 N N . PRO A 1 662 ? 40.297 31.508 -4.630 1.00 30.34 662 PRO A N 1
ATOM 4906 C CA . PRO A 1 662 ? 38.965 31.146 -5.091 1.00 30.34 662 PRO A CA 1
ATOM 4907 C C . PRO A 1 662 ? 38.081 30.757 -3.903 1.00 30.34 662 PRO A C 1
ATOM 4909 O O . PRO A 1 662 ? 38.380 29.826 -3.148 1.00 30.34 662 PRO A O 1
ATOM 4912 N N . ARG A 1 663 ? 36.949 31.453 -3.759 1.00 28.92 663 ARG A N 1
ATOM 4913 C CA . ARG A 1 663 ? 35.848 31.065 -2.868 1.00 28.92 663 ARG A CA 1
ATOM 4914 C C . ARG A 1 663 ? 35.451 29.611 -3.147 1.00 28.92 663 ARG A C 1
ATOM 4916 O O . ARG A 1 663 ? 35.058 29.271 -4.262 1.00 28.92 663 ARG A O 1
ATOM 4923 N N . LYS A 1 664 ? 35.538 28.764 -2.117 1.00 26.31 664 LYS A N 1
ATOM 4924 C CA . LYS A 1 664 ? 35.042 27.381 -2.130 1.00 26.31 664 LYS A CA 1
ATOM 4925 C C . LYS A 1 664 ? 33.557 27.344 -2.541 1.00 26.31 664 LYS A C 1
ATOM 4927 O O . LYS A 1 664 ? 32.787 28.161 -2.038 1.00 26.31 664 LYS A O 1
ATOM 4932 N N . PRO A 1 665 ? 33.130 26.396 -3.393 1.00 27.97 665 PRO A N 1
ATOM 4933 C CA . PRO A 1 665 ? 31.716 26.106 -3.593 1.00 27.97 665 PRO A CA 1
ATOM 4934 C C . PRO A 1 665 ? 31.132 25.430 -2.341 1.00 27.97 665 PRO A C 1
ATOM 4936 O O . PRO A 1 665 ? 31.677 24.440 -1.849 1.00 27.97 665 PRO A O 1
ATOM 4939 N N . ASP A 1 666 ? 30.021 25.970 -1.839 1.00 26.36 666 ASP A N 1
ATOM 4940 C CA . ASP A 1 666 ? 29.238 25.398 -0.742 1.00 26.36 666 ASP A CA 1
ATOM 4941 C C . ASP A 1 666 ? 28.652 24.033 -1.145 1.00 26.36 666 ASP A C 1
ATOM 4943 O O . ASP A 1 666 ? 27.669 23.945 -1.882 1.00 26.36 666 ASP A O 1
ATOM 4947 N N . PHE A 1 667 ? 29.240 22.955 -0.625 1.00 25.23 667 PHE A N 1
ATOM 4948 C CA . PHE A 1 667 ? 28.617 21.634 -0.528 1.00 25.23 667 PHE A CA 1
ATOM 4949 C C . PHE A 1 667 ? 28.188 21.401 0.931 1.00 25.23 667 PHE A C 1
ATOM 4951 O O . PHE A 1 667 ? 29.006 21.607 1.830 1.00 25.23 667 PHE A O 1
ATOM 4958 N N . PRO A 1 668 ? 26.965 20.916 1.219 1.00 27.00 668 PRO A N 1
ATOM 4959 C CA . PRO A 1 668 ? 26.567 20.556 2.577 1.00 27.00 668 PRO A CA 1
ATOM 4960 C C . PRO A 1 668 ? 27.153 19.184 2.951 1.00 27.00 668 PRO A C 1
ATOM 4962 O O . PRO A 1 668 ? 26.484 18.153 2.899 1.00 27.00 668 PRO A O 1
ATOM 4965 N N . GLY A 1 669 ? 28.437 19.176 3.305 1.00 24.89 669 GLY A N 1
ATOM 4966 C CA . GLY A 1 669 ? 29.118 18.059 3.954 1.00 24.89 669 GLY A CA 1
ATOM 4967 C C . GLY A 1 669 ? 29.009 18.173 5.473 1.00 24.89 669 GLY A C 1
ATOM 4968 O O . GLY A 1 669 ? 29.230 19.233 6.052 1.00 24.89 669 GLY A O 1
ATOM 4969 N N . TRP A 1 670 ? 28.661 17.070 6.124 1.00 27.39 670 TRP A N 1
ATOM 4970 C CA . TRP A 1 670 ? 28.595 16.950 7.574 1.00 27.39 670 TRP A CA 1
ATOM 4971 C C . TRP A 1 670 ? 30.000 17.075 8.183 1.00 27.39 670 TRP A C 1
ATOM 4973 O O . TRP A 1 670 ? 30.775 16.127 8.123 1.00 27.39 670 TRP A O 1
ATOM 4983 N N . TYR A 1 671 ? 30.311 18.214 8.802 1.00 25.11 671 TYR A N 1
ATOM 4984 C CA . TYR A 1 671 ? 31.422 18.366 9.746 1.00 25.11 671 TYR A CA 1
ATOM 4985 C C . TYR A 1 671 ? 30.958 19.218 10.932 1.00 25.11 671 TYR A C 1
ATOM 4987 O O . TYR A 1 671 ? 30.380 20.289 10.756 1.00 25.11 671 TYR A O 1
ATOM 4995 N N . LEU A 1 672 ? 31.184 18.719 12.149 1.00 25.97 672 LEU A N 1
ATOM 4996 C CA . LEU A 1 672 ? 30.980 19.476 13.384 1.00 25.97 672 LEU A CA 1
ATOM 4997 C C . LEU A 1 672 ? 32.071 20.560 13.510 1.00 25.97 672 LEU A C 1
ATOM 4999 O O . LEU A 1 672 ? 33.243 20.247 13.282 1.00 25.97 672 LEU A O 1
ATOM 5003 N N . PRO A 1 673 ? 31.730 21.805 13.895 1.00 27.30 673 PRO A N 1
ATOM 5004 C CA . PRO A 1 673 ? 32.713 22.839 14.204 1.00 27.30 673 PRO A CA 1
ATOM 5005 C C . PRO A 1 673 ? 33.623 22.420 15.362 1.00 27.30 673 PRO A C 1
ATOM 5007 O O . PRO A 1 673 ? 33.185 21.803 16.335 1.00 27.30 673 PRO A O 1
ATOM 5010 N N . LYS A 1 674 ? 34.896 22.813 15.275 1.00 29.45 674 LYS A N 1
ATOM 5011 C CA . LYS A 1 674 ? 35.972 22.511 16.238 1.00 29.45 674 LYS A CA 1
ATOM 5012 C C . LYS A 1 674 ? 35.769 23.162 17.621 1.00 29.45 674 LYS A C 1
ATOM 5014 O O . LYS A 1 674 ? 36.550 22.923 18.533 1.00 29.45 674 LYS A O 1
ATOM 5019 N N . GLU A 1 675 ? 34.716 23.956 17.774 1.00 32.16 675 GLU A N 1
ATOM 5020 C CA . GLU A 1 675 ? 34.390 24.774 18.948 1.00 32.16 675 GLU A CA 1
ATOM 5021 C C . GLU A 1 675 ? 33.671 23.989 20.065 1.00 32.16 675 GLU A C 1
ATOM 5023 O O . GLU A 1 675 ? 33.421 24.538 21.131 1.00 32.16 675 GLU A O 1
ATOM 5028 N N . ASN A 1 676 ? 33.381 22.697 19.854 1.00 35.09 676 ASN A N 1
ATOM 5029 C CA . ASN A 1 676 ? 32.701 21.817 20.821 1.00 35.09 676 ASN A CA 1
ATOM 5030 C C . ASN A 1 676 ? 33.552 20.616 21.287 1.00 35.09 676 ASN A C 1
ATOM 5032 O O . ASN A 1 676 ? 33.006 19.597 21.712 1.00 35.09 676 ASN A O 1
ATOM 5036 N N . LEU A 1 677 ? 34.882 20.694 21.196 1.00 32.28 677 LEU A N 1
ATOM 5037 C CA . LEU A 1 677 ? 35.762 19.673 21.776 1.00 32.28 677 LEU A CA 1
ATOM 5038 C C . LEU A 1 677 ? 36.033 19.998 23.260 1.00 32.28 677 LEU A C 1
ATOM 5040 O O . LEU A 1 677 ? 36.498 21.101 23.543 1.00 32.28 677 LEU A O 1
ATOM 5044 N N . PRO A 1 678 ? 35.778 19.076 24.210 1.00 33.34 678 PRO A N 1
ATOM 5045 C CA . PRO A 1 678 ? 36.171 19.256 25.608 1.00 33.34 678 PRO A CA 1
ATOM 5046 C C . PRO A 1 678 ? 37.695 19.401 25.749 1.00 33.34 678 PRO A C 1
ATOM 5048 O O . PRO A 1 678 ? 38.454 18.723 25.049 1.00 33.34 678 PRO A O 1
ATOM 5051 N N . GLU A 1 679 ? 38.153 20.253 26.669 1.00 29.02 679 GLU A N 1
ATOM 5052 C CA . GLU A 1 679 ? 39.580 20.418 26.979 1.00 29.02 679 GLU A CA 1
ATOM 5053 C C . GLU A 1 679 ? 40.227 19.079 27.386 1.00 29.02 679 GLU A C 1
ATOM 5055 O O . GLU A 1 679 ? 39.740 18.384 28.277 1.00 29.02 679 GLU A O 1
ATOM 5060 N N . GLY A 1 680 ? 41.344 18.723 26.733 1.00 36.81 680 GLY A N 1
ATOM 5061 C CA . GLY A 1 680 ? 42.187 17.576 27.108 1.00 36.81 680 GLY A CA 1
ATOM 5062 C C . GLY A 1 680 ? 42.619 16.632 25.977 1.00 36.81 680 GLY A C 1
ATOM 5063 O O . GLY A 1 680 ? 43.414 15.731 26.225 1.00 36.81 680 GLY A O 1
ATOM 5064 N N . TRP A 1 681 ? 42.152 16.817 24.739 1.00 28.69 681 TRP A N 1
ATOM 5065 C CA . TRP A 1 681 ? 42.400 15.877 23.625 1.00 28.69 681 TRP A CA 1
ATOM 5066 C C . TRP A 1 681 ? 43.436 16.343 22.589 1.00 28.69 681 TRP A C 1
ATOM 5068 O O . TRP A 1 681 ? 43.308 16.088 21.394 1.00 28.69 681 TRP A O 1
ATOM 5078 N N . ALA A 1 682 ? 44.506 16.992 23.045 1.00 32.12 682 ALA A N 1
ATOM 5079 C CA . ALA A 1 682 ? 45.668 17.284 22.210 1.00 32.12 682 ALA A CA 1
ATOM 5080 C C . ALA A 1 682 ? 46.944 16.721 22.847 1.00 32.12 682 ALA A C 1
ATOM 5082 O O . ALA A 1 682 ? 47.625 17.422 23.590 1.00 32.12 682 ALA A O 1
ATOM 5083 N N . LYS A 1 683 ? 47.272 15.462 22.534 1.00 28.98 683 LYS A N 1
ATOM 5084 C CA . LYS A 1 683 ? 48.653 14.954 22.528 1.00 28.98 683 LYS A CA 1
ATOM 5085 C C . LYS A 1 683 ? 48.812 13.927 21.407 1.00 28.98 683 LYS A C 1
ATOM 5087 O O . LYS A 1 683 ? 48.285 12.822 21.494 1.00 28.98 683 LYS A O 1
ATOM 5092 N N . THR A 1 684 ? 49.524 14.314 20.355 1.00 35.47 684 THR A N 1
ATOM 5093 C CA . THR A 1 684 ? 50.226 13.383 19.464 1.00 35.47 684 THR A CA 1
ATOM 5094 C C . THR A 1 684 ? 51.406 12.760 20.215 1.00 35.47 684 THR A C 1
ATOM 5096 O O . THR A 1 684 ? 51.900 13.342 21.186 1.00 35.47 684 THR A O 1
ATOM 5099 N N . PRO A 1 685 ? 51.845 11.567 19.796 1.00 31.14 685 PRO A N 1
ATOM 5100 C CA . PRO A 1 685 ? 53.275 11.439 19.504 1.00 31.14 685 PRO A CA 1
ATOM 5101 C C . PRO A 1 685 ? 53.544 10.939 18.081 1.00 31.14 685 PRO A C 1
ATOM 5103 O O . PRO A 1 685 ? 52.964 9.953 17.625 1.00 31.14 685 PRO A O 1
ATOM 5106 N N . GLU A 1 686 ? 54.445 11.654 17.413 1.00 27.77 686 GLU A N 1
ATOM 5107 C CA . GLU A 1 686 ? 55.287 11.158 16.326 1.00 27.77 686 GLU A CA 1
ATOM 5108 C C . GLU A 1 686 ? 56.378 10.222 16.880 1.00 27.77 686 GLU A C 1
ATOM 5110 O O . GLU A 1 686 ? 56.630 10.204 18.083 1.00 27.77 686 GLU A O 1
ATOM 5115 N N . GLU A 1 687 ? 57.048 9.533 15.949 1.00 28.56 687 GLU A N 1
ATOM 5116 C CA . GLU A 1 687 ? 58.295 8.762 16.094 1.00 28.56 687 GLU A CA 1
ATOM 5117 C C . GLU A 1 687 ? 58.158 7.305 16.568 1.00 28.56 687 GLU A C 1
ATOM 5119 O O . GLU A 1 687 ? 58.193 6.991 17.749 1.00 28.56 687 GLU A O 1
ATOM 5124 N N . ASP A 1 688 ? 58.104 6.384 15.598 1.00 25.41 688 ASP A N 1
ATOM 5125 C CA . ASP A 1 688 ? 59.223 5.452 15.449 1.00 25.41 688 ASP A CA 1
ATOM 5126 C C . ASP A 1 688 ? 59.366 4.973 13.999 1.00 25.41 688 ASP A C 1
ATOM 5128 O O . ASP A 1 688 ? 58.403 4.691 13.281 1.00 25.41 688 ASP A O 1
ATOM 5132 N N . LYS A 1 689 ? 60.621 4.986 13.564 1.00 25.25 689 LYS A N 1
ATOM 5133 C CA . LYS A 1 689 ? 61.111 4.741 12.215 1.00 25.25 689 LYS A CA 1
ATOM 5134 C C . LYS A 1 689 ? 61.395 3.249 11.982 1.00 25.25 689 LYS A C 1
ATOM 5136 O O . LYS A 1 689 ? 61.727 2.513 12.900 1.00 25.25 689 LYS A O 1
ATOM 5141 N N . GLU A 1 690 ? 61.430 2.917 10.690 1.00 22.06 690 GLU A N 1
ATOM 5142 C CA . GLU A 1 690 ? 62.429 2.047 10.045 1.00 22.06 690 GLU A CA 1
ATOM 5143 C C . GLU A 1 690 ? 62.218 0.515 9.893 1.00 22.06 690 GLU A C 1
ATOM 5145 O O . GLU A 1 690 ? 62.317 -0.277 10.821 1.00 22.06 690 GLU A O 1
ATOM 5150 N N . TYR A 1 691 ? 62.119 0.146 8.602 1.00 22.20 691 TYR A N 1
ATOM 5151 C CA . TYR A 1 691 ? 62.937 -0.837 7.861 1.00 22.20 691 TYR A CA 1
ATOM 5152 C C . TYR A 1 691 ? 62.435 -2.270 7.524 1.00 22.20 691 TYR A C 1
ATOM 5154 O O . TYR A 1 691 ? 62.228 -3.128 8.372 1.00 22.20 691 TYR A O 1
ATOM 5162 N N . VAL A 1 692 ? 62.455 -2.507 6.193 1.00 20.81 692 VAL A N 1
ATOM 5163 C CA . VAL A 1 692 ? 62.966 -3.673 5.423 1.00 20.81 692 VAL A CA 1
ATOM 5164 C C . VAL A 1 692 ? 61.951 -4.605 4.736 1.00 20.81 692 VAL A C 1
ATOM 5166 O O . VAL A 1 692 ? 61.285 -5.443 5.334 1.00 20.81 692 VAL A O 1
ATOM 5169 N N . MET A 1 693 ? 61.972 -4.503 3.402 1.00 25.59 693 MET A N 1
ATOM 5170 C CA . MET A 1 693 ? 61.658 -5.545 2.420 1.00 25.59 693 MET A CA 1
ATOM 5171 C C . MET A 1 693 ? 62.753 -6.626 2.403 1.00 25.59 693 MET A C 1
ATOM 5173 O O . MET A 1 693 ? 63.911 -6.275 2.191 1.00 25.59 693 MET A O 1
ATOM 5177 N N . ALA A 1 694 ? 62.400 -7.914 2.494 1.00 23.14 694 ALA A N 1
ATOM 5178 C CA . ALA A 1 694 ? 63.181 -9.008 1.898 1.00 23.14 694 ALA A CA 1
ATOM 5179 C C . ALA A 1 694 ? 62.355 -10.300 1.742 1.00 23.14 694 ALA A C 1
ATOM 5181 O O . ALA A 1 694 ? 61.578 -10.691 2.608 1.00 23.14 694 ALA A O 1
ATOM 5182 N N . SER A 1 695 ? 62.556 -10.917 0.584 1.00 26.03 695 SER A N 1
ATOM 5183 C CA . SER A 1 695 ? 62.017 -12.158 0.024 1.00 26.03 695 SER A CA 1
ATOM 5184 C C . SER A 1 695 ? 62.546 -13.448 0.660 1.00 26.03 695 SER A C 1
ATOM 5186 O O . SER A 1 695 ? 63.679 -13.453 1.118 1.00 26.03 695 SER A O 1
ATOM 5188 N N . GLU A 1 696 ? 61.767 -14.534 0.544 1.00 26.31 696 GLU A N 1
ATOM 5189 C CA . GLU A 1 696 ? 62.127 -15.954 0.268 1.00 26.31 696 GLU A CA 1
ATOM 5190 C C . GLU A 1 696 ? 60.863 -16.789 0.599 1.00 26.31 696 GLU A C 1
ATOM 5192 O O . GLU A 1 696 ? 60.284 -16.634 1.666 1.00 26.31 696 GLU A O 1
ATOM 5197 N N . GLY A 1 697 ? 60.230 -17.582 -0.268 1.00 23.33 697 GLY A N 1
ATOM 5198 C CA . GLY A 1 697 ? 60.752 -18.597 -1.176 1.00 23.33 697 GLY A CA 1
ATOM 5199 C C . GLY A 1 697 ? 60.235 -19.964 -0.694 1.00 23.33 697 GLY A C 1
ATOM 5200 O O . GLY A 1 697 ? 60.717 -20.444 0.328 1.00 23.33 697 GLY A O 1
ATOM 5201 N N . LYS A 1 698 ? 59.229 -20.545 -1.378 1.00 25.83 698 LYS A N 1
ATOM 5202 C CA . LYS A 1 698 ? 59.016 -22.004 -1.574 1.00 25.83 698 LYS A CA 1
ATOM 5203 C C . LYS A 1 698 ? 57.703 -22.328 -2.312 1.00 25.83 698 LYS A C 1
ATOM 5205 O O . LYS A 1 698 ? 56.618 -22.290 -1.739 1.00 25.83 698 LYS A O 1
ATOM 5210 N N . ASP A 1 699 ? 57.879 -22.611 -3.599 1.00 27.22 699 ASP A N 1
ATOM 5211 C CA . ASP A 1 699 ? 57.286 -23.650 -4.454 1.00 27.22 699 ASP A CA 1
ATOM 5212 C C . ASP A 1 699 ? 55.980 -24.340 -4.035 1.00 27.22 699 ASP A C 1
ATOM 5214 O O . ASP A 1 699 ? 55.938 -25.079 -3.053 1.00 27.22 699 ASP A O 1
ATOM 5218 N N . LEU A 1 700 ? 54.973 -24.257 -4.915 1.00 27.09 700 LEU A N 1
ATOM 5219 C CA . LEU A 1 700 ? 54.047 -25.362 -5.178 1.00 27.09 700 LEU A CA 1
ATOM 5220 C C . LEU A 1 700 ? 53.762 -25.458 -6.686 1.00 27.09 700 LEU A C 1
ATOM 5222 O O . LEU A 1 700 ? 53.141 -24.579 -7.284 1.00 27.09 700 LEU A O 1
ATOM 5226 N N . GLU A 1 701 ? 54.248 -26.552 -7.272 1.00 26.00 701 GLU A N 1
ATOM 5227 C CA . GLU A 1 701 ? 54.060 -26.982 -8.656 1.00 26.00 701 GLU A CA 1
ATOM 5228 C C . GLU A 1 701 ? 52.614 -27.406 -8.976 1.00 26.00 701 GLU A C 1
ATOM 5230 O O . GLU A 1 701 ? 51.850 -27.870 -8.127 1.00 26.00 701 GLU A O 1
ATOM 5235 N N . HIS A 1 702 ? 52.276 -27.277 -10.260 1.00 28.09 702 HIS A N 1
ATOM 5236 C CA . HIS A 1 702 ? 51.094 -27.810 -10.937 1.00 28.09 702 HIS A CA 1
ATOM 5237 C C . HIS A 1 702 ? 51.137 -29.339 -11.101 1.00 28.09 702 HIS A C 1
ATOM 5239 O O . HIS A 1 702 ? 52.077 -29.851 -11.697 1.00 28.09 702 HIS A O 1
ATOM 5245 N N . VAL A 1 703 ? 50.046 -30.029 -10.747 1.00 28.06 703 VAL A N 1
ATOM 5246 C CA . VAL A 1 703 ? 49.557 -31.299 -11.341 1.00 28.06 703 VAL A CA 1
ATOM 5247 C C . VAL A 1 703 ? 48.041 -31.306 -11.066 1.00 28.06 703 VAL A C 1
ATOM 5249 O O . VAL A 1 703 ? 47.646 -31.008 -9.945 1.00 28.06 703 VAL A O 1
ATOM 5252 N N . GLY A 1 704 ? 47.076 -31.558 -11.947 1.00 25.94 704 GLY A N 1
ATOM 5253 C CA . GLY A 1 704 ? 46.972 -32.311 -13.193 1.00 25.94 704 GLY A CA 1
ATOM 5254 C C . GLY A 1 704 ? 45.546 -32.907 -13.199 1.00 25.94 704 GLY A C 1
ATOM 5255 O O . GLY A 1 704 ? 44.967 -33.146 -12.141 1.00 25.94 704 GLY A O 1
ATOM 5256 N N . SER A 1 705 ? 44.953 -33.041 -14.377 1.00 26.45 705 SER A N 1
ATOM 5257 C CA . SER A 1 705 ? 43.529 -33.238 -14.663 1.00 26.45 705 SER A CA 1
ATOM 5258 C C . SER A 1 705 ? 42.976 -34.672 -14.485 1.00 26.45 705 SER A C 1
ATOM 5260 O O . SER A 1 705 ? 43.717 -35.640 -14.354 1.00 26.45 705 SER A O 1
ATOM 5262 N N . ASP A 1 706 ? 41.638 -34.758 -14.580 1.00 27.66 706 ASP A N 1
ATOM 5263 C CA . ASP A 1 706 ? 40.798 -35.883 -15.051 1.00 27.66 706 ASP A CA 1
ATOM 5264 C C . ASP A 1 706 ? 40.462 -37.078 -14.130 1.00 27.66 706 ASP A C 1
ATOM 5266 O O . ASP A 1 706 ? 41.298 -37.913 -13.804 1.00 27.66 706 ASP A O 1
ATOM 5270 N N . LYS A 1 707 ? 39.159 -37.280 -13.857 1.00 27.81 707 LYS A N 1
ATOM 5271 C CA . LYS A 1 707 ? 38.301 -38.239 -14.599 1.00 27.81 707 LYS A CA 1
ATOM 5272 C C . LYS A 1 707 ? 36.916 -38.427 -13.962 1.00 27.81 707 LYS A C 1
ATOM 5274 O O . LYS A 1 707 ? 36.762 -38.587 -12.755 1.00 27.81 707 LYS A O 1
ATOM 5279 N N . TRP A 1 708 ? 35.924 -38.465 -14.848 1.00 23.23 708 TRP A N 1
ATOM 5280 C CA . TRP A 1 708 ? 34.556 -38.933 -14.646 1.00 23.23 708 TRP A CA 1
ATOM 5281 C C . TRP A 1 708 ? 34.488 -40.461 -14.502 1.00 23.23 708 TRP A C 1
ATOM 5283 O O . TRP A 1 708 ? 35.213 -41.171 -15.195 1.00 23.23 708 TRP A O 1
ATOM 5293 N N . LEU A 1 709 ? 33.549 -40.948 -13.683 1.00 25.19 709 LEU A N 1
ATOM 5294 C CA . LEU A 1 709 ? 32.901 -42.255 -13.838 1.00 25.19 709 LEU A CA 1
ATOM 5295 C C . LEU A 1 709 ? 31.518 -42.212 -13.168 1.00 25.19 709 LEU A C 1
ATOM 5297 O O . LEU A 1 709 ? 31.400 -42.131 -11.945 1.00 25.19 709 LEU A O 1
ATOM 5301 N N . GLU A 1 710 ? 30.480 -42.232 -14.001 1.00 27.27 710 GLU A N 1
ATOM 5302 C CA . GLU A 1 710 ? 29.112 -42.587 -13.629 1.00 27.27 710 GLU A CA 1
ATOM 5303 C C . GLU A 1 710 ? 28.997 -44.108 -13.481 1.00 27.27 710 GLU A C 1
ATOM 5305 O O . GLU A 1 710 ? 29.450 -44.851 -14.349 1.00 27.27 710 GLU A O 1
ATOM 5310 N N . GLN A 1 711 ? 28.313 -44.564 -12.430 1.00 27.31 711 GLN A N 1
ATOM 5311 C CA . GLN A 1 711 ? 27.490 -45.772 -12.480 1.00 27.31 711 GLN A CA 1
ATOM 5312 C C . GLN A 1 711 ? 26.343 -45.656 -11.465 1.00 27.31 711 GLN A C 1
ATOM 5314 O O . GLN A 1 711 ? 26.541 -45.307 -10.301 1.00 27.31 711 GLN A O 1
ATOM 5319 N N . GLN A 1 712 ? 25.137 -45.876 -11.983 1.00 27.19 712 GLN A N 1
ATOM 5320 C CA . GLN A 1 712 ? 23.827 -45.755 -11.347 1.00 27.19 712 GLN A CA 1
ATOM 5321 C C . GLN A 1 712 ? 23.567 -46.867 -10.320 1.00 27.19 712 GLN A C 1
ATOM 5323 O O . GLN A 1 712 ? 24.029 -47.979 -10.532 1.00 27.19 712 GLN A O 1
ATOM 5328 N N . PHE A 1 713 ? 22.797 -46.565 -9.262 1.00 24.08 713 PHE A N 1
ATOM 5329 C CA . PHE A 1 713 ? 21.576 -47.288 -8.849 1.00 24.08 713 PHE A CA 1
ATOM 5330 C C . PHE A 1 713 ? 20.828 -46.491 -7.749 1.00 24.08 713 PHE A C 1
ATOM 5332 O O . PHE A 1 713 ? 21.358 -46.253 -6.666 1.00 24.08 713 PHE A O 1
ATOM 5339 N N . ASP A 1 714 ? 19.626 -46.049 -8.123 1.00 27.50 714 ASP A N 1
ATOM 5340 C CA . ASP A 1 714 ? 18.368 -45.767 -7.409 1.00 27.50 714 ASP A CA 1
ATOM 5341 C C . ASP A 1 714 ? 18.240 -45.147 -5.994 1.00 27.50 714 ASP A C 1
ATOM 5343 O O . ASP A 1 714 ? 18.845 -45.530 -4.996 1.00 27.50 714 ASP A O 1
ATOM 5347 N N . ASP A 1 715 ? 17.242 -44.249 -5.965 1.00 30.86 715 ASP A N 1
ATOM 5348 C CA . ASP A 1 715 ? 16.315 -43.866 -4.895 1.00 30.86 715 ASP A CA 1
ATOM 5349 C C . ASP A 1 715 ? 16.755 -42.961 -3.722 1.00 30.86 715 ASP A C 1
ATOM 5351 O O . ASP A 1 715 ? 17.215 -43.395 -2.663 1.00 30.86 715 ASP A O 1
ATOM 5355 N N . LYS A 1 716 ? 16.359 -41.679 -3.880 1.00 30.02 716 LYS A N 1
ATOM 5356 C CA . LYS A 1 716 ? 15.875 -40.665 -2.901 1.00 30.02 716 LYS A CA 1
ATOM 5357 C C . LYS A 1 716 ? 16.647 -39.332 -2.945 1.00 30.02 716 LYS A C 1
ATOM 5359 O O . LYS A 1 716 ? 17.871 -39.321 -2.809 1.00 30.02 716 LYS A O 1
ATOM 5364 N N . PRO A 1 717 ? 15.955 -38.173 -3.019 1.00 31.34 717 PRO A N 1
ATOM 5365 C CA . PRO A 1 717 ? 16.610 -36.871 -3.051 1.00 31.34 717 PRO A CA 1
ATOM 5366 C C . PRO A 1 717 ? 17.075 -36.494 -1.639 1.00 31.34 717 PRO A C 1
ATOM 5368 O O . PRO A 1 717 ? 16.277 -36.138 -0.771 1.00 31.34 717 PRO A O 1
ATOM 5371 N N . LYS A 1 718 ? 18.384 -36.581 -1.381 1.00 31.41 718 LYS A N 1
ATOM 5372 C CA . LYS A 1 718 ? 19.004 -36.043 -0.164 1.00 31.41 718 LYS A CA 1
ATOM 5373 C C . LYS A 1 718 ? 19.884 -34.845 -0.504 1.00 31.41 718 LYS A C 1
ATOM 5375 O O . LYS A 1 718 ? 20.938 -34.982 -1.116 1.00 31.41 718 LYS A O 1
ATOM 5380 N N . TYR A 1 719 ? 19.412 -33.685 -0.052 1.00 25.89 719 TYR A N 1
ATOM 5381 C CA . TYR A 1 719 ? 20.116 -32.419 0.141 1.00 25.89 719 TYR A CA 1
ATOM 5382 C C . TYR A 1 719 ? 21.650 -32.550 0.257 1.00 25.89 719 TYR A C 1
ATOM 5384 O O . TYR A 1 719 ? 22.161 -33.138 1.212 1.00 25.89 719 TYR A O 1
ATOM 5392 N N . LYS A 1 720 ? 22.385 -31.918 -0.668 1.00 26.67 720 LYS A N 1
ATOM 5393 C CA . LYS A 1 720 ? 23.813 -31.592 -0.524 1.00 26.67 720 LYS A CA 1
ATOM 5394 C C . LYS A 1 720 ? 23.966 -30.091 -0.280 1.00 26.67 720 LYS A C 1
ATOM 5396 O O . LYS A 1 720 ? 23.487 -29.291 -1.074 1.00 26.67 720 LYS A O 1
ATOM 5401 N N . GLY A 1 721 ? 24.669 -29.738 0.798 1.00 23.95 721 GLY A N 1
ATOM 5402 C CA . GLY A 1 721 ? 25.102 -28.370 1.092 1.00 23.95 721 GLY A CA 1
ATOM 5403 C C . GLY A 1 721 ? 25.359 -28.106 2.579 1.00 23.95 721 GLY A C 1
ATOM 5404 O O . GLY A 1 721 ? 24.679 -27.274 3.162 1.00 23.95 721 GLY A O 1
ATOM 5405 N N . TRP A 1 722 ? 26.304 -28.813 3.214 1.00 26.58 722 TRP A N 1
ATOM 5406 C CA . TRP A 1 722 ? 26.867 -28.414 4.517 1.00 26.58 722 TRP A CA 1
ATOM 5407 C C . TRP A 1 722 ? 28.389 -28.285 4.401 1.00 26.58 722 TRP A C 1
ATOM 5409 O O . TRP A 1 722 ? 29.053 -29.126 3.794 1.00 26.58 722 TRP A O 1
ATOM 5419 N N . ALA A 1 723 ? 28.909 -27.202 4.978 1.00 26.31 723 ALA A N 1
ATOM 5420 C CA . ALA A 1 723 ? 30.305 -26.788 4.970 1.00 26.31 723 ALA A CA 1
ATOM 5421 C C . ALA A 1 723 ? 31.264 -27.839 5.570 1.00 26.31 723 ALA A C 1
ATOM 5423 O O . ALA A 1 723 ? 30.955 -28.505 6.560 1.00 26.31 723 ALA A O 1
ATOM 5424 N N . LYS A 1 724 ? 32.470 -27.950 4.994 1.00 25.05 724 LYS A N 1
ATOM 5425 C CA . LYS A 1 724 ? 33.598 -28.712 5.558 1.00 25.05 724 LYS A CA 1
ATOM 5426 C C . LYS A 1 724 ? 34.099 -28.025 6.837 1.00 25.05 724 LYS A C 1
ATOM 5428 O O . LYS A 1 724 ? 34.676 -26.947 6.764 1.00 25.05 724 LYS A O 1
ATOM 5433 N N . VAL A 1 725 ? 33.956 -28.681 7.989 1.00 28.80 725 VAL A N 1
ATOM 5434 C CA . VAL A 1 725 ? 34.625 -28.294 9.245 1.00 28.80 725 VAL A CA 1
ATOM 5435 C C . VAL A 1 725 ? 35.931 -29.089 9.378 1.00 28.80 725 VAL A C 1
ATOM 5437 O O . VAL A 1 725 ? 35.931 -30.316 9.246 1.00 28.80 725 VAL A O 1
ATOM 5440 N N . LYS A 1 726 ? 37.057 -28.396 9.602 1.00 27.91 726 LYS A N 1
ATOM 5441 C CA . LYS A 1 726 ? 38.391 -28.991 9.822 1.00 27.91 726 LYS A CA 1
ATOM 5442 C C . LYS A 1 726 ? 38.379 -29.952 11.025 1.00 27.91 726 LYS A C 1
ATOM 5444 O O . LYS A 1 726 ? 37.792 -29.655 12.061 1.00 27.91 726 LYS A O 1
ATOM 5449 N N . LYS A 1 727 ? 39.060 -31.099 10.887 1.00 34.47 727 LYS A N 1
ATOM 5450 C CA . LYS A 1 727 ? 39.297 -32.087 11.957 1.00 34.47 727 LYS A CA 1
ATOM 5451 C C . LYS A 1 727 ? 40.075 -31.433 13.110 1.00 34.47 727 LYS A C 1
ATOM 5453 O O . LYS A 1 727 ? 41.230 -31.075 12.915 1.00 34.47 727 LYS A O 1
ATOM 5458 N N . THR A 1 728 ? 39.488 -31.349 14.302 1.00 37.69 728 THR A N 1
ATOM 5459 C CA . THR A 1 728 ? 40.243 -31.180 15.553 1.00 37.69 728 THR A CA 1
ATOM 5460 C C . THR A 1 728 ? 40.694 -32.555 16.071 1.00 37.69 728 THR A C 1
ATOM 5462 O O . THR A 1 728 ? 39.992 -33.565 15.911 1.00 37.69 728 THR A O 1
ATOM 5465 N N . ASN A 1 729 ? 41.925 -32.602 16.582 1.00 42.00 729 ASN A N 1
ATOM 5466 C CA . ASN A 1 729 ? 42.684 -33.805 16.930 1.00 42.00 729 ASN A CA 1
ATOM 5467 C C . ASN A 1 729 ? 41.974 -34.637 18.011 1.00 42.00 729 ASN A C 1
ATOM 5469 O O . ASN A 1 729 ? 41.710 -34.141 19.099 1.00 42.00 729 ASN A O 1
ATOM 5473 N N . ALA A 1 730 ? 41.672 -35.905 17.719 1.00 51.19 730 ALA A N 1
ATOM 5474 C CA . ALA A 1 730 ? 41.296 -36.860 18.760 1.00 51.19 730 ALA A CA 1
ATOM 5475 C C . ALA A 1 730 ? 42.565 -37.267 19.521 1.00 51.19 730 ALA A C 1
ATOM 5477 O O . ALA A 1 730 ? 43.565 -37.575 18.871 1.00 51.19 730 ALA A O 1
ATOM 5478 N N . LEU A 1 731 ? 42.523 -37.271 20.858 1.00 59.22 731 LEU A N 1
ATOM 5479 C CA . LEU A 1 731 ? 43.584 -37.865 21.678 1.00 59.22 731 LEU A CA 1
ATOM 5480 C C . LEU A 1 731 ? 43.793 -39.320 21.249 1.00 59.22 731 LEU A C 1
ATOM 5482 O O . LEU A 1 731 ? 42.825 -40.027 20.951 1.00 59.22 731 LEU A O 1
ATOM 5486 N N . ASN A 1 732 ? 45.046 -39.773 21.203 1.00 67.38 732 ASN A N 1
ATOM 5487 C CA . ASN A 1 732 ? 45.301 -41.189 20.982 1.00 67.38 732 ASN A CA 1
ATOM 5488 C C . ASN A 1 732 ? 44.894 -41.989 22.250 1.00 67.38 732 ASN A C 1
ATOM 5490 O O . ASN A 1 732 ? 44.830 -41.426 23.349 1.00 67.38 732 ASN A O 1
ATOM 5494 N N . PRO A 1 733 ? 44.601 -43.298 22.133 1.00 71.12 733 PRO A N 1
ATOM 5495 C CA . PRO A 1 733 ? 44.144 -44.109 23.264 1.00 71.12 733 PRO A CA 1
ATOM 5496 C C . PRO A 1 733 ? 45.094 -44.152 24.463 1.00 71.12 733 PRO A C 1
ATOM 5498 O O . PRO A 1 733 ? 44.627 -44.226 25.600 1.00 71.12 733 PRO A O 1
ATOM 5501 N N . LYS A 1 734 ? 46.408 -44.083 24.228 1.00 72.00 734 LYS A N 1
ATOM 5502 C CA . LYS A 1 734 ? 47.420 -44.140 25.286 1.00 72.00 734 LYS A CA 1
ATOM 5503 C C . LYS A 1 734 ? 47.380 -42.872 26.144 1.00 72.00 734 LYS A C 1
ATOM 5505 O O . LYS A 1 734 ? 47.224 -42.971 27.358 1.00 72.00 734 LYS A O 1
ATOM 5510 N N . ASP A 1 735 ? 47.366 -41.707 25.502 1.00 74.69 735 ASP A N 1
ATOM 5511 C CA . ASP A 1 735 ? 47.323 -40.402 26.169 1.00 74.69 735 ASP A CA 1
ATOM 5512 C C . ASP A 1 735 ? 46.008 -40.212 26.942 1.00 74.69 735 ASP A C 1
ATOM 5514 O O . ASP A 1 735 ? 45.992 -39.695 28.059 1.00 74.69 735 ASP A O 1
ATOM 5518 N N . ALA A 1 736 ? 44.887 -40.687 26.385 1.00 78.06 736 ALA A N 1
ATOM 5519 C CA . ALA A 1 736 ? 43.600 -40.687 27.079 1.00 78.06 736 ALA A CA 1
ATOM 5520 C C . ALA A 1 736 ? 43.619 -41.574 28.337 1.00 78.06 736 ALA A C 1
ATOM 5522 O O . ALA A 1 736 ? 43.021 -41.224 29.354 1.00 78.06 736 ALA A O 1
ATOM 5523 N N . GLY A 1 737 ? 44.312 -42.715 28.285 1.00 83.38 737 GLY A N 1
ATOM 5524 C CA . GLY A 1 737 ? 44.438 -43.623 29.425 1.00 83.38 737 GLY A CA 1
ATOM 5525 C C . GLY A 1 737 ? 45.232 -43.010 30.575 1.00 83.38 737 GLY A C 1
ATOM 5526 O O . GLY A 1 737 ? 44.791 -43.042 31.725 1.00 83.38 737 GLY A O 1
ATOM 5527 N N . GLU A 1 738 ? 46.366 -42.386 30.258 1.00 84.44 738 GLU A N 1
ATOM 5528 C CA . GLU A 1 738 ? 47.219 -41.707 31.239 1.00 84.44 738 GLU A CA 1
ATOM 5529 C C . GLU A 1 738 ? 46.487 -40.542 31.922 1.00 84.44 738 GLU A C 1
ATOM 5531 O O . GLU A 1 738 ? 46.556 -40.395 33.146 1.00 84.44 738 GLU A O 1
ATOM 5536 N N . GLN A 1 739 ? 45.704 -39.764 31.166 1.00 81.88 739 GLN A N 1
ATOM 5537 C CA . GLN A 1 739 ? 44.924 -38.655 31.723 1.00 81.88 739 GLN A CA 1
ATOM 5538 C C . GLN A 1 739 ? 43.811 -39.114 32.671 1.00 81.88 739 GLN A C 1
ATOM 5540 O O . GLN A 1 739 ? 43.585 -38.473 33.698 1.00 81.88 739 GLN A O 1
ATOM 5545 N N . VAL A 1 740 ? 43.147 -40.237 32.384 1.00 87.00 740 VAL A N 1
ATOM 5546 C CA . VAL A 1 740 ? 42.123 -40.798 33.281 1.00 87.00 740 VAL A CA 1
ATOM 5547 C C . VAL A 1 740 ? 42.729 -41.336 34.568 1.00 87.00 740 VAL A C 1
ATOM 5549 O O . VAL A 1 740 ? 42.184 -41.082 35.642 1.00 87.00 740 VAL A O 1
ATOM 5552 N N . ILE A 1 741 ? 43.873 -42.017 34.494 1.00 88.12 741 ILE A N 1
ATOM 5553 C CA . ILE A 1 741 ? 44.568 -42.499 35.693 1.00 88.12 741 ILE A CA 1
ATOM 5554 C C . ILE A 1 741 ? 45.026 -41.316 36.553 1.00 88.12 741 ILE A C 1
ATOM 5556 O O . ILE A 1 741 ? 44.831 -41.331 37.769 1.00 88.12 741 ILE A O 1
ATOM 5560 N N . LYS A 1 742 ? 45.583 -40.267 35.938 1.00 86.19 742 LYS A N 1
ATOM 5561 C CA . LYS A 1 742 ? 45.989 -39.052 36.652 1.00 86.19 742 LYS A CA 1
ATOM 5562 C C . LYS A 1 742 ? 44.797 -38.369 37.328 1.00 86.19 742 LYS A C 1
ATOM 5564 O O . LYS A 1 742 ? 44.858 -38.086 38.521 1.00 86.19 742 LYS A O 1
ATOM 5569 N N . ALA A 1 743 ? 43.694 -38.186 36.602 1.00 86.81 743 ALA A N 1
ATOM 5570 C CA . ALA A 1 743 ? 42.479 -37.580 37.140 1.00 86.81 743 ALA A CA 1
ATOM 5571 C C . ALA A 1 743 ? 41.867 -38.400 38.289 1.00 86.81 743 ALA A C 1
ATOM 5573 O O . ALA A 1 743 ? 41.335 -37.833 39.240 1.00 86.81 743 ALA A O 1
ATOM 5574 N N . ALA A 1 744 ? 41.964 -39.729 38.234 1.00 87.25 744 ALA A N 1
ATOM 5575 C CA . ALA A 1 744 ? 41.512 -40.606 39.308 1.00 87.25 744 ALA A CA 1
ATOM 5576 C C . ALA A 1 744 ? 42.367 -40.459 40.574 1.00 87.25 744 ALA A C 1
ATOM 5578 O O . ALA A 1 744 ? 41.813 -40.345 41.667 1.00 87.25 744 ALA A O 1
ATOM 5579 N N . LYS A 1 745 ? 43.695 -40.368 40.433 1.00 86.75 745 LYS A N 1
ATOM 5580 C CA . LYS A 1 745 ? 44.598 -40.086 41.560 1.00 86.75 745 LYS A CA 1
ATOM 5581 C C . LYS A 1 745 ? 44.310 -38.723 42.188 1.00 86.75 745 LYS A C 1
ATOM 5583 O O . LYS A 1 745 ? 44.198 -38.623 43.405 1.00 86.75 745 LYS A O 1
ATOM 5588 N N . GLU A 1 746 ? 44.103 -37.694 41.368 1.00 84.75 746 GLU A N 1
ATOM 5589 C CA . GLU A 1 746 ? 43.724 -36.349 41.831 1.00 84.75 746 GLU A CA 1
ATOM 5590 C C . GLU A 1 746 ? 42.332 -36.314 42.486 1.00 84.75 746 GLU A C 1
ATOM 5592 O O . GLU A 1 746 ? 42.097 -35.540 43.412 1.00 84.75 746 GLU A O 1
ATOM 5597 N N . ALA A 1 747 ? 41.413 -37.191 42.069 1.00 82.06 747 ALA A N 1
ATOM 5598 C CA . ALA A 1 747 ? 40.122 -37.377 42.732 1.00 82.06 747 ALA A CA 1
ATOM 5599 C C . ALA A 1 747 ? 40.232 -38.086 44.100 1.00 82.06 747 ALA A C 1
ATOM 5601 O O . ALA A 1 747 ? 39.229 -38.165 44.816 1.00 82.06 747 ALA A O 1
ATOM 5602 N N . GLY A 1 748 ? 41.427 -38.566 44.472 1.00 81.81 748 GLY A N 1
ATOM 5603 C CA . GLY A 1 748 ? 41.707 -39.287 45.714 1.00 81.81 748 GLY A CA 1
ATOM 5604 C C . GLY A 1 748 ? 41.522 -40.804 45.618 1.00 81.81 748 GLY A C 1
ATOM 5605 O O . GLY A 1 748 ? 41.415 -41.462 46.650 1.00 81.81 748 GLY A O 1
ATOM 5606 N N . LEU A 1 749 ? 41.456 -41.371 44.407 1.00 83.56 749 LEU A N 1
ATOM 5607 C CA . LEU A 1 749 ? 41.339 -42.816 44.194 1.00 83.56 749 LEU A CA 1
ATOM 5608 C C . LEU A 1 749 ? 42.734 -43.468 44.190 1.00 83.56 749 LEU A C 1
ATOM 5610 O O . LEU A 1 749 ? 43.641 -43.003 43.501 1.00 83.56 749 LEU A O 1
ATOM 5614 N N . SER A 1 750 ? 42.912 -44.566 44.932 1.00 79.88 750 SER A N 1
ATOM 5615 C CA . SER A 1 750 ? 44.175 -45.326 44.976 1.00 79.88 750 SER A CA 1
ATOM 5616 C C . SER A 1 750 ? 44.203 -46.387 43.868 1.00 79.88 750 SER A C 1
ATOM 5618 O O . SER A 1 750 ? 43.726 -47.508 44.031 1.00 79.88 750 SER A O 1
ATOM 5620 N N . VAL A 1 751 ? 44.711 -46.005 42.693 1.00 79.56 751 VAL A N 1
ATOM 5621 C CA . VAL A 1 751 ? 44.570 -46.765 41.430 1.00 79.56 751 VAL A CA 1
ATOM 5622 C C . VAL A 1 751 ? 45.767 -47.689 41.121 1.00 79.56 751 VAL A C 1
ATOM 5624 O O . VAL A 1 751 ? 45.829 -48.311 40.060 1.00 79.56 751 VAL A O 1
ATOM 5627 N N . ASP A 1 752 ? 46.741 -47.788 42.028 1.00 68.94 752 ASP A N 1
ATOM 5628 C CA . ASP A 1 752 ? 48.135 -48.128 41.696 1.00 68.94 752 ASP A CA 1
ATOM 5629 C C . ASP A 1 752 ? 48.404 -49.583 41.256 1.00 68.94 752 ASP A C 1
ATOM 5631 O O . ASP A 1 752 ? 49.482 -49.861 40.741 1.00 68.94 752 ASP A O 1
ATOM 5635 N N . GLN A 1 753 ? 47.435 -50.503 41.371 1.00 60.41 753 GLN A N 1
ATOM 5636 C CA . GLN A 1 753 ? 47.586 -51.901 40.916 1.00 60.41 753 GLN A CA 1
ATOM 5637 C C . GLN A 1 753 ? 46.585 -52.356 39.841 1.00 60.41 753 GLN A C 1
ATOM 5639 O O . GLN A 1 753 ? 46.827 -53.362 39.181 1.00 60.41 753 GLN A O 1
ATOM 5644 N N . LYS A 1 754 ? 45.469 -51.641 39.640 1.00 68.38 754 LYS A N 1
ATOM 5645 C CA . LYS A 1 754 ? 44.416 -52.036 38.678 1.00 68.38 754 LYS A CA 1
ATOM 5646 C C . LYS A 1 754 ? 44.388 -51.184 37.407 1.00 68.38 754 LYS A C 1
ATOM 5648 O O . LYS A 1 754 ? 43.701 -51.543 36.454 1.00 68.38 754 LYS A O 1
ATOM 5653 N N . GLY A 1 755 ? 45.121 -50.067 37.377 1.00 82.88 755 GLY A N 1
ATOM 5654 C CA . GLY A 1 755 ? 45.189 -49.186 36.211 1.00 82.88 755 GLY A CA 1
ATOM 5655 C C . GLY A 1 755 ? 43.799 -48.764 35.718 1.00 82.88 755 GLY A C 1
ATOM 5656 O O . GLY A 1 755 ? 42.949 -48.355 36.506 1.00 82.88 755 GLY A O 1
ATOM 5657 N N . LEU A 1 756 ? 43.549 -48.885 34.412 1.00 83.88 756 LEU A N 1
ATOM 5658 C CA . LEU A 1 756 ? 42.258 -48.530 33.806 1.00 83.88 756 LEU A CA 1
ATOM 5659 C C . LEU A 1 756 ? 41.109 -49.479 34.183 1.00 83.88 756 LEU A C 1
ATOM 5661 O O . LEU A 1 756 ? 39.949 -49.084 34.098 1.00 83.88 756 LEU A O 1
ATOM 5665 N N . ASP A 1 757 ? 41.394 -50.687 34.662 1.00 84.19 757 ASP A N 1
ATOM 5666 C CA . ASP A 1 757 ? 40.359 -51.635 35.095 1.00 84.19 757 ASP A CA 1
ATOM 5667 C C . ASP A 1 757 ? 39.889 -51.370 36.543 1.00 84.19 757 ASP A C 1
ATOM 5669 O O . ASP A 1 757 ? 39.100 -52.126 37.112 1.00 84.19 757 ASP A O 1
ATOM 5673 N N . PHE A 1 758 ? 40.346 -50.277 37.167 1.00 86.62 758 PHE A N 1
ATOM 5674 C CA . PHE A 1 758 ? 39.875 -49.849 38.482 1.00 86.62 758 PHE A CA 1
ATOM 5675 C C . PHE A 1 758 ? 38.382 -49.488 38.448 1.00 86.62 758 PHE A C 1
ATOM 5677 O O . PHE A 1 758 ? 37.948 -48.653 37.649 1.00 86.62 758 PHE A O 1
ATOM 5684 N N . ALA A 1 759 ? 37.604 -50.106 39.339 1.00 86.38 759 ALA A N 1
ATOM 5685 C CA . ALA A 1 759 ? 36.169 -49.883 39.451 1.00 86.38 759 ALA A CA 1
ATOM 5686 C C . ALA A 1 759 ? 35.867 -48.549 40.146 1.00 86.38 759 ALA A C 1
ATOM 5688 O O . ALA A 1 759 ? 36.351 -48.281 41.243 1.00 86.38 759 ALA A O 1
ATOM 5689 N N . VAL A 1 760 ? 35.022 -47.734 39.523 1.00 82.56 760 VAL A N 1
ATOM 5690 C CA . VAL A 1 760 ? 34.508 -46.485 40.088 1.00 82.56 760 VAL A CA 1
ATOM 5691 C C . VAL A 1 760 ? 32.997 -46.627 40.143 1.00 82.56 760 VAL A C 1
ATOM 5693 O O . VAL A 1 760 ? 32.314 -46.389 39.152 1.00 82.56 760 VAL A O 1
ATOM 5696 N N . THR A 1 761 ? 32.466 -47.092 41.270 1.00 77.81 761 THR A N 1
ATOM 5697 C CA . THR A 1 761 ? 31.031 -47.379 41.441 1.00 77.81 761 THR A CA 1
ATOM 5698 C C . THR A 1 761 ? 30.292 -46.246 42.144 1.00 77.81 761 THR A C 1
ATOM 5700 O O . THR A 1 761 ? 29.146 -45.965 41.792 1.00 77.81 761 THR A O 1
ATOM 5703 N N . GLU A 1 762 ? 30.967 -45.540 43.051 1.00 81.94 762 GLU A N 1
ATOM 5704 C CA . GLU A 1 762 ? 30.398 -44.444 43.833 1.00 81.94 762 GLU A CA 1
ATOM 5705 C C . GLU A 1 762 ? 30.127 -43.194 42.986 1.00 81.94 762 GLU A C 1
ATOM 5707 O O . GLU A 1 762 ? 31.006 -42.668 42.297 1.00 81.94 762 GLU A O 1
ATOM 5712 N N . VAL A 1 763 ? 28.900 -42.669 43.067 1.00 74.00 763 VAL A N 1
ATOM 5713 C CA . VAL A 1 763 ? 28.440 -41.516 42.263 1.00 74.00 763 VAL A CA 1
ATOM 5714 C C . VAL A 1 763 ? 29.289 -40.268 42.526 1.00 74.00 763 VAL A C 1
ATOM 5716 O O . VAL A 1 763 ? 29.626 -39.533 41.596 1.00 74.00 763 VAL A O 1
ATOM 5719 N N . LYS A 1 764 ? 29.690 -40.061 43.784 1.00 77.44 764 LYS A N 1
ATOM 5720 C CA . LYS A 1 764 ? 30.581 -38.976 44.218 1.00 77.44 764 LYS A CA 1
ATOM 5721 C C . LYS A 1 764 ? 31.923 -39.005 43.483 1.00 77.44 764 LYS A C 1
ATOM 5723 O O . LYS A 1 764 ? 32.399 -37.962 43.033 1.00 77.44 764 LYS A O 1
ATOM 5728 N N . ASP A 1 765 ? 32.515 -40.184 43.340 1.00 81.25 765 ASP A N 1
ATOM 5729 C CA . ASP A 1 765 ? 33.847 -40.333 42.757 1.00 81.25 765 ASP A CA 1
ATOM 5730 C C . ASP A 1 765 ? 33.791 -40.251 41.232 1.00 81.25 765 ASP A C 1
ATOM 5732 O O . ASP A 1 765 ? 34.616 -39.566 40.626 1.00 81.25 765 ASP A O 1
ATOM 5736 N N . LYS A 1 766 ? 32.738 -40.808 40.612 1.00 84.69 766 LYS A N 1
ATOM 5737 C CA . LYS A 1 766 ? 32.433 -40.600 39.185 1.00 84.69 766 LYS A CA 1
ATOM 5738 C C . LYS A 1 766 ? 32.289 -39.116 38.843 1.00 84.69 766 LYS A C 1
ATOM 5740 O O . LYS A 1 766 ? 32.784 -38.660 37.808 1.00 84.69 766 LYS A O 1
ATOM 5745 N N . PHE A 1 767 ? 31.630 -38.351 39.715 1.00 78.00 767 PHE A N 1
ATOM 5746 C CA . PHE A 1 767 ? 31.416 -36.920 39.520 1.00 78.00 767 PHE A CA 1
ATOM 5747 C C . PHE A 1 767 ? 32.717 -36.119 39.645 1.00 78.00 767 PHE A C 1
ATOM 5749 O O . PHE A 1 767 ? 33.024 -35.306 38.769 1.00 78.00 767 PHE A O 1
ATOM 5756 N N . LYS A 1 768 ? 33.521 -36.380 40.686 1.00 81.06 768 LYS A N 1
ATOM 5757 C CA . LYS A 1 768 ? 34.843 -35.755 40.857 1.00 81.06 768 LYS A CA 1
ATOM 5758 C C . LYS A 1 768 ? 35.767 -36.053 39.680 1.00 81.06 768 LYS A C 1
ATOM 5760 O O . LYS A 1 768 ? 36.331 -35.126 39.103 1.00 81.06 768 LYS A O 1
ATOM 5765 N N . LEU A 1 769 ? 35.851 -37.322 39.284 1.00 83.62 769 LEU A N 1
ATOM 5766 C CA . LEU A 1 769 ? 36.653 -37.772 38.151 1.00 83.62 769 LEU A CA 1
ATOM 5767 C C . LEU A 1 769 ? 36.242 -37.065 36.853 1.00 83.62 769 LEU A C 1
ATOM 5769 O O . LEU A 1 769 ? 37.090 -36.541 36.138 1.00 83.62 769 LEU A O 1
ATOM 5773 N N . THR A 1 770 ? 34.937 -36.983 36.576 1.00 80.62 770 THR A N 1
ATOM 5774 C CA . THR A 1 770 ? 34.414 -36.310 35.375 1.00 80.62 770 THR A CA 1
ATOM 5775 C C . THR A 1 770 ? 34.716 -34.812 35.375 1.00 80.62 770 THR A C 1
ATOM 5777 O O . THR A 1 770 ? 35.011 -34.242 34.324 1.00 80.62 770 THR A O 1
ATOM 5780 N N . LYS A 1 771 ? 34.669 -34.161 36.545 1.00 78.75 771 LYS A N 1
ATOM 5781 C CA . LYS A 1 771 ? 35.012 -32.741 36.681 1.00 78.75 771 LYS A CA 1
ATOM 5782 C C . LYS A 1 771 ? 36.488 -32.495 36.367 1.00 78.75 771 LYS A C 1
ATOM 5784 O O . LYS A 1 771 ? 36.781 -31.587 35.598 1.00 78.75 771 LYS A O 1
ATOM 5789 N N . ILE A 1 772 ? 37.389 -33.310 36.916 1.00 78.75 772 ILE A N 1
ATOM 5790 C CA . ILE A 1 772 ? 38.834 -33.187 36.674 1.00 78.75 772 ILE A CA 1
ATOM 5791 C C . ILE A 1 772 ? 39.150 -33.473 35.203 1.00 78.75 772 ILE A C 1
ATOM 5793 O O . ILE A 1 772 ? 39.805 -32.659 34.558 1.00 78.75 772 ILE A O 1
ATOM 5797 N N . LEU A 1 773 ? 38.598 -34.555 34.641 1.00 77.31 773 LEU A N 1
ATOM 5798 C CA . LEU A 1 773 ? 38.767 -34.908 33.229 1.00 77.31 773 LEU A CA 1
ATOM 5799 C C . LEU A 1 773 ? 38.282 -33.819 32.277 1.00 77.31 773 LEU A C 1
ATOM 5801 O O . LEU A 1 773 ? 38.948 -33.549 31.281 1.00 77.31 773 LEU A O 1
ATOM 5805 N N . ARG A 1 774 ? 37.153 -33.165 32.569 1.00 73.50 774 ARG A N 1
ATOM 5806 C CA . ARG A 1 774 ? 36.674 -32.038 31.759 1.00 73.50 774 ARG A CA 1
ATOM 5807 C C . ARG A 1 774 ? 37.680 -30.894 31.758 1.00 73.50 774 ARG A C 1
ATOM 5809 O O . ARG A 1 774 ? 37.944 -30.343 30.700 1.00 73.50 774 ARG A O 1
ATOM 5816 N N . THR A 1 775 ? 38.243 -30.550 32.911 1.00 67.31 775 THR A N 1
ATOM 5817 C CA . THR A 1 775 ? 39.210 -29.450 33.017 1.00 67.31 775 THR A CA 1
ATOM 5818 C C . THR A 1 775 ? 40.529 -29.776 32.316 1.00 67.31 775 THR A C 1
ATOM 5820 O O . THR A 1 775 ? 41.121 -28.895 31.705 1.00 67.31 775 THR A O 1
ATOM 5823 N N . THR A 1 776 ? 40.988 -31.029 32.371 1.00 67.62 776 THR A N 1
ATOM 5824 C CA . THR A 1 776 ? 42.290 -31.424 31.808 1.00 67.62 776 THR A CA 1
ATOM 5825 C C . THR A 1 776 ? 42.239 -31.761 30.319 1.00 67.62 776 THR A C 1
ATOM 5827 O O . THR A 1 776 ? 43.176 -31.444 29.593 1.00 67.62 776 THR A O 1
ATOM 5830 N N . THR A 1 777 ? 41.146 -32.363 29.841 1.00 67.50 777 THR A N 1
ATOM 5831 C CA . THR A 1 777 ? 41.001 -32.809 28.438 1.00 67.50 777 THR A CA 1
ATOM 5832 C C . THR A 1 777 ? 40.155 -31.865 27.575 1.00 67.50 777 THR A C 1
ATOM 5834 O O . THR A 1 777 ? 40.059 -32.059 26.365 1.00 67.50 777 THR A O 1
ATOM 5837 N N . ASN A 1 778 ? 39.477 -30.890 28.193 1.00 59.50 778 ASN A N 1
ATOM 5838 C CA . ASN A 1 778 ? 38.393 -30.085 27.614 1.00 59.50 778 ASN A CA 1
ATOM 5839 C C . ASN A 1 778 ? 37.225 -30.904 27.017 1.00 59.50 778 ASN A C 1
ATOM 5841 O O . ASN A 1 778 ? 36.425 -30.396 26.230 1.00 59.50 778 ASN A O 1
ATOM 5845 N N . MET A 1 779 ? 37.093 -32.185 27.381 1.00 66.25 779 MET A N 1
ATOM 5846 C CA . MET A 1 779 ? 36.015 -33.049 26.898 1.00 66.25 779 MET A CA 1
ATOM 5847 C C . MET A 1 779 ? 34.951 -33.277 27.962 1.00 66.25 779 MET A C 1
ATOM 5849 O O . MET A 1 779 ? 35.222 -33.670 29.096 1.00 66.25 779 MET A O 1
ATOM 5853 N N . GLN A 1 780 ? 33.697 -33.052 27.577 1.00 68.50 780 GLN A N 1
ATOM 5854 C CA . GLN A 1 780 ? 32.556 -33.260 28.456 1.00 68.50 780 GLN A CA 1
ATOM 5855 C C . GLN A 1 780 ? 32.040 -34.698 28.345 1.00 68.50 780 GLN A C 1
ATOM 5857 O O . GLN A 1 780 ? 31.585 -35.124 27.284 1.00 68.50 780 GLN A O 1
ATOM 5862 N N . ILE A 1 781 ? 32.033 -35.419 29.467 1.00 74.75 781 ILE A N 1
ATOM 5863 C CA . ILE A 1 781 ? 31.417 -36.746 29.573 1.00 74.75 781 ILE A CA 1
ATOM 5864 C C . ILE A 1 781 ? 29.946 -36.561 29.989 1.00 74.75 781 ILE A C 1
ATOM 5866 O O . ILE A 1 781 ? 29.693 -36.026 31.069 1.00 74.75 781 ILE A O 1
ATOM 5870 N N . PRO A 1 782 ? 28.956 -36.957 29.163 1.00 67.06 782 PRO A N 1
ATOM 5871 C CA . PRO A 1 782 ? 27.541 -36.786 29.500 1.00 67.06 782 PRO A CA 1
ATOM 5872 C C . PRO A 1 782 ? 27.123 -37.604 30.727 1.00 67.06 782 PRO A C 1
ATOM 5874 O O . PRO A 1 782 ? 27.558 -38.745 30.873 1.00 67.06 782 PRO A O 1
ATOM 5877 N N . ASP A 1 783 ? 26.183 -37.089 31.525 1.00 66.00 783 ASP A N 1
ATOM 5878 C CA . ASP A 1 783 ? 25.712 -37.725 32.769 1.00 66.00 783 ASP A CA 1
ATOM 5879 C C . ASP A 1 783 ? 25.248 -39.180 32.570 1.00 66.00 783 ASP A C 1
ATOM 5881 O O . ASP A 1 783 ? 25.537 -40.046 33.389 1.00 66.00 783 ASP A O 1
ATOM 5885 N N . ILE A 1 784 ? 24.599 -39.491 31.442 1.00 65.50 784 ILE A N 1
ATOM 5886 C CA . ILE A 1 784 ? 24.177 -40.867 31.127 1.00 65.50 784 ILE A CA 1
ATOM 5887 C C . ILE A 1 784 ? 25.356 -41.813 30.856 1.00 65.50 784 ILE A C 1
ATOM 5889 O O . ILE A 1 784 ? 25.263 -43.007 31.130 1.00 65.50 784 ILE A O 1
ATOM 5893 N N . VAL A 1 785 ? 26.459 -41.293 30.307 1.00 74.38 785 VAL A N 1
ATOM 5894 C CA . VAL A 1 785 ? 27.687 -42.060 30.053 1.00 74.38 785 VAL A CA 1
ATOM 5895 C C . VAL A 1 785 ? 28.451 -42.230 31.360 1.00 74.38 785 VAL A C 1
ATOM 5897 O O . VAL A 1 785 ? 28.817 -43.349 31.689 1.00 74.38 785 VAL A O 1
ATOM 5900 N N . MET A 1 786 ? 28.587 -41.159 32.149 1.00 82.69 786 MET A N 1
ATOM 5901 C CA . MET A 1 786 ? 29.165 -41.199 33.496 1.00 82.69 786 MET A CA 1
ATOM 5902 C C . MET A 1 786 ? 28.439 -42.212 34.392 1.00 82.69 786 MET A C 1
ATOM 5904 O O . MET A 1 786 ? 29.080 -43.021 35.051 1.00 82.69 786 MET A O 1
ATOM 5908 N N . HIS A 1 787 ? 27.103 -42.211 34.402 1.00 74.75 787 HIS A N 1
ATOM 5909 C CA . HIS A 1 787 ? 26.332 -43.130 35.239 1.00 74.75 787 HIS A CA 1
ATOM 5910 C C . HIS A 1 787 ? 26.560 -44.597 34.841 1.00 74.75 787 HIS A C 1
ATOM 5912 O O . HIS A 1 787 ? 26.636 -45.468 35.710 1.00 74.75 787 HIS A O 1
ATOM 5918 N N . ARG A 1 788 ? 26.663 -44.874 33.536 1.00 79.88 788 ARG A N 1
ATOM 5919 C CA . ARG A 1 788 ? 26.895 -46.224 32.999 1.00 79.88 788 ARG A CA 1
ATOM 5920 C C . ARG A 1 788 ? 28.347 -46.677 33.116 1.00 79.88 788 ARG A C 1
ATOM 5922 O O . ARG A 1 788 ? 28.578 -47.877 33.148 1.00 79.88 788 ARG A O 1
ATOM 5929 N N . ALA A 1 789 ? 29.294 -45.745 33.181 1.00 85.00 789 ALA A N 1
ATOM 5930 C CA . ALA A 1 789 ? 30.698 -46.048 33.397 1.00 85.00 789 ALA A CA 1
ATOM 5931 C C . ALA A 1 789 ? 30.876 -46.665 34.785 1.00 85.00 789 ALA A C 1
ATOM 5933 O O . ALA A 1 789 ? 30.407 -46.118 35.783 1.00 85.00 789 ALA A O 1
ATOM 5934 N N . THR A 1 790 ? 31.520 -47.821 34.840 1.00 87.31 790 THR A N 1
ATOM 5935 C CA . THR A 1 790 ? 31.769 -48.573 36.078 1.00 87.31 790 THR A CA 1
ATOM 5936 C C . THR A 1 790 ? 33.256 -48.763 36.342 1.00 87.31 790 THR A C 1
ATOM 5938 O O . THR A 1 790 ? 33.631 -49.086 37.465 1.00 87.31 790 THR A O 1
ATOM 5941 N N . THR A 1 791 ? 34.105 -48.494 35.348 1.00 92.44 791 THR A N 1
ATOM 5942 C CA . THR A 1 791 ? 35.568 -48.572 35.434 1.00 92.44 791 THR A CA 1
ATOM 5943 C C . THR A 1 791 ? 36.231 -47.333 34.835 1.00 92.44 791 THR A C 1
ATOM 5945 O O . THR A 1 791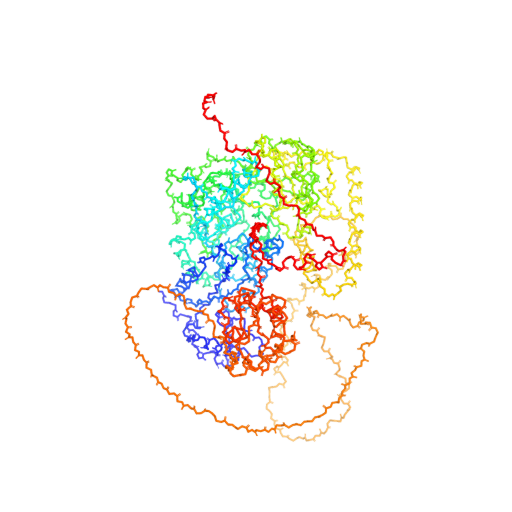 ? 35.620 -46.625 34.032 1.00 92.44 791 THR A O 1
ATOM 5948 N N . LEU A 1 792 ? 37.497 -47.069 35.172 1.00 89.38 792 LEU A N 1
ATOM 5949 C CA . LEU A 1 792 ? 38.275 -45.987 34.548 1.00 89.38 792 LEU A CA 1
ATOM 5950 C C . LEU A 1 792 ? 38.413 -46.156 33.023 1.00 89.38 792 LEU A C 1
ATOM 5952 O O . LEU A 1 792 ? 38.421 -45.170 32.287 1.00 89.38 792 LEU A O 1
ATOM 5956 N N . LYS A 1 793 ? 38.424 -47.390 32.522 1.00 89.56 793 LYS A N 1
ATOM 5957 C CA . LYS A 1 793 ? 38.422 -47.713 31.091 1.00 89.56 793 LYS A CA 1
ATOM 5958 C C . LYS A 1 793 ? 37.173 -47.201 30.372 1.00 89.56 793 LYS A C 1
ATOM 5960 O O . LYS A 1 793 ? 37.269 -46.714 29.247 1.00 89.56 793 LYS A O 1
ATOM 5965 N N . ASP A 1 794 ? 36.017 -47.216 31.032 1.00 87.50 794 ASP A N 1
ATOM 5966 C CA . ASP A 1 794 ? 34.783 -46.650 30.474 1.00 87.50 794 ASP A CA 1
ATOM 5967 C C . ASP A 1 794 ? 34.888 -45.124 30.317 1.00 87.50 794 ASP A C 1
ATOM 5969 O O . ASP A 1 794 ? 34.419 -44.556 29.327 1.00 87.50 794 ASP A O 1
ATOM 5973 N N . PHE A 1 795 ? 35.556 -44.454 31.263 1.00 85.62 795 PHE A N 1
ATOM 5974 C CA . PHE A 1 795 ? 35.831 -43.017 31.182 1.00 85.62 795 PHE A CA 1
ATOM 5975 C C . PHE A 1 795 ? 36.849 -42.694 30.082 1.00 85.62 795 PHE A C 1
ATOM 5977 O O . PHE A 1 795 ? 36.639 -41.743 29.331 1.00 85.62 795 PHE A O 1
ATOM 5984 N N . GLN A 1 796 ? 37.889 -43.517 29.913 1.00 88.69 796 GLN A N 1
ATOM 5985 C CA . GLN A 1 796 ? 38.830 -43.416 28.790 1.00 88.69 796 GLN A CA 1
ATOM 5986 C C . GLN A 1 796 ? 38.106 -43.553 27.444 1.00 88.69 796 GLN A C 1
ATOM 5988 O O . GLN A 1 796 ? 38.301 -42.741 26.538 1.00 88.69 796 GLN A O 1
ATOM 5993 N N . GLN A 1 797 ? 37.213 -44.535 27.309 1.00 83.12 797 GLN A N 1
ATOM 5994 C CA . GLN A 1 797 ? 36.438 -44.715 26.085 1.00 83.12 797 GLN A CA 1
ATOM 5995 C C . GLN A 1 797 ? 35.491 -43.533 25.831 1.00 83.12 797 GLN A C 1
ATOM 5997 O O . GLN A 1 797 ? 35.314 -43.114 24.682 1.00 83.12 797 GLN A O 1
ATOM 6002 N N . ALA A 1 798 ? 34.905 -42.961 26.885 1.00 76.75 798 ALA A N 1
ATOM 6003 C CA . ALA A 1 798 ? 34.028 -41.800 26.778 1.00 76.75 798 ALA A CA 1
ATOM 6004 C C . ALA A 1 798 ? 34.751 -40.567 26.219 1.00 76.75 798 ALA A C 1
ATOM 6006 O O . ALA A 1 798 ? 34.162 -39.840 25.421 1.00 76.75 798 ALA A O 1
ATOM 6007 N N . ILE A 1 799 ? 36.020 -40.367 26.583 1.00 76.44 799 ILE A N 1
ATOM 6008 C CA . ILE A 1 799 ? 36.827 -39.249 26.084 1.00 76.44 799 ILE A CA 1
ATOM 6009 C C . ILE A 1 799 ? 37.477 -39.537 24.718 1.00 76.44 799 ILE A C 1
ATOM 6011 O O . ILE A 1 799 ? 37.756 -38.618 23.960 1.00 76.44 799 ILE A O 1
ATOM 6015 N N . LEU A 1 800 ? 37.654 -40.802 24.328 1.00 74.94 800 LEU A N 1
ATOM 6016 C CA . LEU A 1 800 ? 38.103 -41.157 22.971 1.00 74.94 800 LEU A CA 1
ATOM 6017 C C . LEU A 1 800 ? 36.988 -41.064 21.922 1.00 74.94 800 LEU A C 1
ATOM 6019 O O . LEU A 1 800 ? 37.241 -40.894 20.726 1.00 74.94 800 LEU A O 1
ATOM 6023 N N . THR A 1 801 ? 35.734 -41.193 22.349 1.00 62.31 801 THR A N 1
ATOM 6024 C CA . THR A 1 801 ? 34.593 -41.238 21.436 1.00 62.31 801 THR A CA 1
ATOM 6025 C C . THR A 1 801 ? 34.170 -39.823 21.043 1.00 62.31 801 THR A C 1
ATOM 6027 O O . THR A 1 801 ? 33.583 -39.095 21.841 1.00 62.31 801 THR A O 1
ATOM 6030 N N . LYS A 1 802 ? 34.409 -39.432 19.780 1.00 54.25 802 LYS A N 1
ATOM 6031 C CA . LYS A 1 802 ? 33.975 -38.120 19.263 1.00 54.25 802 LYS A CA 1
ATOM 6032 C C . LYS A 1 802 ? 32.466 -37.919 19.478 1.00 54.25 802 LYS A C 1
ATOM 6034 O O . LYS A 1 802 ? 31.678 -38.803 19.116 1.00 54.25 802 LYS A O 1
ATOM 6039 N N . PRO A 1 803 ? 32.021 -36.761 19.996 1.00 49.22 803 PRO A N 1
ATOM 6040 C CA . PRO A 1 803 ? 30.598 -36.483 20.118 1.00 49.22 803 PRO A CA 1
ATOM 6041 C C . PRO A 1 803 ? 29.960 -36.498 18.724 1.00 49.22 803 PRO A C 1
ATOM 6043 O O . PRO A 1 803 ? 30.462 -35.878 17.786 1.00 49.22 803 PRO A O 1
ATOM 6046 N N . LYS A 1 804 ? 28.841 -37.220 18.567 1.00 43.53 804 LYS A N 1
ATOM 6047 C CA . LYS A 1 804 ? 28.074 -37.211 17.308 1.00 43.53 804 LYS A CA 1
ATOM 6048 C C . LYS A 1 804 ? 27.763 -35.752 16.917 1.00 43.53 804 LYS A C 1
ATOM 6050 O O . LYS A 1 804 ? 27.479 -34.973 17.821 1.00 43.53 804 LYS A O 1
ATOM 6055 N N . PRO A 1 805 ? 27.727 -35.374 15.625 1.00 36.88 805 PRO A N 1
ATOM 6056 C CA . PRO A 1 805 ? 27.635 -33.970 15.188 1.00 36.88 805 PRO A CA 1
ATOM 6057 C C . PRO A 1 805 ? 26.510 -33.161 15.853 1.00 36.88 805 PRO A C 1
ATOM 6059 O O . PRO A 1 805 ? 26.711 -32.012 16.233 1.00 36.88 805 PRO A O 1
ATOM 6062 N N . LYS A 1 806 ? 25.351 -33.791 16.102 1.00 39.38 806 LYS A N 1
ATOM 6063 C CA . LYS A 1 806 ? 24.253 -33.185 16.875 1.00 39.38 806 LYS A CA 1
ATOM 6064 C C . LYS A 1 806 ? 24.642 -32.875 18.328 1.00 39.38 806 LYS A C 1
ATOM 6066 O O . LYS A 1 806 ? 24.305 -31.813 18.824 1.00 39.38 806 LYS A O 1
ATOM 6071 N N . LYS A 1 807 ? 25.360 -33.775 19.005 1.00 41.97 807 LYS A N 1
ATOM 6072 C CA . LYS A 1 807 ? 25.839 -33.586 20.384 1.00 41.97 807 LYS A CA 1
ATOM 6073 C C . LYS A 1 807 ? 26.970 -32.562 20.478 1.00 41.97 807 LYS A C 1
ATOM 6075 O O . LYS A 1 807 ? 26.969 -31.811 21.435 1.00 41.97 807 LYS A O 1
ATOM 6080 N N . LEU A 1 808 ? 27.874 -32.489 19.494 1.00 39.84 808 LEU A N 1
ATOM 6081 C CA . LEU A 1 808 ? 28.937 -31.474 19.473 1.00 39.84 808 LEU A CA 1
ATOM 6082 C C . LEU A 1 808 ? 28.346 -30.058 19.427 1.00 39.84 808 LEU A C 1
ATOM 6084 O O . LEU A 1 808 ? 28.759 -29.208 20.204 1.00 39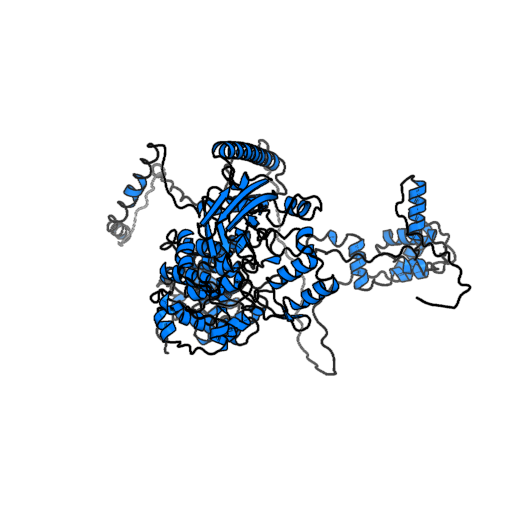.84 808 LEU A O 1
ATOM 6088 N N . ALA A 1 809 ? 27.325 -29.834 18.594 1.00 39.50 809 ALA A N 1
ATOM 6089 C CA . ALA A 1 809 ? 26.610 -28.560 18.552 1.00 39.50 809 ALA A CA 1
ATOM 6090 C C . ALA A 1 809 ? 25.953 -28.219 19.902 1.00 39.50 809 ALA A C 1
ATOM 6092 O O . ALA A 1 809 ? 26.087 -27.095 20.367 1.00 39.50 809 ALA A O 1
ATOM 6093 N N . PHE A 1 810 ? 25.321 -29.193 20.571 1.00 44.88 810 PHE A N 1
ATOM 6094 C CA . PHE A 1 810 ? 24.745 -29.003 21.911 1.00 44.88 810 PHE A CA 1
ATOM 6095 C C . PHE A 1 810 ? 25.799 -28.750 23.002 1.00 44.88 810 PHE A C 1
ATOM 6097 O O . PHE A 1 810 ? 25.568 -27.931 23.884 1.00 44.88 810 PHE A O 1
ATOM 6104 N N . THR A 1 811 ? 26.952 -29.421 22.947 1.00 44.44 811 THR A N 1
ATOM 6105 C CA . THR A 1 811 ? 28.056 -29.246 23.906 1.00 44.44 811 THR A CA 1
ATOM 6106 C C . THR A 1 811 ? 28.764 -27.900 23.723 1.00 44.44 811 THR A C 1
ATOM 6108 O O . THR A 1 811 ? 29.054 -27.236 24.711 1.00 44.44 811 THR A O 1
ATOM 6111 N N . LEU A 1 812 ? 28.966 -27.446 22.481 1.00 41.12 812 LEU A N 1
ATOM 6112 C CA . LEU A 1 812 ? 29.511 -26.114 22.173 1.00 41.12 812 LEU A CA 1
ATOM 6113 C C . LEU A 1 812 ? 28.538 -24.982 22.555 1.00 41.12 812 LEU A C 1
ATOM 6115 O O . LEU A 1 812 ? 28.972 -23.912 22.970 1.00 41.12 812 LEU A O 1
ATOM 6119 N N . LEU A 1 813 ? 27.225 -25.234 22.468 1.00 40.75 813 LEU A N 1
ATOM 6120 C CA . LEU A 1 813 ? 26.171 -24.351 22.986 1.00 40.75 813 LEU A CA 1
ATOM 6121 C C . LEU A 1 813 ? 26.158 -24.284 24.522 1.00 40.75 813 LEU A C 1
ATOM 6123 O O . LEU A 1 813 ? 25.941 -23.214 25.078 1.00 40.75 813 LEU A O 1
ATOM 6127 N N . ALA A 1 814 ? 26.395 -25.407 25.206 1.00 46.25 814 ALA A N 1
ATOM 6128 C CA . ALA A 1 814 ? 26.382 -25.489 26.669 1.00 46.25 814 ALA A CA 1
ATOM 6129 C C . ALA A 1 814 ? 27.662 -24.953 27.341 1.00 46.25 814 ALA A C 1
ATOM 6131 O O . ALA A 1 814 ? 27.645 -24.679 28.538 1.00 46.25 814 ALA A O 1
ATOM 6132 N N . ASN A 1 815 ? 28.760 -24.823 26.589 1.00 46.22 815 ASN A N 1
ATOM 6133 C CA . ASN A 1 815 ? 30.046 -24.303 27.065 1.00 46.22 815 ASN A CA 1
ATOM 6134 C C . ASN A 1 815 ? 30.270 -22.815 26.725 1.00 46.22 815 ASN A C 1
ATOM 6136 O O . ASN A 1 815 ? 31.383 -22.335 26.886 1.00 46.22 815 ASN A O 1
ATOM 6140 N N . GLU A 1 816 ? 29.258 -22.103 26.214 1.00 44.03 816 GLU A N 1
ATOM 6141 C CA . GLU A 1 816 ? 29.325 -20.686 25.793 1.00 44.03 816 GLU A CA 1
ATOM 6142 C C . GLU A 1 816 ? 30.358 -20.342 24.693 1.00 44.03 816 GLU A C 1
ATOM 6144 O O . GLU A 1 816 ? 30.372 -19.217 24.197 1.00 44.03 816 GLU A O 1
ATOM 6149 N N . GLU A 1 817 ? 31.149 -21.301 24.199 1.00 46.72 817 GLU A N 1
ATOM 6150 C CA . GLU A 1 817 ? 32.128 -21.082 23.119 1.00 46.72 817 GLU A CA 1
ATOM 6151 C C . GLU A 1 817 ? 31.475 -20.654 21.788 1.00 46.72 817 GLU A C 1
ATOM 6153 O O . GLU A 1 817 ? 32.100 -19.965 20.982 1.00 46.72 817 GLU A O 1
ATOM 6158 N N . LEU A 1 818 ? 30.198 -20.994 21.555 1.00 39.62 818 LEU A N 1
ATOM 6159 C CA . LEU A 1 818 ? 29.450 -20.520 20.381 1.00 39.62 818 LEU A CA 1
ATOM 6160 C C . LEU A 1 818 ? 28.999 -19.049 20.509 1.00 39.62 818 LEU A C 1
ATOM 6162 O O . LEU A 1 818 ? 28.882 -18.359 19.499 1.00 39.62 818 LEU A O 1
ATOM 6166 N N . MET A 1 819 ? 28.762 -18.569 21.737 1.00 39.16 819 MET A N 1
ATOM 6167 C CA . MET A 1 819 ? 28.269 -17.211 22.030 1.00 39.16 819 MET A CA 1
ATOM 6168 C C . MET A 1 819 ? 29.387 -16.162 21.971 1.00 39.16 819 MET A C 1
ATOM 6170 O O . MET A 1 819 ? 29.116 -14.977 21.787 1.00 39.16 819 MET A O 1
ATOM 6174 N N . ALA A 1 820 ? 30.648 -16.592 22.059 1.00 42.47 820 ALA A N 1
ATOM 6175 C CA . ALA A 1 820 ? 31.806 -15.729 21.837 1.00 42.47 820 ALA A CA 1
ATOM 6176 C C . ALA A 1 820 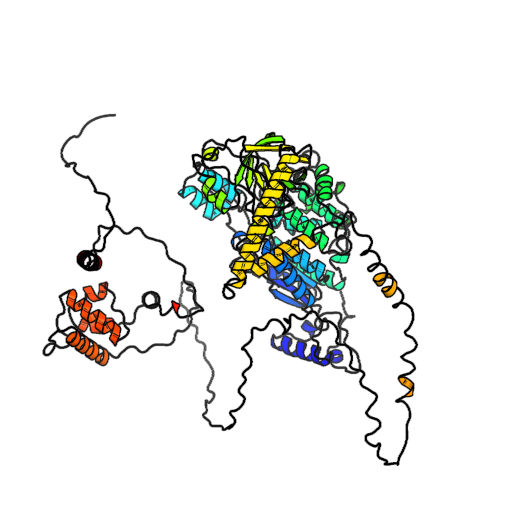? 31.969 -15.310 20.359 1.00 42.47 820 ALA A C 1
ATOM 6178 O O . ALA A 1 820 ? 32.713 -14.374 20.057 1.00 42.47 820 ALA A O 1
ATOM 6179 N N . ASN A 1 821 ? 31.273 -15.969 19.423 1.00 36.84 821 ASN A N 1
ATOM 6180 C CA . ASN A 1 821 ? 31.363 -15.667 18.000 1.00 36.84 821 ASN A CA 1
ATOM 6181 C C . ASN A 1 821 ? 30.227 -14.723 17.566 1.00 36.84 821 ASN A C 1
ATOM 6183 O O . ASN A 1 821 ? 29.079 -15.137 17.414 1.00 36.84 821 ASN A O 1
ATOM 6187 N N . ARG A 1 822 ? 30.560 -13.445 17.329 1.00 33.50 822 ARG A N 1
ATOM 6188 C CA . ARG A 1 822 ? 29.614 -12.345 17.025 1.00 33.50 822 ARG A CA 1
ATOM 6189 C C . ARG A 1 822 ? 28.767 -12.526 15.750 1.00 33.50 822 ARG A C 1
ATOM 6191 O O . ARG A 1 822 ? 27.919 -11.686 15.473 1.00 33.50 822 ARG A O 1
ATOM 6198 N N . ASN A 1 823 ? 28.967 -13.610 15.000 1.00 30.23 823 ASN A N 1
ATOM 6199 C CA . ASN A 1 823 ? 28.333 -13.865 13.705 1.00 30.23 823 ASN A CA 1
ATOM 6200 C C . ASN A 1 823 ? 27.270 -14.985 13.721 1.00 30.23 823 ASN A C 1
ATOM 6202 O O . ASN A 1 823 ? 26.815 -15.394 12.655 1.00 30.23 823 ASN A O 1
ATOM 6206 N N . ILE A 1 824 ? 26.864 -15.505 14.889 1.00 33.31 824 ILE A N 1
ATOM 6207 C CA . ILE A 1 824 ? 25.834 -16.557 14.995 1.00 33.31 824 ILE A CA 1
ATOM 6208 C C . ILE A 1 824 ? 24.756 -16.148 16.011 1.00 33.31 824 ILE A C 1
ATOM 6210 O O . ILE A 1 824 ? 25.069 -15.777 17.136 1.00 33.31 824 ILE A O 1
ATOM 6214 N N . GLN A 1 825 ? 23.476 -16.259 15.633 1.00 32.34 825 GLN A N 1
ATOM 6215 C CA . GLN A 1 825 ? 22.328 -16.009 16.515 1.00 32.34 825 GLN A CA 1
ATOM 6216 C C . GLN A 1 825 ? 21.497 -17.295 16.680 1.00 32.34 825 GLN A C 1
ATOM 6218 O O . GLN A 1 825 ? 21.058 -17.881 15.690 1.00 32.34 825 GLN A O 1
ATOM 6223 N N . VAL A 1 826 ? 21.266 -17.741 17.921 1.00 32.69 826 VAL A N 1
ATOM 6224 C CA . VAL A 1 826 ? 20.461 -18.938 18.243 1.00 32.69 826 VAL A CA 1
ATOM 6225 C C . VAL A 1 826 ? 19.124 -18.512 18.858 1.00 32.69 826 VAL A C 1
ATOM 6227 O O . VAL A 1 826 ? 19.096 -17.695 19.774 1.00 32.69 826 VAL A O 1
ATOM 6230 N N . ARG A 1 827 ? 18.004 -19.061 18.366 1.00 30.36 827 ARG A N 1
ATOM 6231 C CA . ARG A 1 827 ? 16.654 -18.832 18.920 1.00 30.36 827 ARG A CA 1
ATOM 6232 C C . ARG A 1 827 ? 16.254 -19.955 19.887 1.00 30.36 827 ARG A C 1
ATOM 6234 O O . ARG A 1 827 ? 16.564 -21.118 19.642 1.00 30.36 827 ARG A O 1
ATOM 6241 N N . GLY A 1 828 ? 15.562 -19.595 20.972 1.00 27.00 828 GLY A N 1
ATOM 6242 C CA . GLY A 1 828 ? 15.150 -20.506 22.047 1.00 27.00 828 GLY A CA 1
ATOM 6243 C C . GLY A 1 828 ? 14.135 -21.568 21.606 1.00 27.00 828 GLY A C 1
ATOM 6244 O O . GLY A 1 828 ? 13.194 -21.278 20.871 1.00 27.00 828 GLY A O 1
ATOM 6245 N N . GLY A 1 829 ? 14.335 -22.809 22.057 1.00 27.11 829 GLY A N 1
ATOM 6246 C CA . GLY A 1 829 ? 13.428 -23.931 21.808 1.00 27.11 829 GLY A CA 1
ATOM 6247 C C . GLY A 1 829 ? 12.283 -24.025 22.826 1.00 27.11 829 GLY A C 1
ATOM 6248 O O . GLY A 1 829 ? 12.438 -23.636 23.981 1.00 27.11 829 GLY A O 1
ATOM 6249 N N . ARG A 1 830 ? 11.147 -24.579 22.373 1.00 27.28 830 ARG A N 1
ATOM 6250 C CA . ARG A 1 830 ? 9.926 -24.919 23.136 1.00 27.28 830 ARG A CA 1
ATOM 6251 C C . ARG A 1 830 ? 10.211 -25.482 24.539 1.00 27.28 830 ARG A C 1
ATOM 6253 O O . ARG A 1 830 ? 10.946 -26.458 24.679 1.00 27.28 830 ARG A O 1
ATOM 6260 N N . GLN A 1 831 ? 9.513 -24.952 25.546 1.00 26.66 831 GLN A N 1
ATOM 6261 C CA . GLN A 1 831 ? 9.357 -25.614 26.842 1.00 26.66 831 GLN A CA 1
ATOM 6262 C C . GLN A 1 831 ? 8.519 -26.887 26.666 1.00 26.66 831 GLN A C 1
ATOM 6264 O O . GLN A 1 831 ? 7.393 -26.840 26.179 1.00 26.66 831 GLN A O 1
ATOM 6269 N N . THR A 1 832 ? 9.083 -28.028 27.055 1.00 28.67 832 THR A N 1
ATOM 6270 C CA . THR A 1 832 ? 8.336 -29.280 27.233 1.00 28.67 832 THR A CA 1
ATOM 6271 C C . THR A 1 832 ? 8.030 -29.415 28.729 1.00 28.67 832 THR A C 1
ATOM 6273 O O . THR A 1 832 ? 8.961 -29.231 29.519 1.00 28.67 832 THR A O 1
ATOM 6276 N N . PRO A 1 833 ? 6.789 -29.709 29.159 1.00 30.42 833 PRO A N 1
ATOM 6277 C CA . PRO A 1 833 ? 6.475 -29.874 30.576 1.00 30.42 833 PRO A CA 1
ATOM 6278 C C . PRO A 1 833 ? 7.277 -31.040 31.167 1.00 30.42 833 PRO A C 1
ATOM 6280 O O . PRO A 1 833 ? 7.248 -32.154 30.643 1.00 30.42 833 PRO A O 1
ATOM 6283 N N . VAL A 1 834 ? 8.011 -30.793 32.252 1.00 33.19 834 VAL A N 1
ATOM 6284 C CA . VAL A 1 834 ? 8.762 -31.832 32.968 1.00 33.19 834 VAL A CA 1
ATOM 6285 C C . VAL A 1 834 ? 7.856 -32.440 34.037 1.00 33.19 834 VAL A C 1
ATOM 6287 O O . VAL A 1 834 ? 7.484 -31.774 35.001 1.00 33.19 834 VAL A O 1
ATOM 6290 N N . HIS A 1 835 ? 7.522 -33.720 33.873 1.00 35.50 835 HIS A N 1
ATOM 6291 C CA . HIS A 1 835 ? 6.922 -34.546 34.920 1.00 35.50 835 HIS A CA 1
ATOM 6292 C C . HIS A 1 835 ? 7.920 -34.717 36.076 1.00 35.50 835 HIS A C 1
ATOM 6294 O O . HIS A 1 835 ? 8.992 -35.293 35.886 1.00 35.50 835 HIS A O 1
ATOM 6300 N N . LYS A 1 836 ? 7.564 -34.242 37.277 1.00 39.00 836 LYS A N 1
ATOM 6301 C CA . LYS A 1 836 ? 8.391 -34.346 38.496 1.00 39.00 836 LYS A CA 1
ATOM 6302 C C . LYS A 1 836 ? 8.609 -35.786 38.988 1.00 39.00 836 LYS A C 1
ATOM 6304 O O . LYS A 1 836 ? 9.516 -36.015 39.780 1.00 39.00 836 LYS A O 1
ATOM 6309 N N . ASP A 1 837 ? 7.871 -36.762 38.465 1.00 42.38 837 ASP A N 1
ATOM 6310 C CA . ASP A 1 837 ? 7.869 -38.131 39.003 1.00 42.38 837 ASP A CA 1
ATOM 6311 C C . ASP A 1 837 ? 8.913 -39.072 38.373 1.00 42.38 837 ASP A C 1
ATOM 6313 O O . ASP A 1 837 ? 8.898 -40.279 38.613 1.00 42.38 837 ASP A O 1
ATOM 6317 N N . ARG A 1 838 ? 9.856 -38.557 37.571 1.00 40.91 838 ARG A N 1
ATOM 6318 C CA . ARG A 1 838 ? 10.994 -39.347 37.063 1.00 40.91 838 ARG A CA 1
ATOM 6319 C C . ARG A 1 838 ? 12.325 -38.725 37.483 1.00 40.91 838 ARG A C 1
ATOM 6321 O O . ARG A 1 838 ? 12.889 -37.875 36.802 1.00 40.91 838 ARG A O 1
ATOM 6328 N N . ALA A 1 839 ? 12.800 -39.179 38.638 1.00 39.00 839 ALA A N 1
ATOM 6329 C CA . ALA A 1 839 ? 14.031 -38.777 39.307 1.00 39.00 839 ALA A CA 1
ATOM 6330 C C . ALA A 1 839 ? 15.300 -38.850 38.428 1.00 39.00 839 ALA A C 1
ATOM 6332 O O . ALA A 1 839 ? 15.544 -39.846 37.748 1.00 39.00 839 ALA A O 1
ATOM 6333 N N . VAL A 1 840 ? 16.178 -37.842 38.549 1.00 45.06 840 VAL A N 1
ATOM 6334 C CA . VAL A 1 840 ? 17.603 -37.931 38.174 1.00 45.06 840 VAL A CA 1
ATOM 6335 C C . VAL A 1 840 ? 18.431 -37.313 39.307 1.00 45.06 840 VAL A C 1
ATOM 6337 O O . VAL A 1 840 ? 18.262 -36.139 39.632 1.00 45.06 840 VAL A O 1
ATOM 6340 N N . GLY A 1 841 ? 19.314 -38.110 39.922 1.00 42.62 841 GLY A N 1
ATOM 6341 C CA . GLY A 1 841 ? 19.988 -37.858 41.212 1.00 42.62 841 GLY A CA 1
ATOM 6342 C C . GLY A 1 841 ? 20.827 -36.580 41.362 1.00 42.62 841 GLY A C 1
ATOM 6343 O O . GLY A 1 841 ? 21.311 -36.300 42.452 1.00 42.62 841 GLY A O 1
ATOM 6344 N N . ARG A 1 842 ? 20.965 -35.764 40.315 1.00 41.53 842 ARG A N 1
ATOM 6345 C CA . ARG A 1 842 ? 21.630 -34.456 40.378 1.00 41.53 842 ARG A CA 1
ATOM 6346 C C . ARG A 1 842 ? 20.826 -33.435 41.190 1.00 41.53 842 ARG A C 1
ATOM 6348 O O . ARG A 1 842 ? 21.412 -32.601 41.866 1.00 41.53 842 ARG A O 1
ATOM 6355 N N . TRP A 1 843 ? 19.496 -33.537 41.155 1.00 49.19 843 TRP A N 1
ATOM 6356 C CA . TRP A 1 843 ? 18.607 -32.609 41.856 1.00 49.19 843 TRP A CA 1
ATOM 6357 C C . TRP A 1 843 ? 18.577 -32.826 43.366 1.00 49.19 843 TRP A C 1
ATOM 6359 O O . TRP A 1 843 ? 18.555 -31.841 44.087 1.00 49.19 843 TRP A O 1
ATOM 6369 N N . LYS A 1 844 ? 18.694 -34.074 43.842 1.00 50.09 844 LYS A N 1
ATOM 6370 C CA . LYS A 1 844 ? 18.802 -34.371 45.281 1.00 50.09 844 LYS A CA 1
ATOM 6371 C C . LYS A 1 844 ? 20.071 -33.791 45.901 1.00 50.09 844 LYS A C 1
ATOM 6373 O O . LYS A 1 844 ? 20.002 -33.210 46.971 1.00 50.09 844 LYS A O 1
ATOM 6378 N N . LEU A 1 845 ? 21.207 -33.900 45.208 1.00 52.50 845 LEU A N 1
ATOM 6379 C CA . LEU A 1 845 ? 22.474 -33.358 45.708 1.00 52.50 845 LEU A CA 1
ATOM 6380 C C . LEU A 1 845 ? 22.457 -31.822 45.753 1.00 52.50 845 LEU A C 1
ATOM 6382 O O . LEU A 1 845 ? 22.985 -31.226 46.681 1.00 52.50 845 LEU A O 1
ATOM 6386 N N . ILE A 1 846 ? 21.839 -31.188 44.751 1.00 50.94 846 ILE A N 1
ATOM 6387 C CA . ILE A 1 846 ? 21.680 -29.729 44.687 1.00 50.94 846 ILE A CA 1
ATOM 6388 C C . ILE A 1 846 ? 20.681 -29.252 45.745 1.00 50.94 846 ILE A C 1
ATOM 6390 O O . ILE A 1 846 ? 20.933 -28.251 46.400 1.00 50.94 846 ILE A O 1
ATOM 6394 N N . GLU A 1 847 ? 19.576 -29.967 45.944 1.00 52.50 847 GLU A N 1
ATOM 6395 C CA . GLU A 1 847 ? 18.598 -29.686 46.996 1.00 52.50 847 GLU A CA 1
ATOM 6396 C C . GLU A 1 847 ? 19.227 -29.819 48.390 1.00 52.50 847 GLU A C 1
ATOM 6398 O O . GLU A 1 847 ? 19.130 -28.886 49.179 1.00 52.50 847 GLU A O 1
ATOM 6403 N N . GLU A 1 848 ? 19.965 -30.900 48.664 1.00 55.25 848 GLU A N 1
ATOM 6404 C CA . GLU A 1 848 ? 20.727 -31.070 49.909 1.00 55.25 848 GLU A CA 1
ATOM 6405 C C . GLU A 1 848 ? 21.769 -29.957 50.105 1.00 55.25 848 GLU A C 1
ATOM 6407 O O . GLU A 1 848 ? 21.922 -29.437 51.210 1.00 55.25 848 GLU A O 1
ATOM 6412 N N . GLU A 1 849 ? 22.468 -29.537 49.046 1.00 49.31 849 GLU A N 1
ATOM 6413 C CA . GLU A 1 849 ? 23.460 -28.460 49.127 1.00 49.31 849 GLU A CA 1
ATOM 6414 C C . GLU A 1 849 ? 22.818 -27.074 49.336 1.00 49.31 849 GLU A C 1
ATOM 6416 O O . GLU A 1 849 ? 23.386 -26.234 50.034 1.00 49.31 849 GLU A O 1
ATOM 6421 N N . LEU A 1 850 ? 21.630 -26.830 48.775 1.00 50.09 850 LEU A N 1
ATOM 6422 C CA . LEU A 1 850 ? 20.863 -25.595 48.966 1.00 50.09 850 LEU A CA 1
ATOM 6423 C C . LEU A 1 850 ? 20.230 -25.529 50.362 1.00 50.09 850 LEU A C 1
ATOM 6425 O O . LEU A 1 850 ? 20.295 -24.480 51.005 1.00 50.09 850 LEU A O 1
ATOM 6429 N N . VAL A 1 851 ? 19.715 -26.654 50.866 1.00 57.38 851 VAL A N 1
ATOM 6430 C CA . VAL A 1 851 ? 19.198 -26.787 52.237 1.00 57.38 851 VAL A CA 1
ATOM 6431 C C . VAL A 1 851 ? 20.318 -26.585 53.259 1.00 57.38 851 VAL A C 1
ATOM 6433 O O . VAL A 1 851 ? 20.159 -25.791 54.184 1.00 57.38 851 VAL A O 1
ATOM 6436 N N . ASN A 1 852 ? 21.492 -27.193 53.052 1.00 56.34 852 ASN A N 1
ATOM 6437 C CA . ASN A 1 852 ? 22.663 -26.988 53.916 1.00 56.34 852 ASN A CA 1
ATOM 6438 C C . ASN A 1 852 ? 23.186 -25.539 53.903 1.00 56.34 852 ASN A C 1
ATOM 6440 O O . ASN A 1 852 ? 23.888 -25.133 54.828 1.00 56.34 852 ASN A O 1
ATOM 6444 N N . LYS A 1 853 ? 22.848 -24.749 52.876 1.00 50.69 853 LYS A N 1
ATOM 6445 C CA . LYS A 1 853 ? 23.192 -23.322 52.760 1.00 50.69 853 LYS A CA 1
ATOM 6446 C C . LYS A 1 853 ? 22.060 -22.383 53.201 1.00 50.69 853 LYS A C 1
ATOM 6448 O O . LYS A 1 853 ? 22.206 -21.172 53.059 1.00 50.69 853 LYS A O 1
ATOM 6453 N N . GLY A 1 854 ? 20.952 -22.911 53.731 1.00 40.22 854 GLY A N 1
ATOM 6454 C CA . GLY A 1 854 ? 19.814 -22.120 54.215 1.00 40.22 854 GLY A CA 1
ATOM 6455 C C . GLY A 1 854 ? 19.016 -21.410 53.115 1.00 40.22 854 GLY A C 1
ATOM 6456 O O . GLY A 1 854 ? 18.345 -20.418 53.393 1.00 40.22 854 GLY A O 1
ATOM 6457 N N . LEU A 1 855 ? 19.100 -21.880 51.866 1.00 40.66 855 LEU A N 1
ATOM 6458 C CA . LEU A 1 855 ? 18.433 -21.273 50.711 1.00 40.66 855 LEU A CA 1
ATOM 6459 C C . LEU A 1 855 ? 17.105 -21.994 50.399 1.00 40.66 855 LEU A C 1
ATOM 6461 O O . LEU A 1 855 ? 17.061 -23.226 50.437 1.00 40.66 855 LEU A O 1
ATOM 6465 N N . PRO A 1 856 ? 16.016 -21.269 50.073 1.00 34.00 856 PRO A N 1
ATOM 6466 C CA . PRO A 1 856 ? 14.701 -21.874 49.883 1.00 34.00 856 PRO A CA 1
ATOM 6467 C C . PRO A 1 856 ? 14.579 -22.622 48.546 1.00 34.00 856 PRO A C 1
ATOM 6469 O O . PRO A 1 856 ? 15.025 -22.146 47.500 1.00 34.00 856 PRO A O 1
ATOM 6472 N N . VAL A 1 857 ? 13.901 -23.772 48.573 1.00 49.47 857 VAL A N 1
ATOM 6473 C CA . VAL A 1 857 ? 13.591 -24.606 47.401 1.00 49.47 857 VAL A CA 1
ATOM 6474 C C . VAL A 1 857 ? 12.073 -24.575 47.178 1.00 49.47 857 VAL A C 1
ATOM 6476 O O . VAL A 1 857 ? 11.318 -25.079 48.005 1.00 49.47 857 VAL A O 1
ATOM 6479 N N . PHE A 1 858 ? 11.594 -23.965 46.086 1.00 37.66 858 PHE A N 1
ATOM 6480 C CA . PHE A 1 858 ? 10.153 -23.813 45.823 1.00 37.66 858 PHE A CA 1
ATOM 6481 C C . PHE A 1 858 ? 9.643 -24.729 44.703 1.00 37.66 858 PHE A C 1
ATOM 6483 O O . PHE A 1 858 ? 10.151 -24.721 43.582 1.00 37.66 858 PHE A O 1
ATOM 6490 N N . GLY A 1 859 ? 8.561 -25.463 44.993 1.00 41.41 859 GLY A N 1
ATOM 6491 C CA . GLY A 1 859 ? 7.739 -26.135 43.989 1.00 41.41 859 GLY A CA 1
ATOM 6492 C C . GLY A 1 859 ? 6.818 -27.213 44.563 1.00 41.41 859 GLY A C 1
ATOM 6493 O O . GLY A 1 859 ? 7.219 -28.371 44.642 1.00 41.41 859 GLY A O 1
ATOM 6494 N N . HIS A 1 860 ? 5.558 -26.880 44.851 1.00 34.72 860 HIS A N 1
ATOM 6495 C CA . HIS A 1 860 ? 4.535 -27.865 45.217 1.00 34.72 860 HIS A CA 1
ATOM 6496 C C . HIS A 1 860 ? 4.111 -28.703 44.000 1.00 34.72 860 HIS A C 1
ATOM 6498 O O . HIS A 1 860 ? 3.779 -28.171 42.943 1.00 34.72 860 HIS A O 1
ATOM 6504 N N . GLY A 1 861 ? 4.196 -30.028 44.130 1.00 33.19 861 GLY A N 1
ATOM 6505 C CA . GLY A 1 861 ? 3.526 -30.968 43.237 1.00 33.19 861 GLY A CA 1
ATOM 6506 C C . GLY A 1 861 ? 2.053 -31.076 43.622 1.00 33.19 861 GLY A C 1
ATOM 6507 O O . GLY A 1 861 ? 1.718 -31.031 44.805 1.00 33.19 861 GLY A O 1
ATOM 6508 N N . ILE A 1 862 ? 1.183 -31.200 42.623 1.00 29.58 862 ILE A N 1
ATOM 6509 C CA . ILE A 1 862 ? -0.220 -31.573 42.807 1.00 29.58 862 ILE A CA 1
ATOM 6510 C C . ILE A 1 862 ? -0.237 -32.899 43.578 1.00 29.58 862 ILE A C 1
ATOM 6512 O O . ILE A 1 862 ? 0.263 -33.908 43.082 1.00 29.58 862 ILE A O 1
ATOM 6516 N N . LYS A 1 863 ? -0.772 -32.892 44.803 1.00 28.98 863 LYS A N 1
ATOM 6517 C CA . LYS A 1 863 ? -1.091 -34.120 45.534 1.00 28.98 863 LYS A CA 1
ATOM 6518 C C . LYS A 1 863 ? -2.159 -34.870 44.741 1.00 28.98 863 LYS A C 1
ATOM 6520 O O . LYS A 1 863 ? -3.256 -34.357 44.540 1.00 28.98 863 LYS A O 1
ATOM 6525 N N . ALA A 1 864 ? -1.834 -36.076 44.295 1.00 31.98 864 ALA A N 1
ATOM 6526 C CA . ALA A 1 864 ? -2.830 -37.040 43.870 1.00 31.98 864 ALA A CA 1
ATOM 6527 C C . ALA A 1 864 ? -3.500 -37.621 45.124 1.00 31.98 864 ALA A C 1
ATOM 6529 O O . ALA A 1 864 ? -2.996 -38.582 45.698 1.00 31.98 864 ALA A O 1
ATOM 6530 N N . ASP A 1 865 ? -4.636 -37.060 45.536 1.00 33.19 865 ASP A N 1
ATOM 6531 C CA . ASP A 1 865 ? -5.605 -37.822 46.323 1.00 33.19 865 ASP A CA 1
ATOM 6532 C C . ASP A 1 865 ? -6.275 -38.829 45.377 1.00 33.19 865 ASP A C 1
ATOM 6534 O O . ASP A 1 865 ? -7.272 -38.556 44.714 1.00 33.19 865 ASP A O 1
ATOM 6538 N N . ARG A 1 866 ? -5.668 -40.013 45.273 1.00 30.53 866 ARG A N 1
ATOM 6539 C CA . ARG A 1 866 ? -6.353 -41.245 44.868 1.00 30.53 866 ARG A CA 1
ATOM 6540 C C . ARG A 1 866 ? -6.311 -42.209 46.043 1.00 30.53 866 ARG A C 1
ATOM 6542 O O . ARG A 1 866 ? -5.559 -43.175 46.050 1.00 30.53 866 ARG A O 1
ATOM 6549 N N . GLY A 1 867 ? -7.125 -41.902 47.042 1.00 28.44 867 GLY A N 1
ATOM 6550 C CA . GLY A 1 867 ? -7.599 -42.861 48.026 1.00 28.44 867 GLY A CA 1
ATOM 6551 C C . GLY A 1 867 ? -9.052 -43.196 47.722 1.00 28.44 867 GLY A C 1
ATOM 6552 O O . GLY A 1 867 ? -9.938 -42.693 48.395 1.00 28.44 867 GLY A O 1
ATOM 6553 N N . PHE A 1 868 ? -9.298 -44.011 46.697 1.00 26.45 868 PHE A N 1
ATOM 6554 C CA . PHE A 1 868 ? -10.473 -44.876 46.691 1.00 26.45 868 PHE A CA 1
ATOM 6555 C C . PHE A 1 868 ? -10.013 -46.275 46.311 1.00 26.45 868 PHE A C 1
ATOM 6557 O O . PHE A 1 868 ? -9.406 -46.495 45.260 1.00 26.45 868 PHE A O 1
ATOM 6564 N N . GLN A 1 869 ? -10.230 -47.172 47.265 1.00 28.81 869 GLN A N 1
ATOM 6565 C CA . GLN A 1 869 ? -10.020 -48.599 47.162 1.00 28.81 869 GLN A CA 1
ATOM 6566 C C . GLN A 1 869 ? -10.850 -49.130 45.996 1.00 28.81 869 GLN A C 1
ATOM 6568 O O . GLN A 1 869 ? -12.028 -48.810 45.852 1.00 28.81 869 GLN A O 1
ATOM 6573 N N . ALA A 1 870 ? -10.210 -49.934 45.155 1.00 30.14 870 ALA A N 1
ATOM 6574 C CA . ALA A 1 870 ? -10.918 -50.833 44.275 1.00 30.14 870 ALA A CA 1
ATOM 6575 C C . ALA A 1 870 ? -11.478 -51.962 45.141 1.00 30.14 870 ALA A C 1
ATOM 6577 O O . ALA A 1 870 ? -10.754 -52.907 45.426 1.00 30.14 870 ALA A O 1
ATOM 6578 N N . GLU A 1 871 ? -12.728 -51.832 45.575 1.00 30.19 871 GLU A N 1
ATOM 6579 C CA . GLU A 1 871 ? -13.602 -52.964 45.872 1.00 30.19 871 GLU A CA 1
ATOM 6580 C C . GLU A 1 871 ? -15.063 -52.486 45.975 1.00 30.19 871 GLU A C 1
ATOM 6582 O O . GLU A 1 871 ? -15.365 -51.515 46.659 1.00 30.19 871 GLU A O 1
ATOM 6587 N N . GLU A 1 872 ? -15.929 -53.218 45.266 1.00 30.47 872 GLU A N 1
ATOM 6588 C CA . GLU A 1 872 ? -17.396 -53.299 45.389 1.00 30.47 872 GLU A CA 1
ATOM 6589 C C . GLU A 1 872 ? -18.323 -52.293 44.658 1.00 30.47 872 GLU A C 1
ATOM 6591 O O . GLU A 1 872 ? -18.098 -51.091 44.609 1.00 30.47 872 GLU A O 1
ATOM 6596 N N . ALA A 1 873 ? -19.414 -52.880 44.121 1.00 28.00 873 ALA A N 1
ATOM 6597 C CA . ALA A 1 873 ? -20.590 -52.330 43.417 1.00 28.00 873 ALA A CA 1
ATOM 6598 C C . ALA A 1 873 ? -20.333 -51.823 41.977 1.00 28.00 873 ALA A C 1
ATOM 6600 O O . ALA A 1 873 ? -19.808 -50.741 41.758 1.00 28.00 873 ALA A O 1
ATOM 6601 N N . LYS A 1 874 ? -20.599 -52.557 40.883 1.00 30.64 874 LYS A N 1
ATOM 6602 C CA . LYS A 1 874 ? -21.841 -53.242 40.463 1.00 30.64 874 LYS A CA 1
ATOM 6603 C C . LYS A 1 874 ? -23.127 -52.483 40.818 1.00 30.64 874 LYS A C 1
ATOM 6605 O O . LYS A 1 874 ? -23.438 -52.305 41.983 1.00 30.64 874 LYS A O 1
ATOM 6610 N N . ASP A 1 875 ? -23.879 -52.216 39.754 1.00 31.44 875 ASP A N 1
ATOM 6611 C CA . ASP A 1 875 ? -25.288 -51.828 39.667 1.00 31.44 875 ASP A CA 1
ATOM 6612 C C . ASP A 1 875 ? -25.692 -50.339 39.689 1.00 31.44 875 ASP A C 1
ATOM 6614 O O . ASP A 1 875 ? -25.508 -49.608 40.652 1.00 31.44 875 ASP A O 1
ATOM 6618 N N . GLN A 1 876 ? -26.389 -50.009 38.590 1.00 29.03 876 GLN A N 1
ATOM 6619 C CA . GLN A 1 876 ? -27.633 -49.234 38.502 1.00 29.03 876 GLN A CA 1
ATOM 6620 C C . GLN A 1 876 ? -27.598 -47.694 38.397 1.00 29.03 876 GLN A C 1
ATOM 6622 O O . GLN A 1 876 ? -27.394 -46.959 39.352 1.00 29.03 876 GLN A O 1
ATOM 6627 N N . THR A 1 877 ? -27.974 -47.264 37.180 1.00 32.78 877 THR A N 1
ATOM 6628 C CA . THR A 1 877 ? -28.955 -46.208 36.838 1.00 32.78 877 THR A CA 1
ATOM 6629 C C . THR A 1 877 ? -28.746 -44.776 37.337 1.00 32.78 877 THR A C 1
ATOM 6631 O O . THR A 1 877 ? -29.081 -44.465 38.476 1.00 32.78 877 THR A O 1
ATOM 6634 N N . ALA A 1 878 ? -28.394 -43.883 36.403 1.00 29.97 878 ALA A N 1
ATOM 6635 C CA . ALA A 1 878 ? -29.198 -42.727 35.966 1.00 29.97 878 ALA A CA 1
ATOM 6636 C C . ALA A 1 878 ? -28.560 -42.094 34.720 1.00 29.97 878 ALA A C 1
ATOM 6638 O O . ALA A 1 878 ? -27.325 -41.884 34.748 1.00 29.97 878 ALA A O 1
#

=== Feature glossary ===
The record interleaves many kinds of information about one protein. Here is each kind framed as the question it answers.

Q: What known structures does this most resemble?
A: Structural nearest neighbors (via Foldseek easy-search vs the PDB). Reported per hit: target PDB id, E-value, and alignment TM-score. A TM-score above ~0.5 is the conventional threshold for 'same fold'.

Q: Where is each backbone atom in 3D?
A: The mmCIF table is the protein's shape written out atom by atom. For each backbone N, Cα, C, and carbonyl O, it records an (x, y, z) coordinate triple in Å plus the residue type, chain letter, and residue number.

Q: What are the backbone torsion angles?
A: The φ/ψ torsion pair specifies the backbone conformation at each residue. φ rotates about the N–Cα bond, ψ about the Cα–C bond. Steric clashes forbid most of the (φ, ψ) plane — the allowed regions (α-helix basin, β-sheet basin, left-handed helix) are the Ramachandran-allowed regions.

Q: Which residues are buried vs exposed?
A: Solvent-accessible surface area (SASA) is the area in Å² traced out by the centre of a 1.4 Å probe sphere (a water molecule) rolled over the protein's van der Waals surface (Shrake–Rupley / Lee–Richards construction). Buried residues have near-zero SASA; fully exposed residues can exceed 200 Å². The total SASA scales roughly with the number of surface residues.

Q: How confident is the AlphaFold model at each residue?
A: pLDDT is the predicted lDDT-Cα score: AlphaFold's confidence that the local environment of each residue (all inter-atomic distances within 15 Å) is correctly placed. It is a per-residue number between 0 and 100, with higher meaning more reliable.

Q: What does the local fold look like, residue by residue?
A: 3Di is Foldseek's structural alphabet. Each residue is assigned one of twenty discrete states based on how its Cα sits relative to its spatial (not sequential) neighbors. Aligning 3Di strings finds structural homologs roughly as well as full 3D superposition, but orders of magnitude faster.

Q: How big and how compact is the whole molecule?
A: Radius of gyration (Rg) is the root-mean-square distance of Cα atoms from their centroid — a single number for overall size and compactness. A globular domain of N residues has Rg ≈ 2.2·N^0.38 Å; an extended or disordered chain has a much larger Rg. The Cα contact count is the number of residue pairs whose Cα atoms are within 8 Å and are more than four positions apart in sequence — a standard proxy for tertiary packing density. The bounding box is the smallest axis-aligned box enclosing all Cα atoms.

Q: Which residues are in helices, strands, or loops?
A: DSSP 8-state secondary structure assigns each residue one of H (α-helix), G (3₁₀-helix), I (π-helix), E (extended β-strand), B (isolated β-bridge), T (hydrogen-bonded turn), S (bend), or '-' (coil). The assignment is computed from backbone hydrogen-bond geometry via the Kabsch–Sander algorithm.

Q: How mobile is each atom in the crystal?
A: Crystallographic B-factors measure how much each atom's electron density is smeared out, in Å². They rise in mobile loops and surface residues and fall in the buried interior. In AlphaFold models this column is repurposed to hold pLDDT instead.

Q: What if only a Cα trace is available?
A: P-SEA three-state annotation labels each residue as helix, strand, or coil based purely on the geometry of the Cα trace. It serves as a fallback when the full backbone (and thus DSSP) is unavailable.

Q: What family and function is it annotated with?
A: Database cross-references. InterPro integrates a dozen domain/family signature databases into unified entries with residue-range hits. GO terms attach function/process/location labels with evidence codes. CATH codes position the fold in a four-level structural taxonomy. Organism is the NCBI-taxonomy species name.

Q: Are the domains correctly placed relative to each other?
A: Predicted Aligned Error (PAE) is an AlphaFold confidence matrix: entry (i, j) is the expected error in the position of residue j, in ångströms, when the prediction is superimposed on the true structure at residue i. Low PAE within a block of residues means that block is internally rigid and well-predicted; high PAE between two blocks means their relative placement is uncertain even if each block individually is confident.

Q: What do the diagnostic plots show?
A: Three diagnostic plots accompany the record. The Cα contact map visualizes the tertiary structure as a 2D adjacency matrix (8 Å cutoff, sequence-local contacts suppressed). The Ramachandran plot shows the distribution of backbone (φ, ψ) torsions, with points in the α and β basins reflecting secondary structure content. The PAE plot shows AlphaFold's inter-residue confidence as a color matrix.

Q: What is the amino-acid chain?
A: Primary structure: the covalent order of the twenty standard amino acids along the backbone. Two proteins with the same sequence will (almost always) fold to the same structure; two with 30% identity often share a fold but not the details.

Q: What do the rendered images show?
A: The six renders are orthographic views along the three Cartesian axes in both directions. Representation (cartoon, sticks, or surface) and color scheme (sequence-rainbow or by-chain) vary across proteins so the training set covers all the common visualization conventions.